Protein AF-A0A9D3P4G4-F1 (afdb_monomer_lite)

pLDDT: mean 77.27, std 20.26, range [21.48, 97.25]

Foldseek 3Di:
DDDDDDPPPPPPPDDDPPPPFDKDKDWFQWFFFQVVQQVVLVVPFPGFDDDQDPVVLLVVLVVCCVVPPPDQFWAFGQKAFFKAFLVRHGDDCQWDDPPPPDQCPDQFKWFWKQDPRTIYTDDLQWWKWFWAAAPPDPQRIDTGRGTDRNVVQQVVNVVPGPGFADCRHVVSSVSCVVVVDITTGRIIGMAGNSRDDRRDAFADDDDDDDRDRHQWGWIQRSVSVRHIDTDHSRGTHIGMHMHGDDDDDDDDDDDDDPPDPPVVPVVVVVLQVVLLLWQVQWDFFEKDDDPDLWFWFEWEDFPPQWIWTFTQVQKIFIAGNVHRDTPAIEHDDPFGWNYKYAQLQDSQWIWIAGQQQWIFICGNVDHHDDTPDIDHDDRQWGFQEKDAFLNRQKIWTKTFADDQWTKIWMFGPPFDDPPDPCTGTLDIDIPPDRGGFNYKDYQNPDRQWIWTFAQRQKIWIFRCVLPDPVRTTPDIDGQPGGWNEWEQAAQVSQKIWTAHPQQWIWIFRNVCPVDPDGRTLDTDSHQQVQEDDDPPDGFDHWQYWYYDNSNSWIWTWTADQQGKIWTWTDDSYGTYTSDIDDPRDRGTWNYWDDDPPQQWIWTTGSSRMITIITRNHDYPYPDDDDDDDDDDDDDDDDDDDDDDDDDDDDDDDDDDDDDDDDDDDDDDDDDDDDDDDDDPWPPPPPCPDDPDPDDDDDQLVVDDPVCSLVSLLVLLVLLLDDDDLVPVPPPPVSLVSSLVSLVSLLVCLQPDPDSDDLVVLQSLLSSLCSHPQDDAIDDDDPPDDPVPDDQDDDSSCSNNVSSLSSLLSQLVDPPDDVVSNCVRCDLVVLVSLVSCLQHSHVVSLLSSLSNVLSCCVSPVPCVVVNVVVLQVVQVCCLPPDVGGNRPQSVLQSLLVVLLVDDPPDDPVVLCCCLVGLLSSLLRPVCVVRLVSSLSNVLSNCLNPVVSLQSSVVSCLVSQDDDDVVSLLSSLVSVLSSLVSHDLVSCVVCVQSVLLVLLVQCLDLDVSSVVSSLCLCVDPSSLVSCLVVVVRNVLSNVLSLVCCLVPHDDVVSVVSSVVVLVSSCVSPVPVSVVSVVVSVVVVVVVVVVVVVVVVVVVVVVVVVVVVVVVVVPPDDD

Sequence (1116 aa):
MRPAWFCLLFLSGTFSLGSSVSWQYFYMSQNMAWSDAQTYCRANYIDLVTVRSIEEENNLIALAAATAPGYSGSVWLGLRRTWTWITGEPYSGQVPFYSGQPNEGNDRAACGVLGSSGLGDWFCSTSHYFVCYDDSSSSKFIVVQVAMNWTNAELYCRQRYAHLAVVKFSADQQLISYLGGGGFIGLISARWSDYSFSAFRYWGGMSGQETSLINKCVGMVIPNAGKWEKFDCTTPNPFICYGAPPFQPVSRLYHASRRFRESTQYLKSTLMDSLEDTFEALSISRRLQPDDPSYILDLTLSPVDLIGVSCSNHAVRLHAKETLRVQGEYQGHAGAVFGVRFSPSSPDLLFTGSSDGTLRSWDVRQPGSSAVRVFRSEPDHVYCSFDVSCNGTVVCAGTEQLGDDSFLVFWDSRMTGGGTKKDGLLGVYSESHSDDITVVRFHPKQVDRLASGSTDGLVNVFDLSLGKEDDALVTTCNCDSSASALCWSGKNQDQLLCLTHDEGLRLWDLSQLDSNNSFTLLSSSDARTLVSLPEGTSLDYFVGGTWLEEAARLVVVGGSHSGELHLLDCSCTELKLMKSLSGGHSSTVRCFQWDAMGGALLTGGEDGQLLQWKAGAEEISVGKKDHFKSISSVQLKAKSHRKQRIKRAMSSAATSPPSVDKVDGFSRKSVRKAKQKRSQSSSQFRSQGKPIELTPLPLLKDVPAQEQPDLFLKKLQQCCTVFDFMDTLSDLKMKEYKRSTLNELVDYVTVSRGYLTEQAYPEVVKMVSYNIFRTLPPCDSNEFDPEEDEPTLEASWPHLQLVYEFFIRFLESQEFQPSIAKKYIDQKFVLQLLELFDSEDPRERDYLKTVLHRIYGKFLGLRAFIRKQINNIFLRFVYETEHFNGVAELLEILGSIINGFALPLKAEHKQFLVKVLIPLHTVRSLSLFHAQLAYCIVQFLEKDPTLTEPVIRGLLKFWPKTCSQKEVMFLGELEEILDVIEPTQFVKIQEPLFKQISKCVSSPHFQVAERALYYWNNEYIMSLIEENSNVILPIMFASLYRISKEHWNPAIVALVYNVLKAFMEMNSSLFDELTATYKSDRQREKKKEKEREELWKKLEDLELKRGLRSNAIIPT

Structure (mmCIF, N/CA/C/O backbone):
data_AF-A0A9D3P4G4-F1
#
_entry.id   AF-A0A9D3P4G4-F1
#
loop_
_atom_site.group_PDB
_atom_site.id
_atom_site.type_symbol
_atom_site.label_atom_id
_atom_site.label_alt_id
_atom_site.label_comp_id
_atom_site.label_asym_id
_atom_site.label_entity_id
_atom_site.label_seq_id
_atom_site.pdbx_PDB_ins_code
_atom_site.Cartn_x
_atom_site.Cartn_y
_atom_site.Cartn_z
_atom_site.occupancy
_atom_site.B_iso_or_equiv
_atom_site.auth_seq_id
_atom_site.auth_comp_id
_atom_site.auth_asym_id
_atom_site.auth_atom_id
_atom_site.pdbx_PDB_model_num
ATOM 1 N N . MET A 1 1 ? 35.159 -40.993 -22.860 1.00 33.62 1 MET A N 1
ATOM 2 C CA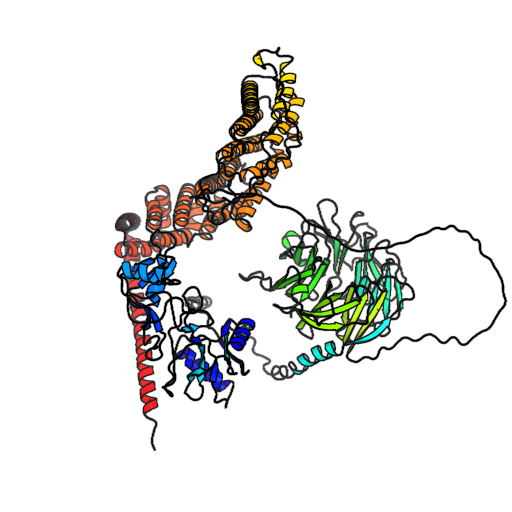 . MET A 1 1 ? 34.470 -40.265 -23.958 1.00 33.62 1 MET A CA 1
ATOM 3 C C . MET A 1 1 ? 33.627 -39.191 -23.272 1.00 33.62 1 MET A C 1
ATOM 5 O O . MET A 1 1 ? 33.042 -39.527 -22.257 1.00 33.62 1 MET A O 1
ATOM 9 N N . ARG A 1 2 ? 33.752 -37.879 -23.535 1.00 24.44 2 ARG A N 1
ATOM 10 C CA . ARG A 1 2 ? 33.552 -37.095 -24.785 1.00 24.44 2 ARG A CA 1
ATOM 11 C C . ARG A 1 2 ? 32.087 -37.119 -25.289 1.00 24.44 2 ARG A C 1
ATOM 13 O O . ARG A 1 2 ? 31.441 -38.144 -25.117 1.00 24.44 2 ARG A O 1
ATOM 20 N N . PRO A 1 3 ? 31.544 -35.976 -25.770 1.00 38.03 3 PRO A N 1
ATOM 21 C CA . PRO A 1 3 ? 30.499 -35.294 -24.988 1.00 38.03 3 PRO A CA 1
ATOM 22 C C . PRO A 1 3 ? 29.233 -34.909 -25.784 1.00 38.03 3 PRO A C 1
ATOM 24 O O . PRO A 1 3 ? 29.243 -34.940 -27.010 1.00 38.03 3 PRO A O 1
ATOM 27 N N . ALA A 1 4 ? 28.173 -34.469 -25.085 1.00 26.53 4 ALA A N 1
ATOM 28 C CA . ALA A 1 4 ? 26.928 -34.003 -25.723 1.00 26.53 4 ALA A CA 1
ATOM 29 C C . ALA A 1 4 ? 26.191 -32.818 -25.045 1.00 26.53 4 ALA A C 1
ATOM 31 O O . ALA A 1 4 ? 25.316 -32.230 -25.669 1.00 26.53 4 ALA A O 1
ATOM 32 N N . TRP A 1 5 ? 26.500 -32.443 -23.795 1.00 30.38 5 TRP A N 1
ATOM 33 C CA . TRP A 1 5 ? 25.668 -31.506 -23.001 1.00 30.38 5 TRP A CA 1
ATOM 34 C C . TRP A 1 5 ? 26.177 -30.048 -22.926 1.00 30.38 5 TRP A C 1
ATOM 36 O O . TRP A 1 5 ? 25.620 -29.240 -22.193 1.00 30.38 5 TRP A O 1
ATOM 46 N N . PHE A 1 6 ? 27.217 -29.677 -23.683 1.00 27.94 6 PHE A N 1
ATOM 47 C CA . PHE A 1 6 ? 27.934 -28.399 -23.495 1.00 27.94 6 PHE A CA 1
ATOM 48 C C . PHE A 1 6 ? 27.639 -27.302 -24.544 1.00 27.94 6 PHE A C 1
ATOM 50 O O . PHE A 1 6 ? 28.351 -26.304 -24.601 1.00 27.94 6 PHE A O 1
ATOM 57 N N . CYS A 1 7 ? 26.617 -27.469 -25.394 1.00 25.98 7 CYS A N 1
ATOM 58 C CA . CYS A 1 7 ? 26.415 -26.621 -26.586 1.00 25.98 7 CYS A CA 1
ATOM 59 C C . CYS A 1 7 ? 25.121 -25.780 -26.612 1.00 25.98 7 CYS A C 1
ATOM 61 O O . CYS A 1 7 ? 24.862 -25.133 -27.622 1.00 25.98 7 CYS A O 1
ATOM 63 N N . LEU A 1 8 ? 24.319 -25.753 -25.538 1.00 28.41 8 LEU A N 1
ATOM 64 C CA . LEU A 1 8 ? 23.048 -24.997 -25.488 1.00 28.41 8 LEU A CA 1
ATOM 65 C C . LEU A 1 8 ? 23.026 -23.800 -24.516 1.00 28.41 8 LEU A C 1
ATOM 67 O O . LEU A 1 8 ? 22.056 -23.052 -24.509 1.00 28.41 8 LEU A O 1
ATOM 71 N N . LEU A 1 9 ? 24.099 -23.564 -23.752 1.00 29.03 9 LEU A N 1
ATOM 72 C CA . LEU A 1 9 ? 24.197 -22.465 -22.770 1.00 29.03 9 LEU A CA 1
ATOM 73 C C . LEU A 1 9 ? 25.053 -21.264 -23.228 1.00 29.03 9 LEU A C 1
ATOM 75 O O . LEU A 1 9 ? 25.383 -20.403 -22.422 1.00 29.03 9 LEU A O 1
ATOM 79 N N . PHE A 1 10 ? 25.399 -21.177 -24.519 1.00 25.27 10 PHE A N 1
ATOM 80 C CA . PHE A 1 10 ? 26.312 -20.151 -25.058 1.00 25.27 10 PHE A CA 1
ATOM 81 C C . PHE A 1 10 ? 25.684 -19.165 -26.067 1.00 25.27 10 PHE A C 1
ATOM 83 O O . PHE A 1 10 ? 26.409 -18.430 -26.731 1.00 25.27 10 PHE A O 1
ATOM 90 N N . LEU A 1 11 ? 24.348 -19.120 -26.186 1.00 27.44 11 LEU A N 1
ATOM 91 C CA . LEU A 1 11 ? 23.634 -18.263 -27.158 1.00 27.44 11 LEU A CA 1
ATOM 92 C C . LEU A 1 11 ? 22.551 -17.336 -26.565 1.00 27.44 11 LEU A C 1
ATOM 94 O O . LEU A 1 11 ? 21.820 -16.696 -27.314 1.00 27.44 11 LEU A O 1
ATOM 98 N N . SER A 1 12 ? 22.467 -17.203 -25.239 1.00 30.69 12 SER A N 1
ATOM 99 C CA . SER A 1 12 ? 21.630 -16.187 -24.568 1.00 30.69 12 SER A CA 1
ATOM 100 C C . SER A 1 12 ? 22.381 -14.880 -24.258 1.00 30.69 12 SER A C 1
ATOM 102 O O . SER A 1 12 ? 21.766 -13.838 -24.049 1.00 30.69 12 SER A O 1
ATOM 104 N N . GLY A 1 13 ? 23.717 -14.904 -24.256 1.00 31.11 13 GLY A N 1
ATOM 105 C CA . GLY A 1 13 ? 24.571 -13.793 -23.828 1.00 31.11 13 GLY A CA 1
ATOM 106 C C . GLY A 1 13 ? 24.887 -12.738 -24.893 1.00 31.11 13 GLY A C 1
ATOM 107 O O . GLY A 1 13 ? 26.060 -12.401 -25.047 1.00 31.11 13 GLY A O 1
ATOM 108 N N . THR A 1 14 ? 23.912 -12.235 -25.667 1.00 34.41 14 THR A N 1
ATOM 109 C CA . THR A 1 14 ? 24.115 -11.033 -26.526 1.00 34.41 14 THR A CA 1
ATOM 110 C C . THR A 1 14 ? 22.829 -10.334 -27.013 1.00 34.41 14 THR A C 1
ATOM 112 O O . THR A 1 14 ? 22.727 -9.954 -28.175 1.00 34.41 14 THR A O 1
ATOM 115 N N . PHE A 1 15 ? 21.857 -10.074 -26.130 1.00 24.53 15 PHE A N 1
ATOM 116 C CA . PHE A 1 15 ? 20.816 -9.069 -26.409 1.00 24.53 15 PHE A CA 1
ATOM 117 C C . PHE A 1 15 ? 20.787 -7.977 -25.340 1.00 24.53 15 PHE A C 1
ATOM 119 O O . PHE A 1 15 ? 20.314 -8.171 -24.224 1.00 24.53 15 PHE A O 1
ATOM 126 N N . SER A 1 16 ? 21.285 -6.797 -25.709 1.00 26.89 16 SER A N 1
ATOM 127 C CA . SER A 1 16 ? 21.102 -5.566 -24.948 1.00 26.89 16 SER A CA 1
ATOM 128 C C . SER A 1 16 ? 19.651 -5.101 -25.087 1.00 26.89 16 SER A C 1
ATOM 130 O O . SER A 1 16 ? 19.306 -4.448 -26.074 1.00 26.89 16 SER A O 1
ATOM 132 N N . LEU A 1 17 ? 18.807 -5.430 -24.107 1.00 27.75 17 LEU A N 1
ATOM 133 C CA . LEU A 1 17 ? 17.427 -4.942 -24.006 1.00 27.75 17 LEU A CA 1
ATOM 134 C C . LEU A 1 17 ? 17.385 -3.458 -23.600 1.00 27.75 17 LEU A C 1
ATOM 136 O O . LEU A 1 17 ? 16.917 -3.086 -22.529 1.00 27.75 17 LEU A O 1
ATOM 140 N N . GLY A 1 18 ? 17.857 -2.595 -24.499 1.00 29.73 18 GLY A N 1
ATOM 141 C CA . GLY A 1 18 ? 17.419 -1.206 -24.546 1.00 29.73 18 GLY A CA 1
ATOM 142 C C . GLY A 1 18 ? 16.010 -1.174 -25.128 1.00 29.73 18 GLY A C 1
ATOM 143 O O . GLY A 1 18 ? 15.853 -1.115 -26.348 1.00 29.73 18 GLY A O 1
ATOM 144 N N . SER A 1 19 ? 14.994 -1.259 -24.268 1.00 29.50 19 SER A N 1
ATOM 145 C CA . SER A 1 19 ? 13.576 -1.275 -24.647 1.00 29.50 19 SER A CA 1
ATOM 146 C C . SER A 1 19 ? 13.096 0.104 -25.114 1.00 29.50 19 SER A C 1
ATOM 148 O O . SER A 1 19 ? 12.311 0.779 -24.450 1.00 29.50 19 SER A O 1
ATOM 150 N N . SER A 1 20 ? 13.573 0.519 -26.286 1.00 31.66 20 SER A N 1
ATOM 151 C CA . SER A 1 20 ? 12.922 1.559 -27.078 1.00 31.66 20 SER A CA 1
ATOM 152 C C . SER A 1 20 ? 11.561 1.030 -27.537 1.00 31.66 20 SER A C 1
ATOM 154 O O . SER A 1 20 ? 11.475 0.115 -28.357 1.00 31.66 20 SER A O 1
ATOM 156 N N . VAL A 1 21 ? 10.487 1.562 -26.951 1.00 39.47 21 VAL A N 1
ATOM 157 C CA . VAL A 1 21 ? 9.115 1.214 -27.338 1.00 39.47 21 VAL A CA 1
ATOM 158 C C . VAL A 1 21 ? 8.899 1.667 -28.781 1.00 39.47 21 VAL A C 1
ATOM 160 O O . VAL A 1 21 ? 9.017 2.852 -29.089 1.00 39.47 21 VAL A O 1
ATOM 163 N N . SER A 1 22 ? 8.601 0.718 -29.668 1.00 49.09 22 SER A N 1
ATOM 164 C CA . SER A 1 22 ? 8.229 1.009 -31.053 1.00 49.09 22 SER A CA 1
ATOM 165 C C . SER A 1 22 ? 6.733 1.299 -31.114 1.00 49.09 22 SER A C 1
ATOM 167 O O . SER A 1 22 ? 5.901 0.397 -31.025 1.00 49.09 22 SER A O 1
ATOM 169 N N . TRP A 1 23 ? 6.401 2.582 -31.237 1.00 64.06 23 TRP A N 1
ATOM 170 C CA . TRP A 1 23 ? 5.031 3.044 -31.441 1.00 64.06 23 TRP A CA 1
ATOM 171 C C . TRP A 1 23 ? 4.484 2.535 -32.780 1.00 64.06 23 TRP A C 1
ATOM 173 O O . TRP A 1 23 ? 5.216 2.435 -33.767 1.00 64.06 23 TRP A O 1
ATOM 183 N N . GLN A 1 24 ? 3.192 2.220 -32.812 1.00 74.88 24 GLN A N 1
ATOM 184 C CA . GLN A 1 24 ? 2.458 1.885 -34.029 1.00 74.88 24 GLN A CA 1
ATOM 185 C C . GLN A 1 24 ? 1.504 3.020 -34.400 1.00 74.88 24 GLN A C 1
ATOM 187 O O . GLN A 1 24 ? 0.971 3.713 -33.533 1.00 74.88 24 GLN A O 1
ATOM 192 N N . TYR A 1 25 ? 1.312 3.198 -35.705 1.00 83.94 25 TYR A N 1
ATOM 193 C CA . TYR A 1 25 ? 0.474 4.236 -36.296 1.00 83.94 25 TYR A CA 1
ATOM 194 C C . TYR A 1 25 ? -0.809 3.617 -36.851 1.00 83.94 25 TYR A C 1
ATOM 196 O O . TYR A 1 25 ? -0.764 2.558 -37.481 1.00 83.94 25 TYR A O 1
ATOM 204 N N . PHE A 1 26 ? -1.943 4.285 -36.644 1.00 82.69 26 PHE A N 1
ATOM 205 C CA . PHE A 1 26 ? -3.270 3.783 -36.996 1.00 82.69 26 PHE A CA 1
ATOM 206 C C . PHE A 1 26 ? -4.030 4.834 -37.813 1.00 82.69 26 PHE A C 1
ATOM 208 O O . PHE A 1 26 ? -4.349 5.911 -37.308 1.00 82.69 26 PHE A O 1
ATOM 215 N N . TYR A 1 27 ? -4.298 4.532 -39.087 1.00 84.44 27 TYR A N 1
ATOM 216 C CA . TYR A 1 27 ? -5.019 5.417 -40.006 1.00 84.44 27 TYR A CA 1
ATOM 217 C C . TYR A 1 27 ? -6.536 5.291 -39.821 1.00 84.44 27 TYR A C 1
ATOM 219 O O . TYR A 1 27 ? -7.084 4.193 -39.924 1.00 84.44 27 TYR A O 1
ATOM 227 N N . MET A 1 28 ? -7.206 6.420 -39.594 1.00 86.88 28 MET A N 1
ATOM 228 C CA . MET A 1 28 ? -8.655 6.531 -39.447 1.00 86.88 28 MET A CA 1
ATOM 229 C C . MET A 1 28 ? -9.254 7.175 -40.696 1.00 86.88 28 MET A C 1
ATOM 231 O O . MET A 1 28 ? -8.997 8.340 -40.996 1.00 86.88 28 MET A O 1
ATOM 235 N N . SER A 1 29 ? -10.102 6.432 -41.408 1.00 80.94 29 SER A N 1
ATOM 236 C CA . SER A 1 29 ? -10.780 6.883 -42.633 1.00 80.94 29 SER A CA 1
ATOM 237 C C . SER A 1 29 ? -12.033 7.739 -42.380 1.00 80.94 29 SER A C 1
ATOM 239 O O . SER A 1 29 ? -12.868 7.873 -43.272 1.00 80.94 29 SER A O 1
ATOM 241 N N . GLN A 1 30 ? -12.220 8.251 -41.159 1.00 82.56 30 GLN A N 1
ATOM 242 C CA . GLN A 1 30 ? -13.373 9.069 -40.779 1.00 82.56 30 GLN A CA 1
ATOM 243 C C . GLN A 1 30 ? -13.011 10.552 -40.881 1.00 82.56 30 GLN A C 1
ATOM 245 O O . GLN A 1 30 ? -12.045 10.998 -40.268 1.00 82.56 30 GLN A O 1
ATOM 250 N N . ASN A 1 31 ? -13.789 11.326 -41.636 1.00 84.50 31 ASN A N 1
ATOM 251 C CA . ASN A 1 31 ? -13.502 12.740 -41.861 1.00 84.50 31 ASN A CA 1
ATOM 252 C C . ASN A 1 31 ? -13.978 13.593 -40.674 1.00 84.50 31 ASN A C 1
ATOM 254 O O . ASN A 1 31 ? -15.179 13.791 -40.502 1.00 84.50 31 ASN A O 1
ATOM 258 N N . MET A 1 32 ? -13.042 14.129 -39.887 1.00 85.31 32 MET A N 1
ATOM 259 C CA . MET A 1 32 ? -13.318 14.918 -38.677 1.00 85.31 32 MET A CA 1
ATOM 260 C C . MET A 1 32 ? -12.577 16.261 -38.685 1.00 85.31 32 MET A C 1
ATOM 262 O O . MET A 1 32 ? -11.541 16.411 -39.341 1.00 85.31 32 MET A O 1
ATOM 266 N N . ALA A 1 33 ? -13.097 17.249 -37.951 1.00 87.12 33 ALA A N 1
ATOM 267 C CA . ALA A 1 33 ? -12.342 18.463 -37.647 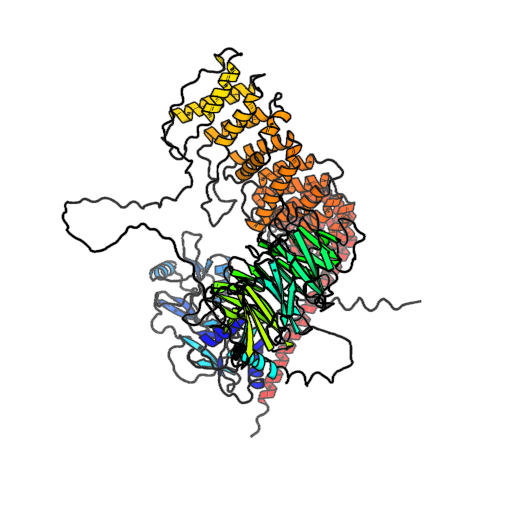1.00 87.12 33 ALA A CA 1
ATOM 268 C C . ALA A 1 33 ? -11.156 18.127 -36.724 1.00 87.12 33 ALA A C 1
ATOM 270 O O . ALA A 1 33 ? -11.169 17.121 -36.013 1.00 87.12 33 ALA A O 1
ATOM 271 N N . TRP A 1 34 ? -10.116 18.962 -36.723 1.00 87.25 34 TRP A N 1
ATOM 272 C CA . TRP A 1 34 ? -8.848 18.651 -36.050 1.00 87.25 34 TRP A CA 1
ATOM 273 C C . TRP A 1 34 ? -8.997 18.461 -34.530 1.00 87.25 34 TRP A C 1
ATOM 275 O O . TRP A 1 34 ? -8.357 17.585 -33.954 1.00 87.25 34 TRP A O 1
ATOM 285 N N . SER A 1 35 ? -9.869 19.242 -33.882 1.00 83.19 35 SER A N 1
ATOM 286 C CA . SER A 1 35 ? -10.215 19.083 -32.459 1.00 83.19 35 SER A CA 1
ATOM 287 C C . SER A 1 35 ? -10.838 17.725 -32.154 1.00 83.19 35 SER A C 1
ATOM 289 O O . SER A 1 35 ? -10.539 17.109 -31.136 1.00 83.19 35 SER A O 1
ATOM 291 N N . ASP A 1 36 ? -11.690 17.253 -33.052 1.00 86.56 36 ASP A N 1
ATOM 292 C CA . ASP A 1 36 ? -12.560 16.109 -32.815 1.00 86.56 36 ASP A CA 1
ATOM 293 C C . ASP A 1 36 ? -11.774 14.821 -33.097 1.00 86.56 36 ASP A C 1
ATOM 295 O O . ASP A 1 36 ? -11.823 13.871 -32.318 1.00 86.56 36 ASP A O 1
ATOM 299 N N . ALA A 1 37 ? -10.921 14.860 -34.128 1.00 85.38 37 ALA A N 1
ATOM 300 C CA . ALA A 1 37 ? -9.872 13.879 -34.381 1.00 85.38 37 ALA A CA 1
ATOM 301 C C . ALA A 1 37 ? -8.874 13.771 -33.208 1.00 85.38 37 ALA A C 1
ATOM 303 O O . ALA A 1 37 ? -8.472 12.665 -32.848 1.00 85.38 37 ALA A O 1
ATOM 304 N N . GLN A 1 38 ? -8.499 14.892 -32.569 1.00 85.69 38 GLN A N 1
ATOM 305 C CA . GLN A 1 38 ? -7.646 14.871 -31.373 1.00 85.69 38 GLN A CA 1
ATOM 306 C C . GLN A 1 38 ? -8.344 14.164 -30.202 1.00 85.69 38 GLN A C 1
ATOM 308 O O . GLN A 1 38 ? -7.752 13.282 -29.579 1.00 85.69 38 GLN A O 1
ATOM 313 N N . THR A 1 39 ? -9.605 14.507 -29.928 1.00 85.25 39 THR A N 1
ATOM 314 C CA . THR A 1 39 ? -10.420 13.851 -28.892 1.00 85.25 39 THR A CA 1
ATOM 315 C C . THR A 1 39 ? -10.568 12.355 -29.166 1.00 85.25 39 THR A C 1
ATOM 317 O O . THR A 1 39 ? -10.329 11.545 -28.272 1.00 85.25 39 THR A O 1
ATOM 320 N N . TYR A 1 40 ? -10.861 11.968 -30.411 1.00 83.88 40 TYR A N 1
ATOM 321 C CA . TYR A 1 40 ? -10.956 10.565 -30.818 1.00 83.88 40 TYR A CA 1
ATOM 322 C C . TYR A 1 40 ? -9.637 9.811 -30.602 1.00 83.88 40 TYR A C 1
ATOM 324 O O . TYR A 1 40 ? -9.640 8.722 -30.022 1.00 83.88 40 TYR A O 1
ATOM 332 N N . CYS A 1 41 ? -8.501 10.379 -31.028 1.00 85.06 41 CYS A N 1
ATOM 333 C CA . CYS A 1 41 ? -7.200 9.743 -30.826 1.00 85.06 41 CYS A CA 1
ATOM 334 C C . CYS A 1 41 ? -6.815 9.633 -29.347 1.00 85.06 41 CYS A C 1
ATOM 336 O O . CYS A 1 41 ? -6.161 8.663 -28.994 1.00 85.06 41 CYS A O 1
ATOM 338 N N . ARG A 1 42 ? -7.224 10.570 -28.483 1.00 82.56 42 ARG A N 1
ATOM 339 C CA . ARG A 1 42 ? -6.985 10.494 -27.028 1.00 82.56 42 ARG A CA 1
ATOM 340 C C . ARG A 1 42 ? -7.912 9.520 -26.296 1.00 82.56 42 ARG A C 1
ATOM 342 O O . ARG A 1 42 ? -7.554 9.049 -25.226 1.00 82.56 42 ARG A O 1
ATOM 349 N N . ALA A 1 43 ? -9.085 9.226 -26.855 1.00 75.56 43 ALA A N 1
ATOM 350 C CA . ALA A 1 43 ? -10.016 8.243 -26.300 1.00 75.56 43 ALA A CA 1
ATOM 351 C C . ALA A 1 43 ? -9.654 6.792 -26.679 1.00 75.56 43 ALA A C 1
ATOM 353 O O . ALA A 1 43 ? -9.900 5.877 -25.902 1.00 75.56 43 ALA A O 1
ATOM 354 N N . ASN A 1 44 ? -9.071 6.576 -27.866 1.00 75.69 44 ASN A N 1
ATOM 355 C CA . ASN A 1 44 ? -8.815 5.234 -28.420 1.00 75.69 44 ASN A CA 1
ATOM 356 C C . ASN A 1 44 ? -7.319 4.860 -28.506 1.00 75.69 44 ASN A C 1
ATOM 358 O O . ASN A 1 44 ? -6.980 3.690 -28.675 1.00 75.69 44 ASN A O 1
ATOM 362 N N . TYR A 1 45 ? -6.427 5.850 -28.435 1.00 83.50 45 TYR A N 1
ATOM 363 C CA . TYR A 1 45 ? -4.974 5.735 -28.600 1.00 83.50 45 TYR A CA 1
ATOM 364 C C . TYR A 1 45 ? -4.275 6.746 -27.661 1.00 83.50 45 TYR A C 1
ATOM 366 O O . TYR A 1 45 ? -4.835 7.104 -26.630 1.00 83.50 45 TYR A O 1
ATOM 374 N N . ILE A 1 46 ? -3.047 7.193 -27.966 1.00 82.44 46 ILE A N 1
ATOM 375 C CA . ILE A 1 46 ? -2.329 8.174 -27.129 1.00 82.44 46 ILE A CA 1
ATOM 376 C C . ILE A 1 46 ? -2.679 9.610 -27.545 1.00 82.44 46 ILE A C 1
ATOM 378 O O . ILE A 1 46 ? -3.178 10.391 -26.740 1.00 82.44 46 ILE A O 1
ATOM 382 N N . ASP A 1 47 ? -2.418 9.970 -28.803 1.00 87.00 47 ASP A N 1
ATOM 383 C CA . ASP A 1 47 ? -2.792 11.258 -29.401 1.00 87.00 47 ASP A CA 1
ATOM 384 C C . ASP A 1 47 ? -2.769 11.137 -30.945 1.00 87.00 47 ASP A C 1
ATOM 386 O O . ASP A 1 47 ? -2.442 10.079 -31.502 1.00 87.00 47 ASP A O 1
ATOM 390 N N . LEU A 1 48 ? -3.114 12.218 -31.651 1.00 87.06 48 LEU A N 1
ATOM 391 C CA . LEU A 1 48 ? -2.784 12.410 -33.065 1.00 87.06 48 LEU A CA 1
ATOM 392 C C . LEU A 1 48 ? -1.271 12.279 -33.281 1.00 87.06 48 LEU A C 1
ATOM 394 O O . LEU A 1 48 ? -0.465 12.674 -32.438 1.00 87.06 48 LEU A O 1
ATOM 398 N N . VAL A 1 49 ? -0.878 11.743 -34.437 1.00 87.44 49 VAL A N 1
ATOM 399 C CA . VAL A 1 49 ? 0.519 11.400 -34.719 1.00 87.44 49 VAL A CA 1
ATOM 400 C C . VAL A 1 49 ? 1.474 12.595 -34.630 1.00 87.44 49 VAL A C 1
ATOM 402 O O . VAL A 1 49 ? 1.263 13.641 -35.256 1.00 87.44 49 VAL A O 1
ATOM 405 N N . THR A 1 50 ? 2.574 12.398 -33.897 1.00 84.00 50 THR A N 1
ATOM 406 C CA . THR A 1 50 ? 3.757 13.257 -33.960 1.00 84.00 50 THR A CA 1
ATOM 407 C C . THR A 1 50 ? 4.839 12.647 -34.828 1.00 84.00 50 THR A C 1
ATOM 409 O O . THR A 1 50 ? 5.197 11.486 -34.664 1.00 84.00 50 THR A O 1
ATOM 412 N N . VAL A 1 51 ? 5.372 13.453 -35.751 1.00 78.94 51 VAL A N 1
ATOM 413 C CA . VAL A 1 51 ? 6.437 13.037 -36.670 1.00 78.94 51 VAL A CA 1
ATOM 414 C C . VAL A 1 51 ? 7.770 13.609 -36.207 1.00 78.94 51 VAL A C 1
ATOM 416 O O . VAL A 1 51 ? 7.896 14.810 -35.945 1.00 78.94 51 VAL A O 1
ATOM 419 N N . ARG A 1 52 ? 8.770 12.743 -36.089 1.00 75.31 52 ARG A N 1
ATOM 420 C CA . ARG A 1 52 ? 10.081 12.984 -35.470 1.00 75.31 52 ARG A CA 1
ATOM 421 C C . ARG A 1 52 ? 11.223 12.752 -36.462 1.00 75.31 52 ARG A C 1
ATOM 423 O O . ARG A 1 52 ? 12.288 13.343 -36.290 1.00 75.31 52 ARG A O 1
ATOM 430 N N . SER A 1 53 ? 10.999 11.975 -37.527 1.00 74.38 53 SER A N 1
ATOM 431 C CA . SER A 1 53 ? 11.956 11.771 -38.623 1.00 74.38 53 SER A CA 1
ATOM 432 C C . SER A 1 53 ? 11.286 11.628 -39.998 1.00 74.38 53 SER A C 1
ATOM 434 O O . SER A 1 53 ? 10.088 11.375 -40.114 1.00 74.38 53 SER A O 1
ATOM 436 N N . ILE A 1 54 ? 12.094 11.723 -41.059 1.00 72.19 54 ILE A N 1
ATOM 437 C CA . ILE A 1 54 ? 11.670 11.439 -42.440 1.00 72.19 54 ILE A CA 1
ATOM 438 C C . ILE A 1 54 ? 11.318 9.956 -42.655 1.00 72.19 54 ILE A C 1
ATOM 440 O O . ILE A 1 54 ? 10.576 9.620 -43.573 1.00 72.19 54 ILE A O 1
ATOM 444 N N . GLU A 1 55 ? 11.820 9.050 -41.815 1.00 77.25 55 GLU A N 1
ATOM 445 C CA . GLU A 1 55 ? 11.490 7.623 -41.883 1.00 77.25 55 GLU A CA 1
ATOM 446 C C . GLU A 1 55 ? 10.070 7.370 -41.363 1.00 77.25 55 GLU A C 1
ATOM 448 O O . GLU A 1 55 ? 9.310 6.627 -41.982 1.00 77.25 55 GLU A O 1
ATOM 453 N N . GLU A 1 56 ? 9.679 8.038 -40.273 1.00 78.69 56 GLU A N 1
ATOM 454 C CA . GLU A 1 56 ? 8.304 8.017 -39.763 1.00 78.69 56 GLU A CA 1
ATOM 455 C C . GLU A 1 56 ? 7.324 8.596 -40.792 1.00 78.69 56 GLU A C 1
ATOM 457 O O . GLU A 1 56 ? 6.322 7.954 -41.093 1.00 78.69 56 GLU A O 1
ATOM 462 N N . GLU A 1 57 ? 7.656 9.733 -41.414 1.00 78.50 57 GLU A N 1
ATOM 463 C CA . GLU A 1 57 ? 6.869 10.330 -42.504 1.00 78.50 57 GLU A CA 1
ATOM 464 C C . GLU A 1 57 ? 6.630 9.337 -43.658 1.00 78.50 57 GLU A C 1
ATOM 466 O O . GLU A 1 57 ? 5.492 9.088 -44.055 1.00 78.50 57 GLU A O 1
ATOM 471 N N . ASN A 1 58 ? 7.691 8.692 -44.158 1.00 79.38 58 ASN A N 1
ATOM 472 C CA . ASN A 1 58 ? 7.580 7.693 -45.227 1.00 79.38 58 ASN A CA 1
ATOM 473 C C . ASN A 1 58 ? 6.722 6.480 -44.821 1.00 79.38 58 ASN A C 1
ATOM 475 O O . ASN A 1 58 ? 5.983 5.945 -45.651 1.00 79.38 58 ASN A O 1
ATOM 479 N N . ASN A 1 59 ? 6.774 6.065 -43.552 1.00 81.50 59 ASN A N 1
ATOM 480 C CA . ASN A 1 59 ? 5.921 4.997 -43.028 1.00 81.50 59 ASN A CA 1
ATOM 481 C C . ASN A 1 59 ? 4.440 5.418 -42.954 1.00 81.50 59 ASN A C 1
ATOM 483 O O . ASN A 1 59 ? 3.566 4.606 -43.254 1.00 81.50 59 ASN A O 1
ATOM 487 N N . LEU A 1 60 ? 4.146 6.679 -42.615 1.00 81.31 60 LEU A N 1
ATOM 488 C CA . LEU A 1 60 ? 2.784 7.232 -42.586 1.00 81.31 60 LEU A CA 1
ATOM 489 C C . LEU A 1 60 ? 2.184 7.351 -43.994 1.00 81.31 60 LEU A C 1
ATOM 491 O O . LEU A 1 60 ? 1.032 6.965 -44.205 1.00 81.31 60 LEU A O 1
ATOM 495 N N . ILE A 1 61 ? 2.981 7.793 -44.972 1.00 79.38 61 ILE A N 1
ATOM 496 C CA . ILE A 1 61 ? 2.602 7.819 -46.394 1.00 79.38 61 ILE A CA 1
ATOM 497 C C . ILE A 1 61 ? 2.278 6.401 -46.882 1.00 79.38 61 ILE A C 1
ATOM 499 O O . ILE A 1 61 ? 1.234 6.181 -47.500 1.00 79.38 61 ILE A O 1
ATOM 503 N N . ALA A 1 62 ? 3.142 5.425 -46.578 1.00 78.06 62 ALA A N 1
ATOM 504 C CA . ALA A 1 62 ? 2.939 4.030 -46.962 1.00 78.06 62 ALA A CA 1
ATOM 505 C C . ALA A 1 62 ? 1.692 3.412 -46.302 1.00 78.06 62 ALA A C 1
ATOM 507 O O . ALA A 1 62 ? 0.933 2.712 -46.972 1.00 78.06 62 ALA A O 1
ATOM 508 N N . LEU A 1 63 ? 1.446 3.702 -45.018 1.00 80.75 63 LEU A N 1
ATOM 509 C CA . LEU A 1 63 ? 0.255 3.260 -44.288 1.00 80.75 63 LEU A CA 1
ATOM 510 C C . LEU A 1 63 ? -1.030 3.821 -44.910 1.00 80.75 63 LEU A C 1
ATOM 512 O O . LEU A 1 63 ? -1.962 3.061 -45.178 1.00 80.75 63 LEU A O 1
ATOM 516 N N . ALA A 1 64 ? -1.079 5.129 -45.175 1.00 73.62 64 ALA A N 1
ATOM 517 C CA . ALA A 1 64 ? -2.248 5.768 -45.775 1.00 73.62 64 ALA A CA 1
ATOM 518 C C . ALA A 1 64 ? -2.526 5.232 -47.193 1.00 73.62 64 ALA A C 1
ATOM 520 O O . ALA A 1 64 ? -3.661 4.870 -47.503 1.00 73.62 64 ALA A O 1
ATOM 521 N N . ALA A 1 65 ? -1.487 5.088 -48.024 1.00 71.56 65 ALA A N 1
ATOM 522 C CA . ALA A 1 65 ? -1.604 4.542 -49.377 1.00 71.56 65 ALA A CA 1
ATOM 523 C C . ALA A 1 65 ? -2.032 3.060 -49.408 1.00 71.56 65 ALA A C 1
ATOM 525 O O . ALA A 1 65 ? -2.765 2.656 -50.311 1.00 71.56 65 ALA A O 1
ATOM 526 N N . ALA A 1 66 ? -1.604 2.254 -48.429 1.00 67.75 66 ALA A N 1
ATOM 527 C CA . ALA A 1 66 ? -1.995 0.849 -48.314 1.00 67.75 66 ALA A CA 1
ATOM 528 C C . ALA A 1 66 ? -3.420 0.661 -47.761 1.00 67.75 66 ALA A C 1
ATOM 530 O O . ALA A 1 66 ? -4.091 -0.303 -48.127 1.00 67.75 66 ALA A O 1
ATOM 531 N N . THR A 1 67 ? -3.881 1.564 -46.888 1.00 64.44 67 THR A N 1
ATOM 532 C CA . THR A 1 67 ? -5.179 1.443 -46.195 1.00 64.44 67 THR A CA 1
ATOM 533 C C . THR A 1 67 ? -6.328 2.080 -46.983 1.00 64.44 67 THR A C 1
ATOM 535 O O . THR A 1 67 ? -7.450 1.582 -46.936 1.00 64.44 67 THR A O 1
ATOM 538 N N . ALA A 1 68 ? -6.060 3.147 -47.744 1.00 60.75 68 ALA A N 1
ATOM 539 C CA . ALA A 1 68 ? -7.049 3.873 -48.545 1.00 60.75 68 ALA A CA 1
ATOM 540 C C . ALA A 1 68 ? -6.615 4.002 -50.028 1.00 60.75 68 ALA A C 1
ATOM 542 O O . ALA A 1 68 ? -6.370 5.114 -50.511 1.00 60.75 68 ALA A O 1
ATOM 543 N N . PRO A 1 69 ? -6.502 2.884 -50.778 1.00 57.38 69 PRO A N 1
ATOM 544 C CA . PRO A 1 69 ? -6.032 2.891 -52.163 1.00 57.38 69 PRO A CA 1
ATOM 545 C C . PRO A 1 69 ? -6.971 3.700 -53.072 1.00 57.38 69 PRO A C 1
ATOM 547 O O . PRO A 1 69 ? -8.064 3.258 -53.419 1.00 57.38 69 PRO A O 1
ATOM 550 N N . GLY A 1 70 ? -6.521 4.894 -53.468 1.00 58.06 70 GLY A N 1
ATOM 551 C CA . GLY A 1 70 ? -7.268 5.837 -54.310 1.00 58.06 70 GLY A CA 1
ATOM 552 C C . GLY A 1 70 ? -7.705 7.131 -53.613 1.00 58.06 70 GLY A C 1
ATOM 553 O O . GLY A 1 70 ? -8.175 8.039 -54.296 1.00 58.06 70 GLY A O 1
ATOM 554 N N . TYR A 1 71 ? -7.525 7.272 -52.293 1.00 70.81 71 TYR A N 1
ATOM 555 C CA . TYR A 1 71 ? -7.791 8.539 -51.606 1.00 70.81 71 TYR A CA 1
ATOM 556 C C . TYR A 1 71 ? -6.700 9.577 -51.922 1.00 70.81 71 TYR A C 1
ATOM 558 O O . TYR A 1 71 ? -5.528 9.392 -51.596 1.00 70.81 71 TYR A O 1
ATOM 566 N N . SER A 1 72 ? -7.092 10.685 -52.557 1.00 63.84 72 SER A N 1
ATOM 567 C CA . SER A 1 72 ? -6.189 11.741 -53.038 1.00 63.84 72 SER A CA 1
ATOM 568 C C . SER A 1 72 ? -6.284 13.048 -52.237 1.00 63.84 72 SER A C 1
ATOM 570 O O . SER A 1 72 ? -6.076 14.124 -52.797 1.00 63.84 72 SER A O 1
ATOM 572 N N . GLY A 1 73 ? -6.667 12.981 -50.960 1.00 74.38 73 GLY A N 1
ATOM 573 C CA . GLY A 1 73 ? -6.813 14.152 -50.091 1.00 74.38 73 GLY A CA 1
ATOM 574 C C . GLY A 1 73 ? -5.680 14.320 -49.074 1.00 74.38 73 GLY A C 1
ATOM 575 O O . GLY A 1 73 ? -4.616 13.700 -49.174 1.00 74.38 73 GLY A O 1
ATOM 576 N N . SER A 1 74 ? -5.927 15.174 -48.082 1.00 81.06 74 SER A N 1
ATOM 577 C CA . SER A 1 74 ? -5.059 15.378 -46.920 1.00 81.06 74 SER A CA 1
ATOM 578 C C . SER A 1 74 ? -5.447 14.468 -45.747 1.00 81.06 74 SER A C 1
ATOM 580 O O . SER A 1 74 ? -6.534 13.882 -45.727 1.00 81.06 74 SER A O 1
ATOM 582 N N . VAL A 1 75 ? -4.538 14.333 -44.780 1.00 86.94 75 VAL A N 1
ATOM 583 C CA . VAL A 1 75 ? -4.702 13.542 -43.551 1.00 86.94 75 VAL A CA 1
ATOM 584 C C . VAL A 1 75 ? -4.172 14.349 -42.363 1.00 86.94 75 VAL A C 1
ATOM 586 O O . VAL A 1 75 ? -3.046 14.839 -42.430 1.00 86.94 75 VAL A O 1
ATOM 589 N N . TRP A 1 76 ? -4.939 14.516 -41.284 1.00 89.94 76 TRP A N 1
ATOM 590 C CA . TRP A 1 76 ? -4.509 15.313 -40.129 1.00 89.94 76 TRP A CA 1
ATOM 591 C C . TRP A 1 76 ? -3.311 14.706 -39.384 1.00 89.94 76 TRP A C 1
ATOM 593 O O . TRP A 1 76 ? -3.274 13.505 -39.104 1.00 89.94 76 TRP A O 1
ATOM 603 N N . LEU A 1 77 ? -2.380 15.584 -38.997 1.00 86.56 77 LEU A N 1
ATOM 604 C CA . LEU A 1 77 ? -1.267 15.322 -38.080 1.00 86.56 77 LEU A CA 1
ATOM 605 C C . LEU A 1 77 ? -1.484 16.087 -36.763 1.00 86.56 77 LEU A C 1
ATOM 607 O O . LEU A 1 77 ? -2.219 17.076 -36.726 1.00 86.56 77 LEU A O 1
ATOM 611 N N . GLY A 1 78 ? -0.783 15.713 -35.691 1.00 83.94 78 GLY A N 1
ATOM 612 C CA . GLY A 1 78 ? -0.895 16.361 -34.377 1.00 83.94 78 GLY A CA 1
ATOM 613 C C . GLY A 1 78 ? -0.334 17.790 -34.273 1.00 83.94 78 GLY A C 1
ATOM 614 O O . GLY A 1 78 ? -0.157 18.280 -33.164 1.00 83.94 78 GLY A O 1
ATOM 615 N N . LEU A 1 79 ? -0.004 18.475 -35.374 1.00 78.81 79 LEU A N 1
ATOM 616 C CA . LEU A 1 79 ? 0.647 19.794 -35.353 1.00 78.81 79 LEU A CA 1
ATOM 617 C C . LEU A 1 79 ? -0.350 20.945 -35.565 1.00 78.81 79 LEU A C 1
ATOM 619 O O . LEU A 1 79 ? -1.088 20.975 -36.553 1.00 78.81 79 LEU A O 1
ATOM 623 N N . ARG A 1 80 ? -0.301 21.950 -34.681 1.00 75.50 80 ARG A N 1
ATOM 624 C CA . ARG A 1 80 ? -1.111 23.178 -34.752 1.00 75.50 80 ARG A CA 1
ATOM 625 C C . ARG A 1 80 ? -0.227 24.429 -34.655 1.00 75.50 80 ARG A C 1
ATOM 627 O O . ARG A 1 80 ? 0.707 24.470 -33.849 1.00 75.50 80 ARG A O 1
ATOM 634 N N . ARG A 1 81 ? -0.507 25.455 -35.475 1.00 70.69 81 ARG A N 1
ATOM 635 C CA . ARG A 1 81 ? 0.186 26.760 -35.427 1.00 70.69 81 ARG A CA 1
ATOM 636 C C . ARG A 1 81 ? -0.620 27.780 -34.622 1.00 70.69 81 ARG A C 1
ATOM 638 O O . ARG A 1 81 ? -1.631 28.311 -35.083 1.00 70.69 81 ARG A O 1
ATOM 645 N N . THR A 1 82 ? -0.151 28.061 -33.414 1.00 69.38 82 THR A N 1
ATOM 646 C CA . THR A 1 82 ? -0.683 29.070 -32.489 1.00 69.38 82 THR A CA 1
ATOM 647 C C . THR A 1 82 ? 0.442 29.536 -31.579 1.00 69.38 82 THR A C 1
ATOM 649 O O . THR A 1 82 ? 1.158 28.701 -31.030 1.00 69.38 82 THR A O 1
ATOM 652 N N . TRP A 1 83 ? 0.560 30.845 -31.358 1.00 74.12 83 TRP A N 1
ATOM 653 C CA . TRP A 1 83 ? 1.493 31.384 -30.371 1.00 74.12 83 TRP A CA 1
ATOM 654 C C . TRP A 1 83 ? 1.069 30.983 -28.951 1.00 74.12 83 TRP A C 1
ATOM 656 O O . TRP A 1 83 ? 0.002 31.378 -28.479 1.00 74.12 83 TRP A O 1
ATOM 666 N N . THR A 1 84 ? 1.906 30.198 -28.274 1.00 72.06 84 THR A N 1
ATOM 667 C CA . THR A 1 84 ? 1.686 29.722 -26.898 1.00 72.06 84 THR A CA 1
ATOM 668 C C . THR A 1 84 ? 2.898 29.996 -26.025 1.00 72.06 84 THR A C 1
ATOM 670 O O . THR A 1 84 ? 4.039 29.847 -26.474 1.00 72.06 84 THR A O 1
ATOM 673 N N . TRP A 1 85 ? 2.650 30.331 -24.764 1.00 78.12 85 TRP A N 1
ATOM 674 C CA . TRP A 1 85 ? 3.673 30.363 -23.729 1.00 78.12 85 TRP A CA 1
ATOM 675 C C . TRP A 1 85 ? 4.105 28.941 -23.335 1.00 78.12 85 TRP A C 1
ATOM 677 O O . TRP A 1 85 ? 3.358 27.969 -23.475 1.00 78.12 85 TRP A O 1
ATOM 687 N N . ILE A 1 86 ? 5.316 28.823 -22.791 1.00 73.69 86 ILE A N 1
ATOM 688 C CA . ILE A 1 86 ? 5.902 27.587 -22.253 1.00 73.69 86 ILE A CA 1
ATOM 689 C C . ILE A 1 86 ? 5.008 26.936 -21.180 1.00 73.69 86 ILE A C 1
ATOM 691 O O . ILE A 1 86 ? 4.893 25.710 -21.142 1.00 73.69 86 ILE A O 1
ATOM 695 N N . THR A 1 87 ? 4.282 27.756 -20.410 1.00 67.44 87 THR A N 1
ATOM 696 C CA . THR A 1 87 ? 3.251 27.373 -19.424 1.00 67.44 87 THR A CA 1
ATOM 697 C C . THR A 1 87 ? 2.013 26.700 -20.029 1.00 67.44 87 THR A C 1
ATOM 699 O O . THR A 1 87 ? 1.194 26.165 -19.292 1.00 67.44 87 THR A O 1
ATOM 702 N N . GLY A 1 88 ? 1.853 26.713 -21.357 1.00 62.31 88 GLY A N 1
ATOM 703 C CA . GLY A 1 88 ? 0.694 26.160 -22.068 1.00 62.31 88 GLY A CA 1
ATOM 704 C C . GLY A 1 88 ? -0.420 27.171 -22.356 1.00 62.31 88 GLY A C 1
ATOM 705 O O . GLY A 1 88 ? -1.298 26.883 -23.166 1.00 62.31 88 GLY A O 1
ATOM 706 N N . GLU A 1 89 ? -0.374 28.367 -21.765 1.00 70.19 89 GLU A N 1
ATOM 707 C CA . GLU A 1 89 ? -1.341 29.436 -22.041 1.00 70.19 89 GLU A CA 1
ATOM 708 C C . GLU A 1 89 ? -1.187 29.978 -23.481 1.00 70.19 89 GLU A C 1
ATOM 710 O O . GLU A 1 89 ? -0.060 30.215 -23.932 1.00 70.19 89 GLU A O 1
ATOM 715 N N . PRO A 1 90 ? -2.284 30.238 -24.217 1.00 70.06 90 PRO A N 1
ATOM 716 C CA . PRO A 1 90 ? -2.214 30.927 -25.503 1.00 70.06 90 PRO A CA 1
ATOM 717 C C . PRO A 1 90 ? -1.794 32.392 -25.317 1.00 70.06 90 PRO A C 1
ATOM 719 O O . PRO A 1 90 ? -2.181 33.054 -24.353 1.00 70.06 90 PRO A O 1
ATOM 722 N N . TYR A 1 91 ? -1.023 32.928 -26.263 1.00 74.38 91 TYR A N 1
ATOM 723 C CA . TYR A 1 91 ? -0.646 34.341 -26.264 1.00 74.38 91 TYR A CA 1
ATOM 724 C C . TYR A 1 91 ? -1.871 35.231 -26.535 1.00 74.38 91 TYR A C 1
ATOM 726 O O . TYR A 1 91 ? -2.558 35.079 -27.545 1.00 74.38 91 TYR A O 1
ATOM 734 N N . SER A 1 92 ? -2.121 36.190 -25.641 1.00 70.25 92 SER A N 1
ATOM 735 C CA . SER A 1 92 ? -3.349 36.996 -25.609 1.00 70.25 92 SER A CA 1
ATOM 736 C C . SER A 1 92 ? -3.145 38.484 -25.943 1.00 70.25 92 SER A C 1
ATOM 738 O O . SER A 1 92 ? -3.930 39.324 -25.506 1.00 70.25 92 SER A O 1
ATOM 740 N N . GLY A 1 93 ? -2.077 38.843 -26.667 1.00 67.06 93 GLY A N 1
ATOM 741 C CA . GLY A 1 93 ? -1.844 40.220 -27.140 1.00 67.06 93 GLY A CA 1
ATOM 742 C C . GLY A 1 93 ? -1.303 41.222 -26.106 1.00 67.06 93 GLY A C 1
ATOM 743 O O . GLY A 1 93 ? -1.237 42.411 -26.401 1.00 67.06 93 GLY A O 1
ATOM 744 N N . GLN A 1 94 ? -0.920 40.772 -24.905 1.00 70.31 94 GLN A N 1
ATOM 745 C CA . GLN A 1 94 ? -0.553 41.631 -23.760 1.00 70.31 94 GLN A CA 1
ATOM 746 C C . GLN A 1 94 ? 0.668 42.538 -23.997 1.00 70.31 94 GLN A C 1
ATOM 748 O O . GLN A 1 94 ? 0.697 43.673 -23.523 1.00 70.31 94 GLN A O 1
ATOM 753 N N . VAL A 1 95 ? 1.667 42.043 -24.731 1.00 73.06 95 VAL A N 1
ATOM 754 C CA . VAL A 1 95 ? 2.837 42.806 -25.185 1.00 73.06 95 VAL A CA 1
ATOM 755 C C . VAL A 1 95 ? 2.861 42.712 -26.709 1.00 73.06 95 VAL A C 1
ATOM 757 O O . VAL A 1 95 ? 2.942 41.591 -27.218 1.00 73.06 95 VAL A O 1
ATOM 760 N N . PRO A 1 96 ? 2.738 43.823 -27.457 1.00 72.75 96 PRO A N 1
ATOM 761 C CA . PRO A 1 96 ? 2.564 43.767 -28.903 1.00 72.75 96 PRO A CA 1
ATOM 762 C C . PRO A 1 96 ? 3.832 43.299 -29.627 1.00 72.75 96 PRO A C 1
ATOM 764 O O . PRO A 1 96 ? 4.961 43.585 -29.215 1.00 72.75 96 PRO A O 1
ATOM 767 N N . PHE A 1 97 ? 3.631 42.628 -30.760 1.00 75.44 97 PHE A N 1
ATOM 768 C CA . PHE A 1 97 ? 4.676 42.463 -31.766 1.00 75.44 97 PHE A CA 1
ATOM 769 C C . PHE A 1 97 ? 5.016 43.821 -32.400 1.00 75.44 97 PHE A C 1
ATOM 771 O O . PHE A 1 97 ? 4.133 44.667 -32.567 1.00 75.44 97 PHE A O 1
ATOM 778 N N . TYR A 1 98 ? 6.288 44.055 -32.741 1.00 74.00 98 TYR A N 1
ATOM 779 C CA . TYR A 1 98 ? 6.678 45.300 -33.413 1.00 74.00 98 TYR A CA 1
ATOM 780 C C . TYR A 1 98 ? 6.236 45.313 -34.890 1.00 74.00 98 TYR A C 1
ATOM 782 O O . TYR A 1 98 ? 5.939 44.279 -35.484 1.00 74.00 98 TYR A O 1
ATOM 790 N N . SER A 1 99 ? 6.149 46.502 -35.495 1.00 66.38 99 SER A N 1
ATOM 791 C CA . SER A 1 99 ? 5.613 46.659 -36.858 1.00 66.38 99 SER A CA 1
ATOM 792 C C . SER A 1 99 ? 6.388 45.815 -37.883 1.00 66.38 99 SER A C 1
ATOM 794 O O . SER A 1 99 ? 7.605 45.957 -38.003 1.00 66.38 99 SER A O 1
ATOM 796 N N . GLY A 1 100 ? 5.683 44.945 -38.617 1.00 61.22 100 GLY A N 1
ATOM 797 C CA . GLY A 1 100 ? 6.279 43.954 -39.528 1.00 61.22 100 GLY A CA 1
ATOM 798 C C . GLY A 1 100 ? 6.494 42.555 -38.923 1.00 61.22 100 GLY A C 1
ATOM 799 O O . GLY A 1 100 ? 7.169 41.727 -39.540 1.00 61.22 100 GLY A O 1
ATOM 800 N N . GLN A 1 101 ? 5.939 42.285 -37.737 1.00 66.31 101 GLN A N 1
ATOM 801 C CA . GLN A 1 101 ? 5.996 40.996 -37.038 1.00 66.31 101 GLN A CA 1
ATOM 802 C C . GLN A 1 101 ? 4.597 40.548 -36.551 1.00 66.31 101 GLN A C 1
ATOM 804 O O . GLN A 1 101 ? 3.741 41.404 -36.311 1.00 66.31 101 GLN A O 1
ATOM 809 N N . PRO A 1 102 ? 4.369 39.237 -36.338 1.00 62.28 102 PRO A N 1
ATOM 810 C CA . PRO A 1 102 ? 5.247 38.133 -36.734 1.00 62.28 102 PRO A CA 1
ATOM 811 C C . PRO A 1 102 ? 5.247 37.941 -38.261 1.00 62.28 102 PRO A C 1
ATOM 813 O O . PRO A 1 102 ? 4.227 38.171 -38.909 1.00 62.28 102 PRO A O 1
ATOM 816 N N . ASN A 1 103 ? 6.383 37.543 -38.841 1.00 61.53 103 ASN A N 1
ATOM 817 C CA . ASN A 1 103 ? 6.512 37.257 -40.277 1.00 61.53 103 ASN A CA 1
ATOM 818 C C . ASN A 1 103 ? 6.915 35.807 -40.616 1.00 61.53 103 ASN A C 1
ATOM 820 O O . ASN A 1 103 ? 6.901 35.457 -41.794 1.00 61.53 103 ASN A O 1
ATOM 824 N N . GLU A 1 104 ? 7.181 34.960 -39.611 1.00 59.31 104 GLU A N 1
ATOM 825 C CA . GLU A 1 104 ? 7.312 33.492 -39.700 1.00 59.31 104 GLU A CA 1
ATOM 826 C C . GLU A 1 104 ? 8.231 33.012 -40.841 1.00 59.31 104 GLU A C 1
ATOM 828 O O . GLU A 1 104 ? 7.891 32.127 -41.632 1.00 59.31 104 GLU A O 1
ATOM 833 N N . GLY A 1 105 ? 9.422 33.615 -40.924 1.00 49.19 105 GLY A N 1
ATOM 834 C CA . GLY A 1 105 ? 10.364 33.440 -42.031 1.00 49.19 105 GLY A CA 1
ATOM 835 C C . GLY A 1 105 ? 10.662 31.981 -42.423 1.00 49.19 105 GLY A C 1
ATOM 836 O O . GLY A 1 105 ? 11.237 31.212 -41.653 1.00 49.19 105 GLY A O 1
ATOM 837 N N . ASN A 1 106 ? 10.355 31.638 -43.680 1.00 51.16 106 ASN A N 1
ATOM 838 C CA . ASN A 1 106 ? 10.691 30.375 -44.357 1.00 51.16 106 ASN A CA 1
ATOM 839 C C . ASN A 1 106 ? 10.303 29.087 -43.598 1.00 51.16 106 ASN A C 1
ATOM 841 O O . ASN A 1 106 ? 11.131 28.196 -43.383 1.00 51.16 106 ASN A O 1
ATOM 845 N N . ASP A 1 107 ? 9.018 28.972 -43.251 1.00 51.19 107 ASP A N 1
ATOM 846 C CA . ASP A 1 107 ? 8.296 27.714 -42.971 1.00 51.19 107 ASP A CA 1
ATOM 847 C C . ASP A 1 107 ? 8.802 26.843 -41.804 1.00 51.19 107 ASP A C 1
ATOM 849 O O . ASP A 1 107 ? 8.295 25.743 -41.561 1.00 51.19 107 ASP A O 1
ATOM 853 N N . ARG A 1 108 ? 9.754 27.328 -41.009 1.00 56.38 108 ARG A N 1
ATOM 854 C CA . ARG A 1 108 ? 10.237 26.650 -39.796 1.00 56.38 108 ARG A CA 1
ATOM 855 C C . ARG A 1 108 ? 9.617 27.276 -38.550 1.00 56.38 108 ARG A C 1
ATOM 857 O O . ARG A 1 108 ? 9.049 28.359 -38.605 1.00 56.38 108 ARG A O 1
ATOM 864 N N . ALA A 1 109 ? 9.671 26.558 -37.427 1.00 56.91 109 ALA A N 1
ATOM 865 C CA . ALA A 1 109 ? 9.116 27.062 -36.175 1.00 56.91 109 ALA A CA 1
ATOM 866 C C . ALA A 1 109 ? 9.830 28.361 -35.766 1.00 56.91 109 ALA A C 1
ATOM 868 O O . ALA A 1 109 ? 11.062 28.399 -35.688 1.00 56.91 109 ALA A O 1
ATOM 869 N N . ALA A 1 110 ? 9.041 29.403 -35.512 1.00 67.75 110 ALA A N 1
ATOM 870 C CA . ALA A 1 110 ? 9.515 30.684 -35.017 1.00 67.75 110 ALA A CA 1
ATOM 871 C C . ALA A 1 110 ? 9.361 30.753 -33.489 1.00 67.75 110 ALA A C 1
ATOM 873 O O . ALA A 1 110 ? 8.346 30.319 -32.929 1.00 67.75 110 ALA A O 1
ATOM 874 N N . CYS A 1 111 ? 10.375 31.296 -32.826 1.00 78.38 111 CYS A N 1
ATOM 875 C CA . CYS A 1 111 ? 10.445 31.469 -31.382 1.00 78.38 111 CYS A CA 1
ATOM 876 C C . CYS A 1 111 ? 10.431 32.958 -31.034 1.00 78.38 111 CYS A C 1
ATOM 878 O O . CYS A 1 111 ? 10.993 33.780 -31.760 1.00 78.38 111 CYS A O 1
ATOM 880 N N . GLY A 1 112 ? 9.785 33.301 -29.923 1.00 81.06 112 GLY A N 1
ATOM 881 C CA . GLY A 1 112 ? 9.648 34.674 -29.460 1.00 81.06 112 GLY A CA 1
ATOM 882 C C . GLY A 1 112 ? 10.972 35.234 -28.947 1.00 81.06 112 GLY A C 1
ATOM 883 O O . GLY A 1 112 ? 11.612 34.651 -28.066 1.00 81.06 112 GLY A O 1
ATOM 884 N N . VAL A 1 113 ? 11.353 36.393 -29.477 1.00 80.44 113 VAL A N 1
ATOM 885 C CA . VAL A 1 113 ? 12.473 37.211 -29.004 1.00 80.44 113 VAL A CA 1
ATOM 886 C C . VAL A 1 113 ? 11.913 38.524 -28.468 1.00 80.44 113 VAL A C 1
ATOM 888 O O . VAL A 1 113 ? 11.109 39.183 -29.129 1.00 80.44 113 VAL A O 1
ATOM 891 N N . LEU A 1 114 ? 12.344 38.920 -27.273 1.00 82.25 114 LEU A N 1
ATOM 892 C CA . LEU A 1 114 ? 12.016 40.223 -26.706 1.00 82.25 114 LEU A CA 1
ATOM 893 C C . LEU A 1 114 ? 13.039 41.261 -27.180 1.00 82.25 114 LEU A C 1
ATOM 895 O O . LEU A 1 114 ? 14.229 41.154 -26.875 1.00 82.25 114 LEU A O 1
ATOM 899 N N . GLY A 1 115 ? 12.566 42.259 -27.927 1.00 69.50 115 GLY A N 1
ATOM 900 C CA . GLY A 1 115 ? 13.348 43.413 -28.362 1.00 69.50 115 GLY A CA 1
ATOM 901 C C . GLY A 1 115 ? 13.021 44.679 -27.566 1.00 69.50 115 GLY A C 1
ATOM 902 O O . GLY A 1 115 ? 12.021 44.763 -26.849 1.00 69.50 115 GLY A O 1
ATOM 903 N N . SER A 1 116 ? 13.842 45.714 -27.751 1.00 66.00 116 SER A N 1
ATOM 904 C CA . SER A 1 116 ? 13.669 47.031 -27.116 1.00 66.00 116 SER A CA 1
ATOM 905 C C . SER A 1 116 ? 12.399 47.783 -27.547 1.00 66.00 116 SER A C 1
ATOM 907 O O . SER A 1 116 ? 12.021 48.754 -26.897 1.00 66.00 116 SER A O 1
ATOM 909 N N . SER A 1 117 ? 11.734 47.346 -28.621 1.00 63.56 117 SER A N 1
ATOM 910 C CA . SER A 1 117 ? 10.542 47.976 -29.209 1.00 63.56 117 SER A CA 1
ATOM 911 C C . SER A 1 117 ? 9.269 47.115 -29.176 1.00 63.56 117 SER A C 1
ATOM 913 O O . SER A 1 117 ? 8.204 47.613 -29.532 1.00 63.56 117 SER A O 1
ATOM 915 N N . GLY A 1 118 ? 9.347 45.842 -28.769 1.00 73.06 118 GLY A N 1
ATOM 916 C CA . GLY A 1 118 ? 8.223 44.897 -28.801 1.00 73.06 118 GLY A CA 1
ATOM 917 C C . GLY A 1 118 ? 8.677 43.440 -28.896 1.00 73.06 118 GLY A C 1
ATOM 918 O O . GLY A 1 118 ? 9.872 43.142 -28.819 1.00 73.06 118 GLY A O 1
ATOM 919 N N . LEU A 1 119 ? 7.721 42.532 -29.096 1.00 78.62 119 LEU A N 1
ATOM 920 C CA . LEU A 1 119 ? 8.011 41.143 -29.457 1.00 78.62 119 LEU A CA 1
ATOM 921 C C . LEU A 1 119 ? 8.398 41.022 -30.934 1.00 78.62 119 LEU A C 1
ATOM 923 O O . LEU A 1 119 ? 7.817 41.682 -31.799 1.00 78.62 119 LEU A O 1
ATOM 927 N N . GLY A 1 120 ? 9.352 40.143 -31.216 1.00 76.19 120 GLY A N 1
ATOM 928 C CA . GLY A 1 120 ? 9.664 39.659 -32.555 1.00 76.19 120 GLY A CA 1
ATOM 929 C C . GLY A 1 120 ? 9.606 38.139 -32.627 1.00 76.19 120 GLY A C 1
ATOM 930 O O . GLY A 1 120 ? 9.646 37.452 -31.602 1.00 76.19 120 GLY A O 1
ATOM 931 N N . ASP A 1 121 ? 9.537 37.618 -33.844 1.00 75.62 121 ASP A N 1
ATOM 932 C CA . ASP A 1 121 ? 9.677 36.197 -34.134 1.00 75.62 121 ASP A CA 1
ATOM 933 C C . ASP A 1 121 ? 11.034 35.932 -34.798 1.00 75.62 121 ASP A C 1
ATOM 935 O O . ASP A 1 121 ? 11.509 36.716 -35.620 1.00 75.62 121 ASP A O 1
ATOM 939 N N . TRP A 1 122 ? 11.710 34.859 -34.389 1.00 74.44 122 TRP A N 1
ATOM 940 C CA . TRP A 1 122 ? 13.044 34.534 -34.891 1.00 74.44 122 TRP A CA 1
ATOM 941 C C . TRP A 1 122 ? 13.273 33.025 -34.973 1.00 74.44 122 TRP A C 1
ATOM 943 O O . TRP A 1 122 ? 12.593 32.230 -34.322 1.00 74.44 122 TRP A O 1
ATOM 953 N N . PHE A 1 123 ? 14.263 32.611 -35.761 1.00 72.50 123 PHE A N 1
ATOM 954 C CA . PHE A 1 123 ? 14.600 31.201 -35.953 1.00 72.50 123 PHE A CA 1
ATOM 955 C C . PHE A 1 123 ? 15.001 30.528 -34.628 1.00 72.50 123 PHE A C 1
ATOM 957 O O . PHE A 1 123 ? 16.059 30.829 -34.075 1.00 72.50 123 PHE A O 1
ATOM 964 N N . CYS A 1 124 ? 14.222 29.549 -34.152 1.00 73.62 124 CYS A N 1
ATOM 965 C CA . CYS A 1 124 ? 14.518 28.810 -32.912 1.00 73.62 124 CYS A CA 1
ATOM 966 C C . CYS A 1 124 ? 15.915 28.147 -32.897 1.00 73.62 124 CYS A C 1
ATOM 968 O O . CYS A 1 124 ? 16.459 27.854 -31.833 1.00 73.62 124 CYS A O 1
ATOM 970 N N . SER A 1 125 ? 16.492 27.890 -34.079 1.00 68.00 125 SER A N 1
ATOM 971 C CA . SER A 1 125 ? 17.789 27.234 -34.273 1.00 68.00 125 SER A CA 1
ATOM 972 C C . SER A 1 125 ? 19.008 28.161 -34.201 1.00 68.00 125 SER A C 1
ATOM 974 O O . SER A 1 125 ? 20.124 27.652 -34.124 1.00 68.00 125 SER A O 1
ATOM 976 N N . THR A 1 126 ? 18.850 29.490 -34.263 1.00 71.88 126 THR A N 1
ATOM 977 C CA . THR A 1 126 ? 19.987 30.418 -34.106 1.00 71.88 126 THR A CA 1
ATOM 978 C C . THR A 1 126 ? 20.303 30.640 -32.634 1.00 71.88 126 THR A C 1
ATOM 980 O O . THR A 1 126 ? 19.383 30.772 -31.831 1.00 71.88 126 THR A O 1
ATOM 983 N N . SER A 1 127 ? 21.585 30.739 -32.285 1.00 81.19 127 SER A N 1
ATOM 984 C CA . SER A 1 127 ? 21.996 31.044 -30.915 1.00 81.19 127 SER A CA 1
ATOM 985 C C . SER A 1 127 ? 21.770 32.515 -30.563 1.00 81.19 127 SER A C 1
ATOM 987 O O . SER A 1 127 ? 22.388 33.385 -31.170 1.00 81.19 127 SER A O 1
ATOM 989 N N . HIS A 1 128 ? 20.950 32.775 -29.544 1.00 78.12 128 HIS A N 1
ATOM 990 C CA . HIS A 1 128 ? 20.721 34.100 -28.951 1.00 78.12 128 HIS A CA 1
ATOM 991 C C . HIS A 1 128 ? 20.912 34.049 -27.435 1.00 78.12 128 HIS A C 1
ATOM 993 O O . HIS A 1 128 ? 20.859 32.979 -26.826 1.00 78.12 128 HIS A O 1
ATOM 999 N N . TYR A 1 129 ? 21.112 35.212 -26.816 1.00 86.50 129 TYR A N 1
ATOM 1000 C CA . TYR A 1 129 ? 20.928 35.362 -25.371 1.00 86.50 129 TYR A CA 1
ATOM 1001 C C . TYR A 1 129 ? 19.464 35.110 -24.993 1.00 86.50 129 TYR A C 1
ATOM 1003 O O . TYR A 1 129 ? 18.573 35.161 -25.846 1.00 86.50 129 TYR A O 1
ATOM 1011 N N . PHE A 1 130 ? 19.202 34.821 -23.723 1.00 88.69 130 PHE A N 1
ATOM 1012 C CA . PHE A 1 130 ? 17.870 34.434 -23.262 1.00 88.69 130 PHE A CA 1
ATOM 1013 C C . PHE A 1 130 ? 17.616 34.877 -21.822 1.00 88.69 130 PHE A C 1
ATOM 1015 O O . PHE A 1 130 ? 18.544 35.232 -21.095 1.00 88.69 130 PHE A O 1
ATOM 1022 N N . VAL A 1 131 ? 16.346 34.888 -21.420 1.00 87.81 131 VAL A N 1
ATOM 1023 C CA . VAL A 1 131 ? 15.927 35.328 -20.083 1.00 87.81 131 VAL A CA 1
ATOM 1024 C C . VAL A 1 131 ? 15.217 34.181 -19.377 1.00 87.81 131 VAL A C 1
ATOM 1026 O O . VAL A 1 131 ? 14.251 33.633 -19.909 1.00 87.81 131 VAL A O 1
ATOM 1029 N N . CYS A 1 132 ? 15.683 33.824 -18.183 1.00 87.50 132 CYS A N 1
ATOM 1030 C CA . CYS A 1 132 ? 15.021 32.853 -17.315 1.00 87.50 132 CYS A CA 1
ATOM 1031 C C . CYS A 1 132 ? 14.141 33.564 -16.276 1.00 87.50 132 CYS A C 1
ATOM 1033 O O . CYS A 1 132 ? 14.405 34.708 -15.898 1.00 87.50 132 CYS A O 1
ATOM 1035 N N . TYR A 1 133 ? 13.103 32.869 -15.820 1.00 84.75 133 TYR A N 1
ATOM 1036 C CA . TYR A 1 133 ? 12.288 33.222 -14.662 1.00 84.75 133 TYR A CA 1
ATOM 1037 C C . TYR A 1 133 ? 12.721 32.392 -13.448 1.00 84.75 133 TYR A C 1
ATOM 1039 O O . TYR A 1 133 ? 13.027 31.202 -13.581 1.00 84.75 133 TYR A O 1
ATOM 1047 N N . ASP A 1 134 ? 12.728 33.027 -12.282 1.00 82.00 134 ASP A N 1
ATOM 1048 C CA . ASP A 1 134 ? 13.104 32.456 -10.992 1.00 82.00 134 ASP A CA 1
ATOM 1049 C C . ASP A 1 134 ? 12.145 32.988 -9.914 1.00 82.00 134 ASP A C 1
ATOM 1051 O O . ASP A 1 134 ? 11.934 34.199 -9.818 1.00 82.00 134 ASP A O 1
ATOM 1055 N N . ASP A 1 135 ? 11.550 32.084 -9.130 1.00 70.56 135 ASP A N 1
ATOM 1056 C CA . ASP A 1 135 ? 10.672 32.424 -7.999 1.00 70.56 135 ASP A CA 1
ATOM 1057 C C . ASP A 1 135 ? 11.436 32.530 -6.668 1.00 70.56 135 ASP A C 1
ATOM 1059 O O . ASP A 1 135 ? 10.902 33.091 -5.713 1.00 70.56 135 ASP A O 1
ATOM 1063 N N . SER A 1 136 ? 12.680 32.035 -6.593 1.00 65.00 136 SER A N 1
ATOM 1064 C CA . SER A 1 136 ? 13.441 31.949 -5.337 1.00 65.00 136 SER A CA 1
ATOM 1065 C C . SER A 1 136 ? 14.169 33.243 -4.949 1.00 65.00 136 SER A C 1
ATOM 1067 O O . SER A 1 136 ? 14.451 33.466 -3.771 1.00 65.00 136 SER A O 1
ATOM 1069 N N . SER A 1 137 ? 14.472 34.121 -5.913 1.00 56.62 137 SER A N 1
ATOM 1070 C CA . SER A 1 137 ? 15.246 35.345 -5.678 1.00 56.62 137 SER A CA 1
ATOM 1071 C C . SER A 1 137 ? 14.435 36.637 -5.820 1.00 56.62 137 SER A C 1
ATOM 1073 O O . SER A 1 137 ? 13.387 36.716 -6.461 1.00 56.62 137 SER A O 1
ATOM 1075 N N . SER A 1 138 ? 14.968 37.723 -5.254 1.00 54.72 138 SER A N 1
ATOM 1076 C CA . SER A 1 138 ? 14.365 39.063 -5.316 1.00 54.72 138 SER A CA 1
ATOM 1077 C C . SER A 1 138 ? 14.342 39.687 -6.722 1.00 54.72 138 SER A C 1
ATOM 1079 O O . SER A 1 138 ? 13.785 40.772 -6.900 1.00 54.72 138 SER A O 1
ATOM 1081 N N . SER A 1 139 ? 14.936 39.027 -7.724 1.00 57.00 139 SER A N 1
ATOM 1082 C CA . SER A 1 139 ? 15.086 39.513 -9.100 1.00 57.00 139 SER A CA 1
ATOM 1083 C C . SER A 1 139 ? 14.450 38.540 -10.098 1.00 57.00 139 SER A C 1
ATOM 1085 O O . SER A 1 139 ? 15.146 37.815 -10.800 1.00 57.00 139 SER A O 1
ATOM 1087 N N . LYS A 1 140 ? 13.112 38.580 -10.188 1.00 73.88 140 LYS A N 1
ATOM 1088 C CA . LYS A 1 140 ? 12.232 37.666 -10.958 1.00 73.88 140 LYS A CA 1
ATOM 1089 C C . LYS A 1 140 ? 12.634 37.326 -12.405 1.00 73.88 140 LYS A C 1
ATOM 1091 O O . LYS A 1 140 ? 12.128 36.354 -12.958 1.00 73.88 140 LYS A O 1
ATOM 1096 N N . PHE A 1 141 ? 13.485 38.125 -13.047 1.00 82.50 141 PHE A N 1
ATOM 1097 C CA . PHE A 1 141 ? 13.954 37.894 -14.413 1.00 82.50 141 PHE A CA 1
ATOM 1098 C C . PHE A 1 141 ? 15.481 37.964 -14.473 1.00 82.50 141 PHE A C 1
ATOM 1100 O O . PHE A 1 141 ? 16.077 38.994 -14.154 1.00 82.50 141 PHE A O 1
ATOM 1107 N N . ILE A 1 142 ? 16.107 36.879 -14.931 1.00 81.25 142 ILE A N 1
ATOM 1108 C CA . ILE A 1 142 ? 17.563 36.717 -14.978 1.00 81.25 142 ILE A CA 1
ATOM 1109 C C . ILE A 1 142 ? 18.010 36.648 -16.441 1.00 81.25 142 ILE A C 1
ATOM 1111 O O . ILE A 1 142 ? 17.659 35.722 -17.174 1.00 81.25 142 ILE A O 1
ATOM 1115 N N . VAL A 1 143 ? 18.790 37.642 -16.876 1.00 81.81 143 VAL A N 1
ATOM 1116 C CA . VAL A 1 143 ? 19.326 37.732 -18.245 1.00 81.81 143 VAL A CA 1
ATOM 1117 C C . VAL A 1 143 ? 20.590 36.879 -18.364 1.00 81.81 143 VAL A C 1
ATOM 1119 O O . VAL A 1 143 ? 21.625 37.197 -17.777 1.00 81.81 143 VAL A O 1
ATOM 1122 N N . VAL A 1 144 ? 20.534 35.816 -19.165 1.00 83.62 144 VAL A N 1
ATOM 1123 C CA . VAL A 1 144 ? 21.662 34.910 -19.408 1.00 83.62 144 VAL A CA 1
ATOM 1124 C C . VAL A 1 144 ? 22.389 35.329 -20.688 1.00 83.62 144 VAL A C 1
ATOM 1126 O O . VAL A 1 144 ? 21.951 35.052 -21.805 1.00 83.62 144 VAL A O 1
ATOM 1129 N N . GLN A 1 145 ? 23.547 35.976 -20.527 1.00 82.88 145 GLN A N 1
ATOM 1130 C CA . GLN A 1 145 ? 24.409 36.445 -21.627 1.00 82.88 145 GLN A CA 1
ATOM 1131 C C . GLN A 1 145 ? 25.249 35.318 -22.274 1.00 82.88 145 GLN A C 1
ATOM 1133 O O . GLN A 1 145 ? 26.396 35.520 -22.671 1.00 82.88 145 GLN A O 1
ATOM 1138 N N . VAL A 1 146 ? 24.683 34.113 -22.399 1.00 82.44 146 VAL A N 1
ATOM 1139 C CA . VAL A 1 146 ? 25.292 32.972 -23.103 1.00 82.44 146 VAL A CA 1
ATOM 1140 C C . VAL A 1 146 ? 24.420 32.635 -24.305 1.00 82.44 146 VAL A C 1
ATOM 1142 O O . VAL A 1 146 ? 23.242 32.336 -24.147 1.00 82.44 146 VAL A O 1
ATOM 1145 N N . ALA A 1 147 ? 24.974 32.713 -25.515 1.00 81.19 147 ALA A N 1
ATOM 1146 C CA . ALA A 1 147 ? 24.188 32.526 -26.730 1.00 81.19 147 ALA A CA 1
ATOM 1147 C C . ALA A 1 147 ? 23.893 31.036 -26.981 1.00 81.19 147 ALA A C 1
ATOM 1149 O O . ALA A 1 147 ? 24.805 30.258 -27.266 1.00 81.19 147 ALA A O 1
ATOM 1150 N N . MET A 1 148 ? 22.619 30.643 -26.919 1.00 80.50 148 MET A N 1
ATOM 1151 C CA . MET A 1 148 ? 22.152 29.269 -27.148 1.00 80.50 148 MET A CA 1
ATOM 1152 C C . MET A 1 148 ? 20.932 29.247 -28.073 1.00 80.50 148 MET A C 1
ATOM 1154 O O . MET A 1 148 ? 20.211 30.237 -28.185 1.00 80.50 148 MET A O 1
ATOM 1158 N N . ASN A 1 149 ? 20.696 28.122 -28.755 1.00 80.56 149 ASN A N 1
ATOM 1159 C CA . ASN A 1 149 ? 19.429 27.911 -29.461 1.00 80.56 149 ASN A CA 1
ATOM 1160 C C . ASN A 1 149 ? 18.269 27.807 -28.447 1.00 80.56 149 ASN A C 1
ATOM 1162 O O . ASN A 1 149 ? 18.497 27.536 -27.265 1.00 80.56 149 ASN A O 1
ATOM 1166 N N . TRP A 1 150 ? 17.028 28.009 -28.895 1.00 81.56 150 TRP A N 1
ATOM 1167 C CA . TRP A 1 150 ? 15.880 28.130 -27.984 1.00 81.56 150 TRP A CA 1
ATOM 1168 C C . TRP A 1 150 ? 15.650 26.874 -27.125 1.00 81.56 150 TRP A C 1
ATOM 1170 O O . TRP A 1 150 ? 15.315 26.979 -25.950 1.00 81.56 150 TRP A O 1
ATOM 1180 N N . THR A 1 151 ? 15.897 25.682 -27.678 1.00 76.31 151 THR A N 1
ATOM 1181 C CA . THR A 1 151 ? 15.700 24.400 -26.970 1.00 76.31 151 THR A CA 1
ATOM 1182 C C . THR A 1 151 ? 16.724 24.207 -25.850 1.00 76.31 151 THR A C 1
ATOM 1184 O O . THR A 1 151 ? 16.380 23.792 -24.746 1.00 76.31 151 THR A O 1
ATOM 1187 N N . ASN A 1 152 ? 17.984 24.561 -26.108 1.00 80.19 152 ASN A N 1
ATOM 1188 C CA . ASN A 1 152 ? 19.039 24.504 -25.101 1.00 80.19 152 ASN A CA 1
ATOM 1189 C C . ASN A 1 152 ? 18.874 25.613 -24.051 1.00 80.19 152 ASN A C 1
ATOM 1191 O O . ASN A 1 152 ? 19.182 25.384 -22.886 1.00 80.19 152 ASN A O 1
ATOM 1195 N N . ALA A 1 153 ? 18.355 26.783 -24.439 1.00 82.06 153 ALA A N 1
ATOM 1196 C CA . ALA A 1 153 ? 18.002 27.862 -23.518 1.00 82.06 153 ALA A CA 1
ATOM 1197 C C . ALA A 1 153 ? 16.860 27.456 -22.566 1.00 82.06 153 ALA A C 1
ATOM 1199 O O . ALA A 1 153 ? 16.963 27.684 -21.361 1.00 82.06 153 ALA A O 1
ATOM 1200 N N . GLU A 1 154 ? 15.813 26.789 -23.070 1.00 80.62 154 GLU A N 1
ATOM 1201 C CA . GLU A 1 154 ? 14.756 26.206 -22.233 1.00 80.62 154 GLU A CA 1
ATOM 1202 C C . GLU A 1 154 ? 15.332 25.214 -21.219 1.00 80.62 154 GLU A C 1
ATOM 1204 O O . GLU A 1 154 ? 15.082 25.333 -20.018 1.00 80.62 154 GLU A O 1
ATOM 1209 N N . LEU A 1 155 ? 16.119 24.250 -21.702 1.00 80.38 155 LEU A N 1
ATOM 1210 C CA . LEU A 1 155 ? 16.694 23.193 -20.877 1.00 80.38 155 LEU A CA 1
ATOM 1211 C C . LEU A 1 155 ? 17.677 23.752 -19.835 1.00 80.38 155 LEU A C 1
ATOM 1213 O O . LEU A 1 155 ? 17.664 23.302 -18.693 1.00 80.38 155 LEU A O 1
ATOM 1217 N N . TYR A 1 156 ? 18.457 24.781 -20.182 1.00 84.19 156 TYR A N 1
ATOM 1218 C CA . TYR A 1 156 ? 19.306 25.511 -19.238 1.00 84.19 156 TYR A CA 1
ATOM 1219 C C . TYR A 1 156 ? 18.478 26.237 -18.168 1.00 84.19 156 TYR A C 1
ATOM 1221 O O . TYR A 1 156 ? 18.799 26.123 -16.985 1.00 84.19 156 TYR A O 1
ATOM 1229 N N . CYS A 1 157 ? 17.410 26.954 -18.550 1.00 84.25 157 CYS A N 1
ATOM 1230 C CA . CYS A 1 157 ? 16.552 27.625 -17.572 1.00 84.25 157 CYS A CA 1
ATOM 1231 C C . CYS A 1 157 ? 15.899 26.616 -16.618 1.00 84.25 157 CYS A C 1
ATOM 1233 O O . CYS A 1 157 ? 15.975 26.827 -15.418 1.00 84.25 157 CYS A O 1
ATOM 1235 N N . ARG A 1 158 ? 15.343 25.501 -17.117 1.00 80.44 158 ARG A N 1
ATOM 1236 C CA . ARG A 1 158 ? 14.724 24.442 -16.287 1.00 80.44 158 ARG A CA 1
ATOM 1237 C C . ARG A 1 158 ? 15.702 23.705 -15.357 1.00 80.44 158 ARG A C 1
ATOM 1239 O O . ARG A 1 158 ? 15.263 23.042 -14.428 1.00 80.44 158 ARG A O 1
ATOM 1246 N N . GLN A 1 159 ? 17.008 23.745 -15.633 1.00 81.38 159 GLN A N 1
ATOM 1247 C CA . GLN A 1 159 ? 18.040 23.065 -14.831 1.00 81.38 159 GLN A CA 1
ATOM 1248 C C . GLN A 1 159 ? 18.670 23.946 -13.745 1.00 81.38 159 GLN A C 1
ATOM 1250 O O . GLN A 1 159 ? 19.452 23.441 -12.940 1.00 81.38 159 GLN A O 1
ATOM 1255 N N . ARG A 1 160 ? 18.424 25.262 -13.766 1.00 80.31 160 ARG A N 1
ATOM 1256 C CA . ARG A 1 160 ? 19.104 26.244 -12.896 1.00 80.31 160 ARG A CA 1
ATOM 1257 C C . ARG A 1 160 ? 18.177 27.299 -12.290 1.00 80.31 160 ARG A C 1
ATOM 1259 O O . ARG A 1 160 ? 18.591 27.989 -11.368 1.00 80.31 160 ARG A O 1
ATOM 1266 N N . TYR A 1 161 ? 16.968 27.418 -12.828 1.00 83.12 161 TYR A N 1
ATOM 1267 C CA . TYR A 1 161 ? 15.886 28.329 -12.461 1.00 83.12 161 TYR A CA 1
ATOM 1268 C C . TYR A 1 161 ? 14.552 27.593 -12.736 1.00 83.12 161 TYR A C 1
ATOM 1270 O O . TYR A 1 161 ? 14.552 26.376 -12.923 1.00 83.12 161 TYR A O 1
ATOM 1278 N N . ALA A 1 162 ? 13.414 28.293 -12.812 1.00 82.25 162 ALA A N 1
ATOM 1279 C CA . ALA A 1 162 ? 12.128 27.646 -13.094 1.00 82.25 162 ALA A CA 1
ATOM 1280 C C . ALA A 1 162 ? 11.937 27.324 -14.593 1.00 82.25 162 ALA A C 1
ATOM 1282 O O . ALA A 1 162 ? 11.762 26.169 -14.986 1.00 82.25 162 ALA A O 1
ATOM 1283 N N . HIS A 1 163 ? 11.947 28.345 -15.457 1.00 84.56 163 HIS A N 1
ATOM 1284 C CA . HIS A 1 163 ? 11.699 28.206 -16.901 1.00 84.56 163 HIS A CA 1
ATOM 1285 C C . HIS A 1 163 ? 12.150 29.451 -17.689 1.00 84.56 163 HIS A C 1
ATOM 1287 O O . HIS A 1 163 ? 12.601 30.436 -17.109 1.00 84.56 163 HIS A O 1
ATOM 1293 N N . LEU A 1 164 ? 12.035 29.437 -19.025 1.00 84.62 164 LEU A N 1
ATOM 1294 C CA . LEU A 1 164 ? 12.189 30.651 -19.846 1.00 84.62 164 LEU A CA 1
ATOM 1295 C C . LEU A 1 164 ? 11.147 31.713 -19.457 1.00 84.62 164 LEU A C 1
ATOM 1297 O O . LEU A 1 164 ? 10.002 31.381 -19.147 1.00 84.62 164 LEU A O 1
ATOM 1301 N N . ALA A 1 165 ? 11.524 32.990 -19.508 1.00 84.00 165 ALA A N 1
ATOM 1302 C CA . ALA A 1 165 ? 10.691 34.101 -19.057 1.00 84.00 165 ALA A CA 1
ATOM 1303 C C . ALA A 1 165 ? 9.341 34.189 -19.790 1.00 84.00 165 ALA A C 1
ATOM 1305 O O . ALA A 1 165 ? 9.273 34.100 -21.018 1.00 84.00 165 ALA A O 1
ATOM 1306 N N . VAL A 1 166 ? 8.273 34.422 -19.025 1.00 85.12 166 VAL A N 1
ATOM 1307 C CA . VAL A 1 166 ? 6.910 34.663 -19.519 1.00 85.12 166 VAL A CA 1
ATOM 1308 C C . VAL A 1 166 ? 6.580 36.131 -19.261 1.00 85.12 166 VAL A C 1
ATOM 1310 O O . VAL A 1 166 ? 6.631 36.583 -18.121 1.00 85.12 166 VAL A O 1
ATOM 1313 N N . VAL A 1 167 ? 6.283 36.886 -20.319 1.00 77.06 167 VAL A N 1
ATOM 1314 C CA . VAL A 1 167 ? 6.166 38.355 -20.275 1.00 77.06 167 VAL A CA 1
ATOM 1315 C C . VAL A 1 167 ? 4.682 38.725 -20.365 1.00 77.06 167 VAL A C 1
ATOM 1317 O O . VAL A 1 167 ? 4.149 38.893 -21.463 1.00 77.06 167 VAL A O 1
ATOM 1320 N N . LYS A 1 168 ? 3.992 38.783 -19.215 1.00 71.75 168 LYS A N 1
ATOM 1321 C CA . LYS A 1 168 ? 2.529 38.996 -19.154 1.00 71.75 168 LYS A CA 1
ATOM 1322 C C . LYS A 1 168 ? 2.132 40.473 -19.118 1.00 71.75 168 LYS A C 1
ATOM 1324 O O . LYS A 1 168 ? 0.987 40.797 -19.429 1.00 71.75 168 LYS A O 1
ATOM 1329 N N . PHE A 1 169 ? 3.056 41.372 -18.776 1.00 75.38 169 PHE A N 1
ATOM 1330 C CA . PHE A 1 169 ? 2.807 42.810 -18.678 1.00 75.38 169 PHE A CA 1
ATOM 1331 C C . PHE A 1 169 ? 3.898 43.634 -19.374 1.00 75.38 169 PHE A C 1
ATOM 1333 O O . PHE A 1 169 ? 5.070 43.266 -19.412 1.00 75.38 169 PHE A O 1
ATOM 1340 N N . SER A 1 170 ? 3.544 44.828 -19.856 1.00 69.69 170 SER A N 1
ATOM 1341 C CA . SER A 1 170 ? 4.512 45.774 -20.438 1.00 69.69 170 SER A CA 1
ATOM 1342 C C . SER A 1 170 ? 5.562 46.274 -19.431 1.00 69.69 170 SER A C 1
ATOM 1344 O O . SER A 1 170 ? 6.624 46.742 -19.834 1.00 69.69 170 SER A O 1
ATOM 1346 N N . ALA A 1 171 ? 5.288 46.165 -18.127 1.00 69.69 171 ALA A N 1
ATOM 1347 C CA . ALA A 1 171 ? 6.259 46.437 -17.067 1.00 69.69 171 ALA A CA 1
ATOM 1348 C C . ALA A 1 171 ? 7.399 45.400 -17.041 1.00 69.69 171 ALA A C 1
ATOM 1350 O O . ALA A 1 171 ? 8.552 45.772 -16.832 1.00 69.69 171 ALA A O 1
ATOM 1351 N N . ASP A 1 172 ? 7.100 44.129 -17.334 1.00 73.50 172 ASP A N 1
ATOM 1352 C CA . ASP A 1 172 ? 8.090 43.047 -17.401 1.00 73.50 172 ASP A CA 1
ATOM 1353 C C . ASP A 1 172 ? 9.077 43.308 -18.552 1.00 73.50 172 ASP A C 1
ATOM 1355 O O . ASP A 1 172 ? 10.293 43.228 -18.376 1.00 73.50 172 ASP A O 1
ATOM 1359 N N . GLN A 1 173 ? 8.558 43.726 -19.717 1.00 71.81 173 GLN A N 1
ATOM 1360 C CA . GLN A 1 173 ? 9.382 44.157 -20.852 1.00 71.81 173 GLN A CA 1
ATOM 1361 C C . GLN A 1 173 ? 10.300 45.328 -20.475 1.00 71.81 173 GLN A C 1
ATOM 1363 O O . GLN A 1 173 ? 11.484 45.311 -20.814 1.00 71.81 173 GLN A O 1
ATOM 1368 N N . GLN A 1 174 ? 9.774 46.340 -19.778 1.00 69.31 174 GLN A N 1
ATOM 1369 C CA . GLN A 1 174 ? 10.572 47.488 -19.346 1.00 69.31 174 GLN A CA 1
ATOM 1370 C C . GLN A 1 174 ? 11.696 47.051 -18.399 1.00 69.31 174 GLN A C 1
ATOM 1372 O O . GLN A 1 174 ? 12.848 47.418 -18.636 1.00 69.31 174 GLN A O 1
ATOM 1377 N N . LEU A 1 175 ? 11.404 46.210 -17.401 1.00 70.62 175 LEU A N 1
ATOM 1378 C CA . LEU A 1 175 ? 12.401 45.687 -16.461 1.00 70.62 175 LEU A CA 1
ATOM 1379 C C . LEU A 1 175 ? 13.530 44.936 -17.185 1.00 70.62 175 LEU A C 1
ATOM 1381 O O . LEU A 1 175 ? 14.705 45.228 -16.967 1.00 70.62 175 LEU A O 1
ATOM 1385 N N . ILE A 1 176 ? 13.181 44.019 -18.094 1.00 69.88 176 ILE A N 1
ATOM 1386 C CA . ILE A 1 176 ? 14.157 43.240 -18.870 1.00 69.88 176 ILE A CA 1
ATOM 1387 C C . ILE A 1 176 ? 15.002 44.158 -19.773 1.00 69.88 176 ILE A C 1
ATOM 1389 O O . ILE A 1 176 ? 16.221 43.990 -19.853 1.00 69.88 176 ILE A O 1
ATOM 1393 N N . SER A 1 177 ? 14.401 45.191 -20.378 1.00 67.19 177 SER A N 1
ATOM 1394 C CA . SER A 1 177 ? 15.143 46.166 -21.190 1.00 67.19 177 SER A CA 1
ATOM 1395 C C . SER A 1 177 ? 16.124 47.023 -20.371 1.00 67.19 177 SER A C 1
ATOM 1397 O O . SER A 1 177 ? 17.219 47.318 -20.850 1.00 67.19 177 SER A O 1
ATOM 1399 N N . TYR A 1 178 ? 15.789 47.359 -19.116 1.00 63.56 178 TYR A N 1
ATOM 1400 C CA . TYR A 1 178 ? 16.685 48.073 -18.195 1.00 63.56 178 TYR A CA 1
ATOM 1401 C C . TYR A 1 178 ? 17.900 47.236 -17.767 1.00 63.56 178 TYR A C 1
ATOM 1403 O O . TYR A 1 178 ? 18.954 47.803 -17.485 1.00 63.56 178 TYR A O 1
ATOM 1411 N N . LEU A 1 179 ? 17.788 45.903 -17.775 1.00 60.50 179 LEU A N 1
ATOM 1412 C CA . LEU A 1 179 ? 18.907 44.977 -17.550 1.00 60.50 179 LEU A CA 1
ATOM 1413 C C . LEU A 1 179 ? 19.833 44.841 -18.780 1.00 60.50 179 LEU A C 1
ATOM 1415 O O . LEU A 1 179 ? 20.775 44.049 -18.758 1.00 60.50 179 LEU A O 1
ATOM 1419 N N . GLY A 1 180 ? 19.570 45.578 -19.867 1.00 58.69 180 GLY A N 1
ATOM 1420 C CA . GLY A 1 180 ? 20.335 45.514 -21.117 1.00 58.69 180 GLY A CA 1
ATOM 1421 C C . GLY A 1 180 ? 20.128 44.221 -21.916 1.00 58.69 180 GLY A C 1
ATOM 1422 O O . GLY A 1 180 ? 20.868 43.964 -22.865 1.00 58.69 180 GLY A O 1
ATOM 1423 N N . GLY A 1 181 ? 19.146 43.396 -21.537 1.00 57.47 181 GLY A N 1
ATOM 1424 C CA . GLY A 1 181 ? 18.865 42.105 -22.156 1.00 57.47 181 GLY A CA 1
ATOM 1425 C C . GLY A 1 181 ? 17.812 42.192 -23.260 1.00 57.47 181 GLY A C 1
ATOM 1426 O O . GLY A 1 181 ? 16.656 42.505 -22.996 1.00 57.47 181 GLY A O 1
ATOM 1427 N N . GLY A 1 182 ? 18.195 41.835 -24.485 1.00 66.81 182 GLY A N 1
ATOM 1428 C CA . GLY A 1 182 ? 17.275 41.377 -25.530 1.00 66.81 182 GLY A CA 1
ATOM 1429 C C . GLY A 1 182 ? 17.603 39.924 -25.870 1.00 66.81 182 GLY A C 1
ATOM 1430 O O . GLY A 1 182 ? 18.781 39.564 -25.910 1.00 66.81 182 GLY A O 1
ATOM 1431 N N . GLY A 1 183 ? 16.596 39.072 -26.066 1.00 77.19 183 GLY A N 1
ATOM 1432 C CA . GLY A 1 183 ? 16.837 37.632 -26.192 1.00 77.19 183 GLY A CA 1
ATOM 1433 C C . GLY A 1 183 ? 15.586 36.762 -26.263 1.00 77.19 183 GLY A C 1
ATOM 1434 O O . GLY A 1 183 ? 14.461 37.264 -26.242 1.00 77.19 183 GLY A O 1
ATOM 1435 N N . PHE A 1 184 ? 15.789 35.446 -26.353 1.00 86.75 184 PHE A N 1
ATOM 1436 C CA . PHE A 1 184 ? 14.708 34.461 -26.338 1.00 86.75 184 PHE A CA 1
ATOM 1437 C C . PHE A 1 184 ? 13.927 34.486 -25.018 1.00 86.75 184 PHE A C 1
ATOM 1439 O O . PHE A 1 184 ? 14.500 34.565 -23.926 1.00 86.75 184 PHE A O 1
ATOM 1446 N N . ILE A 1 185 ? 12.609 34.345 -25.151 1.00 84.81 185 ILE A N 1
ATOM 1447 C CA . ILE A 1 185 ? 11.641 34.188 -24.060 1.00 84.81 185 ILE A CA 1
ATOM 1448 C C . ILE A 1 185 ? 10.809 32.914 -24.277 1.00 84.81 185 ILE A C 1
ATOM 1450 O O . ILE A 1 185 ? 10.894 32.273 -25.326 1.00 84.81 185 ILE A O 1
ATOM 1454 N N . GLY A 1 186 ? 9.987 32.536 -23.298 1.00 83.88 186 GLY A N 1
ATOM 1455 C CA . GLY A 1 186 ? 9.211 31.291 -23.286 1.00 83.88 186 GLY A CA 1
ATOM 1456 C C . GLY A 1 186 ? 7.983 31.289 -24.201 1.00 83.88 186 GLY A C 1
ATOM 1457 O O . GLY A 1 186 ? 6.924 30.858 -23.762 1.00 83.88 186 GLY A O 1
ATOM 1458 N N . LEU A 1 187 ? 8.091 31.791 -25.433 1.00 81.19 187 LEU A N 1
ATOM 1459 C CA . LEU A 1 187 ? 6.996 31.964 -26.396 1.00 81.19 187 LEU A CA 1
ATOM 1460 C C . LEU A 1 187 ? 7.335 31.255 -27.719 1.00 81.19 187 LEU A C 1
ATOM 1462 O O . LEU A 1 187 ? 8.406 31.485 -28.278 1.00 81.19 187 LEU A O 1
ATOM 1466 N N . ILE A 1 188 ? 6.433 30.416 -28.239 1.00 77.94 188 ILE A N 1
ATOM 1467 C CA . ILE A 1 188 ? 6.664 29.610 -29.454 1.00 77.94 188 ILE A CA 1
ATOM 1468 C C . ILE A 1 188 ? 5.411 29.529 -30.344 1.00 77.94 188 ILE A C 1
ATOM 1470 O O . ILE A 1 188 ? 4.289 29.543 -29.841 1.00 77.94 188 ILE A O 1
ATOM 1474 N N . SER A 1 189 ? 5.606 29.465 -31.666 1.00 70.38 189 SER A N 1
ATOM 1475 C CA . SER A 1 189 ? 4.548 29.549 -32.700 1.00 70.38 189 SER A CA 1
ATOM 1476 C C . SER A 1 189 ? 3.863 28.227 -33.081 1.00 70.38 189 SER A C 1
ATOM 1478 O O . SER A 1 189 ? 2.797 28.242 -33.698 1.00 70.38 189 SER A O 1
ATOM 1480 N N . ALA A 1 190 ? 4.468 27.079 -32.770 1.00 68.69 190 ALA A N 1
ATOM 1481 C CA . ALA A 1 190 ? 3.990 25.773 -33.218 1.00 68.69 190 ALA A CA 1
ATOM 1482 C C . ALA A 1 190 ? 4.231 24.697 -32.155 1.00 68.69 190 ALA A C 1
ATOM 1484 O O . ALA A 1 190 ? 5.364 24.526 -31.699 1.00 68.69 190 ALA A O 1
ATOM 1485 N N . ARG A 1 191 ? 3.182 23.945 -31.806 1.00 70.12 191 ARG A N 1
ATOM 1486 C CA . ARG A 1 191 ? 3.226 22.883 -30.791 1.00 70.12 191 ARG A CA 1
ATOM 1487 C C . ARG A 1 191 ? 2.482 21.644 -31.286 1.00 70.12 191 ARG A C 1
ATOM 1489 O O . ARG A 1 191 ? 1.492 21.761 -32.010 1.00 70.12 191 ARG A O 1
ATOM 1496 N N . TRP A 1 192 ? 2.986 20.472 -30.915 1.00 76.31 192 TRP A N 1
ATOM 1497 C CA . TRP A 1 192 ? 2.314 19.201 -31.172 1.00 76.31 192 TRP A CA 1
ATOM 1498 C C . TRP A 1 192 ? 1.281 18.887 -30.082 1.00 76.31 192 TRP A C 1
ATOM 1500 O O . TRP A 1 192 ? 1.386 19.379 -28.956 1.00 76.31 192 TRP A O 1
ATOM 1510 N N . SER A 1 193 ? 0.289 18.069 -30.424 1.00 77.69 193 SER A N 1
ATOM 1511 C CA . SER A 1 193 ? -0.822 17.685 -29.555 1.00 77.69 193 SER A CA 1
ATOM 1512 C C . SER A 1 193 ? -0.373 16.859 -28.344 1.00 77.69 193 SER A C 1
ATOM 1514 O O . SER A 1 193 ? -0.813 17.151 -27.235 1.00 77.69 193 SER A O 1
ATOM 1516 N N . ASP A 1 194 ? 0.597 15.953 -28.516 1.00 71.44 194 ASP A N 1
ATOM 1517 C CA . ASP A 1 194 ? 1.273 15.205 -27.436 1.00 71.44 194 ASP A CA 1
ATOM 1518 C C . ASP A 1 194 ? 2.194 16.073 -26.541 1.00 71.44 194 ASP A C 1
ATOM 1520 O O . ASP A 1 194 ? 2.929 15.557 -25.699 1.00 71.44 194 ASP A O 1
ATOM 1524 N N . TYR A 1 195 ? 2.186 17.397 -26.741 1.00 66.81 195 TYR A N 1
ATOM 1525 C CA . TYR A 1 195 ? 3.053 18.402 -26.119 1.00 66.81 195 TYR A CA 1
ATOM 1526 C C . TYR A 1 195 ? 4.565 18.237 -26.371 1.00 66.81 195 TYR A C 1
ATOM 1528 O O . TYR A 1 195 ? 5.347 18.998 -25.792 1.00 66.81 195 TYR A O 1
ATOM 1536 N N . SER A 1 196 ? 4.994 17.315 -27.241 1.00 65.31 196 SER A N 1
ATOM 1537 C CA . SER A 1 196 ? 6.408 17.049 -27.523 1.00 65.31 196 SER A CA 1
ATOM 1538 C C . SER A 1 196 ? 7.073 18.124 -28.390 1.00 65.31 196 SER A C 1
ATOM 1540 O O . SER A 1 196 ? 6.443 18.847 -29.166 1.00 65.31 196 SER A O 1
ATOM 1542 N N . PHE A 1 197 ? 8.400 18.202 -28.282 1.00 57.97 197 PHE A N 1
ATOM 1543 C CA . PHE A 1 197 ? 9.237 19.181 -28.979 1.00 57.97 197 PHE A CA 1
ATOM 1544 C C . PHE A 1 197 ? 9.937 18.591 -30.215 1.00 57.97 197 PHE A C 1
ATOM 1546 O O . PHE A 1 197 ? 11.121 18.833 -30.448 1.00 57.97 197 PHE A O 1
ATOM 1553 N N . SER A 1 198 ? 9.223 17.821 -31.048 1.00 62.00 198 SER A N 1
ATOM 1554 C CA . SER A 1 198 ? 9.775 17.440 -32.356 1.00 62.00 198 SER A CA 1
ATOM 1555 C C . SER A 1 198 ? 10.024 18.685 -33.216 1.00 62.00 198 SER A C 1
ATOM 1557 O O . SER A 1 198 ? 9.105 19.475 -33.474 1.00 62.00 198 SER A O 1
ATOM 1559 N N . ALA A 1 199 ? 11.258 18.825 -33.707 1.00 56.00 199 ALA A N 1
ATOM 1560 C CA . ALA A 1 199 ? 11.698 19.880 -34.622 1.00 56.00 199 ALA A CA 1
ATOM 1561 C C . ALA A 1 199 ? 11.570 19.505 -36.116 1.00 56.00 199 ALA A C 1
ATOM 1563 O O . ALA A 1 199 ? 11.798 20.354 -36.979 1.00 56.00 199 ALA A O 1
ATOM 1564 N N . PHE A 1 200 ? 11.199 18.260 -36.441 1.00 62.97 200 PHE A N 1
ATOM 1565 C CA . PHE A 1 200 ? 11.083 17.777 -37.822 1.00 62.97 200 PHE A CA 1
ATOM 1566 C C . PHE A 1 200 ? 9.878 18.406 -38.547 1.00 62.97 200 PHE A C 1
ATOM 1568 O O . PHE A 1 200 ? 8.797 18.509 -37.969 1.00 62.97 200 PHE A O 1
ATOM 1575 N N . ARG A 1 201 ? 10.050 18.869 -39.794 1.00 66.19 201 ARG A N 1
ATOM 1576 C CA . ARG A 1 201 ? 9.011 19.545 -40.600 1.00 66.19 201 ARG A CA 1
ATOM 1577 C C . ARG A 1 201 ? 9.155 19.167 -42.080 1.00 66.19 201 ARG A C 1
ATOM 1579 O O . ARG A 1 201 ? 10.270 19.238 -42.596 1.00 66.19 201 ARG A O 1
ATOM 1586 N N . TYR A 1 202 ? 8.053 18.842 -42.762 1.00 70.56 202 TYR A N 1
ATOM 1587 C CA . TYR A 1 202 ? 8.067 18.325 -44.142 1.00 70.56 202 TYR A CA 1
ATOM 1588 C C . TYR A 1 202 ? 7.079 19.050 -45.087 1.00 70.56 202 TYR A C 1
ATOM 1590 O O . TYR A 1 202 ? 6.210 18.444 -45.702 1.00 70.56 202 TYR A O 1
ATOM 1598 N N . TRP A 1 203 ? 7.174 20.380 -45.177 1.00 69.06 203 TRP A N 1
ATOM 1599 C CA . TRP A 1 203 ? 6.195 21.226 -45.884 1.00 69.06 203 TRP A CA 1
ATOM 1600 C C . TRP A 1 203 ? 6.182 21.110 -47.419 1.00 69.06 203 TRP A C 1
ATOM 1602 O O . TRP A 1 203 ? 7.199 20.845 -48.066 1.00 69.06 203 TRP A O 1
ATOM 1612 N N . GLY A 1 204 ? 5.012 21.392 -48.002 1.00 59.16 204 GLY A N 1
ATOM 1613 C CA . GLY A 1 204 ? 4.814 21.606 -49.435 1.00 59.16 204 GLY A CA 1
ATOM 1614 C C . GLY A 1 204 ? 5.476 22.893 -49.941 1.00 59.16 204 GLY A C 1
ATOM 1615 O O . GLY A 1 204 ? 5.593 23.879 -49.219 1.00 59.16 204 GLY A O 1
ATOM 1616 N N . GLY A 1 205 ? 5.912 22.889 -51.205 1.00 52.41 205 GLY A N 1
ATOM 1617 C CA . GLY A 1 205 ? 6.445 24.090 -51.858 1.00 52.41 205 GLY A CA 1
ATOM 1618 C C . GLY A 1 205 ? 5.341 25.120 -52.111 1.00 52.41 205 GLY A C 1
ATOM 1619 O O . GLY A 1 205 ? 4.261 24.752 -52.566 1.00 52.41 205 GLY A O 1
ATOM 1620 N N . MET A 1 206 ? 5.620 26.393 -51.814 1.00 46.38 206 MET A N 1
ATOM 1621 C CA . MET A 1 206 ? 4.636 27.484 -51.764 1.00 46.38 206 MET A CA 1
ATOM 1622 C C . MET A 1 206 ? 3.646 27.547 -52.939 1.00 46.38 206 MET A C 1
ATOM 1624 O O . MET A 1 206 ? 4.038 27.653 -54.102 1.00 46.38 206 MET A O 1
ATOM 1628 N N . SER A 1 207 ? 2.362 27.689 -52.600 1.00 36.91 207 SER A N 1
ATOM 1629 C CA . SER A 1 207 ? 1.379 28.377 -53.439 1.00 36.91 207 SER A CA 1
ATOM 1630 C C . SER A 1 207 ? 0.575 29.373 -52.589 1.00 36.91 207 SER A C 1
ATOM 1632 O O . SER A 1 207 ? 0.106 29.037 -51.505 1.00 36.91 207 SER A O 1
ATOM 1634 N N . GLY A 1 208 ? 0.446 30.613 -53.074 1.00 39.44 208 GLY A N 1
ATOM 1635 C CA . GLY A 1 208 ? -0.364 31.667 -52.449 1.00 39.44 208 GLY A CA 1
ATOM 1636 C C . GLY A 1 208 ? 0.367 32.565 -51.437 1.00 39.44 208 GLY A C 1
ATOM 1637 O O . GLY A 1 208 ? 0.923 32.106 -50.443 1.00 39.44 208 GLY A O 1
ATOM 1638 N N . GLN A 1 209 ? 0.305 33.880 -51.672 1.00 45.84 209 GLN A N 1
ATOM 1639 C CA . GLN A 1 209 ? 0.661 34.898 -50.681 1.00 45.84 209 GLN A CA 1
ATOM 1640 C C . GLN A 1 209 ? -0.489 35.043 -49.671 1.00 45.84 209 GLN A C 1
ATOM 1642 O O . GLN A 1 209 ? -1.495 35.679 -49.973 1.00 45.84 209 GLN A O 1
ATOM 1647 N N . GLU A 1 210 ? -0.334 34.496 -48.466 1.00 42.47 210 GLU A N 1
ATOM 1648 C CA . GLU A 1 210 ? -1.220 34.776 -47.328 1.00 42.47 210 GLU A CA 1
ATOM 1649 C C . GLU A 1 210 ? -0.388 35.215 -46.122 1.00 42.47 210 GLU A C 1
ATOM 1651 O O . GLU A 1 210 ? 0.607 34.582 -45.779 1.00 42.47 210 GLU A O 1
ATOM 1656 N N . THR A 1 211 ? -0.795 36.308 -45.479 1.00 46.81 211 THR A N 1
ATOM 1657 C CA . THR A 1 211 ? 0.029 37.074 -44.530 1.00 46.81 211 THR A CA 1
ATOM 1658 C C . THR A 1 211 ? -0.174 36.708 -43.056 1.00 46.81 211 THR A C 1
ATOM 1660 O O . THR A 1 211 ? 0.211 37.472 -42.174 1.00 46.81 211 THR A O 1
ATOM 1663 N N . SER A 1 212 ? -0.764 35.546 -42.754 1.00 51.75 212 SER A N 1
ATOM 1664 C CA . SER A 1 212 ? -0.789 34.993 -41.394 1.00 51.75 212 SER A CA 1
ATOM 1665 C C . SER A 1 212 ? -0.912 33.468 -41.397 1.00 51.75 212 SER A C 1
ATOM 1667 O O . SER A 1 212 ? -1.615 32.890 -42.225 1.00 51.75 212 SER A O 1
ATOM 1669 N N . LEU A 1 213 ? -0.231 32.825 -40.448 1.00 52.06 213 LEU A N 1
ATOM 1670 C CA . LEU A 1 213 ? -0.180 31.369 -40.254 1.00 52.06 213 LEU A CA 1
ATOM 1671 C C . LEU A 1 213 ? -0.846 30.921 -38.935 1.00 52.06 213 LEU A C 1
ATOM 1673 O O . LEU A 1 213 ? -0.875 29.731 -38.617 1.00 52.06 213 LEU A O 1
ATOM 1677 N N . ILE A 1 214 ? -1.409 31.871 -38.185 1.00 55.72 214 ILE A N 1
ATOM 1678 C CA . ILE A 1 214 ? -2.010 31.677 -36.861 1.00 55.72 214 ILE A CA 1
ATOM 1679 C C . ILE A 1 214 ? -3.387 30.999 -36.990 1.00 55.72 214 ILE A C 1
ATOM 1681 O O . ILE A 1 214 ? -4.177 31.341 -37.867 1.00 55.72 214 ILE A O 1
ATOM 1685 N N . ASN A 1 215 ? -3.695 30.068 -36.078 1.00 62.47 215 ASN A N 1
ATOM 1686 C CA . ASN A 1 215 ? -4.943 29.288 -36.011 1.00 62.47 215 ASN A CA 1
ATOM 1687 C C . ASN A 1 215 ? -5.186 28.310 -37.181 1.00 62.47 215 ASN A C 1
ATOM 1689 O O . ASN A 1 215 ? -6.309 27.836 -37.352 1.00 62.47 215 ASN A O 1
ATOM 1693 N N . LYS A 1 216 ? -4.149 27.942 -37.945 1.00 70.56 216 LYS A N 1
ATOM 1694 C CA . LYS A 1 216 ? -4.217 26.839 -38.922 1.00 70.56 216 LYS A CA 1
ATOM 1695 C C . LYS A 1 216 ? -3.730 25.514 -38.314 1.00 70.56 216 LYS A C 1
ATOM 1697 O O . LYS A 1 216 ? -2.855 25.488 -37.441 1.00 70.56 216 LYS A O 1
ATOM 1702 N N . CYS A 1 217 ? -4.285 24.414 -38.813 1.00 80.50 217 CYS A N 1
ATOM 1703 C CA . CYS A 1 217 ? -3.904 23.042 -38.478 1.00 80.50 217 CYS A CA 1
ATOM 1704 C C . CYS A 1 217 ? -3.203 22.382 -39.680 1.00 80.50 217 CYS A C 1
ATOM 1706 O O . CYS A 1 217 ? -3.313 22.866 -40.810 1.00 80.50 217 CYS A O 1
ATOM 1708 N N . VAL A 1 218 ? -2.438 21.313 -39.445 1.00 82.00 218 VAL A N 1
ATOM 1709 C CA . VAL A 1 218 ? -1.505 20.757 -40.445 1.00 82.00 218 VAL A CA 1
ATOM 1710 C C . VAL A 1 218 ? -1.931 19.368 -40.912 1.00 82.00 218 VAL A C 1
ATOM 1712 O O . VAL A 1 218 ? -2.155 18.476 -40.093 1.00 82.00 218 VAL A O 1
ATOM 1715 N N . GLY A 1 219 ? -2.006 19.180 -42.233 1.00 83.56 219 GLY A N 1
ATOM 1716 C CA . GLY A 1 219 ? -2.336 17.898 -42.857 1.00 83.56 219 GLY A CA 1
ATOM 1717 C C . GLY A 1 219 ? -1.265 17.415 -43.837 1.00 83.56 219 GLY A C 1
ATOM 1718 O O . GLY A 1 219 ? -0.741 18.199 -44.626 1.00 83.56 219 GLY A O 1
ATOM 1719 N N . MET A 1 220 ? -0.973 16.116 -43.803 1.00 86.25 220 MET A N 1
ATOM 1720 C CA . MET A 1 220 ? -0.134 15.381 -44.757 1.00 86.25 220 MET A CA 1
ATOM 1721 C C . MET A 1 220 ? -0.902 15.200 -46.075 1.00 86.25 220 MET A C 1
ATOM 1723 O O . MET A 1 220 ? -1.979 14.603 -46.071 1.00 86.25 220 MET A O 1
ATOM 1727 N N . VAL A 1 221 ? -0.391 15.701 -47.205 1.00 81.69 221 VAL A N 1
ATOM 1728 C CA . VAL A 1 221 ? -1.074 15.622 -48.513 1.00 81.69 221 VAL A CA 1
ATOM 1729 C C . VAL A 1 221 ? -0.531 14.450 -49.325 1.00 81.69 221 VAL A C 1
ATOM 1731 O O . VAL A 1 221 ? 0.565 14.520 -49.886 1.00 81.69 221 VAL A O 1
ATOM 1734 N N . ILE A 1 222 ? -1.306 13.363 -49.416 1.00 75.81 222 ILE A N 1
ATOM 1735 C CA . ILE A 1 222 ? -0.846 12.093 -50.010 1.00 75.81 222 ILE A CA 1
ATOM 1736 C C . ILE A 1 222 ? -0.360 12.274 -51.466 1.00 75.81 222 ILE A C 1
ATOM 1738 O O . ILE A 1 222 ? 0.753 11.827 -51.758 1.00 75.81 222 ILE A O 1
ATOM 1742 N N . PRO A 1 223 ? -1.078 12.979 -52.374 1.00 71.88 223 PRO A N 1
ATOM 1743 C CA . PRO A 1 223 ? -0.596 13.190 -53.745 1.00 71.88 223 PRO A CA 1
ATOM 1744 C C . PRO A 1 223 ? 0.703 14.002 -53.858 1.00 71.88 223 PRO A C 1
ATOM 1746 O O . PRO A 1 223 ? 1.443 13.827 -54.822 1.00 71.88 223 PRO A O 1
ATOM 1749 N N . ASN A 1 224 ? 1.019 14.867 -52.886 1.00 74.00 224 ASN A N 1
ATOM 1750 C CA . ASN A 1 224 ? 2.231 15.701 -52.882 1.00 74.00 224 ASN A CA 1
ATOM 1751 C C . ASN A 1 224 ? 3.430 14.964 -52.247 1.00 74.00 224 ASN A C 1
ATOM 1753 O O . ASN A 1 224 ? 4.282 15.576 -51.601 1.00 74.00 224 ASN A O 1
ATOM 1757 N N . ALA A 1 225 ? 3.474 13.633 -52.396 1.00 69.00 225 ALA A N 1
ATOM 1758 C CA . ALA A 1 225 ? 4.404 12.730 -51.713 1.00 69.00 225 ALA A CA 1
ATOM 1759 C C . ALA A 1 225 ? 4.420 12.933 -50.183 1.00 69.00 225 ALA A C 1
ATOM 1761 O O . ALA A 1 225 ? 5.480 12.986 -49.569 1.00 69.00 225 ALA A O 1
ATOM 1762 N N . GLY A 1 226 ? 3.236 13.108 -49.586 1.00 70.06 226 GLY A N 1
ATOM 1763 C CA . GLY A 1 226 ? 3.055 13.313 -48.147 1.00 70.06 226 GLY A CA 1
ATOM 1764 C C . GLY A 1 226 ? 3.434 14.692 -47.616 1.00 70.06 226 GLY A C 1
ATOM 1765 O O . GLY A 1 226 ? 3.315 14.924 -46.421 1.00 70.06 226 GLY A O 1
ATOM 1766 N N . LYS A 1 227 ? 3.857 15.645 -48.452 1.00 78.81 227 LYS A N 1
ATOM 1767 C CA . LYS A 1 227 ? 4.219 16.976 -47.946 1.00 78.81 227 LYS A CA 1
ATOM 1768 C C . LYS A 1 227 ? 3.072 17.643 -47.190 1.00 78.81 227 LYS A C 1
ATOM 1770 O O . LYS A 1 227 ? 1.900 17.502 -47.537 1.00 78.81 227 LYS A O 1
ATOM 1775 N N . TRP A 1 228 ? 3.433 18.371 -46.142 1.00 81.56 228 TRP A N 1
ATOM 1776 C CA . TRP A 1 228 ? 2.487 18.995 -45.231 1.00 81.56 228 TRP A CA 1
ATOM 1777 C C . TRP A 1 228 ? 1.964 20.303 -45.806 1.00 81.56 228 TRP A C 1
ATOM 1779 O O . TRP A 1 228 ? 2.739 21.138 -46.280 1.00 81.56 228 TRP A O 1
ATOM 1789 N N . GLU A 1 229 ? 0.659 20.512 -45.698 1.00 75.25 229 GLU A N 1
ATOM 1790 C CA . GLU A 1 229 ? -0.015 21.741 -46.105 1.00 75.25 229 GLU A CA 1
ATOM 1791 C C . GLU A 1 229 ? -0.915 22.257 -44.968 1.00 75.25 229 GLU A C 1
ATOM 1793 O O . GLU A 1 229 ? -1.224 21.550 -44.000 1.00 75.25 229 GLU A O 1
ATOM 1798 N N . LYS A 1 230 ? -1.264 23.545 -45.043 1.00 72.62 230 LYS A N 1
ATOM 1799 C CA . LYS A 1 230 ? -2.058 24.255 -44.030 1.00 72.62 230 LYS A CA 1
ATOM 1800 C C . LYS A 1 230 ? -3.546 24.180 -44.368 1.00 72.62 230 LYS A C 1
ATOM 1802 O O . LYS A 1 230 ? -3.949 24.535 -45.470 1.00 72.62 230 LYS A O 1
ATOM 1807 N N . PHE A 1 231 ? -4.360 23.805 -43.389 1.00 74.81 231 PHE A N 1
ATOM 1808 C CA . PHE A 1 231 ? -5.815 23.741 -43.519 1.00 74.81 231 PHE A CA 1
ATOM 1809 C C . PHE A 1 231 ? -6.483 24.457 -42.339 1.00 74.81 231 PHE A C 1
ATOM 1811 O O . PHE A 1 231 ? -5.904 24.597 -41.256 1.00 74.81 231 PHE A O 1
ATOM 1818 N N . ASP A 1 232 ? -7.714 24.925 -42.529 1.00 78.44 232 ASP A N 1
ATOM 1819 C CA . ASP A 1 232 ? -8.531 25.407 -41.416 1.00 78.44 232 ASP A CA 1
ATOM 1820 C C . ASP A 1 232 ? -8.907 24.237 -40.507 1.00 78.44 232 ASP A C 1
ATOM 1822 O O . ASP A 1 232 ? -9.344 23.188 -40.981 1.00 78.44 232 ASP A O 1
ATOM 1826 N N . CYS A 1 233 ? -8.738 24.409 -39.193 1.00 79.06 233 CYS A N 1
ATOM 1827 C CA . CYS A 1 233 ? -8.917 23.339 -38.205 1.00 79.06 233 CYS A CA 1
ATOM 1828 C C . CYS A 1 233 ? -10.339 22.740 -38.181 1.00 79.06 233 CYS A C 1
ATOM 1830 O O . CYS A 1 233 ? -10.529 21.654 -37.644 1.00 79.06 233 CYS A O 1
ATOM 1832 N N . THR A 1 234 ? -11.323 23.429 -38.766 1.00 79.69 234 THR A N 1
ATOM 1833 C CA . THR A 1 234 ? -12.713 22.980 -38.944 1.00 79.69 234 THR A CA 1
ATOM 1834 C C . THR A 1 234 ? -12.940 22.115 -40.191 1.00 79.69 234 THR A C 1
ATOM 1836 O O . THR A 1 234 ? -14.051 21.630 -40.390 1.00 79.69 234 THR A O 1
ATOM 1839 N N . THR A 1 235 ? -11.935 21.922 -41.055 1.00 80.88 235 THR A N 1
ATOM 1840 C CA . THR A 1 235 ? -12.088 21.090 -42.261 1.00 80.88 235 THR A CA 1
ATOM 1841 C C . THR A 1 235 ? -12.148 19.595 -41.906 1.00 80.88 235 THR A C 1
ATOM 1843 O O . THR A 1 235 ? -11.306 19.117 -41.144 1.00 80.88 235 THR A O 1
ATOM 1846 N N . PRO A 1 236 ? -13.132 18.835 -42.425 1.00 83.69 236 PRO A N 1
ATOM 1847 C CA . PRO A 1 236 ? -13.298 17.429 -42.075 1.00 83.69 236 PRO A CA 1
ATOM 1848 C C . PRO A 1 236 ? -12.384 16.536 -42.930 1.00 83.69 236 PRO A C 1
ATOM 1850 O O . PRO A 1 236 ? -12.707 16.227 -44.078 1.00 83.69 236 PRO A O 1
ATOM 1853 N N . ASN A 1 237 ? -11.261 16.095 -42.358 1.00 84.31 237 ASN A N 1
ATOM 1854 C CA . ASN A 1 237 ? -10.266 15.236 -43.015 1.00 84.31 237 ASN A CA 1
ATOM 1855 C C . ASN A 1 237 ? -10.070 13.926 -42.221 1.00 84.31 237 ASN A C 1
ATOM 1857 O O . ASN A 1 237 ? -10.280 13.926 -41.004 1.00 84.31 237 ASN A O 1
ATOM 1861 N N . PRO A 1 238 ? -9.665 12.814 -42.865 1.00 86.69 238 PRO A N 1
ATOM 1862 C CA . PRO A 1 238 ? -9.190 11.621 -42.163 1.00 86.69 238 PRO A CA 1
ATOM 1863 C C . PRO A 1 238 ? -7.907 11.933 -41.383 1.00 86.69 238 PRO A C 1
ATOM 1865 O O . PRO A 1 238 ? -7.266 12.962 -41.604 1.00 86.69 238 PRO A O 1
ATOM 1868 N N . PHE A 1 239 ? -7.510 11.058 -40.464 1.00 90.31 239 PHE A N 1
ATOM 1869 C CA . PHE A 1 239 ? -6.455 11.363 -39.492 1.00 90.31 239 PHE A CA 1
ATOM 1870 C C . PHE A 1 239 ? -5.670 10.117 -39.065 1.00 90.31 239 PHE A C 1
ATOM 1872 O O . PHE A 1 239 ? -6.095 8.992 -39.318 1.00 90.31 239 PHE A O 1
ATOM 1879 N N . ILE A 1 240 ? -4.499 10.303 -38.446 1.00 89.38 240 ILE A N 1
ATOM 1880 C CA . ILE A 1 240 ? -3.671 9.193 -37.944 1.00 89.38 240 ILE A CA 1
ATOM 1881 C C . ILE A 1 240 ? -3.400 9.383 -36.451 1.00 89.38 240 ILE A C 1
ATOM 1883 O O . ILE A 1 240 ? -2.885 10.421 -36.033 1.00 89.38 240 ILE A O 1
ATOM 1887 N N . CYS A 1 241 ? -3.705 8.353 -35.664 1.00 89.69 241 CYS A N 1
ATOM 1888 C CA . CYS A 1 241 ? -3.343 8.263 -34.250 1.00 89.69 241 CYS A CA 1
ATOM 1889 C C . CYS A 1 241 ? -2.076 7.410 -34.070 1.00 89.69 241 CYS A C 1
ATOM 1891 O O . CYS A 1 241 ? -1.722 6.620 -34.953 1.00 89.69 241 CYS A O 1
ATOM 1893 N N . TYR A 1 242 ? -1.415 7.507 -32.914 1.00 86.56 242 TYR A N 1
ATOM 1894 C CA . TYR A 1 242 ? -0.329 6.590 -32.539 1.00 86.56 242 TYR A CA 1
ATOM 1895 C C . TYR A 1 242 ? -0.549 5.959 -31.158 1.00 86.56 242 TYR A C 1
ATOM 1897 O O . TYR A 1 242 ? -1.185 6.545 -30.282 1.00 86.56 242 TYR A O 1
ATOM 1905 N N . GLY A 1 243 ? -0.026 4.748 -30.966 1.00 78.81 243 GLY A N 1
ATOM 1906 C CA . GLY A 1 243 ? -0.196 3.979 -29.732 1.00 78.81 243 GLY A CA 1
ATOM 1907 C C . GLY A 1 243 ? 0.794 2.824 -29.589 1.00 78.81 243 GLY A C 1
ATOM 1908 O O . GLY A 1 243 ? 1.679 2.630 -30.424 1.00 78.81 243 GLY A O 1
ATOM 1909 N N . ALA A 1 244 ? 0.654 2.053 -28.512 1.00 64.00 244 ALA A N 1
ATOM 1910 C CA . ALA A 1 244 ? 1.399 0.808 -28.328 1.00 64.00 244 ALA A CA 1
ATOM 1911 C C . ALA A 1 244 ? 0.792 -0.338 -29.173 1.00 64.00 244 ALA A C 1
ATOM 1913 O O . ALA A 1 244 ? -0.406 -0.310 -29.464 1.00 64.00 244 ALA A O 1
ATOM 1914 N N . PRO A 1 245 ? 1.574 -1.369 -29.552 1.00 46.41 245 PRO A N 1
ATOM 1915 C CA . PRO A 1 245 ? 1.030 -2.553 -30.213 1.00 46.41 245 PRO A CA 1
ATOM 1916 C C . PRO A 1 245 ? 0.052 -3.320 -29.304 1.00 46.41 245 PRO A C 1
ATOM 1918 O O . PRO A 1 245 ? 0.397 -3.581 -28.148 1.00 46.41 245 PRO A O 1
ATOM 1921 N N . PRO A 1 246 ? -1.108 -3.788 -29.802 1.00 42.09 246 PRO A N 1
ATOM 1922 C CA . PRO A 1 246 ? -1.904 -4.774 -29.079 1.00 42.09 246 PRO A CA 1
ATOM 1923 C C . PRO A 1 246 ? -1.126 -6.097 -28.982 1.00 42.09 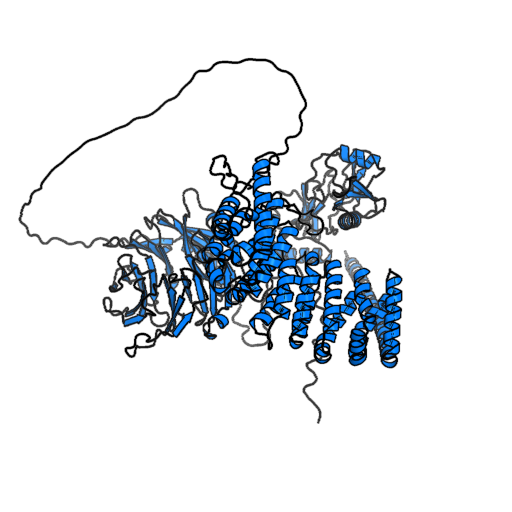246 PRO A C 1
ATOM 1925 O O . PRO A 1 246 ? -0.654 -6.635 -29.988 1.00 42.09 246 PRO A O 1
ATOM 1928 N N . PHE A 1 247 ? -0.982 -6.629 -27.766 1.00 30.52 247 PHE A N 1
ATOM 1929 C CA . PHE A 1 247 ? -0.175 -7.824 -27.501 1.00 30.52 247 PHE A CA 1
ATOM 1930 C C . PHE A 1 247 ? -0.712 -9.058 -28.248 1.00 30.52 247 PHE A C 1
ATOM 1932 O O . PHE A 1 247 ? -1.826 -9.519 -28.001 1.00 30.52 247 PHE A O 1
ATOM 1939 N N . GLN A 1 248 ? 0.106 -9.647 -29.128 1.00 29.56 248 GLN A N 1
ATOM 1940 C CA . GLN A 1 248 ? -0.155 -10.981 -29.675 1.00 29.56 248 GLN A CA 1
ATOM 1941 C C . GLN A 1 248 ? 0.565 -12.048 -28.832 1.00 29.56 248 GLN A C 1
ATOM 1943 O O . GLN A 1 248 ? 1.780 -11.944 -28.643 1.00 29.56 248 GLN A O 1
ATOM 1948 N N . PRO A 1 249 ? -0.126 -13.104 -28.360 1.00 28.59 249 PRO A N 1
ATOM 1949 C CA . PRO A 1 249 ? 0.507 -14.166 -27.584 1.00 28.59 249 PRO A CA 1
ATOM 1950 C C . PRO A 1 249 ? 1.437 -15.012 -28.466 1.00 28.59 249 PRO A C 1
ATOM 1952 O O . PRO A 1 249 ? 0.996 -15.732 -29.370 1.00 28.59 249 PRO A O 1
ATOM 1955 N N . VAL A 1 250 ? 2.742 -14.945 -28.187 1.00 26.19 250 VAL A N 1
ATOM 1956 C CA . VAL A 1 250 ? 3.784 -15.677 -28.924 1.00 26.19 250 VAL A CA 1
ATOM 1957 C C . VAL A 1 250 ? 3.767 -17.158 -28.540 1.00 26.19 250 VAL A C 1
ATOM 1959 O O . VAL A 1 250 ? 4.517 -17.620 -27.685 1.00 26.19 250 VAL A O 1
ATOM 1962 N N . SER A 1 251 ? 2.921 -17.928 -29.219 1.00 30.11 251 SER A N 1
ATOM 1963 C CA . SER A 1 251 ? 2.964 -19.392 -29.191 1.00 30.11 251 SER A CA 1
ATOM 1964 C C . SER A 1 251 ? 3.947 -19.910 -30.246 1.00 30.11 251 SER A C 1
ATOM 1966 O O . SER A 1 251 ? 3.867 -19.562 -31.426 1.00 30.11 251 SER A O 1
ATOM 1968 N N . ARG A 1 252 ? 4.897 -20.761 -29.836 1.00 27.56 252 ARG A N 1
ATOM 1969 C CA . ARG A 1 252 ? 5.847 -21.419 -30.746 1.00 27.56 252 ARG A CA 1
ATOM 1970 C C . ARG A 1 252 ? 5.786 -22.934 -30.576 1.00 27.56 252 ARG A C 1
ATOM 1972 O O . ARG A 1 252 ? 5.773 -23.428 -29.460 1.00 27.56 252 ARG A O 1
ATOM 1979 N N . LEU A 1 253 ? 5.831 -23.635 -31.712 1.00 25.02 253 LEU A N 1
ATOM 1980 C CA . LEU A 1 253 ? 5.984 -25.091 -31.839 1.00 25.02 253 LEU A CA 1
ATOM 1981 C C . LEU A 1 253 ? 4.824 -25.962 -31.312 1.00 25.02 253 LEU A C 1
ATOM 1983 O O . LEU A 1 253 ? 4.990 -26.711 -30.362 1.00 25.02 253 LEU A O 1
ATOM 1987 N N . TYR A 1 254 ? 3.731 -26.022 -32.081 1.00 25.19 254 TYR A N 1
ATOM 1988 C CA . TYR A 1 254 ? 3.281 -27.311 -32.637 1.00 25.19 254 TYR A CA 1
ATOM 1989 C C . TYR A 1 254 ? 2.690 -27.118 -34.044 1.00 25.19 254 TYR A C 1
ATOM 1991 O O . TYR A 1 254 ? 1.834 -26.267 -34.273 1.00 25.19 254 TYR A O 1
ATOM 1999 N N . HIS A 1 255 ? 3.185 -27.886 -35.018 1.00 28.36 255 HIS A N 1
ATOM 2000 C CA . HIS A 1 255 ? 2.942 -27.671 -36.451 1.00 28.36 255 HIS A CA 1
ATOM 2001 C C . HIS A 1 255 ? 1.923 -28.679 -37.032 1.00 28.36 255 HIS A C 1
ATOM 2003 O O . HIS A 1 255 ? 2.299 -29.535 -37.827 1.00 28.36 255 HIS A O 1
ATOM 2009 N N . ALA A 1 256 ? 0.630 -28.591 -36.677 1.00 25.03 256 ALA A N 1
ATOM 2010 C CA . ALA A 1 256 ? -0.433 -29.365 -37.356 1.00 25.03 256 ALA A CA 1
ATOM 2011 C C . ALA A 1 256 ? -1.871 -28.854 -37.087 1.00 25.03 256 ALA A C 1
ATOM 2013 O O . ALA A 1 256 ? -2.484 -29.280 -36.115 1.00 25.03 256 ALA A O 1
ATOM 2014 N N . SER A 1 257 ? -2.417 -27.973 -37.950 1.00 26.53 257 SER A N 1
ATOM 2015 C CA . SER A 1 257 ? -3.882 -27.751 -38.189 1.00 26.53 257 SER A CA 1
ATOM 2016 C C . SER A 1 257 ? -4.205 -26.459 -38.984 1.00 26.53 257 SER A C 1
ATOM 2018 O O . SER A 1 257 ? -5.221 -25.799 -38.768 1.00 26.53 257 SER A O 1
ATOM 2020 N N . ARG A 1 258 ? -3.361 -26.058 -39.948 1.00 27.98 258 ARG A N 1
ATOM 2021 C CA . ARG A 1 258 ? -3.459 -24.762 -40.663 1.00 27.98 258 ARG A CA 1
ATOM 2022 C C . ARG A 1 258 ? -4.581 -24.705 -41.729 1.00 27.98 258 ARG A C 1
ATOM 2024 O O . ARG A 1 258 ? -4.314 -24.348 -42.870 1.00 27.98 258 ARG A O 1
ATOM 2031 N N . ARG A 1 259 ? -5.810 -25.119 -41.389 1.00 27.30 259 ARG A N 1
ATOM 2032 C CA . ARG A 1 259 ? -6.946 -25.250 -42.331 1.00 27.30 259 ARG A CA 1
ATOM 2033 C C . ARG A 1 259 ? -8.346 -24.948 -41.767 1.00 27.30 259 ARG A C 1
ATOM 2035 O O . ARG A 1 259 ? -9.325 -25.232 -42.442 1.00 27.30 259 ARG A O 1
ATOM 2042 N N . PHE A 1 260 ? -8.450 -24.379 -40.563 1.00 25.45 260 PHE A N 1
ATOM 2043 C CA . PHE A 1 260 ? -9.739 -24.136 -39.884 1.00 25.45 260 PHE A CA 1
ATOM 2044 C C . PHE A 1 260 ? -9.895 -22.711 -39.307 1.00 25.45 260 PHE A C 1
ATOM 2046 O O . PHE A 1 260 ? -10.616 -22.511 -38.335 1.00 25.45 260 PHE A O 1
ATOM 2053 N N . ARG A 1 261 ? -9.189 -21.713 -39.870 1.00 27.89 261 ARG A N 1
ATOM 2054 C CA . ARG A 1 261 ? -9.122 -20.342 -39.309 1.00 27.89 261 ARG A CA 1
ATOM 2055 C C . ARG A 1 261 ? -9.601 -19.211 -40.230 1.00 27.89 261 ARG A C 1
ATOM 2057 O O . ARG A 1 261 ? -9.618 -18.065 -39.802 1.00 27.89 261 ARG A O 1
ATOM 2064 N N . GLU A 1 262 ? -10.004 -19.517 -41.462 1.00 27.77 262 GLU A N 1
ATOM 2065 C CA . GLU A 1 262 ? -10.505 -18.518 -42.429 1.00 27.77 262 GLU A CA 1
ATOM 2066 C C . GLU A 1 262 ? -12.041 -18.379 -42.381 1.00 27.77 262 GLU A C 1
ATOM 2068 O O . GLU A 1 262 ? -12.582 -17.322 -42.686 1.00 27.77 262 GLU A O 1
ATOM 2073 N N . SER A 1 263 ? -12.754 -19.402 -41.898 1.00 26.08 263 SER A N 1
ATOM 2074 C CA . SER A 1 263 ? -14.216 -19.401 -41.724 1.00 26.08 263 SER A CA 1
ATOM 2075 C C . SER A 1 263 ? -14.703 -18.731 -40.428 1.00 26.08 263 SER A C 1
ATOM 2077 O O . SER A 1 263 ? -15.865 -18.351 -40.332 1.00 26.08 263 SER A O 1
ATOM 2079 N N . THR A 1 264 ? -13.833 -18.536 -39.432 1.00 32.41 264 THR A N 1
ATOM 2080 C CA . THR A 1 264 ? -14.200 -17.989 -38.108 1.00 32.41 264 THR A CA 1
ATOM 2081 C C . THR A 1 264 ? -14.172 -16.460 -38.009 1.00 32.41 264 THR A C 1
ATOM 2083 O O . THR A 1 264 ? -14.483 -15.923 -36.949 1.00 32.41 264 THR A O 1
ATOM 2086 N N . GLN A 1 265 ? -13.773 -15.747 -39.068 1.00 31.80 265 GLN A N 1
ATOM 2087 C CA . GLN A 1 265 ? -13.709 -14.278 -39.058 1.00 31.80 265 GLN A CA 1
ATOM 2088 C C . GLN A 1 265 ? -14.993 -13.633 -39.608 1.00 31.80 265 GLN A C 1
ATOM 2090 O O . GLN A 1 265 ? -15.434 -12.625 -39.067 1.00 31.80 265 GLN A O 1
ATOM 2095 N N . TYR A 1 266 ? -15.648 -14.262 -40.592 1.00 27.98 266 TYR A N 1
ATOM 2096 C CA . TYR A 1 266 ? -16.940 -13.808 -41.129 1.00 27.98 266 TYR A CA 1
ATOM 2097 C C . TYR A 1 266 ? -18.120 -14.008 -40.166 1.00 27.98 266 TYR A C 1
ATOM 2099 O O . TYR A 1 266 ? -19.064 -13.232 -40.206 1.00 27.98 266 TYR A O 1
ATOM 2107 N N . LEU A 1 267 ? -18.060 -15.007 -39.278 1.00 31.84 267 LEU A N 1
ATOM 2108 C CA . LEU A 1 267 ? -19.113 -15.275 -38.287 1.00 31.84 267 LEU A CA 1
ATOM 2109 C C . LEU A 1 267 ? -19.110 -14.312 -37.087 1.00 31.84 267 LEU A C 1
ATOM 2111 O O . LEU A 1 267 ? -20.038 -14.352 -36.286 1.00 31.84 267 LEU A O 1
ATOM 2115 N N . LYS A 1 268 ? -18.076 -13.474 -36.921 1.00 32.81 268 LYS A N 1
ATOM 2116 C CA . LYS A 1 268 ? -17.967 -12.575 -35.759 1.00 32.81 268 LYS A CA 1
ATOM 2117 C C . LYS A 1 268 ? -18.648 -11.224 -35.938 1.00 32.81 268 LYS A C 1
ATOM 2119 O O . LYS A 1 268 ? -19.150 -10.700 -34.954 1.00 32.81 268 LYS A O 1
ATOM 2124 N N . SER A 1 269 ? -18.692 -10.678 -37.153 1.00 31.30 269 SER A N 1
ATOM 2125 C CA . SER A 1 269 ? -19.437 -9.440 -37.413 1.00 31.30 269 SER A CA 1
ATOM 2126 C C . SER A 1 269 ? -20.945 -9.673 -37.319 1.00 31.30 269 SER A C 1
ATOM 2128 O O . SER A 1 269 ? -21.629 -8.919 -36.645 1.00 31.30 269 SER A O 1
ATOM 2130 N N . THR A 1 270 ? -21.454 -10.776 -37.880 1.00 33.72 270 THR A N 1
ATOM 2131 C CA . THR A 1 270 ? -22.898 -11.090 -37.889 1.00 33.72 270 THR A CA 1
ATOM 2132 C C . THR A 1 270 ? -23.494 -11.366 -36.503 1.00 33.72 270 THR A C 1
ATOM 2134 O O . THR A 1 270 ? -24.710 -11.348 -36.355 1.00 33.72 270 THR A O 1
ATOM 2137 N N . LEU A 1 271 ? -22.655 -11.648 -35.500 1.00 40.19 271 LEU A N 1
ATOM 2138 C CA . LEU A 1 271 ? -23.070 -11.880 -34.114 1.00 40.19 271 LEU A CA 1
ATOM 2139 C C . LEU A 1 271 ? -23.078 -10.596 -33.269 1.00 40.19 271 LEU A C 1
ATOM 2141 O O . LEU A 1 271 ? -23.854 -10.516 -32.320 1.00 40.19 271 LEU A O 1
ATOM 2145 N N . MET A 1 272 ? -22.254 -9.596 -33.610 1.00 39.34 272 MET A N 1
ATOM 2146 C CA . MET A 1 272 ? -22.181 -8.332 -32.864 1.00 39.34 272 MET A CA 1
ATOM 2147 C C . MET A 1 272 ? -23.476 -7.525 -32.981 1.00 39.34 272 MET A C 1
ATOM 2149 O O . MET A 1 272 ? -24.056 -7.185 -31.952 1.00 39.34 272 MET A O 1
ATOM 2153 N N . ASP A 1 273 ? -23.963 -7.311 -34.206 1.00 45.78 273 ASP A N 1
ATOM 2154 C CA . ASP A 1 273 ? -25.202 -6.559 -34.462 1.00 45.78 273 ASP A CA 1
ATOM 2155 C C . ASP A 1 273 ? -26.410 -7.233 -33.769 1.00 45.78 273 ASP A C 1
ATOM 2157 O O . ASP A 1 273 ? -27.200 -6.589 -33.080 1.00 45.78 273 ASP A O 1
ATOM 2161 N N . SER A 1 274 ? -26.482 -8.570 -33.852 1.00 57.56 274 SER A N 1
ATOM 2162 C CA . SER A 1 274 ? -27.630 -9.367 -33.389 1.00 57.56 274 SER A CA 1
ATOM 2163 C C . SER A 1 274 ? -27.951 -9.255 -31.894 1.00 57.56 274 SER A C 1
ATOM 2165 O O . SER A 1 274 ? -29.095 -9.469 -31.495 1.00 57.56 274 SER A O 1
ATOM 2167 N N . LEU A 1 275 ? -26.963 -8.934 -31.054 1.00 63.03 275 LEU A N 1
ATOM 2168 C CA . LEU A 1 275 ? -27.154 -8.851 -29.606 1.00 63.03 275 LEU A CA 1
ATOM 2169 C C . LEU A 1 275 ? -27.696 -7.487 -29.177 1.00 63.03 275 LEU A C 1
ATOM 2171 O O . LEU A 1 275 ? -28.616 -7.448 -28.360 1.00 63.03 275 LEU A O 1
ATOM 2175 N N . GLU A 1 276 ? -27.201 -6.391 -29.759 1.00 65.75 276 GLU A N 1
ATOM 2176 C CA . GLU A 1 276 ? -27.783 -5.063 -29.518 1.00 65.75 276 GLU A CA 1
ATOM 2177 C C . GLU A 1 276 ? -29.225 -5.017 -30.066 1.00 65.75 276 GLU A C 1
ATOM 2179 O O . GLU A 1 276 ? -30.124 -4.632 -29.317 1.00 65.75 276 GLU A O 1
ATOM 2184 N N . ASP A 1 277 ? -29.487 -5.598 -31.248 1.00 65.69 277 ASP A N 1
ATOM 2185 C CA . ASP A 1 277 ? -30.847 -5.835 -31.773 1.00 65.69 277 ASP A CA 1
ATOM 2186 C C . ASP A 1 277 ? -31.753 -6.581 -30.767 1.00 65.69 277 ASP A C 1
ATOM 2188 O O . ASP A 1 277 ? -32.897 -6.182 -30.528 1.00 65.69 277 ASP A O 1
ATOM 2192 N N . THR A 1 278 ? -31.272 -7.670 -30.144 1.00 72.31 278 THR A N 1
ATOM 2193 C CA . THR A 1 278 ? -32.094 -8.434 -29.181 1.00 72.31 278 THR A CA 1
ATOM 2194 C C . THR A 1 278 ? -32.405 -7.658 -27.903 1.00 72.31 278 THR A C 1
ATOM 2196 O O . THR A 1 278 ? -33.517 -7.790 -27.386 1.00 72.31 278 THR A O 1
ATOM 2199 N N . PHE A 1 279 ? -31.471 -6.834 -27.410 1.00 78.56 279 PHE A N 1
ATOM 2200 C CA . PHE A 1 279 ? -31.693 -5.981 -26.240 1.00 78.56 279 PHE A CA 1
ATOM 2201 C C . PHE A 1 279 ? -32.607 -4.792 -26.562 1.00 78.56 279 PHE A C 1
ATOM 2203 O O . PHE A 1 279 ? -33.486 -4.466 -25.760 1.00 78.56 279 PHE A O 1
ATOM 2210 N N . GLU A 1 280 ? -32.487 -4.192 -27.749 1.00 73.75 280 GLU A N 1
ATOM 2211 C CA . GLU A 1 280 ? -33.421 -3.164 -28.213 1.00 73.75 280 GLU A CA 1
ATOM 2212 C C . GLU A 1 280 ? -34.846 -3.708 -28.387 1.00 73.75 280 GLU A C 1
ATOM 2214 O O . GLU A 1 280 ? -35.807 -3.030 -28.011 1.00 73.75 280 GLU A O 1
ATOM 2219 N N . ALA A 1 281 ? -34.997 -4.944 -28.866 1.00 77.44 281 ALA A N 1
ATOM 2220 C CA . ALA A 1 281 ? -36.290 -5.597 -29.066 1.00 77.44 281 ALA A CA 1
ATOM 2221 C C . ALA A 1 281 ? -36.943 -6.167 -27.785 1.00 77.44 281 ALA A C 1
ATOM 2223 O O . ALA A 1 281 ? -38.072 -6.675 -27.862 1.00 77.44 281 ALA A O 1
ATOM 2224 N N . LEU A 1 282 ? -36.280 -6.123 -26.617 1.00 83.19 282 LEU A N 1
ATOM 2225 C CA . LEU A 1 282 ? -36.836 -6.661 -25.367 1.00 83.19 282 LEU A CA 1
ATOM 2226 C C . LEU A 1 282 ? -38.169 -5.994 -24.994 1.00 83.19 282 LEU A C 1
ATOM 2228 O O . LEU A 1 282 ? -38.280 -4.776 -24.859 1.00 83.19 282 LEU A O 1
ATOM 2232 N N . SER A 1 283 ? -39.174 -6.841 -24.789 1.00 81.81 283 SER A N 1
ATOM 2233 C CA . SER A 1 283 ? -40.560 -6.500 -24.459 1.00 81.81 283 SER A CA 1
ATOM 2234 C C . SER A 1 283 ? -41.130 -7.519 -23.461 1.00 81.81 283 SER A C 1
ATOM 2236 O O . SER A 1 283 ? -40.588 -8.617 -23.304 1.00 81.81 283 SER A O 1
ATOM 2238 N N . ILE A 1 284 ? -42.193 -7.156 -22.731 1.00 83.31 284 ILE A N 1
ATOM 2239 C CA . ILE A 1 284 ? -42.807 -8.029 -21.715 1.00 83.31 284 ILE A CA 1
ATOM 2240 C C . ILE A 1 284 ? -43.531 -9.183 -22.419 1.00 83.31 284 ILE A C 1
ATOM 2242 O O . ILE A 1 284 ? -44.634 -9.023 -22.931 1.00 83.31 284 ILE A O 1
ATOM 2246 N N . SER A 1 285 ? -42.916 -10.365 -22.405 1.00 81.31 285 SER A N 1
ATOM 2247 C CA . SER A 1 285 ? -43.485 -11.596 -22.962 1.00 81.31 285 SER A CA 1
ATOM 2248 C C . SER A 1 285 ? -44.559 -12.162 -22.034 1.00 81.31 285 SER A C 1
ATOM 2250 O O . SER A 1 285 ? -45.658 -12.521 -22.471 1.00 81.31 285 SER A O 1
ATOM 2252 N N . ARG A 1 286 ? -44.238 -12.267 -20.734 1.00 78.25 286 ARG A N 1
ATOM 2253 C CA . ARG A 1 286 ? -45.104 -12.874 -19.709 1.00 78.25 286 ARG A CA 1
ATOM 2254 C C . ARG A 1 286 ? -44.950 -12.158 -18.371 1.00 78.25 286 ARG A C 1
ATOM 2256 O O . ARG A 1 286 ? -43.840 -11.840 -17.949 1.00 78.25 286 ARG A O 1
ATOM 2263 N N . ARG A 1 287 ? -46.082 -11.976 -17.691 1.00 82.31 287 ARG A N 1
ATOM 2264 C CA . ARG A 1 287 ? -46.214 -11.393 -16.353 1.00 82.31 287 ARG A CA 1
ATOM 2265 C C . ARG A 1 287 ? -46.947 -12.384 -15.456 1.00 82.31 287 ARG A C 1
ATOM 2267 O O . ARG A 1 287 ? -48.085 -12.747 -15.756 1.00 82.31 287 ARG A O 1
ATOM 2274 N N . LEU A 1 288 ? -46.326 -12.799 -14.355 1.00 77.25 288 LEU A N 1
ATOM 2275 C CA . LEU A 1 288 ? -47.021 -13.493 -13.274 1.00 77.25 288 LEU A CA 1
ATOM 2276 C C . LEU A 1 288 ? -47.392 -12.479 -12.186 1.00 77.25 288 LEU A C 1
ATOM 2278 O O . LEU A 1 288 ? -46.516 -11.963 -11.499 1.00 77.25 288 LEU A O 1
ATOM 2282 N N . GLN A 1 289 ? -48.691 -12.236 -12.009 1.00 66.31 289 GLN A N 1
ATOM 2283 C CA . GLN A 1 289 ? -49.214 -11.662 -10.769 1.00 66.31 289 GLN A CA 1
ATOM 2284 C C . GLN A 1 289 ? -49.453 -12.811 -9.775 1.00 66.31 289 GLN A C 1
ATOM 2286 O O . GLN A 1 289 ? -50.107 -13.786 -10.159 1.00 66.31 289 GLN A O 1
ATOM 2291 N N . PRO A 1 290 ? -48.923 -12.749 -8.541 1.00 62.81 290 PRO A N 1
ATOM 2292 C CA . PRO A 1 290 ? -49.170 -13.774 -7.534 1.00 62.81 290 PRO A CA 1
ATOM 2293 C C . PRO A 1 290 ? -50.559 -13.606 -6.895 1.00 62.81 290 PRO A C 1
ATOM 2295 O O . PRO A 1 290 ? -51.086 -12.498 -6.806 1.00 62.81 290 PRO A O 1
ATOM 2298 N N . ASP A 1 291 ? -51.128 -14.701 -6.382 1.00 59.09 291 ASP A N 1
ATOM 2299 C CA . ASP A 1 291 ? -52.357 -14.672 -5.567 1.00 59.09 291 ASP A CA 1
ATOM 2300 C C . ASP A 1 291 ? -52.118 -14.121 -4.134 1.00 59.09 291 ASP A C 1
ATOM 2302 O O . ASP A 1 291 ? -53.070 -13.881 -3.392 1.00 59.09 291 ASP A O 1
ATOM 2306 N N . ASP A 1 292 ? -50.852 -13.928 -3.744 1.00 63.41 292 ASP A N 1
ATOM 2307 C CA . ASP A 1 292 ? -50.373 -13.544 -2.408 1.00 63.41 292 ASP A CA 1
ATOM 2308 C C . ASP A 1 292 ? -49.193 -12.550 -2.551 1.00 63.41 292 ASP A C 1
ATOM 2310 O O . ASP A 1 292 ? -48.226 -12.886 -3.240 1.00 63.41 292 ASP A O 1
ATOM 2314 N N . PRO A 1 293 ? -49.230 -11.333 -1.965 1.00 70.12 293 PRO A N 1
ATOM 2315 C CA . PRO A 1 293 ? -48.255 -10.259 -2.221 1.00 70.12 293 PRO A CA 1
ATOM 2316 C C . PRO A 1 293 ? -46.919 -10.435 -1.467 1.00 70.12 293 PRO A C 1
ATOM 2318 O O . PRO A 1 293 ? -46.399 -9.503 -0.854 1.00 70.12 293 PRO A O 1
ATOM 2321 N N . SER A 1 294 ? -46.352 -11.640 -1.495 1.00 83.94 294 SER A N 1
ATOM 2322 C CA . SER A 1 294 ? -45.008 -11.931 -0.988 1.00 83.94 294 SER A CA 1
ATOM 2323 C C . SER A 1 294 ? -43.940 -11.355 -1.923 1.00 83.94 294 SER A C 1
ATOM 2325 O O . SER A 1 294 ? -43.965 -11.645 -3.120 1.00 83.94 294 SER A O 1
ATOM 2327 N N . TYR A 1 295 ? -42.975 -10.607 -1.387 1.00 89.50 295 TYR A N 1
ATOM 2328 C CA . TYR A 1 295 ? -41.876 -10.038 -2.174 1.00 89.50 295 TYR A CA 1
ATOM 2329 C C . TYR A 1 295 ? -40.962 -11.153 -2.693 1.00 89.50 295 TYR A C 1
ATOM 2331 O O . TYR A 1 295 ? -40.735 -12.140 -1.986 1.00 89.50 295 TYR A O 1
ATOM 2339 N N . ILE A 1 296 ? -40.407 -10.976 -3.892 1.00 90.62 296 ILE A N 1
ATOM 2340 C CA . ILE A 1 296 ? -39.363 -11.851 -4.438 1.00 90.62 296 ILE A CA 1
ATOM 2341 C C . ILE A 1 296 ? -37.996 -11.276 -4.053 1.00 90.62 296 ILE A C 1
ATOM 2343 O O . ILE A 1 296 ? -37.773 -10.077 -4.211 1.00 90.62 296 ILE A O 1
ATOM 2347 N N . LEU A 1 297 ? -37.102 -12.122 -3.531 1.00 90.62 297 LEU A N 1
ATOM 2348 C CA . LEU A 1 297 ? -35.791 -11.703 -3.019 1.00 90.62 297 LEU A CA 1
ATOM 2349 C C . LEU A 1 297 ? -34.654 -12.100 -3.973 1.00 90.62 297 LEU A C 1
ATOM 2351 O O . LEU A 1 297 ? -33.982 -11.224 -4.508 1.00 90.62 297 LEU A O 1
ATOM 2355 N N . ASP A 1 298 ? -34.488 -13.394 -4.250 1.00 90.88 298 ASP A N 1
ATOM 2356 C CA . ASP A 1 298 ? -33.496 -13.945 -5.186 1.00 90.88 298 ASP A CA 1
ATOM 2357 C C . ASP A 1 298 ? -34.166 -14.946 -6.146 1.00 90.88 298 ASP A C 1
ATOM 2359 O O . ASP A 1 298 ? -35.192 -15.561 -5.822 1.00 90.88 298 ASP A O 1
ATOM 2363 N N . LEU A 1 299 ? -33.595 -15.104 -7.343 1.00 92.81 299 LEU A N 1
ATOM 2364 C CA . LEU A 1 299 ? -34.091 -16.019 -8.371 1.00 92.81 299 LEU A CA 1
ATOM 2365 C C . LEU A 1 299 ? -32.938 -16.737 -9.077 1.00 92.81 299 LEU A C 1
ATOM 2367 O O . LEU A 1 299 ? -31.844 -16.203 -9.231 1.00 92.81 299 LEU A O 1
ATOM 2371 N N . THR A 1 300 ? -33.182 -17.966 -9.525 1.00 91.69 300 THR A N 1
ATOM 2372 C CA . THR A 1 300 ? -32.157 -18.812 -10.153 1.00 91.69 300 THR A CA 1
ATOM 2373 C C . THR A 1 300 ? -32.754 -19.720 -11.229 1.00 91.69 300 THR A C 1
ATOM 2375 O O . THR A 1 300 ? -33.916 -20.126 -11.144 1.00 91.69 300 THR A O 1
ATOM 2378 N N . LEU A 1 301 ? -31.960 -20.046 -12.251 1.00 89.81 301 LEU A N 1
ATOM 2379 C CA . LEU A 1 301 ? -32.356 -20.899 -13.374 1.00 89.81 301 LEU A CA 1
ATOM 2380 C C . LEU A 1 301 ? -31.819 -22.324 -13.227 1.00 89.81 301 LEU A C 1
ATOM 2382 O O . LEU A 1 301 ? -30.636 -22.532 -12.969 1.00 89.81 301 LEU A O 1
ATOM 2386 N N . SER A 1 302 ? -32.686 -23.306 -13.471 1.00 84.31 302 SER A N 1
ATOM 2387 C CA . SER A 1 302 ? -32.293 -24.700 -13.673 1.00 84.31 302 SER A CA 1
ATOM 2388 C C . SER A 1 302 ? -31.911 -24.941 -15.138 1.00 84.31 302 SER A C 1
ATOM 2390 O O . SER A 1 302 ? -32.573 -24.403 -16.032 1.00 84.31 302 SER A O 1
ATOM 2392 N N . PRO A 1 303 ? -30.941 -25.832 -15.419 1.00 72.50 303 PRO A N 1
ATOM 2393 C CA . PRO A 1 303 ? -30.700 -26.361 -16.763 1.00 72.50 303 PRO A CA 1
ATOM 2394 C C . PRO A 1 303 ? -31.897 -27.098 -17.392 1.00 72.50 303 PRO A C 1
ATOM 2396 O O . PRO A 1 303 ? -31.867 -27.371 -18.588 1.00 72.50 303 PRO A O 1
ATOM 2399 N N . VAL A 1 304 ? -32.925 -27.457 -16.608 1.00 68.81 304 VAL A N 1
ATOM 2400 C CA . VAL A 1 304 ? -34.070 -28.292 -17.033 1.00 68.81 304 VAL A CA 1
ATOM 2401 C C . VAL A 1 304 ? -35.392 -27.517 -16.897 1.00 68.81 304 VAL A C 1
ATOM 2403 O O . VAL A 1 304 ? -36.343 -27.963 -16.266 1.00 68.81 304 VAL A O 1
ATOM 2406 N N . ASP A 1 305 ? -35.423 -26.307 -17.460 1.00 81.00 305 ASP A N 1
ATOM 2407 C CA . ASP A 1 305 ? -36.612 -25.453 -17.635 1.00 81.00 305 ASP A CA 1
ATOM 2408 C C . ASP A 1 305 ? -37.453 -25.157 -16.373 1.00 81.00 305 ASP A C 1
ATOM 2410 O O . ASP A 1 305 ? -38.674 -24.966 -16.425 1.00 81.00 305 ASP A O 1
ATOM 2414 N N . LEU A 1 306 ? -36.772 -25.006 -15.233 1.00 88.44 306 LEU A N 1
ATOM 2415 C CA . LEU A 1 306 ? -37.345 -24.542 -13.965 1.00 88.44 306 LEU A CA 1
ATOM 2416 C C . LEU A 1 306 ? -36.677 -23.252 -13.475 1.00 88.44 306 LEU A C 1
ATOM 2418 O O . LEU A 1 306 ? -35.501 -23.004 -13.737 1.00 88.44 306 LEU A O 1
ATOM 2422 N N . ILE A 1 307 ? -37.433 -22.453 -12.726 1.00 90.44 307 ILE A N 1
ATOM 2423 C CA . ILE A 1 307 ? -36.972 -21.255 -12.017 1.00 90.44 307 ILE A CA 1
ATOM 2424 C C . ILE A 1 307 ? -37.179 -21.500 -10.519 1.00 90.44 307 ILE A C 1
ATOM 2426 O O . ILE A 1 307 ? -38.286 -21.850 -10.103 1.00 90.44 307 ILE A O 1
ATOM 2430 N N . GLY A 1 308 ? -36.134 -21.320 -9.714 1.00 91.00 308 GLY A N 1
ATOM 2431 C CA . GLY A 1 308 ? -36.221 -21.275 -8.254 1.00 91.00 308 GLY A CA 1
ATOM 2432 C C . GLY A 1 308 ? -36.336 -19.825 -7.795 1.00 91.00 308 GLY A C 1
ATOM 2433 O O . GLY A 1 308 ? -35.601 -18.978 -8.294 1.00 91.00 308 GLY A O 1
ATOM 2434 N N . VAL A 1 309 ? -37.260 -19.539 -6.879 1.00 91.44 309 VAL A N 1
ATOM 2435 C CA . VAL A 1 309 ? -37.570 -18.181 -6.403 1.00 91.44 309 VAL A CA 1
ATOM 2436 C C . VAL A 1 309 ? -37.676 -18.192 -4.879 1.00 91.44 309 VAL A C 1
ATOM 2438 O O . VAL A 1 309 ? -38.439 -18.993 -4.333 1.00 91.44 309 VAL A O 1
ATOM 2441 N N . SER A 1 310 ? -36.944 -17.319 -4.182 1.00 92.25 310 SER A N 1
ATOM 2442 C CA . SER A 1 310 ? -37.120 -17.106 -2.738 1.00 92.25 310 SER A CA 1
ATOM 2443 C C . SER A 1 310 ? -38.123 -15.982 -2.463 1.00 92.25 310 SER A C 1
ATOM 2445 O O . SER A 1 310 ? -38.121 -14.940 -3.125 1.00 92.25 310 SER A O 1
ATOM 2447 N N . CYS A 1 311 ? -39.001 -16.199 -1.482 1.00 90.50 311 CYS A N 1
ATOM 2448 C CA . CYS A 1 311 ? -40.060 -15.261 -1.118 1.00 90.50 311 CYS A CA 1
ATOM 2449 C C . CYS A 1 311 ? -39.906 -14.756 0.326 1.00 90.50 311 CYS A C 1
ATOM 2451 O O . CYS A 1 311 ? -39.462 -15.483 1.218 1.00 90.50 311 CYS A O 1
ATOM 2453 N N . SER A 1 312 ? -40.338 -13.518 0.589 1.00 89.75 312 SER A N 1
ATOM 2454 C CA . SER A 1 312 ? -40.241 -12.892 1.922 1.00 89.75 312 SER A CA 1
ATOM 2455 C C . SER A 1 312 ? -41.076 -13.569 3.021 1.00 89.75 312 SER A C 1
ATOM 2457 O O . SER A 1 312 ? -40.872 -13.293 4.198 1.00 89.75 312 SER A O 1
ATOM 2459 N N . ASN A 1 313 ? -41.970 -14.494 2.659 1.00 88.06 313 ASN A N 1
ATOM 2460 C CA . ASN A 1 313 ? -42.751 -15.336 3.571 1.00 88.06 313 ASN A CA 1
ATOM 2461 C C . ASN A 1 313 ? -42.028 -16.645 3.977 1.00 88.06 313 ASN A C 1
ATOM 2463 O O . ASN A 1 313 ? -42.678 -17.586 4.431 1.00 88.06 313 ASN A O 1
ATOM 2467 N N . HIS A 1 314 ? -40.701 -16.715 3.806 1.00 89.31 314 HIS A N 1
ATOM 2468 C CA . HIS A 1 314 ? -39.831 -17.872 4.098 1.00 89.31 314 HIS A CA 1
ATOM 2469 C C . HIS A 1 314 ? -40.042 -19.104 3.197 1.00 89.31 314 HIS A C 1
ATOM 2471 O O . HIS A 1 314 ? -39.375 -20.126 3.384 1.00 89.31 314 HIS A O 1
ATOM 2477 N N . ALA A 1 315 ? -40.945 -19.023 2.216 1.00 88.88 315 ALA A N 1
ATOM 2478 C CA . ALA A 1 315 ? -41.168 -20.076 1.238 1.00 88.88 315 ALA A CA 1
ATOM 2479 C C . ALA A 1 315 ? -40.200 -19.965 0.050 1.00 88.88 315 ALA A C 1
ATOM 2481 O O . ALA A 1 315 ? -39.727 -18.882 -0.306 1.00 88.88 315 ALA A O 1
ATOM 2482 N N . VAL A 1 316 ? -39.943 -21.101 -0.600 1.00 91.19 316 VAL A N 1
ATOM 2483 C CA . VAL A 1 316 ? -39.168 -21.170 -1.847 1.00 91.19 316 VAL A CA 1
ATOM 2484 C C . VAL A 1 316 ? -40.015 -21.851 -2.912 1.00 91.19 316 VAL A C 1
ATOM 2486 O O . VAL A 1 316 ? -40.414 -23.005 -2.756 1.00 91.19 316 VAL A O 1
ATOM 2489 N N . ARG A 1 317 ? -40.322 -21.125 -3.987 1.00 90.62 317 ARG A N 1
ATOM 2490 C CA . ARG A 1 317 ? -41.245 -21.551 -5.045 1.00 90.62 317 ARG A CA 1
ATOM 2491 C C . ARG A 1 317 ? -40.482 -22.028 -6.276 1.00 90.62 317 ARG A C 1
ATOM 2493 O O . ARG A 1 317 ? -39.501 -21.416 -6.693 1.00 90.62 317 ARG A O 1
ATOM 2500 N N . LEU A 1 318 ? -40.963 -23.115 -6.874 1.00 90.81 318 LEU A N 1
ATOM 2501 C CA . LEU A 1 318 ? -40.526 -23.602 -8.180 1.00 90.81 318 LEU A CA 1
ATOM 2502 C C . LEU A 1 318 ? -41.536 -23.175 -9.239 1.00 90.81 318 LEU A C 1
ATOM 2504 O O . LEU A 1 318 ? -42.714 -23.519 -9.139 1.00 90.81 318 LEU A O 1
ATOM 2508 N N . HIS A 1 319 ? -41.075 -22.479 -10.274 1.00 89.38 319 HIS A N 1
ATOM 2509 C CA . HIS A 1 319 ? -41.888 -22.056 -11.413 1.00 89.38 319 HIS A CA 1
ATOM 2510 C C . HIS A 1 319 ? -41.419 -22.740 -12.702 1.00 89.38 319 HIS A C 1
ATOM 2512 O O . HIS A 1 319 ? -40.224 -22.917 -12.927 1.00 89.38 319 HIS A O 1
ATOM 2518 N N . ALA A 1 320 ? -42.355 -23.089 -13.584 1.00 86.88 320 ALA A N 1
ATOM 2519 C CA . ALA A 1 320 ? -42.039 -23.557 -14.933 1.00 86.88 320 ALA A CA 1
ATOM 2520 C C . ALA A 1 320 ? -41.465 -22.401 -15.770 1.00 86.88 320 ALA A C 1
ATOM 2522 O O . ALA A 1 320 ? -42.141 -21.382 -15.928 1.00 86.88 320 ALA A O 1
ATOM 2523 N N . LYS A 1 321 ? -40.271 -22.559 -16.350 1.00 82.69 321 LYS A N 1
ATOM 2524 C CA . LYS A 1 321 ? -39.576 -21.499 -17.106 1.00 82.69 321 LYS A CA 1
ATOM 2525 C C . LYS A 1 321 ? -40.373 -20.989 -18.308 1.00 82.69 321 LYS A C 1
ATOM 2527 O O . LYS A 1 321 ? -40.394 -19.789 -18.569 1.00 82.69 321 LYS A O 1
ATOM 2532 N N . GLU A 1 322 ? -41.080 -21.878 -19.007 1.00 79.00 322 GLU A N 1
ATOM 2533 C CA . GLU A 1 322 ? -41.951 -21.477 -20.113 1.00 79.00 322 GLU A CA 1
ATOM 2534 C C . GLU A 1 322 ? -43.173 -20.680 -19.638 1.00 79.00 322 GLU A C 1
ATOM 2536 O O . GLU A 1 322 ? -43.495 -19.640 -20.205 1.00 79.00 322 GLU A O 1
ATOM 2541 N N . THR A 1 323 ? -43.916 -21.166 -18.637 1.00 79.44 323 THR A N 1
ATOM 2542 C CA . THR A 1 323 ? -45.260 -20.636 -18.322 1.00 79.44 323 THR A CA 1
ATOM 2543 C C . THR A 1 323 ? -45.314 -19.727 -17.094 1.00 79.44 323 THR A C 1
ATOM 2545 O O . THR A 1 323 ? -46.407 -19.285 -16.745 1.00 79.44 323 THR A O 1
ATOM 2548 N N . LEU A 1 324 ? -44.189 -19.520 -16.401 1.00 83.50 324 LEU A N 1
ATOM 2549 C CA . LEU A 1 324 ? -44.044 -18.856 -15.092 1.00 83.50 324 LEU A CA 1
ATOM 2550 C C . LEU A 1 324 ? -44.961 -19.396 -13.974 1.00 83.50 324 LEU A C 1
ATOM 2552 O O . LEU A 1 324 ? -45.054 -18.810 -12.898 1.00 83.50 324 LEU A O 1
ATOM 2556 N N . ARG A 1 325 ? -45.643 -20.527 -14.188 1.00 83.25 325 ARG A N 1
ATOM 2557 C CA . ARG A 1 325 ? -46.598 -21.091 -13.220 1.00 83.25 325 ARG A CA 1
ATOM 2558 C C . ARG A 1 325 ? -45.859 -21.856 -12.136 1.00 83.25 325 ARG A C 1
ATOM 2560 O O . ARG A 1 325 ? -44.974 -22.645 -12.459 1.00 83.25 325 ARG A O 1
ATOM 2567 N N . VAL A 1 326 ? -46.287 -21.673 -10.889 1.00 85.88 326 VAL A N 1
ATOM 2568 C CA . VAL A 1 326 ? -45.827 -22.471 -9.748 1.00 85.88 326 VAL A CA 1
ATOM 2569 C C . VAL A 1 326 ? -46.100 -23.955 -10.026 1.00 85.88 326 VAL A C 1
ATOM 2571 O O . VAL A 1 326 ? -47.240 -24.344 -10.279 1.00 85.88 326 VAL A O 1
ATOM 2574 N N . GLN A 1 327 ? -45.047 -24.770 -9.991 1.00 84.94 327 GLN A N 1
ATOM 2575 C CA . GLN A 1 327 ? -45.119 -26.232 -9.972 1.00 84.94 327 GLN A CA 1
ATOM 2576 C C . GLN A 1 327 ? -45.098 -26.781 -8.540 1.00 84.94 327 GLN A C 1
ATOM 2578 O O . GLN A 1 327 ? -45.624 -27.863 -8.290 1.00 84.94 327 GLN A O 1
ATOM 2583 N N . GLY A 1 328 ? -44.504 -26.042 -7.599 1.00 84.56 328 GLY A N 1
ATOM 2584 C CA . GLY A 1 328 ? -44.375 -26.464 -6.210 1.00 84.56 328 GLY A CA 1
ATOM 2585 C C . GLY A 1 328 ? -43.805 -25.389 -5.293 1.00 84.56 328 GLY A C 1
ATOM 2586 O O . GLY A 1 328 ? -43.277 -24.378 -5.753 1.00 84.56 328 GLY A O 1
ATOM 2587 N N . GLU A 1 329 ? -43.903 -25.625 -3.988 1.00 88.75 329 GLU A N 1
ATOM 2588 C CA . GLU A 1 329 ? -43.398 -24.739 -2.939 1.00 88.75 329 GLU A CA 1
ATOM 2589 C C . GLU A 1 329 ? -42.749 -25.579 -1.830 1.00 88.75 329 GLU A C 1
ATOM 2591 O O . GLU A 1 329 ? -43.278 -26.625 -1.448 1.00 88.75 329 GLU A O 1
ATOM 2596 N N . TYR A 1 330 ? -41.607 -25.124 -1.318 1.00 89.19 330 TYR A N 1
ATOM 2597 C CA . TYR A 1 330 ? -40.957 -25.665 -0.128 1.00 89.19 330 TYR A CA 1
ATOM 2598 C C . TYR A 1 330 ? -41.175 -24.717 1.046 1.00 89.19 330 TYR A C 1
ATOM 2600 O O . TYR A 1 330 ? -40.921 -23.516 0.944 1.00 89.19 330 TYR A O 1
ATOM 2608 N N . GLN A 1 331 ? -41.597 -25.279 2.176 1.00 83.56 331 GLN A N 1
ATOM 2609 C CA . GLN A 1 331 ? -41.681 -24.587 3.457 1.00 83.56 331 GLN A CA 1
ATOM 2610 C C . GLN A 1 331 ? -40.861 -25.351 4.498 1.00 83.56 331 GLN A C 1
ATOM 2612 O O . GLN A 1 331 ? -40.792 -26.581 4.477 1.00 83.56 331 GLN A O 1
ATOM 2617 N N . GLY A 1 332 ? -40.232 -24.626 5.423 1.00 78.19 332 GLY A N 1
ATOM 2618 C CA . GLY A 1 332 ? -39.511 -25.236 6.542 1.00 78.19 332 GLY A CA 1
ATOM 2619 C C . GLY A 1 332 ? -38.361 -24.412 7.112 1.00 78.19 332 GLY A C 1
ATOM 2620 O O . GLY A 1 332 ? -37.890 -24.753 8.201 1.00 78.19 332 GLY A O 1
ATOM 2621 N N . HIS A 1 333 ? -37.892 -23.373 6.415 1.00 88.56 333 HIS A N 1
ATOM 2622 C CA . HIS A 1 333 ? -37.035 -22.350 7.020 1.00 88.56 333 HIS A CA 1
ATOM 2623 C C . HIS A 1 333 ? -37.819 -21.538 8.058 1.00 88.56 333 HIS A C 1
ATOM 2625 O O . HIS A 1 333 ? -39.022 -21.330 7.902 1.00 88.56 333 HIS A O 1
ATOM 2631 N N . ALA A 1 334 ? -37.135 -21.110 9.119 1.00 86.19 334 ALA A N 1
ATOM 2632 C CA . ALA A 1 334 ? -37.709 -20.295 10.196 1.00 86.19 334 ALA A CA 1
ATOM 2633 C C . ALA A 1 334 ? -37.263 -18.816 10.158 1.00 86.19 334 ALA A C 1
ATOM 2635 O O . ALA A 1 334 ? -37.674 -18.034 11.011 1.00 86.19 334 ALA A O 1
ATOM 2636 N N . GLY A 1 335 ? -36.422 -18.447 9.186 1.00 86.81 335 GLY A N 1
ATOM 2637 C CA . GLY A 1 335 ? -35.807 -17.128 9.023 1.00 86.81 335 GLY A CA 1
ATOM 2638 C C . GLY A 1 335 ? -35.865 -16.667 7.567 1.00 86.81 335 GLY A C 1
ATOM 2639 O O . GLY A 1 335 ? -36.349 -17.389 6.691 1.00 86.81 335 GLY A O 1
ATOM 2640 N N . ALA A 1 336 ? -35.419 -15.447 7.277 1.00 88.50 336 ALA A N 1
ATOM 2641 C CA . ALA A 1 336 ? -35.462 -14.897 5.920 1.00 88.50 336 ALA A CA 1
ATOM 2642 C C . ALA A 1 336 ? -34.576 -15.725 4.974 1.00 88.50 336 ALA A C 1
ATOM 2644 O O . ALA A 1 336 ? -33.480 -16.119 5.363 1.00 88.50 336 ALA A O 1
ATOM 2645 N N . VAL A 1 337 ? -35.055 -16.026 3.761 1.00 92.00 337 VAL A N 1
ATOM 2646 C CA . VAL A 1 337 ? -34.294 -16.779 2.747 1.00 92.00 337 VAL A CA 1
ATOM 2647 C C . VAL A 1 337 ? -33.582 -15.782 1.836 1.00 92.00 337 VAL A C 1
ATOM 2649 O O . VAL A 1 337 ? -34.204 -15.190 0.956 1.00 92.00 337 VAL A O 1
ATOM 2652 N N . PHE A 1 338 ? -32.285 -15.589 2.066 1.00 87.38 338 PHE A N 1
ATOM 2653 C CA . PHE A 1 338 ? -31.470 -14.568 1.396 1.00 87.38 338 PHE A CA 1
ATOM 2654 C C . PHE A 1 338 ? -30.876 -15.030 0.055 1.00 87.38 338 PHE A C 1
ATOM 2656 O O . PHE A 1 338 ? -30.361 -14.210 -0.697 1.00 87.38 338 PHE A O 1
ATOM 2663 N N . GLY A 1 339 ? -30.967 -16.322 -0.281 1.00 88.44 339 GLY A N 1
ATOM 2664 C CA . GLY A 1 339 ? -30.520 -16.819 -1.582 1.00 88.44 339 GLY A CA 1
ATOM 2665 C C . GLY A 1 339 ? -31.076 -18.188 -1.971 1.00 88.44 339 GLY A C 1
ATOM 2666 O O . GLY A 1 339 ? -31.517 -18.974 -1.123 1.00 88.44 339 GLY A O 1
ATOM 2667 N N . VAL A 1 340 ? -31.017 -18.488 -3.267 1.00 93.56 340 VAL A N 1
ATOM 2668 C CA . VAL A 1 340 ? -31.483 -19.734 -3.881 1.00 93.56 340 VAL A CA 1
ATOM 2669 C C . VAL A 1 340 ? -30.611 -20.093 -5.097 1.00 93.56 340 VAL A C 1
ATOM 2671 O O . VAL A 1 340 ? -30.403 -19.274 -5.987 1.00 93.56 340 VAL A O 1
ATOM 2674 N N . ARG A 1 341 ? -30.059 -21.313 -5.159 1.00 93.38 341 ARG A N 1
ATOM 2675 C CA . ARG A 1 341 ? -29.147 -21.759 -6.240 1.00 93.38 341 ARG A CA 1
ATOM 2676 C C . ARG A 1 341 ? -29.374 -23.231 -6.589 1.00 93.38 341 ARG A C 1
ATOM 2678 O O . ARG A 1 341 ? -29.363 -24.077 -5.700 1.00 93.38 341 ARG A O 1
ATOM 2685 N N . PHE A 1 342 ? -29.561 -23.570 -7.867 1.00 92.00 342 PHE A N 1
ATOM 2686 C CA . PHE A 1 342 ? -29.544 -24.977 -8.302 1.00 92.00 342 PHE A CA 1
ATOM 2687 C C . PHE A 1 342 ? -28.125 -25.559 -8.225 1.00 92.00 342 PHE A C 1
ATOM 2689 O O . PHE A 1 342 ? -27.142 -24.843 -8.400 1.00 92.00 342 PHE A O 1
ATOM 2696 N N . SER A 1 343 ? -28.007 -26.867 -7.987 1.00 87.62 343 SER A N 1
ATOM 2697 C CA . SER A 1 343 ? -26.723 -27.576 -8.038 1.00 87.62 343 SER A CA 1
ATOM 2698 C C . SER A 1 343 ? -26.196 -27.644 -9.482 1.00 87.62 343 SER A C 1
ATOM 2700 O O . SER A 1 343 ? -26.857 -28.255 -10.327 1.00 87.62 343 SER A O 1
ATOM 2702 N N . PRO A 1 344 ? -24.989 -27.119 -9.784 1.00 84.44 344 PRO A N 1
ATOM 2703 C CA . PRO A 1 344 ? -24.437 -27.156 -11.143 1.00 84.44 344 PRO A CA 1
ATOM 2704 C C . PRO A 1 344 ? -24.228 -28.573 -11.702 1.00 84.44 344 PRO A C 1
ATOM 2706 O O . PRO A 1 344 ? -24.269 -28.775 -12.913 1.00 84.44 344 PRO A O 1
ATOM 2709 N N . SER A 1 345 ? -24.028 -29.568 -10.830 1.00 82.25 345 SER A N 1
ATOM 2710 C CA . SER A 1 345 ? -23.802 -30.971 -11.204 1.00 82.25 345 SER A CA 1
ATOM 2711 C C . SER A 1 345 ? -25.037 -31.869 -11.089 1.00 82.25 345 SER A C 1
ATOM 2713 O O . SER A 1 345 ? -24.978 -33.029 -11.498 1.00 82.25 345 SER A O 1
ATOM 2715 N N . SER A 1 346 ? -26.164 -31.368 -10.566 1.00 82.88 346 SER A N 1
ATOM 2716 C CA . SER A 1 346 ? -27.406 -32.143 -10.464 1.00 82.88 346 SER A CA 1
ATOM 2717 C C . SER A 1 346 ? -28.654 -31.244 -10.513 1.00 82.88 346 SER A C 1
ATOM 2719 O O . SER A 1 346 ? -29.028 -30.669 -9.495 1.00 82.88 346 SER A O 1
ATOM 2721 N N . PRO A 1 347 ? -29.362 -31.135 -11.657 1.00 81.81 347 PRO A N 1
ATOM 2722 C CA . PRO A 1 347 ? -30.510 -30.224 -11.785 1.00 81.81 347 PRO A CA 1
ATOM 2723 C C . PRO A 1 347 ? -31.692 -30.589 -10.868 1.00 81.81 347 PRO A C 1
ATOM 2725 O O . PRO A 1 347 ? -32.566 -29.758 -10.629 1.00 81.81 347 PRO A O 1
ATOM 2728 N N . ASP A 1 348 ? -31.689 -31.813 -10.333 1.00 86.44 348 ASP A N 1
ATOM 2729 C CA . ASP A 1 348 ? -32.641 -32.328 -9.349 1.00 86.44 348 ASP A CA 1
ATOM 2730 C C . ASP A 1 348 ? -32.452 -31.749 -7.932 1.00 86.44 348 ASP A C 1
ATOM 2732 O O . ASP A 1 348 ? -33.298 -31.996 -7.073 1.00 86.44 348 ASP A O 1
ATOM 2736 N N . LEU A 1 349 ? -31.363 -31.017 -7.650 1.00 89.50 349 LEU A N 1
ATOM 2737 C CA . LEU A 1 349 ? -31.085 -30.444 -6.327 1.00 89.50 349 LEU A CA 1
ATOM 2738 C C . LEU A 1 349 ? -31.085 -28.912 -6.340 1.00 89.50 349 LEU A C 1
ATOM 2740 O O . LEU A 1 349 ? -30.360 -28.272 -7.104 1.00 89.50 349 LEU A O 1
ATOM 2744 N N . LEU A 1 350 ? -31.847 -28.332 -5.412 1.00 91.25 350 LEU A N 1
ATOM 2745 C CA . LEU A 1 350 ? -31.892 -26.896 -5.133 1.00 91.25 350 LEU A CA 1
ATOM 2746 C C . LEU A 1 350 ? -31.297 -26.610 -3.751 1.00 91.25 350 LEU A C 1
ATOM 2748 O O . LEU A 1 350 ? -31.690 -27.254 -2.781 1.00 91.25 350 LEU A O 1
ATOM 2752 N N . PHE A 1 351 ? -30.393 -25.638 -3.644 1.00 92.88 351 PHE A N 1
ATOM 2753 C CA . PHE A 1 351 ? -29.853 -25.132 -2.382 1.00 92.88 351 PHE A CA 1
ATOM 2754 C C . PHE A 1 351 ? -30.489 -23.793 -1.996 1.00 92.88 351 PHE A C 1
ATOM 2756 O O . PHE A 1 351 ? -30.734 -22.941 -2.852 1.00 92.88 351 PHE A O 1
ATOM 2763 N N . THR A 1 352 ? -30.741 -23.601 -0.702 1.00 93.94 352 THR A N 1
ATOM 2764 C CA . THR A 1 352 ? -31.314 -22.373 -0.126 1.00 93.94 352 THR A CA 1
ATOM 2765 C C . THR A 1 352 ? -30.598 -22.018 1.174 1.00 93.94 352 THR A C 1
ATOM 2767 O O . THR A 1 352 ? -30.282 -22.909 1.965 1.00 93.94 352 THR A O 1
ATOM 2770 N N . GLY A 1 353 ? -30.360 -20.728 1.406 1.00 92.31 353 GLY A N 1
ATOM 2771 C CA . GLY A 1 353 ? -29.725 -20.206 2.620 1.00 92.31 353 GLY A CA 1
ATOM 2772 C C . GLY A 1 353 ? -30.667 -19.275 3.371 1.00 92.31 353 GLY A C 1
ATOM 2773 O O . GLY A 1 353 ? -31.417 -18.522 2.746 1.00 92.31 353 GLY A O 1
ATOM 2774 N N . SER A 1 354 ? -30.667 -19.358 4.702 1.00 92.56 354 SER A N 1
ATOM 2775 C CA . SER A 1 354 ? -31.574 -18.582 5.547 1.00 92.56 354 SER A CA 1
ATOM 2776 C C . SER A 1 354 ? -30.952 -18.169 6.876 1.00 92.56 354 SER A C 1
ATOM 2778 O O . SER A 1 354 ? -30.148 -18.905 7.451 1.00 92.56 354 SER A O 1
ATOM 2780 N N . SER A 1 355 ? -31.395 -17.019 7.394 1.00 90.44 355 SER A N 1
ATOM 2781 C CA . SER A 1 355 ? -31.010 -16.506 8.714 1.00 90.44 355 SER A CA 1
ATOM 2782 C C . SER A 1 355 ? -31.531 -17.347 9.895 1.00 90.44 355 SER A C 1
ATOM 2784 O O . SER A 1 355 ? -31.305 -16.998 11.047 1.00 90.44 355 SER A O 1
ATOM 2786 N N . ASP A 1 356 ? -32.157 -18.510 9.649 1.00 89.06 356 ASP A N 1
ATOM 2787 C CA . ASP A 1 356 ? -32.381 -19.541 10.676 1.00 89.06 356 ASP A CA 1
ATOM 2788 C C . ASP A 1 356 ? -31.129 -20.369 11.033 1.00 89.06 356 ASP A C 1
ATOM 2790 O O . ASP A 1 356 ? -31.250 -21.429 11.653 1.00 89.06 356 ASP A O 1
ATOM 2794 N N . GLY A 1 357 ? -29.939 -19.909 10.626 1.00 87.75 357 GLY A N 1
ATOM 2795 C CA . GLY A 1 357 ? -28.668 -20.608 10.824 1.00 87.75 357 GLY A CA 1
ATOM 2796 C C . GLY A 1 357 ? -28.594 -21.914 10.033 1.00 87.75 357 GLY A C 1
ATOM 2797 O O . GLY A 1 357 ? -27.979 -22.884 10.483 1.00 87.75 357 GLY A O 1
ATOM 2798 N N . THR A 1 358 ? -29.284 -22.003 8.883 1.00 90.00 358 THR A N 1
ATOM 2799 C CA . THR A 1 358 ? -29.288 -23.219 8.057 1.00 90.00 358 THR A CA 1
ATOM 2800 C C . THR A 1 358 ? -29.145 -22.953 6.565 1.00 90.00 358 THR A C 1
ATOM 2802 O O . THR A 1 358 ? -29.837 -22.113 5.986 1.00 90.00 358 THR A O 1
ATOM 2805 N N . LEU A 1 359 ? -28.314 -23.771 5.917 1.00 91.69 359 LEU A N 1
ATOM 2806 C CA . LEU A 1 359 ? -28.431 -24.033 4.484 1.00 91.69 359 LEU A CA 1
ATOM 2807 C C . LEU A 1 359 ? -29.203 -25.339 4.292 1.00 91.69 359 LEU A C 1
ATOM 2809 O O . LEU A 1 359 ? -29.054 -26.281 5.077 1.00 91.69 359 LEU A O 1
ATOM 2813 N N . ARG A 1 360 ? -30.021 -25.436 3.247 1.00 90.81 360 ARG A N 1
ATOM 2814 C CA . ARG A 1 360 ? -30.833 -26.629 2.967 1.00 90.81 360 ARG A CA 1
ATOM 2815 C C . ARG A 1 360 ? -30.732 -27.037 1.511 1.00 90.81 360 ARG A C 1
ATOM 2817 O O . ARG A 1 360 ? -30.527 -26.200 0.641 1.00 90.81 360 ARG A O 1
ATOM 2824 N N . SER A 1 361 ? -30.868 -28.337 1.265 1.00 90.88 361 SER A N 1
ATOM 2825 C CA . SER A 1 361 ? -30.925 -28.928 -0.072 1.00 90.88 361 SER A CA 1
ATOM 2826 C C . SER A 1 361 ? -32.265 -29.635 -0.264 1.00 90.88 361 SER A C 1
ATOM 2828 O O . SER A 1 361 ? -32.680 -30.393 0.615 1.00 90.88 361 SER A O 1
ATOM 2830 N N . TRP A 1 362 ? -32.934 -29.403 -1.390 1.00 90.38 362 TRP A N 1
ATOM 2831 C CA . TRP A 1 362 ? -34.285 -29.888 -1.695 1.00 90.38 362 TRP A CA 1
ATOM 2832 C C . TRP A 1 362 ? -34.285 -30.717 -2.983 1.00 90.38 362 TRP A C 1
ATOM 2834 O O . TRP A 1 362 ? -33.573 -30.376 -3.927 1.00 90.38 362 TRP A O 1
ATOM 2844 N N . ASP A 1 363 ? -35.092 -31.782 -3.027 1.00 89.25 363 ASP A N 1
ATOM 2845 C CA . ASP A 1 363 ? -35.291 -32.590 -4.235 1.00 89.25 363 ASP A CA 1
ATOM 2846 C C . ASP A 1 363 ? -36.369 -31.940 -5.104 1.00 89.25 363 ASP A C 1
ATOM 2848 O O . ASP A 1 363 ? -37.557 -31.987 -4.788 1.00 89.25 363 ASP A O 1
ATOM 2852 N N . VAL A 1 364 ? -35.940 -31.359 -6.221 1.00 88.31 364 VAL A N 1
ATOM 2853 C CA . VAL A 1 364 ? -36.768 -30.624 -7.186 1.00 88.31 364 VAL A CA 1
ATOM 2854 C C . VAL A 1 364 ? -37.908 -31.489 -7.747 1.00 88.31 364 VAL A C 1
ATOM 2856 O O . VAL A 1 364 ? -38.948 -30.962 -8.144 1.00 88.31 364 VAL A O 1
ATOM 2859 N N . ARG A 1 365 ? -37.751 -32.819 -7.729 1.00 85.12 365 ARG A N 1
ATOM 2860 C CA . ARG A 1 365 ? -38.732 -33.802 -8.215 1.00 85.12 365 ARG A CA 1
ATOM 2861 C C . ARG A 1 365 ? -39.815 -34.125 -7.177 1.00 85.12 365 ARG A C 1
ATOM 2863 O O . ARG A 1 365 ? -40.788 -34.797 -7.517 1.00 85.12 365 ARG A O 1
ATOM 2870 N N . GLN A 1 366 ? -39.659 -33.683 -5.925 1.00 83.56 366 GLN A N 1
ATOM 2871 C CA . GLN A 1 366 ? -40.610 -33.897 -4.825 1.00 83.56 366 GLN A CA 1
ATOM 2872 C C . GLN A 1 366 ? -40.977 -32.568 -4.130 1.00 83.56 366 GLN A C 1
ATOM 2874 O O . GLN A 1 366 ? -40.687 -32.382 -2.945 1.00 83.56 366 GLN A O 1
ATOM 2879 N N . PRO A 1 367 ? -41.641 -31.631 -4.838 1.00 77.94 367 PRO A N 1
ATOM 2880 C CA . PRO A 1 367 ? -42.067 -30.363 -4.253 1.00 77.94 367 PRO A CA 1
ATOM 2881 C C . PRO A 1 367 ? -42.919 -30.562 -2.994 1.00 77.94 367 PRO A C 1
ATOM 2883 O O . PRO A 1 367 ? -43.853 -31.365 -2.978 1.00 77.94 367 PRO A O 1
ATOM 2886 N N . GLY A 1 368 ? -42.593 -29.814 -1.938 1.00 72.44 368 GLY A N 1
ATOM 2887 C CA . GLY A 1 368 ? -43.234 -29.932 -0.626 1.00 72.44 368 GLY A CA 1
ATOM 2888 C C . GLY A 1 368 ? -42.686 -31.050 0.274 1.00 72.44 368 GLY A C 1
ATOM 2889 O O . GLY A 1 368 ? -43.203 -31.230 1.378 1.00 72.44 368 GLY A O 1
ATOM 2890 N N . SER A 1 369 ? -41.647 -31.792 -0.136 1.00 76.69 369 SER A N 1
ATOM 2891 C CA . SER A 1 369 ? -40.924 -32.682 0.781 1.00 76.69 369 SER A CA 1
ATOM 2892 C C . SER A 1 369 ? -40.154 -31.892 1.846 1.00 76.69 369 SER A C 1
ATOM 2894 O O . SER A 1 369 ? -39.808 -30.723 1.665 1.00 76.69 369 SER A O 1
ATOM 2896 N N . SER A 1 370 ? -39.790 -32.556 2.946 1.00 82.69 370 SER A N 1
ATOM 2897 C CA . SER A 1 370 ? -38.723 -32.059 3.821 1.00 82.69 370 SER A CA 1
ATOM 2898 C C . SER A 1 370 ? -37.399 -31.950 3.055 1.00 82.69 370 SER A C 1
ATOM 2900 O O . SER A 1 370 ? -37.166 -32.713 2.113 1.00 82.69 370 SER A O 1
ATOM 2902 N N . ALA A 1 371 ? -36.513 -31.051 3.491 1.00 84.00 371 ALA A N 1
ATOM 2903 C CA . ALA A 1 371 ? -35.169 -30.919 2.933 1.00 84.00 371 ALA A CA 1
ATOM 2904 C C . ALA A 1 371 ? -34.392 -32.251 2.995 1.00 84.00 371 ALA A C 1
ATOM 2906 O O . ALA A 1 371 ? -34.400 -32.943 4.014 1.00 84.00 371 ALA A O 1
ATOM 2907 N N . VAL A 1 372 ? -33.703 -32.579 1.902 1.00 84.88 372 VAL A N 1
ATOM 2908 C CA . VAL A 1 372 ? -32.863 -33.775 1.716 1.00 84.88 372 VAL A CA 1
ATOM 2909 C C . VAL A 1 372 ? -31.604 -33.701 2.579 1.00 84.88 372 VAL A C 1
ATOM 2911 O O . VAL A 1 372 ? -31.149 -34.708 3.119 1.00 84.88 372 VAL A O 1
ATOM 2914 N N . ARG A 1 373 ? -31.035 -32.497 2.711 1.00 84.62 373 ARG A N 1
ATOM 2915 C CA . ARG A 1 373 ? -29.905 -32.183 3.596 1.00 84.62 373 ARG A CA 1
ATOM 2916 C C . ARG A 1 373 ? -30.146 -30.840 4.282 1.00 84.62 373 ARG A C 1
ATOM 2918 O O . ARG A 1 373 ? -30.750 -29.943 3.694 1.00 84.62 373 ARG A O 1
ATOM 2925 N N . VAL A 1 374 ? -29.646 -30.706 5.508 1.00 88.50 374 VAL A N 1
ATOM 2926 C CA . VAL A 1 374 ? -29.631 -29.459 6.286 1.00 88.50 374 VAL A CA 1
ATOM 2927 C C . VAL A 1 374 ? -28.213 -29.285 6.821 1.00 88.50 374 VAL A C 1
ATOM 2929 O O . VAL A 1 374 ? -27.771 -30.089 7.638 1.00 88.50 374 VAL A O 1
ATOM 2932 N N . PHE A 1 375 ? -27.505 -28.266 6.343 1.00 87.62 375 PHE A N 1
ATOM 2933 C CA . PHE A 1 375 ? -26.146 -27.932 6.763 1.00 87.62 375 PHE A CA 1
ATOM 2934 C C . PHE A 1 375 ? -26.202 -26.852 7.847 1.00 87.62 375 PHE A C 1
ATOM 2936 O O . PHE A 1 375 ? -27.011 -25.922 7.766 1.00 87.62 375 PHE A O 1
ATOM 2943 N N . ARG A 1 376 ? -25.369 -27.017 8.877 1.00 85.81 376 ARG A N 1
ATOM 2944 C CA . ARG A 1 376 ? -25.218 -26.124 10.037 1.00 85.81 376 ARG A CA 1
ATOM 2945 C C . ARG A 1 376 ? -23.770 -26.189 10.534 1.00 85.81 376 ARG A C 1
ATOM 2947 O O . ARG A 1 376 ? -23.091 -27.192 10.295 1.00 85.81 376 ARG A O 1
ATOM 2954 N N . SER A 1 377 ? -23.322 -25.147 11.226 1.00 83.75 377 SER A N 1
ATOM 2955 C CA . SER A 1 377 ? -22.078 -25.108 12.008 1.00 83.75 377 SER A CA 1
ATOM 2956 C C . SER A 1 377 ? -22.414 -25.047 13.507 1.00 83.75 377 SER A C 1
ATOM 2958 O O . SER A 1 377 ? -23.258 -25.823 13.965 1.00 83.75 377 SER A O 1
ATOM 2960 N N . GLU A 1 378 ? -21.760 -24.182 14.288 1.00 81.31 378 GLU A N 1
ATOM 2961 C CA . GLU A 1 378 ? -22.134 -23.956 15.688 1.00 81.31 378 GLU A CA 1
ATOM 2962 C C . GLU A 1 378 ? -23.459 -23.168 15.796 1.00 81.31 378 GLU A C 1
ATOM 2964 O O . GLU A 1 378 ? -23.830 -22.471 14.849 1.00 81.31 378 GLU A O 1
ATOM 2969 N N . PRO A 1 379 ? -24.204 -23.280 16.916 1.00 74.12 379 PRO A N 1
ATOM 2970 C CA . PRO A 1 379 ? -25.604 -22.844 16.988 1.00 74.12 379 PRO A CA 1
ATOM 2971 C C . PRO A 1 379 ? -25.842 -21.341 16.832 1.00 74.12 379 PRO A C 1
ATOM 2973 O O . PRO A 1 379 ? -26.957 -20.954 16.497 1.00 74.12 379 PRO A O 1
ATOM 2976 N N . ASP A 1 380 ? -24.824 -20.527 17.107 1.00 81.94 380 ASP A N 1
ATOM 2977 C CA . ASP A 1 380 ? -24.924 -19.067 17.140 1.00 81.94 380 ASP A CA 1
ATOM 2978 C C . ASP A 1 380 ? -24.651 -18.423 15.762 1.00 81.94 380 ASP A C 1
ATOM 2980 O O . ASP A 1 380 ? -24.878 -17.229 15.588 1.00 81.94 380 ASP A O 1
ATOM 2984 N N . HIS A 1 381 ? -24.188 -19.197 14.767 1.00 86.88 381 HIS A N 1
ATOM 2985 C CA . HIS A 1 381 ? -23.871 -18.691 13.426 1.00 86.88 381 HIS A CA 1
ATOM 2986 C C . HIS A 1 381 ? -25.145 -18.345 12.638 1.00 86.88 381 HIS A C 1
ATOM 2988 O O . HIS A 1 381 ? -25.839 -19.234 12.135 1.00 86.88 381 HIS A O 1
ATOM 2994 N N . VAL A 1 382 ? -25.406 -17.050 12.455 1.00 89.50 382 VAL A N 1
ATOM 2995 C CA . VAL A 1 382 ? -26.369 -16.549 11.465 1.00 89.50 382 VAL A CA 1
ATOM 2996 C C . VAL A 1 382 ? -25.652 -16.396 10.125 1.00 89.50 382 VAL A C 1
ATOM 2998 O O . VAL A 1 382 ? -24.586 -15.790 10.060 1.00 89.50 382 VAL A O 1
ATOM 3001 N N . TYR A 1 383 ? -26.213 -16.965 9.057 1.00 91.88 383 TYR A N 1
ATOM 3002 C CA . TYR A 1 383 ? -25.694 -16.792 7.697 1.00 91.88 383 TYR A CA 1
ATOM 3003 C C . TYR A 1 383 ? -26.395 -15.621 7.005 1.00 91.88 383 TYR A C 1
ATOM 3005 O O . TYR A 1 383 ? -27.614 -15.482 7.131 1.00 91.88 383 TYR A O 1
ATOM 3013 N N . CYS A 1 384 ? -25.639 -14.848 6.227 1.00 91.06 384 CYS A N 1
ATOM 3014 C CA . CYS A 1 384 ? -26.135 -13.718 5.433 1.00 91.06 384 CYS A CA 1
ATOM 3015 C C . CYS A 1 384 ? -25.885 -13.890 3.921 1.00 91.06 384 CYS A C 1
ATOM 3017 O O . CYS A 1 384 ? -26.629 -13.338 3.110 1.00 91.06 384 CYS A O 1
ATOM 3019 N N . SER A 1 385 ? -24.906 -14.713 3.520 1.00 94.06 385 SER A N 1
ATOM 3020 C CA . SER A 1 385 ? -24.629 -15.034 2.114 1.00 94.06 385 SER A CA 1
ATOM 3021 C C . SER A 1 385 ? -24.191 -16.491 1.918 1.00 94.06 385 SER A C 1
ATOM 3023 O O . SER A 1 385 ? -23.695 -17.131 2.842 1.00 94.06 385 SER A O 1
ATOM 3025 N N . PHE A 1 386 ? -24.411 -17.060 0.725 1.00 96.19 386 PHE A N 1
ATOM 3026 C CA . PHE A 1 386 ? -23.891 -18.383 0.350 1.00 96.19 386 PHE A CA 1
ATOM 3027 C C . PHE A 1 386 ? -23.740 -18.536 -1.167 1.00 96.19 386 PHE A C 1
ATOM 3029 O O . PHE A 1 386 ? -24.385 -17.817 -1.938 1.00 96.19 386 PHE A O 1
ATOM 3036 N N . ASP A 1 387 ? -22.923 -19.508 -1.581 1.00 95.25 387 ASP A N 1
ATOM 3037 C CA . ASP A 1 387 ? -22.868 -20.007 -2.958 1.00 95.25 387 ASP A CA 1
ATOM 3038 C C . ASP A 1 387 ? -22.352 -21.463 -3.030 1.00 95.25 387 ASP A C 1
ATOM 3040 O O . ASP A 1 387 ? -21.950 -22.056 -2.021 1.00 95.25 387 ASP A O 1
ATOM 3044 N N . VAL A 1 388 ? -22.391 -22.060 -4.225 1.00 93.19 388 VAL A N 1
ATOM 3045 C CA . VAL A 1 388 ? -22.054 -23.471 -4.486 1.00 93.19 388 VAL A CA 1
ATOM 3046 C C . VAL A 1 388 ? -20.985 -23.579 -5.578 1.00 93.19 388 VAL A C 1
ATOM 3048 O O . VAL A 1 388 ? -21.085 -22.925 -6.614 1.00 93.19 388 VAL A O 1
ATOM 3051 N N . SER A 1 389 ? -19.979 -24.437 -5.384 1.00 92.75 389 SER A N 1
ATOM 3052 C CA . SER A 1 389 ? -18.890 -24.629 -6.353 1.00 92.75 389 SER A CA 1
ATOM 3053 C C . SER A 1 389 ? -19.388 -25.126 -7.717 1.00 92.75 389 SER A C 1
ATOM 3055 O O . SER A 1 389 ? -20.400 -25.823 -7.815 1.00 92.75 389 SER A O 1
ATOM 3057 N N . CYS A 1 390 ? -18.656 -24.833 -8.798 1.00 87.94 390 CYS A N 1
ATOM 3058 C CA . CYS A 1 390 ? -19.092 -25.137 -10.172 1.00 87.94 390 CYS A CA 1
ATOM 3059 C C . CYS A 1 390 ? -19.225 -26.642 -10.502 1.00 87.94 390 CYS A C 1
ATOM 3061 O O . CYS A 1 390 ? -19.878 -27.013 -11.474 1.00 87.94 390 CYS A O 1
ATOM 3063 N N . ASN A 1 391 ? -18.653 -27.525 -9.678 1.00 86.88 391 ASN A N 1
ATOM 3064 C CA . ASN A 1 391 ? -18.850 -28.980 -9.724 1.00 86.88 391 ASN A CA 1
ATOM 3065 C C . ASN A 1 391 ? -19.917 -29.488 -8.722 1.00 86.88 391 ASN A C 1
ATOM 3067 O O . ASN A 1 391 ? -20.153 -30.694 -8.613 1.00 86.88 391 ASN A O 1
ATOM 3071 N N . GLY A 1 392 ? -20.534 -28.588 -7.955 1.00 85.00 392 GLY A N 1
ATOM 3072 C CA . GLY A 1 392 ? -21.537 -28.854 -6.929 1.00 85.00 392 GLY A CA 1
ATOM 3073 C C . GLY A 1 392 ? -21.044 -29.581 -5.675 1.00 85.00 392 GLY A C 1
ATOM 3074 O O . GLY A 1 392 ? -21.893 -30.036 -4.912 1.00 85.00 392 GLY A O 1
ATOM 3075 N N . THR A 1 393 ? -19.732 -29.750 -5.450 1.00 87.56 393 THR A N 1
ATOM 3076 C CA . THR A 1 393 ? -19.213 -30.543 -4.314 1.00 87.56 393 THR A CA 1
ATOM 3077 C C . THR A 1 393 ? -18.976 -29.749 -3.036 1.00 87.56 393 THR A C 1
ATOM 3079 O O . THR A 1 393 ? -19.030 -30.345 -1.966 1.00 87.56 393 THR A O 1
ATOM 3082 N N . VAL A 1 394 ? -18.710 -28.445 -3.121 1.00 91.12 394 VAL A N 1
ATOM 3083 C CA . VAL A 1 394 ? -18.489 -27.573 -1.958 1.00 91.12 394 VAL A CA 1
ATOM 3084 C C . VAL A 1 394 ? -19.606 -26.539 -1.891 1.00 91.12 394 VAL A C 1
ATOM 3086 O O . VAL A 1 394 ? -20.011 -25.979 -2.910 1.00 91.12 394 VAL A O 1
ATOM 3089 N N . VAL A 1 395 ? -20.102 -26.287 -0.684 1.00 92.75 395 VAL A N 1
ATOM 3090 C CA . VAL A 1 395 ? -20.990 -25.162 -0.373 1.00 92.75 395 VAL A CA 1
ATOM 3091 C C . VAL A 1 395 ? -20.259 -24.263 0.618 1.00 92.75 395 VAL A C 1
ATOM 3093 O O . VAL A 1 395 ? -19.677 -24.775 1.575 1.00 92.75 395 VAL A O 1
ATOM 3096 N N . CYS A 1 396 ? -20.288 -22.951 0.392 1.00 94.50 396 CYS A N 1
ATOM 3097 C CA . CYS A 1 396 ? -19.717 -21.955 1.298 1.00 94.50 396 CYS A CA 1
ATOM 3098 C C . CYS A 1 396 ? -20.794 -20.949 1.711 1.00 94.50 396 CYS A C 1
ATOM 3100 O O . CYS A 1 396 ? -21.579 -20.530 0.860 1.00 94.50 396 CYS A O 1
ATOM 3102 N N . ALA A 1 397 ? -20.808 -20.534 2.979 1.00 94.94 397 ALA A N 1
ATOM 3103 C CA . ALA A 1 397 ? -21.629 -19.424 3.466 1.00 94.94 397 ALA A CA 1
ATOM 3104 C C . ALA A 1 397 ? -20.824 -18.450 4.327 1.00 94.94 397 ALA A C 1
ATOM 3106 O O . ALA A 1 397 ? -19.973 -18.879 5.103 1.00 94.94 397 ALA A O 1
ATOM 3107 N N . GLY A 1 398 ? -21.120 -17.160 4.189 1.00 94.94 398 GLY A N 1
ATOM 3108 C CA . GLY A 1 398 ? -20.637 -16.102 5.071 1.00 94.94 398 GLY A CA 1
ATOM 3109 C C . GLY A 1 398 ? -21.604 -15.865 6.233 1.00 94.94 398 GLY A C 1
ATOM 3110 O O . GLY A 1 398 ? -22.824 -15.998 6.064 1.00 94.94 398 GLY A O 1
ATOM 3111 N N . THR A 1 399 ? -21.068 -15.539 7.411 1.00 94.25 399 THR A N 1
ATOM 3112 C CA . THR A 1 399 ? -21.864 -15.140 8.581 1.00 94.25 399 THR A CA 1
ATOM 3113 C C . THR A 1 399 ? -22.005 -13.630 8.729 1.00 94.25 399 THR A C 1
ATOM 3115 O O . THR A 1 399 ? -21.215 -12.851 8.192 1.00 94.25 399 THR A O 1
ATOM 3118 N N . GLU A 1 400 ? -22.995 -13.243 9.530 1.00 93.19 400 GLU A N 1
ATOM 3119 C CA . GLU A 1 400 ? -22.992 -11.967 10.253 1.00 93.19 400 GLU A CA 1
ATOM 3120 C C . GLU A 1 400 ? -21.818 -11.930 11.267 1.00 93.19 400 GLU A C 1
ATOM 3122 O O . GLU A 1 400 ? -21.285 -12.987 11.642 1.00 93.19 400 GLU A O 1
ATOM 3127 N N . GLN A 1 401 ? -21.405 -10.735 11.702 1.00 90.75 401 GLN A N 1
ATOM 3128 C CA . GLN A 1 401 ? -20.351 -10.533 12.707 1.00 90.75 401 GLN A CA 1
ATOM 3129 C C . GLN A 1 401 ? -20.765 -11.134 14.062 1.00 90.75 401 GLN A C 1
ATOM 3131 O O . GLN A 1 401 ? -21.846 -10.854 14.588 1.00 90.75 401 GLN A O 1
ATOM 3136 N N . LEU A 1 402 ? -19.901 -11.960 14.659 1.00 85.06 402 LEU A N 1
ATOM 3137 C CA . LEU A 1 402 ? -20.245 -12.787 15.821 1.00 85.06 402 LEU A CA 1
ATOM 3138 C C . LEU A 1 402 ? -19.215 -12.608 16.947 1.00 85.06 402 LEU A C 1
ATOM 3140 O O . LEU A 1 402 ? -18.426 -13.495 17.270 1.00 85.06 402 LEU A O 1
ATOM 3144 N N . GLY A 1 403 ? -19.249 -11.429 17.568 1.00 83.69 403 GLY A N 1
ATOM 3145 C CA . GLY A 1 403 ? -18.229 -10.973 18.512 1.00 83.69 403 GLY A CA 1
ATOM 3146 C C . GLY A 1 403 ? -17.328 -9.953 17.829 1.00 83.69 403 GLY A C 1
ATOM 3147 O O . GLY A 1 403 ? -17.837 -8.943 17.355 1.00 83.69 403 GLY A O 1
ATOM 3148 N N . ASP A 1 404 ? -16.025 -10.229 17.776 1.00 78.44 404 ASP A N 1
ATOM 3149 C CA . ASP A 1 404 ? -15.045 -9.419 17.035 1.00 78.44 404 ASP A CA 1
ATOM 3150 C C . ASP A 1 404 ? -14.686 -10.035 15.653 1.00 78.44 404 ASP A C 1
ATOM 3152 O O . ASP A 1 404 ? -13.960 -9.410 14.882 1.00 78.44 404 ASP A O 1
ATOM 3156 N N . ASP A 1 405 ? -15.195 -11.240 15.341 1.00 86.00 405 ASP A N 1
ATOM 3157 C CA . ASP A 1 405 ? -14.820 -12.069 14.178 1.00 86.00 405 ASP A CA 1
ATOM 3158 C C . ASP A 1 405 ? -16.021 -12.370 13.244 1.00 86.00 405 ASP A C 1
ATOM 3160 O O . ASP A 1 405 ? -17.170 -12.460 13.699 1.00 86.00 405 ASP A O 1
ATOM 3164 N N . SER A 1 406 ? -15.743 -12.629 11.957 1.00 92.38 406 SER A N 1
ATOM 3165 C CA . SER A 1 406 ? -16.714 -13.092 10.943 1.00 92.38 406 SER A CA 1
ATOM 3166 C C . SER A 1 406 ? -16.224 -14.346 10.209 1.00 92.38 406 SER A C 1
ATOM 3168 O O . SER A 1 406 ? -15.028 -14.519 9.978 1.00 92.38 406 SER A O 1
ATOM 3170 N N . PHE A 1 407 ? -17.141 -15.235 9.802 1.00 93.88 407 PHE A N 1
ATOM 3171 C CA . PHE A 1 407 ? -16.791 -16.602 9.395 1.00 93.88 407 PHE A CA 1
ATOM 3172 C C . PHE A 1 407 ? -17.248 -16.982 7.978 1.00 93.88 407 PHE A C 1
ATOM 3174 O O . PHE A 1 407 ? -18.440 -16.947 7.668 1.00 93.88 407 PHE A O 1
ATOM 3181 N N . LEU A 1 408 ? -16.321 -17.478 7.148 1.00 94.75 408 LEU A N 1
ATOM 3182 C CA . LEU A 1 408 ? -16.646 -18.266 5.949 1.00 94.75 408 LEU A CA 1
ATOM 3183 C C . LEU A 1 408 ? -16.684 -19.749 6.328 1.00 94.75 408 LEU A C 1
ATOM 3185 O O . LEU A 1 408 ? -15.676 -20.317 6.745 1.00 94.75 408 LEU A O 1
ATOM 3189 N N . VAL A 1 409 ? -17.840 -20.391 6.183 1.00 93.75 409 VAL A N 1
ATOM 3190 C CA . VAL A 1 409 ? -18.088 -21.772 6.621 1.00 93.75 409 VAL A CA 1
ATOM 3191 C C . VAL A 1 409 ? -18.260 -22.687 5.408 1.00 93.75 409 VAL A C 1
ATOM 3193 O O . VAL A 1 409 ? -19.038 -22.376 4.507 1.00 93.75 409 VAL A O 1
ATOM 3196 N N . PHE A 1 410 ? -17.565 -23.831 5.395 1.00 93.25 410 PHE A N 1
ATOM 3197 C CA . PHE A 1 410 ? -17.475 -24.729 4.236 1.00 93.25 410 PHE A CA 1
ATOM 3198 C C . PHE A 1 410 ? -18.021 -26.134 4.530 1.00 93.25 410 PHE A C 1
ATOM 3200 O O . PHE A 1 410 ? -17.652 -26.748 5.534 1.00 93.25 410 PHE A O 1
ATOM 3207 N N . TRP A 1 411 ? -18.806 -26.708 3.610 1.00 92.00 411 TRP A N 1
ATOM 3208 C CA . TRP A 1 411 ? -19.308 -28.091 3.693 1.00 92.00 411 TRP A CA 1
ATOM 3209 C C . TRP A 1 411 ? -19.112 -28.876 2.389 1.00 92.00 411 TRP A C 1
ATOM 3211 O O . TRP A 1 411 ? -19.227 -28.319 1.297 1.00 92.00 411 TRP A O 1
ATOM 3221 N N . ASP A 1 412 ? -18.904 -30.192 2.499 1.00 88.81 412 ASP A N 1
ATOM 3222 C CA . ASP A 1 412 ? -18.985 -31.121 1.366 1.00 88.81 412 ASP A CA 1
ATOM 3223 C C . ASP A 1 412 ? -20.452 -31.507 1.135 1.00 88.81 412 ASP A C 1
ATOM 3225 O O . ASP A 1 412 ? -21.077 -32.183 1.958 1.00 88.81 412 ASP A O 1
ATOM 3229 N N . SER A 1 413 ? -21.007 -31.107 -0.009 1.00 84.88 413 SER A N 1
ATOM 3230 C CA . SER A 1 413 ? -22.416 -31.332 -0.351 1.00 84.88 413 SER A CA 1
ATOM 3231 C C . SER A 1 413 ? -22.794 -32.817 -0.437 1.00 84.88 413 SER A C 1
ATOM 3233 O O . SER A 1 413 ? -23.974 -33.165 -0.334 1.00 84.88 413 SER A O 1
ATOM 3235 N N . ARG A 1 414 ? -21.808 -33.699 -0.654 1.00 79.75 414 ARG A N 1
ATOM 3236 C CA . ARG A 1 414 ? -21.994 -35.126 -0.946 1.00 79.75 414 ARG A CA 1
ATOM 3237 C C . ARG A 1 414 ? -22.132 -35.952 0.324 1.00 79.75 414 ARG A C 1
ATOM 3239 O O . ARG A 1 414 ? -22.825 -36.973 0.297 1.00 79.75 414 ARG A O 1
ATOM 3246 N N . MET A 1 415 ? -21.490 -35.539 1.418 1.00 69.38 415 MET A N 1
ATOM 3247 C CA . MET A 1 415 ? -21.431 -36.334 2.644 1.00 69.38 415 MET A CA 1
ATOM 3248 C C . MET A 1 415 ? -22.828 -36.517 3.251 1.00 69.38 415 MET A C 1
ATOM 3250 O O . MET A 1 415 ? -23.544 -35.568 3.559 1.00 69.38 415 MET A O 1
ATOM 3254 N N . THR A 1 416 ? -23.248 -37.774 3.387 1.00 53.47 416 THR A N 1
ATOM 3255 C CA . THR A 1 416 ? -24.502 -38.160 4.046 1.00 53.47 416 THR A CA 1
ATOM 3256 C C . THR A 1 416 ? -24.224 -38.448 5.515 1.00 53.47 416 THR A C 1
ATOM 3258 O O . THR A 1 416 ? -23.436 -39.344 5.815 1.00 53.47 416 THR A O 1
ATOM 3261 N N . GLY A 1 417 ? -24.851 -37.687 6.413 1.00 50.22 417 GLY A N 1
ATOM 3262 C CA . GLY A 1 417 ? -24.508 -37.688 7.834 1.00 50.22 417 GLY A CA 1
ATOM 3263 C C . GLY A 1 417 ? -24.678 -39.029 8.552 1.00 50.22 417 GLY A C 1
ATOM 3264 O O . GLY A 1 417 ? -25.663 -39.741 8.358 1.00 50.22 417 GLY A O 1
ATOM 3265 N N . GLY A 1 418 ? -23.703 -39.338 9.411 1.00 40.00 418 GLY A N 1
ATOM 3266 C CA . GLY A 1 418 ? -23.680 -40.480 10.326 1.00 40.00 418 GLY A CA 1
ATOM 3267 C C . GLY A 1 418 ? -24.346 -40.210 11.681 1.00 40.00 418 GLY A C 1
ATOM 3268 O O . GLY A 1 418 ? -24.133 -40.975 12.619 1.00 40.00 418 GLY A O 1
ATOM 3269 N N . GLY A 1 419 ? -25.133 -39.138 11.805 1.00 41.22 419 GLY A N 1
ATOM 3270 C CA . GLY A 1 419 ? -25.908 -38.817 13.003 1.00 41.22 419 GLY A CA 1
ATOM 3271 C C . GLY A 1 419 ? -25.155 -37.986 14.042 1.00 41.22 419 GLY A C 1
ATOM 3272 O O . GLY A 1 419 ? -25.522 -38.028 15.218 1.00 41.22 419 GLY A O 1
ATOM 3273 N N . THR A 1 420 ? -24.123 -37.232 13.647 1.00 44.19 420 THR A N 1
ATOM 3274 C CA . THR A 1 420 ? -23.384 -36.347 14.562 1.00 44.19 420 THR A CA 1
ATOM 3275 C C . THR A 1 420 ? -23.545 -34.870 14.200 1.00 44.19 420 THR A C 1
ATOM 3277 O O . THR A 1 420 ? -23.818 -34.502 13.061 1.00 44.19 420 THR A O 1
ATOM 3280 N N . LYS A 1 421 ? -23.374 -33.980 15.187 1.00 48.62 421 LYS A N 1
ATOM 3281 C CA . LYS A 1 421 ? -23.597 -32.530 15.024 1.00 48.62 421 LYS A CA 1
ATOM 3282 C C . LYS A 1 421 ? -22.628 -31.815 14.062 1.00 48.62 421 LYS A C 1
ATOM 3284 O O . LYS A 1 421 ? -22.811 -30.624 13.851 1.00 48.62 421 LYS A O 1
ATOM 3289 N N . LYS A 1 422 ? -21.614 -32.494 13.510 1.00 55.28 422 LYS A N 1
ATOM 3290 C CA . LYS A 1 422 ? -20.617 -31.905 12.589 1.00 55.28 422 LYS A CA 1
ATOM 3291 C C . LYS A 1 422 ? -20.495 -32.654 11.257 1.00 55.28 422 LYS A C 1
ATOM 3293 O O . LYS A 1 422 ? -19.480 -32.552 10.573 1.00 55.28 422 LYS A O 1
ATOM 3298 N N . ASP A 1 423 ? -21.518 -33.421 10.890 1.00 60.50 423 ASP A N 1
ATOM 3299 C CA . ASP A 1 423 ? -21.525 -34.206 9.657 1.00 60.50 423 ASP A CA 1
ATOM 3300 C C . ASP A 1 423 ? -21.402 -33.306 8.404 1.00 60.50 423 ASP A C 1
ATOM 3302 O O . ASP A 1 423 ? -22.256 -32.458 8.147 1.00 60.50 423 ASP A O 1
ATOM 3306 N N . GLY A 1 424 ? -20.348 -33.510 7.605 1.00 70.06 424 GLY A N 1
ATOM 3307 C CA . GLY A 1 424 ? -20.129 -32.833 6.317 1.00 70.06 424 GLY A CA 1
ATOM 3308 C C . GLY A 1 424 ? -19.451 -31.457 6.369 1.00 70.06 424 GLY A C 1
ATOM 3309 O O . GLY A 1 424 ? -19.182 -30.895 5.310 1.00 70.06 424 GLY A O 1
ATOM 3310 N N . LEU A 1 425 ? -19.144 -30.917 7.554 1.00 85.56 425 LEU A N 1
ATOM 3311 C CA . LEU A 1 425 ? -18.369 -29.677 7.704 1.00 85.56 425 LEU A CA 1
ATOM 3312 C C . LEU A 1 425 ? -16.899 -29.917 7.305 1.00 85.56 425 LEU A C 1
ATOM 3314 O O . LEU A 1 425 ? -16.252 -30.810 7.850 1.00 85.56 425 LEU A O 1
ATOM 3318 N N . LEU A 1 426 ? -16.376 -29.118 6.371 1.00 85.62 426 LEU A N 1
ATOM 3319 C CA . LEU A 1 426 ? -14.983 -29.179 5.904 1.00 85.62 426 LEU A CA 1
ATOM 3320 C C . LEU A 1 426 ? -14.054 -28.289 6.735 1.00 85.62 426 LEU A C 1
ATOM 3322 O O . LEU A 1 426 ? -12.935 -28.691 7.047 1.00 85.62 426 LEU A O 1
ATOM 3326 N N . GLY A 1 427 ? -14.514 -27.089 7.091 1.00 86.50 427 GLY A N 1
ATOM 3327 C CA . GLY A 1 427 ? -13.706 -26.097 7.791 1.00 86.50 427 GLY A CA 1
ATOM 3328 C C . GLY A 1 427 ? -14.402 -24.745 7.909 1.00 86.50 427 GLY A C 1
ATOM 3329 O O . GLY A 1 427 ? -15.548 -24.578 7.486 1.00 86.50 427 GLY A O 1
ATOM 3330 N N . VAL A 1 428 ? -13.684 -23.798 8.506 1.00 90.75 428 VAL A N 1
ATOM 3331 C CA . VAL A 1 428 ? -14.072 -22.393 8.663 1.00 90.75 428 VAL A CA 1
ATOM 3332 C C . VAL A 1 428 ? -12.823 -21.537 8.441 1.00 90.75 428 VAL A C 1
ATOM 3334 O O . VAL A 1 428 ? -11.751 -21.931 8.901 1.00 90.75 428 VAL A O 1
ATOM 3337 N N . TYR A 1 429 ? -12.968 -20.406 7.754 1.00 93.94 429 TYR A N 1
ATOM 3338 C CA . TYR A 1 429 ? -12.001 -19.301 7.733 1.00 93.94 429 TYR A CA 1
ATOM 3339 C C . TYR A 1 429 ? -12.552 -18.166 8.611 1.00 93.94 429 TYR A C 1
ATOM 3341 O O . TYR A 1 429 ? -13.766 -17.932 8.597 1.00 93.94 429 TYR A O 1
ATOM 3349 N N . SER A 1 430 ? -11.696 -17.532 9.412 1.00 90.19 430 SER A N 1
ATOM 3350 C CA . SER A 1 430 ? -12.084 -16.655 10.534 1.00 90.19 430 SER A CA 1
ATOM 3351 C C . SER A 1 430 ? -11.274 -15.365 10.679 1.00 90.19 430 SER A C 1
ATOM 3353 O O . SER A 1 430 ? -11.648 -14.517 11.477 1.00 90.19 430 SER A O 1
ATOM 3355 N N . GLU A 1 431 ? -10.165 -15.213 9.954 1.00 86.75 431 GLU A N 1
ATOM 3356 C CA . GLU A 1 431 ? -9.309 -14.013 9.990 1.00 86.75 431 GLU A CA 1
ATOM 3357 C C . GLU A 1 431 ? -9.442 -13.166 8.699 1.00 86.75 431 GLU A C 1
ATOM 3359 O O . GLU A 1 431 ? -8.845 -12.098 8.578 1.00 86.75 431 GLU A O 1
ATOM 3364 N N . SER A 1 432 ? -10.255 -13.627 7.740 1.00 86.94 432 SER A N 1
ATOM 3365 C CA . SER A 1 432 ? -10.464 -13.031 6.411 1.00 86.94 432 SER A CA 1
ATOM 3366 C C . SER A 1 432 ? -11.224 -11.698 6.410 1.00 86.94 432 SER A C 1
ATOM 3368 O O . SER A 1 432 ? -10.928 -10.833 5.588 1.00 86.94 432 SER A O 1
ATOM 3370 N N . HIS A 1 433 ? -12.234 -11.551 7.270 1.00 93.81 433 HIS A N 1
ATOM 3371 C CA . HIS A 1 433 ? -13.160 -10.414 7.301 1.00 93.81 433 HIS A CA 1
ATOM 3372 C C . HIS A 1 433 ? -13.508 -10.057 8.747 1.00 93.81 433 HIS A C 1
ATOM 3374 O O . HIS A 1 433 ? -13.613 -10.944 9.592 1.00 93.81 433 HIS A O 1
ATOM 3380 N N . SER A 1 434 ? -13.704 -8.767 9.023 1.00 91.88 434 SER A N 1
ATOM 3381 C CA . SER A 1 434 ? -13.972 -8.253 10.379 1.00 91.88 434 SER A CA 1
ATOM 3382 C C . SER A 1 434 ? -15.422 -7.815 10.606 1.00 91.88 434 SER A C 1
ATOM 3384 O O . SER A 1 434 ? -15.744 -7.321 11.682 1.00 91.88 434 SER A O 1
ATOM 3386 N N . ASP A 1 435 ? -16.275 -7.923 9.589 1.00 94.25 435 ASP A N 1
ATOM 3387 C CA . ASP A 1 435 ? -17.664 -7.440 9.575 1.00 94.25 435 ASP A CA 1
ATOM 3388 C C . ASP A 1 435 ? -18.547 -8.411 8.753 1.00 94.25 435 ASP A C 1
ATOM 3390 O O . ASP A 1 435 ? -18.057 -9.448 8.291 1.00 94.25 435 ASP A O 1
ATOM 3394 N N . ASP A 1 436 ? -19.844 -8.139 8.605 1.00 95.06 436 ASP A N 1
ATOM 3395 C CA . ASP A 1 436 ? -20.816 -9.003 7.918 1.00 95.06 436 ASP A CA 1
ATOM 3396 C C . ASP A 1 436 ? -20.362 -9.400 6.500 1.00 95.06 436 ASP A C 1
ATOM 3398 O O . ASP A 1 436 ? -20.142 -8.541 5.642 1.00 95.06 436 ASP A O 1
ATOM 3402 N N . ILE A 1 437 ? -20.308 -10.706 6.204 1.00 96.12 437 ILE A N 1
ATOM 3403 C CA . ILE A 1 437 ? -19.876 -11.224 4.892 1.00 96.12 437 ILE A CA 1
ATOM 3404 C C . ILE A 1 437 ? -21.058 -11.244 3.908 1.00 96.12 437 ILE A C 1
ATOM 3406 O O . ILE A 1 437 ? -21.619 -12.291 3.565 1.00 96.12 437 ILE A O 1
ATOM 3410 N N . THR A 1 438 ? -21.438 -10.050 3.460 1.00 95.00 438 THR A N 1
ATOM 3411 C CA . THR A 1 438 ? -22.600 -9.742 2.609 1.00 95.00 438 THR A CA 1
ATOM 3412 C C . THR A 1 438 ? -22.716 -10.570 1.326 1.00 95.00 438 THR A C 1
ATOM 3414 O O . THR A 1 438 ? -23.830 -10.812 0.854 1.00 95.00 438 THR A O 1
ATOM 3417 N N . VAL A 1 439 ? -21.607 -11.029 0.734 1.00 95.44 439 VAL A N 1
ATOM 3418 C CA . VAL A 1 439 ? -21.636 -11.765 -0.540 1.00 95.44 439 VAL A CA 1
ATOM 3419 C C . VAL A 1 439 ? -20.515 -12.798 -0.666 1.00 95.44 439 VAL A C 1
ATOM 3421 O O . VAL A 1 439 ? -19.356 -12.533 -0.379 1.00 95.44 439 VAL A O 1
ATOM 3424 N N . VAL A 1 440 ? -20.855 -13.981 -1.183 1.00 96.44 440 VAL A N 1
ATOM 3425 C CA . VAL A 1 440 ? -19.920 -15.064 -1.533 1.00 96.44 440 VAL A CA 1
ATOM 3426 C C . VAL A 1 440 ? -20.235 -15.546 -2.953 1.00 96.44 440 VAL A C 1
ATOM 3428 O O . VAL A 1 440 ? -21.410 -15.707 -3.296 1.00 96.44 440 VAL A O 1
ATOM 3431 N N . ARG A 1 441 ? -19.216 -15.749 -3.802 1.00 95.88 441 ARG A N 1
ATOM 3432 C CA . ARG A 1 441 ? -19.362 -16.207 -5.199 1.00 95.88 441 ARG A CA 1
ATOM 3433 C C . ARG A 1 441 ? -18.232 -17.133 -5.645 1.00 95.88 441 ARG A C 1
ATOM 3435 O O . ARG A 1 441 ? -17.082 -16.703 -5.765 1.00 95.88 441 ARG A O 1
ATOM 3442 N N . PHE A 1 442 ? -18.561 -18.379 -5.973 1.00 95.88 442 PHE A N 1
ATOM 3443 C CA . PHE A 1 442 ? -17.621 -19.297 -6.619 1.00 95.88 442 PHE A CA 1
ATOM 3444 C C . PHE A 1 442 ? -17.349 -18.875 -8.068 1.00 95.88 442 PHE A C 1
ATOM 3446 O O . PHE A 1 442 ? -18.199 -18.299 -8.750 1.00 95.88 442 PHE A O 1
ATOM 3453 N N . HIS A 1 443 ? -16.153 -19.183 -8.562 1.00 94.06 443 HIS A N 1
ATOM 3454 C CA . HIS A 1 443 ? -15.809 -18.963 -9.964 1.00 94.06 443 HIS A CA 1
ATOM 3455 C C . HIS A 1 443 ? -16.551 -19.983 -10.856 1.00 94.06 443 HIS A C 1
ATOM 3457 O O . HIS A 1 443 ? -16.483 -21.187 -10.599 1.00 94.06 443 HIS A O 1
ATOM 3463 N N . PRO A 1 444 ? -17.205 -19.570 -11.962 1.00 88.94 444 PRO A N 1
ATOM 3464 C CA . PRO A 1 444 ? -18.047 -20.493 -12.734 1.00 88.94 444 PRO A CA 1
ATOM 3465 C C . PRO A 1 444 ? -17.313 -21.650 -13.445 1.00 88.94 444 PRO A C 1
ATOM 3467 O O . PRO A 1 444 ? -17.956 -22.623 -13.830 1.00 88.94 444 PRO A O 1
ATOM 3470 N N . LYS A 1 445 ? -15.987 -21.564 -13.639 1.00 88.81 445 LYS A N 1
ATOM 3471 C CA . LYS A 1 445 ? -15.160 -22.566 -14.345 1.00 88.81 445 LYS A CA 1
ATOM 3472 C C . LYS A 1 445 ? -14.074 -23.210 -13.475 1.00 88.81 445 LYS A C 1
ATOM 3474 O O . LYS A 1 445 ? -13.758 -24.375 -13.699 1.00 88.81 445 LYS A O 1
ATOM 3479 N N . GLN A 1 446 ? -13.510 -22.498 -12.495 1.00 89.31 446 GLN A N 1
ATOM 3480 C CA . GLN A 1 446 ? -12.479 -23.031 -11.592 1.00 89.31 446 GLN A CA 1
ATOM 3481 C C . GLN A 1 446 ? -13.120 -23.511 -10.280 1.00 89.31 446 GLN A C 1
ATOM 3483 O O . GLN A 1 446 ? -13.715 -22.712 -9.567 1.00 89.31 446 GLN A O 1
ATOM 3488 N N . VAL A 1 447 ? -12.995 -24.805 -9.957 1.00 89.50 447 VAL A N 1
ATOM 3489 C CA . VAL A 1 447 ? -13.656 -25.435 -8.789 1.00 89.50 447 VAL A CA 1
ATOM 3490 C C . VAL A 1 447 ? -13.243 -24.794 -7.466 1.00 89.50 447 VAL A C 1
ATOM 3492 O O . VAL A 1 447 ? -14.096 -24.518 -6.626 1.00 89.50 447 VAL A O 1
ATOM 3495 N N . ASP A 1 448 ? -11.944 -24.559 -7.305 1.00 91.31 448 ASP A N 1
ATOM 3496 C CA . ASP A 1 448 ? -11.333 -24.167 -6.036 1.00 91.31 448 ASP A CA 1
ATOM 3497 C C . ASP A 1 448 ? -11.176 -22.640 -5.890 1.00 91.31 448 ASP A C 1
ATOM 3499 O O . ASP A 1 448 ? -10.551 -22.169 -4.945 1.00 91.31 448 ASP A O 1
ATOM 3503 N N . ARG A 1 449 ? -11.742 -21.845 -6.811 1.00 93.56 449 ARG A N 1
ATOM 3504 C CA . ARG A 1 449 ? -11.719 -20.373 -6.752 1.00 93.56 449 ARG A CA 1
ATOM 3505 C C . ARG A 1 449 ? -12.997 -19.831 -6.125 1.00 93.56 449 ARG A C 1
ATOM 3507 O O . ARG A 1 449 ? -14.102 -20.110 -6.598 1.00 93.56 449 ARG A O 1
ATOM 3514 N N . LEU A 1 450 ? -12.827 -18.980 -5.121 1.00 95.69 450 LEU A N 1
ATOM 3515 C CA . LEU A 1 450 ? -13.906 -18.317 -4.394 1.00 95.69 450 LEU A CA 1
ATOM 3516 C C . LEU A 1 450 ? -13.607 -16.823 -4.261 1.00 95.69 450 LEU A C 1
ATOM 3518 O O . LEU A 1 450 ? -12.450 -16.454 -4.085 1.00 95.69 450 LEU A O 1
ATOM 3522 N N . ALA A 1 451 ? -14.636 -15.981 -4.310 1.00 96.75 451 ALA A N 1
ATOM 3523 C CA . ALA A 1 451 ? -14.561 -14.598 -3.851 1.00 96.75 451 ALA A CA 1
ATOM 3524 C C . ALA A 1 451 ? -15.597 -14.350 -2.744 1.00 96.75 451 ALA A C 1
ATOM 3526 O O . ALA A 1 451 ? -16.719 -14.860 -2.827 1.00 96.75 451 ALA A O 1
ATOM 3527 N N . SER A 1 452 ? -15.236 -13.554 -1.740 1.00 97.25 452 SER A N 1
ATOM 3528 C CA . SER A 1 452 ? -16.149 -13.023 -0.722 1.00 97.25 452 SER A CA 1
ATOM 3529 C C . SER A 1 452 ? -16.023 -11.508 -0.628 1.00 97.25 452 SER A C 1
ATOM 3531 O O . SER A 1 452 ? -14.945 -10.967 -0.848 1.00 97.25 452 SER A O 1
ATOM 3533 N N . GLY A 1 453 ? -17.123 -10.834 -0.312 1.00 96.69 453 GLY A N 1
ATOM 3534 C CA . GLY A 1 453 ? -17.188 -9.408 -0.007 1.00 96.69 453 GLY A CA 1
ATOM 3535 C C . GLY A 1 453 ? -17.909 -9.188 1.320 1.00 96.69 453 GLY A C 1
ATOM 3536 O O . GLY A 1 453 ? -18.713 -10.029 1.734 1.00 96.69 453 GLY A O 1
ATOM 3537 N N . SER A 1 454 ? -17.585 -8.080 1.979 1.00 96.56 454 SER A N 1
ATOM 3538 C CA . SER A 1 454 ? -17.990 -7.785 3.354 1.00 96.56 454 SER A CA 1
ATOM 3539 C C . SER A 1 454 ? -18.352 -6.310 3.541 1.00 96.56 454 SER A C 1
ATOM 3541 O O . SER A 1 454 ? -18.055 -5.456 2.696 1.00 96.56 454 SER A O 1
ATOM 3543 N N . THR A 1 455 ? -18.984 -6.003 4.674 1.00 95.75 455 THR A N 1
ATOM 3544 C CA . THR A 1 455 ? -19.226 -4.633 5.147 1.00 95.75 455 THR A CA 1
ATOM 3545 C C . THR A 1 455 ? -17.942 -3.889 5.533 1.00 95.75 455 THR A C 1
ATOM 3547 O O . THR A 1 455 ? -17.924 -2.661 5.474 1.00 95.75 455 THR A O 1
ATOM 3550 N N . ASP A 1 456 ? -16.836 -4.601 5.784 1.00 93.56 456 ASP A N 1
ATOM 3551 C CA . ASP A 1 456 ? -15.508 -4.019 6.059 1.00 93.56 456 ASP A CA 1
ATOM 3552 C C . ASP A 1 456 ? -14.861 -3.273 4.867 1.00 93.56 456 ASP A C 1
ATOM 3554 O O . ASP A 1 456 ? -13.812 -2.646 5.024 1.00 93.56 456 ASP A O 1
ATOM 3558 N N . GLY A 1 457 ? -15.485 -3.304 3.684 1.00 92.56 457 GLY A N 1
ATOM 3559 C CA . GLY A 1 457 ? -15.009 -2.633 2.471 1.00 92.56 457 GLY A CA 1
ATOM 3560 C C . GLY A 1 457 ? -14.047 -3.462 1.618 1.00 92.56 457 GLY A C 1
ATOM 3561 O O . GLY A 1 457 ? -13.569 -2.974 0.586 1.00 92.56 457 GLY A O 1
ATOM 3562 N N . LEU A 1 458 ? -13.771 -4.710 2.006 1.00 95.56 458 LEU A N 1
ATOM 3563 C CA . LEU A 1 458 ? -12.836 -5.601 1.328 1.00 95.56 458 LEU A CA 1
ATOM 3564 C C . LEU A 1 458 ? -13.550 -6.708 0.544 1.00 95.56 458 LEU A C 1
ATOM 3566 O O . LEU A 1 458 ? -14.617 -7.206 0.909 1.00 95.56 458 LEU A O 1
ATOM 3570 N N . VAL A 1 459 ? -12.891 -7.140 -0.530 1.00 96.69 459 VAL A N 1
ATOM 3571 C CA . VAL A 1 459 ? -13.243 -8.313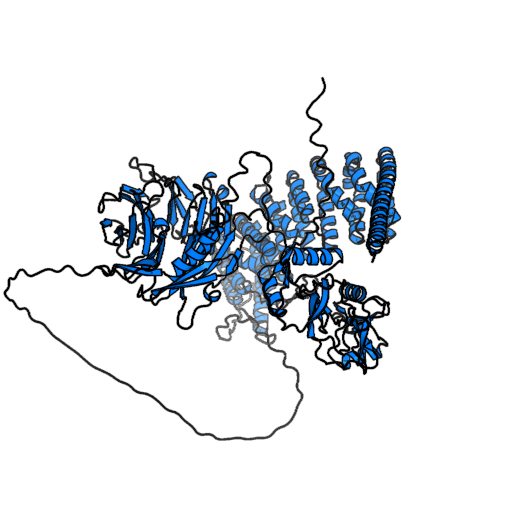 -1.331 1.00 96.69 459 VAL A CA 1
ATOM 3572 C C . VAL A 1 459 ? -12.037 -9.245 -1.387 1.00 96.69 459 VAL A C 1
ATOM 3574 O O . VAL A 1 459 ? -11.018 -8.917 -1.993 1.00 96.69 459 VAL A O 1
ATOM 3577 N N . ASN A 1 460 ? -12.141 -10.415 -0.765 1.00 96.25 460 ASN A N 1
ATOM 3578 C CA . ASN A 1 460 ? -11.079 -11.418 -0.741 1.00 96.25 460 ASN A CA 1
ATOM 3579 C C . ASN A 1 460 ? -11.285 -12.469 -1.835 1.00 96.25 460 ASN A C 1
ATOM 3581 O O . ASN A 1 460 ? -12.412 -12.882 -2.110 1.00 96.25 460 ASN A O 1
ATOM 3585 N N . VAL A 1 461 ? -10.188 -12.933 -2.438 1.00 95.69 461 VAL A N 1
ATOM 3586 C CA . VAL A 1 461 ? -10.183 -14.008 -3.442 1.00 95.69 461 VAL A CA 1
ATOM 3587 C C . VAL A 1 461 ? -9.308 -15.161 -2.959 1.00 95.69 461 VAL A C 1
ATOM 3589 O O . VAL A 1 461 ? -8.154 -14.945 -2.594 1.00 95.69 461 VAL A O 1
ATOM 3592 N N . PHE A 1 462 ? -9.834 -16.387 -3.007 1.00 95.38 462 PHE A N 1
ATOM 3593 C CA . PHE A 1 462 ? -9.199 -17.583 -2.446 1.00 95.38 462 PHE A CA 1
ATOM 3594 C C . PHE A 1 462 ? -8.881 -18.674 -3.482 1.00 95.38 462 PHE A C 1
ATOM 3596 O O . PHE A 1 462 ? -9.532 -18.792 -4.525 1.00 95.38 462 PHE A O 1
ATOM 3603 N N . ASP A 1 463 ? -7.900 -19.509 -3.138 1.00 93.19 463 ASP A N 1
ATOM 3604 C CA . ASP A 1 463 ? -7.546 -20.788 -3.750 1.00 93.19 463 ASP A CA 1
ATOM 3605 C C . ASP A 1 463 ? -7.733 -21.921 -2.727 1.00 93.19 463 ASP A C 1
ATOM 3607 O O . ASP A 1 463 ? -6.831 -22.280 -1.967 1.00 93.19 463 ASP A O 1
ATOM 3611 N N . LEU A 1 464 ? -8.930 -22.502 -2.696 1.00 91.00 464 LEU A N 1
ATOM 3612 C CA . LEU A 1 464 ? -9.302 -23.542 -1.735 1.00 91.00 464 LEU A CA 1
ATOM 3613 C C . LEU A 1 464 ? -8.471 -24.831 -1.892 1.00 91.00 464 LEU A C 1
ATOM 3615 O O . LEU A 1 464 ? -8.470 -25.668 -0.989 1.00 91.00 464 LEU A O 1
ATOM 3619 N N . SER A 1 465 ? -7.715 -24.983 -2.989 1.00 89.50 465 SER A N 1
ATOM 3620 C CA . SER A 1 465 ? -6.797 -26.112 -3.188 1.00 89.50 465 SER A CA 1
ATOM 3621 C C . SER A 1 465 ? -5.593 -26.089 -2.233 1.00 89.50 465 SER A C 1
ATOM 3623 O O . SER A 1 465 ? -4.989 -27.134 -1.979 1.00 89.50 465 SER A O 1
ATOM 3625 N N . LEU A 1 466 ? -5.277 -24.919 -1.663 1.00 86.12 466 LEU A N 1
ATOM 3626 C CA . LEU A 1 466 ? -4.195 -24.709 -0.692 1.00 86.12 466 LEU A CA 1
ATOM 3627 C C . LEU A 1 466 ? -4.660 -24.926 0.766 1.00 86.12 466 LEU A C 1
ATOM 3629 O O . LEU A 1 466 ? -3.847 -25.139 1.667 1.00 86.12 466 LEU A O 1
ATOM 3633 N N . GLY A 1 467 ? -5.977 -24.988 0.988 1.00 79.88 467 GLY A N 1
ATOM 3634 C CA . GLY A 1 467 ? -6.623 -25.525 2.189 1.00 79.88 467 GLY A CA 1
ATOM 3635 C C . GLY A 1 467 ? -6.653 -24.600 3.408 1.00 79.88 467 GLY A C 1
ATOM 3636 O O . GLY A 1 467 ? -7.731 -24.358 3.952 1.00 79.88 467 GLY A O 1
ATOM 3637 N N . LYS A 1 468 ? -5.503 -24.091 3.861 1.00 81.75 468 LYS A N 1
ATOM 3638 C CA . LYS A 1 468 ? -5.423 -23.122 4.970 1.00 81.75 468 LYS A CA 1
ATOM 3639 C C . LYS A 1 468 ? -5.774 -21.714 4.505 1.00 81.75 468 LYS A C 1
ATOM 3641 O O . LYS A 1 468 ? -5.402 -21.349 3.405 1.00 81.75 468 LYS A O 1
ATOM 3646 N N . GLU A 1 469 ? -6.352 -20.913 5.392 1.00 87.19 469 GLU A N 1
ATOM 3647 C CA . GLU A 1 469 ? -6.720 -19.513 5.147 1.00 87.19 469 GLU A CA 1
ATOM 3648 C C . GLU A 1 469 ? -5.543 -18.647 4.645 1.00 87.19 469 GLU A C 1
ATOM 3650 O O . GLU A 1 469 ? -5.604 -18.155 3.520 1.00 87.19 469 GLU A O 1
ATOM 3655 N N . ASP A 1 470 ? -4.440 -18.565 5.407 1.00 84.75 470 ASP A N 1
ATOM 3656 C CA . ASP A 1 470 ? -3.209 -17.828 5.038 1.00 84.75 470 ASP A CA 1
ATOM 3657 C C . ASP A 1 470 ? -2.648 -18.205 3.656 1.00 84.75 470 ASP A C 1
ATOM 3659 O O . ASP A 1 470 ? -2.165 -17.351 2.916 1.00 84.75 470 ASP A O 1
ATOM 3663 N N . ASP A 1 471 ? -2.645 -19.507 3.348 1.00 87.19 471 ASP A N 1
ATOM 3664 C CA . ASP A 1 471 ? -2.065 -20.050 2.118 1.00 87.19 471 ASP A CA 1
ATOM 3665 C C . ASP A 1 471 ? -3.062 -19.950 0.944 1.00 87.19 471 ASP A C 1
ATOM 3667 O O . ASP A 1 471 ? -2.644 -19.886 -0.209 1.00 87.19 471 ASP A O 1
ATOM 3671 N N . ALA A 1 472 ? -4.371 -19.938 1.223 1.00 90.12 472 ALA A N 1
ATOM 3672 C CA . ALA A 1 472 ? -5.442 -19.855 0.236 1.00 90.12 472 ALA A CA 1
ATOM 3673 C C . ALA A 1 472 ? -5.769 -18.418 -0.182 1.00 90.12 472 ALA A C 1
ATOM 3675 O O . ALA A 1 472 ? -6.287 -18.244 -1.281 1.00 90.12 472 ALA A O 1
ATOM 3676 N N . LEU A 1 473 ? -5.512 -17.395 0.638 1.00 92.88 473 LEU A N 1
ATOM 3677 C CA . LEU A 1 473 ? -5.778 -16.002 0.268 1.00 92.88 473 LEU A CA 1
ATOM 3678 C C . LEU A 1 473 ? -4.838 -15.545 -0.865 1.00 92.88 473 LEU A C 1
ATOM 3680 O O . LEU A 1 473 ? -3.632 -15.397 -0.685 1.00 92.88 473 LEU A O 1
ATOM 3684 N N . VAL A 1 474 ? -5.406 -15.300 -2.048 1.00 91.31 474 VAL A N 1
ATOM 3685 C CA . VAL A 1 474 ? -4.672 -14.936 -3.274 1.00 91.31 474 VAL A CA 1
ATOM 3686 C C . VAL A 1 474 ? -4.496 -13.428 -3.388 1.00 91.31 474 VAL A C 1
ATOM 3688 O O . VAL A 1 474 ? -3.431 -12.951 -3.775 1.00 91.31 474 VAL A O 1
ATOM 3691 N N . THR A 1 475 ? -5.555 -12.672 -3.098 1.00 92.12 475 THR A N 1
ATOM 3692 C CA . THR A 1 475 ? -5.530 -11.208 -3.086 1.00 92.12 475 THR A CA 1
ATOM 3693 C C . THR A 1 475 ? -6.712 -10.643 -2.300 1.00 92.12 475 THR A C 1
ATOM 3695 O O . THR A 1 475 ? -7.778 -11.260 -2.229 1.00 92.12 475 THR A O 1
ATOM 3698 N N . THR A 1 476 ? -6.518 -9.442 -1.762 1.00 93.19 476 THR A N 1
ATOM 3699 C CA . THR A 1 476 ? -7.536 -8.624 -1.101 1.00 93.19 476 THR A CA 1
ATOM 3700 C C . THR A 1 476 ? -7.716 -7.349 -1.918 1.00 93.19 476 THR A C 1
ATOM 3702 O O . THR A 1 476 ? -6.783 -6.566 -2.096 1.00 93.19 476 THR A O 1
ATOM 3705 N N . CYS A 1 477 ? -8.920 -7.147 -2.440 1.00 92.38 477 CYS A N 1
ATOM 3706 C CA . CYS A 1 477 ? -9.294 -6.022 -3.284 1.00 92.38 477 CYS A CA 1
ATOM 3707 C C . CYS A 1 477 ? -10.139 -5.031 -2.473 1.00 92.38 477 CYS A C 1
ATOM 3709 O O . CYS A 1 477 ? -11.154 -5.410 -1.899 1.00 92.38 477 CYS A O 1
ATOM 3711 N N . ASN A 1 478 ? -9.737 -3.761 -2.422 1.00 92.12 478 ASN A N 1
ATOM 3712 C CA . ASN A 1 478 ? -10.462 -2.732 -1.674 1.00 92.12 478 ASN A CA 1
ATOM 3713 C C . ASN A 1 478 ? -11.543 -2.060 -2.547 1.00 92.12 478 ASN A C 1
ATOM 3715 O O . ASN A 1 478 ? -11.237 -1.500 -3.610 1.00 92.12 478 ASN A O 1
ATOM 3719 N N . CYS A 1 479 ? -12.799 -2.095 -2.093 1.00 87.69 479 CYS A N 1
ATOM 3720 C CA . CYS A 1 479 ? -13.921 -1.374 -2.703 1.00 87.69 479 CYS A CA 1
ATOM 3721 C C . CYS A 1 479 ? -14.363 -0.110 -1.943 1.00 87.69 479 CYS A C 1
ATOM 3723 O O . CYS A 1 479 ? -15.278 0.564 -2.405 1.00 87.69 479 CYS A O 1
ATOM 3725 N N . ASP A 1 480 ? -13.663 0.258 -0.864 1.00 85.19 480 ASP A N 1
ATOM 3726 C CA . ASP A 1 480 ? -13.851 1.444 -0.005 1.00 85.19 480 ASP A CA 1
ATOM 3727 C C . ASP A 1 480 ? -15.195 1.526 0.750 1.00 85.19 480 ASP A C 1
ATOM 3729 O O . ASP A 1 480 ? -15.389 2.443 1.547 1.00 85.19 480 ASP A O 1
ATOM 3733 N N . SER A 1 481 ? -16.117 0.584 0.527 1.00 92.62 481 SER A N 1
ATOM 3734 C CA . SER A 1 481 ? -17.461 0.563 1.114 1.00 92.62 481 SER A CA 1
ATOM 3735 C C . SER A 1 481 ? -18.070 -0.843 1.071 1.00 92.62 481 SER A C 1
ATOM 3737 O O . SER A 1 481 ? -17.585 -1.700 0.333 1.00 92.62 481 SER A O 1
ATOM 3739 N N . SER A 1 482 ? -19.128 -1.087 1.851 1.00 94.75 482 SER A N 1
ATOM 3740 C CA . SER A 1 482 ? -19.759 -2.409 2.010 1.00 94.75 482 SER A CA 1
ATOM 3741 C C . SER A 1 482 ? -20.145 -3.027 0.659 1.00 94.75 482 SER A C 1
ATOM 3743 O O . SER A 1 482 ? -20.892 -2.426 -0.121 1.00 94.75 482 SER A O 1
ATOM 3745 N N . ALA A 1 483 ? -19.632 -4.224 0.363 1.00 95.38 483 ALA A N 1
ATOM 3746 C CA . ALA A 1 483 ? -19.872 -4.911 -0.906 1.00 95.38 483 ALA A CA 1
ATOM 3747 C C . ALA A 1 483 ? -21.328 -5.403 -1.007 1.00 95.38 483 ALA A C 1
ATOM 3749 O O . ALA A 1 483 ? -21.822 -6.054 -0.094 1.00 95.38 483 ALA A O 1
ATOM 3750 N N . SER A 1 484 ? -22.010 -5.148 -2.127 1.00 93.62 484 SER A N 1
ATOM 3751 C CA . SER A 1 484 ? -23.408 -5.558 -2.352 1.00 93.62 484 SER A CA 1
ATOM 3752 C C . SER A 1 484 ? -23.549 -6.711 -3.350 1.00 93.62 484 SER A C 1
ATOM 3754 O O . SER A 1 484 ? -24.400 -7.586 -3.180 1.00 93.62 484 SER A O 1
ATOM 3756 N N . ALA A 1 485 ? -22.702 -6.763 -4.385 1.00 93.12 485 ALA A N 1
ATOM 3757 C CA . ALA A 1 485 ? -22.715 -7.844 -5.368 1.00 93.12 485 ALA A CA 1
ATOM 3758 C C . ALA A 1 485 ? -21.345 -8.073 -6.019 1.00 93.12 485 ALA A C 1
ATOM 3760 O O . ALA A 1 485 ? -20.650 -7.128 -6.386 1.00 93.12 485 ALA A O 1
ATOM 3761 N N . LEU A 1 486 ? -21.008 -9.347 -6.248 1.00 96.12 486 LEU A N 1
ATOM 3762 C CA . LEU A 1 486 ? -19.815 -9.785 -6.978 1.00 96.12 486 LEU A CA 1
ATOM 3763 C C . LEU A 1 486 ? -20.200 -10.524 -8.267 1.00 96.12 486 LEU A C 1
ATOM 3765 O O . LEU A 1 486 ? -21.137 -11.327 -8.267 1.00 96.12 486 LEU A O 1
ATOM 3769 N N . CYS A 1 487 ? -19.449 -10.300 -9.350 1.00 94.31 487 CYS A N 1
ATOM 3770 C CA . CYS A 1 487 ? -19.589 -11.039 -10.610 1.00 94.31 487 CYS A CA 1
ATOM 3771 C C . CYS A 1 487 ? -18.225 -11.324 -11.259 1.00 94.31 487 CYS A C 1
ATOM 3773 O O . CYS A 1 487 ? -17.467 -10.412 -11.585 1.00 94.31 487 CYS A O 1
ATOM 3775 N N . TRP A 1 488 ? -17.948 -12.602 -11.523 1.00 94.25 488 TRP A N 1
ATOM 3776 C CA . TRP A 1 488 ? -16.820 -13.043 -12.348 1.00 94.25 488 TRP A CA 1
ATOM 3777 C C . TRP A 1 488 ? -17.073 -12.717 -13.831 1.00 94.25 488 TRP A C 1
ATOM 3779 O O . TRP A 1 488 ? -18.196 -12.864 -14.317 1.00 94.25 488 TRP A O 1
ATOM 3789 N N . SER A 1 489 ? -16.053 -12.250 -14.553 1.00 91.69 489 SER A N 1
ATOM 3790 C CA . SER A 1 489 ? -16.184 -11.652 -15.890 1.00 91.69 489 SER A CA 1
ATOM 3791 C C . SER A 1 489 ? -14.904 -11.764 -16.732 1.00 91.69 489 SER A C 1
ATOM 3793 O O . SER A 1 489 ? -13.852 -12.182 -16.252 1.00 91.69 489 SER A O 1
ATOM 3795 N N . GLY A 1 490 ? -14.984 -11.445 -18.026 1.00 84.69 490 GLY A N 1
ATOM 3796 C CA . GLY A 1 490 ? -13.889 -11.654 -18.976 1.00 84.69 490 GLY A CA 1
ATOM 3797 C C . GLY A 1 490 ? -13.889 -13.058 -19.599 1.00 84.69 490 GLY A C 1
ATOM 3798 O O . GLY A 1 490 ? -14.535 -13.991 -19.129 1.00 84.69 490 GLY A O 1
ATOM 3799 N N . LYS A 1 491 ? -13.154 -13.235 -20.705 1.00 76.75 491 LYS A N 1
ATOM 3800 C CA . LYS A 1 491 ? -13.235 -14.439 -21.572 1.00 76.75 491 LYS A CA 1
ATOM 3801 C C . LYS A 1 491 ? -12.835 -15.747 -20.875 1.00 76.75 491 LYS A C 1
ATOM 3803 O O . LYS A 1 491 ? -13.409 -16.794 -21.167 1.00 76.75 491 LYS A O 1
ATOM 3808 N N . ASN A 1 492 ? -11.882 -15.667 -19.953 1.00 79.44 492 ASN A N 1
ATOM 3809 C CA . ASN A 1 492 ? -11.461 -16.772 -19.090 1.00 79.44 492 ASN A CA 1
ATOM 3810 C C . ASN A 1 492 ? -12.210 -16.790 -17.740 1.00 79.44 492 ASN A C 1
ATOM 3812 O O . ASN A 1 492 ? -12.155 -17.797 -17.041 1.00 79.44 492 ASN A O 1
ATOM 3816 N N . GLN A 1 493 ? -12.937 -15.707 -17.430 1.00 83.50 493 GLN A N 1
ATOM 3817 C CA . GLN A 1 493 ? -13.454 -15.301 -16.115 1.00 83.50 493 GLN A CA 1
ATOM 3818 C C . GLN A 1 493 ? -12.385 -14.750 -15.134 1.00 83.50 493 GLN A C 1
ATOM 3820 O O . GLN A 1 493 ? -12.618 -14.714 -13.933 1.00 83.50 493 GLN A O 1
ATOM 3825 N N . ASP A 1 494 ? -11.244 -14.264 -15.648 1.00 87.75 494 ASP A N 1
ATOM 3826 C CA . ASP A 1 494 ? -10.125 -13.706 -14.856 1.00 87.75 494 ASP A CA 1
ATOM 3827 C C . ASP A 1 494 ? -10.392 -12.297 -14.260 1.00 87.75 494 ASP A C 1
ATOM 3829 O O . ASP A 1 494 ? -9.545 -11.764 -13.544 1.00 87.75 494 ASP A O 1
ATOM 3833 N N . GLN A 1 495 ? -11.530 -11.659 -14.559 1.00 91.88 495 GLN A N 1
ATOM 3834 C CA . GLN A 1 495 ? -11.893 -10.332 -14.041 1.00 91.88 495 GLN A CA 1
ATOM 3835 C C . GLN A 1 495 ? -13.000 -10.432 -12.985 1.00 91.88 495 GLN A C 1
ATOM 3837 O O . GLN A 1 495 ? -13.917 -11.246 -13.110 1.00 91.88 495 GLN A O 1
ATOM 3842 N N . LEU A 1 496 ? -12.968 -9.561 -11.977 1.00 94.44 496 LEU A N 1
ATOM 3843 C CA . LEU A 1 496 ? -13.954 -9.514 -10.897 1.00 94.44 496 LEU A CA 1
ATOM 3844 C C . LEU A 1 496 ? -14.587 -8.121 -10.811 1.00 94.44 496 LEU A C 1
ATOM 3846 O O . LEU A 1 496 ? -13.899 -7.133 -10.556 1.00 94.44 496 LEU A O 1
ATOM 3850 N N . LEU A 1 497 ? -15.900 -8.056 -11.028 1.00 95.25 497 LEU A N 1
ATOM 3851 C CA . LEU A 1 497 ? -16.732 -6.887 -10.755 1.00 95.25 497 LEU A CA 1
ATOM 3852 C C . LEU A 1 497 ? -17.196 -6.930 -9.294 1.00 95.25 497 LEU A C 1
ATOM 3854 O O . LEU A 1 497 ? -17.719 -7.957 -8.855 1.00 95.25 497 LEU A O 1
ATOM 3858 N N . CYS A 1 498 ? -17.098 -5.798 -8.602 1.00 95.81 498 CYS A N 1
ATOM 3859 C CA . CYS A 1 498 ? -17.786 -5.524 -7.347 1.00 95.81 498 CYS A CA 1
ATOM 3860 C C . CYS A 1 498 ? -18.675 -4.284 -7.483 1.00 95.81 498 CYS A C 1
ATOM 3862 O O . CYS A 1 498 ? -18.263 -3.261 -8.034 1.00 95.81 498 CYS A O 1
ATOM 3864 N N . LEU A 1 499 ? -19.883 -4.387 -6.940 1.00 95.00 499 LEU A N 1
ATOM 3865 C CA . LEU A 1 499 ? -20.784 -3.273 -6.657 1.00 95.00 499 LEU A CA 1
ATOM 3866 C C . LEU A 1 499 ? -20.864 -3.108 -5.137 1.00 95.00 499 LEU A C 1
ATOM 3868 O O . LEU A 1 499 ? -20.767 -4.105 -4.417 1.00 95.00 499 LEU A O 1
ATOM 3872 N N . THR A 1 500 ? -21.037 -1.883 -4.650 1.00 95.44 500 THR A N 1
ATOM 3873 C CA . THR A 1 500 ? -21.155 -1.577 -3.212 1.00 95.44 500 THR A CA 1
ATOM 3874 C C . THR A 1 500 ? -22.573 -1.130 -2.837 1.00 95.44 500 THR A C 1
ATOM 3876 O O . THR A 1 500 ? -23.447 -0.980 -3.696 1.00 95.44 500 THR A O 1
ATOM 3879 N N . HIS A 1 501 ? -22.842 -0.990 -1.538 1.00 91.75 501 HIS A N 1
ATOM 3880 C CA . HIS A 1 501 ? -24.134 -0.566 -0.982 1.00 91.75 501 HIS A CA 1
ATOM 3881 C C . HIS A 1 501 ? -24.394 0.953 -1.051 1.00 91.75 501 HIS A C 1
ATOM 3883 O O . HIS A 1 501 ? -25.490 1.391 -0.717 1.00 91.75 501 HIS A O 1
ATOM 3889 N N . ASP A 1 502 ? -23.414 1.736 -1.503 1.00 91.00 502 ASP A N 1
ATOM 3890 C CA . ASP A 1 502 ? -23.486 3.175 -1.802 1.00 91.00 502 ASP A CA 1
ATOM 3891 C C . ASP A 1 502 ? -23.398 3.475 -3.313 1.00 91.00 502 ASP A C 1
ATOM 3893 O O . ASP A 1 502 ? -23.047 4.577 -3.735 1.00 91.00 502 ASP A O 1
ATOM 3897 N N . GLU A 1 503 ? -23.729 2.477 -4.140 1.00 91.81 503 GLU A N 1
ATOM 3898 C CA . GLU A 1 503 ? -23.748 2.552 -5.605 1.00 91.81 503 GLU A CA 1
ATOM 3899 C C . GLU A 1 503 ? -22.384 2.820 -6.278 1.00 91.81 503 GLU A C 1
ATOM 3901 O O . GLU A 1 503 ? -22.320 3.165 -7.464 1.00 91.81 503 GLU A O 1
ATOM 3906 N N . GLY A 1 504 ? -21.280 2.591 -5.565 1.00 91.19 504 GLY A N 1
ATOM 3907 C CA . GLY A 1 504 ? -19.943 2.474 -6.143 1.00 91.19 504 GLY A CA 1
ATOM 3908 C C . GLY A 1 504 ? -19.763 1.230 -7.029 1.00 91.19 504 GLY A C 1
ATOM 3909 O O . GLY A 1 504 ? -20.508 0.246 -6.953 1.00 91.19 504 GLY A O 1
ATOM 3910 N N . LEU A 1 505 ? -18.747 1.277 -7.898 1.00 93.44 505 LEU A N 1
ATOM 3911 C CA . LEU A 1 505 ? -18.382 0.183 -8.806 1.00 93.44 505 LEU A CA 1
ATOM 3912 C C . LEU A 1 505 ? -16.863 0.034 -8.908 1.00 93.44 505 LEU A C 1
ATOM 3914 O O . LEU A 1 505 ? -16.134 1.012 -9.106 1.00 93.44 505 LEU A O 1
ATOM 3918 N N . ARG A 1 506 ? -16.394 -1.214 -8.832 1.00 93.44 506 ARG A N 1
ATOM 3919 C CA . ARG A 1 506 ? -14.996 -1.614 -9.034 1.00 93.44 506 ARG A CA 1
ATOM 3920 C C . ARG A 1 506 ? -14.916 -2.776 -10.012 1.00 93.44 506 ARG A C 1
ATOM 3922 O O . ARG A 1 506 ? -15.679 -3.729 -9.899 1.00 93.44 506 ARG A O 1
ATOM 3929 N N . LEU A 1 507 ? -13.967 -2.720 -10.940 1.00 93.00 507 LEU A N 1
ATOM 3930 C CA . LEU A 1 507 ? -13.640 -3.828 -11.837 1.00 93.00 507 LEU A CA 1
ATOM 3931 C C . LEU A 1 507 ? -12.139 -4.105 -11.771 1.00 93.00 507 LEU A C 1
ATOM 3933 O O . LEU A 1 507 ? -11.332 -3.219 -12.060 1.00 93.00 507 LEU A O 1
ATOM 3937 N N . TRP A 1 508 ? -11.774 -5.336 -11.423 1.00 93.25 508 TRP A N 1
ATOM 3938 C CA . TRP A 1 508 ? -10.392 -5.789 -11.262 1.00 93.25 508 TRP A CA 1
ATOM 3939 C C . TRP A 1 508 ? -10.028 -6.865 -12.290 1.00 93.25 508 TRP A C 1
ATOM 3941 O O . TRP A 1 508 ? -10.858 -7.702 -12.636 1.00 93.25 508 TRP A O 1
ATOM 3951 N N . ASP A 1 509 ? -8.778 -6.871 -12.748 1.00 90.06 509 ASP A N 1
ATOM 3952 C CA . ASP A 1 509 ? -8.183 -7.892 -13.612 1.00 90.06 509 ASP A CA 1
ATOM 3953 C C . ASP A 1 509 ? -7.174 -8.731 -12.821 1.00 90.06 509 ASP A C 1
ATOM 3955 O O . ASP A 1 509 ? -6.013 -8.356 -12.639 1.00 90.06 509 ASP A O 1
ATOM 3959 N N . LEU A 1 510 ? -7.621 -9.893 -12.349 1.00 87.44 510 LEU A N 1
ATOM 3960 C CA . LEU A 1 510 ? -6.830 -10.771 -11.488 1.00 87.44 510 LEU A CA 1
ATOM 3961 C C . LEU A 1 510 ? -5.699 -11.473 -12.261 1.00 87.44 510 LEU A C 1
ATOM 3963 O O . LEU A 1 510 ? -4.814 -12.062 -11.644 1.00 87.44 510 LEU A O 1
ATOM 3967 N N . SER A 1 511 ? -5.661 -11.363 -13.597 1.00 82.69 511 SER A N 1
ATOM 3968 C CA . SER A 1 511 ? -4.526 -11.833 -14.404 1.00 82.69 511 SER A CA 1
ATOM 3969 C C . SER A 1 511 ? -3.285 -10.932 -14.302 1.00 82.69 511 SER A C 1
ATOM 3971 O O . SER A 1 511 ? -2.192 -11.352 -14.684 1.00 82.69 511 SER A O 1
ATOM 3973 N N . GLN A 1 512 ? -3.427 -9.707 -13.773 1.00 76.62 512 GLN A N 1
ATOM 3974 C CA . GLN A 1 512 ? -2.359 -8.699 -13.715 1.00 76.62 512 GLN A CA 1
ATOM 3975 C C . GLN A 1 512 ? -1.680 -8.561 -12.337 1.00 76.62 512 GLN A C 1
ATOM 3977 O O . GLN A 1 512 ? -0.836 -7.678 -12.180 1.00 76.62 512 GLN A O 1
ATOM 3982 N N . LEU A 1 513 ? -1.984 -9.436 -11.367 1.00 74.94 513 LEU A N 1
ATOM 3983 C CA . LEU A 1 513 ? -1.462 -9.375 -9.986 1.00 74.94 513 LEU A CA 1
ATOM 3984 C C . LEU A 1 513 ? 0.081 -9.391 -9.889 1.00 74.94 513 LEU A C 1
ATOM 3986 O O . LEU A 1 513 ? 0.643 -8.695 -9.050 1.00 74.94 513 LEU A O 1
ATOM 3990 N N . ASP A 1 514 ? 0.771 -10.119 -10.775 1.00 59.16 514 ASP A N 1
ATOM 3991 C CA . ASP A 1 514 ? 2.247 -10.170 -10.841 1.00 59.16 514 ASP A CA 1
ATOM 3992 C C . ASP A 1 514 ? 2.886 -8.978 -11.596 1.00 59.16 514 ASP A C 1
ATOM 3994 O O . ASP A 1 514 ? 4.101 -8.949 -11.822 1.00 59.16 514 ASP A O 1
ATOM 3998 N N . SER A 1 515 ? 2.092 -8.007 -12.061 1.00 57.44 515 SER A N 1
ATOM 3999 C CA . SER A 1 515 ? 2.554 -6.912 -12.924 1.00 57.44 515 SER A CA 1
ATOM 4000 C C . SER A 1 515 ? 2.688 -5.577 -12.183 1.00 57.44 515 SER A C 1
ATOM 4002 O O . SER A 1 515 ? 1.974 -5.295 -11.229 1.00 57.44 515 SER A O 1
ATOM 4004 N N . ASN A 1 516 ? 3.563 -4.695 -12.676 1.00 42.81 516 ASN A N 1
ATOM 4005 C CA . ASN A 1 516 ? 3.743 -3.342 -12.124 1.00 42.81 516 ASN A CA 1
ATOM 4006 C C . ASN A 1 516 ? 2.601 -2.358 -12.487 1.00 42.81 516 ASN A C 1
ATOM 4008 O O . ASN A 1 516 ? 2.761 -1.152 -12.294 1.00 42.81 516 ASN A O 1
ATOM 4012 N N . ASN A 1 517 ? 1.494 -2.832 -13.067 1.00 57.28 517 ASN A N 1
ATOM 4013 C CA . ASN A 1 517 ? 0.353 -2.003 -13.462 1.00 57.28 517 ASN A CA 1
ATOM 4014 C C . ASN A 1 517 ? -0.734 -2.002 -12.374 1.00 57.28 517 ASN A C 1
ATOM 4016 O O . ASN A 1 517 ? -0.811 -2.911 -11.552 1.00 57.28 517 ASN A O 1
ATOM 4020 N N . SER A 1 518 ? -1.641 -1.021 -12.420 1.00 67.44 518 SER A N 1
ATOM 4021 C CA . SER A 1 518 ? -2.911 -1.125 -11.692 1.00 67.44 518 SER A CA 1
ATOM 4022 C C . SER A 1 518 ? -3.719 -2.301 -12.240 1.00 67.44 518 SER A C 1
ATOM 4024 O O . SER A 1 518 ? -4.121 -2.280 -13.402 1.00 67.44 518 SER A O 1
ATOM 4026 N N . PHE A 1 519 ? -3.990 -3.297 -11.395 1.00 86.88 519 PHE A N 1
ATOM 4027 C CA . PHE A 1 519 ? -4.925 -4.379 -11.710 1.00 86.88 519 PHE A CA 1
ATOM 4028 C C . PHE A 1 519 ? -6.396 -3.917 -11.626 1.00 86.88 519 PHE A C 1
ATOM 4030 O O . PHE A 1 519 ? -7.280 -4.569 -12.174 1.00 86.88 519 PHE A O 1
ATOM 4037 N N . THR A 1 520 ? -6.678 -2.777 -10.984 1.00 86.62 520 THR A N 1
ATOM 4038 C CA . THR A 1 520 ? -7.980 -2.098 -11.072 1.00 86.62 520 THR A CA 1
ATOM 4039 C C . THR A 1 520 ? -8.125 -1.460 -12.452 1.00 86.62 520 THR A C 1
ATOM 4041 O O . THR A 1 520 ? -7.317 -0.603 -12.819 1.00 86.62 520 THR A O 1
ATOM 4044 N N . LEU A 1 521 ? -9.156 -1.873 -13.193 1.00 84.19 521 LEU A N 1
ATOM 4045 C CA . LEU A 1 521 ? -9.511 -1.367 -14.520 1.00 84.19 521 LEU A CA 1
ATOM 4046 C C . LEU A 1 521 ? -10.430 -0.146 -14.424 1.00 84.19 521 LEU A C 1
ATOM 4048 O O . LEU A 1 521 ? -10.124 0.904 -14.980 1.00 84.19 521 LEU A O 1
ATOM 4052 N N . LEU A 1 522 ? -11.536 -0.287 -13.686 1.00 85.88 522 LEU A N 1
ATOM 4053 C CA . LEU A 1 522 ? -12.554 0.748 -13.504 1.00 85.88 522 LEU A CA 1
ATOM 4054 C C . LEU A 1 522 ? -12.824 0.945 -12.010 1.00 85.88 522 LEU A C 1
ATOM 4056 O O . LEU A 1 522 ? -12.895 -0.022 -11.249 1.00 85.88 522 LEU A O 1
ATOM 4060 N N . SER A 1 523 ? -12.962 2.203 -11.597 1.00 87.75 523 SER A N 1
ATOM 4061 C CA . SER A 1 523 ? -13.228 2.595 -10.215 1.00 87.75 523 SER A CA 1
ATOM 4062 C C . SER A 1 523 ? -14.091 3.853 -10.182 1.00 87.75 523 SER A C 1
ATOM 4064 O O . SER A 1 523 ? -13.709 4.876 -10.750 1.00 87.75 523 SER A O 1
ATOM 4066 N N . SER A 1 524 ? -15.246 3.780 -9.520 1.00 86.62 524 SER A N 1
ATOM 4067 C CA . SER A 1 524 ? -16.065 4.939 -9.155 1.00 86.62 524 SER A CA 1
ATOM 4068 C C . SER A 1 524 ? -16.644 4.758 -7.754 1.00 86.62 524 SER A C 1
ATOM 4070 O O . SER A 1 524 ? -16.975 3.639 -7.358 1.00 86.62 524 SER A O 1
ATOM 4072 N N . SER A 1 525 ? -16.777 5.860 -7.014 1.00 84.75 525 SER A N 1
ATOM 4073 C CA . SER A 1 525 ? -17.482 5.918 -5.727 1.00 84.75 525 SER A CA 1
ATOM 4074 C C . SER A 1 525 ? -18.997 6.092 -5.884 1.00 84.75 525 SER A C 1
ATOM 4076 O O . SER A 1 525 ? -19.731 5.776 -4.966 1.00 84.75 525 SER A O 1
ATOM 4078 N N . ASP A 1 526 ? -19.468 6.592 -7.031 1.00 86.81 526 ASP A N 1
ATOM 4079 C CA . ASP A 1 526 ? -20.887 6.577 -7.409 1.00 86.81 526 ASP A CA 1
ATOM 4080 C C . ASP A 1 526 ? -20.972 6.334 -8.918 1.00 86.81 526 ASP A C 1
ATOM 4082 O O . ASP A 1 526 ? -20.687 7.211 -9.743 1.00 86.81 526 ASP A O 1
ATOM 4086 N N . ALA A 1 527 ? -21.318 5.110 -9.301 1.00 85.00 527 ALA A N 1
ATOM 4087 C CA . ALA A 1 527 ? -21.361 4.698 -10.695 1.00 85.00 527 ALA A CA 1
ATOM 4088 C C . ALA A 1 527 ? -22.605 5.210 -11.443 1.00 85.00 527 ALA A C 1
ATOM 4090 O O . ALA A 1 527 ? -22.617 5.176 -12.674 1.00 85.00 527 ALA A O 1
ATOM 4091 N N . ARG A 1 528 ? -23.616 5.757 -10.748 1.00 85.50 528 ARG A N 1
ATOM 4092 C CA . ARG A 1 528 ? -24.779 6.402 -11.389 1.00 85.50 528 ARG A CA 1
ATOM 4093 C C . ARG A 1 528 ? -24.345 7.641 -12.165 1.00 85.50 528 ARG A C 1
ATOM 4095 O O . ARG A 1 528 ? -24.854 7.896 -13.251 1.00 85.50 528 ARG A O 1
ATOM 4102 N N . THR A 1 529 ? -23.349 8.366 -11.646 1.00 82.19 529 THR A N 1
ATOM 4103 C CA . THR A 1 529 ? -22.785 9.575 -12.280 1.00 82.19 529 THR A CA 1
ATOM 4104 C C . THR A 1 529 ? -22.131 9.321 -13.642 1.00 82.19 529 THR A C 1
ATOM 4106 O O . THR A 1 529 ? -21.983 10.255 -14.428 1.00 82.19 529 THR A O 1
ATOM 4109 N N . LEU A 1 530 ? -21.768 8.068 -13.943 1.00 80.25 530 LEU A N 1
ATOM 4110 C CA . LEU A 1 530 ? -21.170 7.666 -15.217 1.00 80.25 530 LEU A CA 1
ATOM 4111 C C . LEU A 1 530 ? -22.217 7.401 -16.315 1.00 80.25 530 LEU A C 1
ATOM 4113 O O . LEU A 1 530 ? -21.861 7.339 -17.490 1.00 80.25 530 LEU A O 1
ATOM 4117 N N . VAL A 1 531 ? -23.498 7.245 -15.959 1.00 83.12 531 VAL A N 1
ATOM 4118 C CA . VAL A 1 531 ? -24.558 6.840 -16.891 1.00 83.12 531 VAL A CA 1
ATOM 4119 C C . VAL A 1 531 ? -25.334 8.057 -17.396 1.00 83.12 531 VAL A C 1
ATOM 4121 O O . VAL A 1 531 ? -26.056 8.716 -16.653 1.00 83.12 531 VAL A O 1
ATOM 4124 N N . SER A 1 532 ? -25.254 8.323 -18.701 1.00 76.19 532 SER A N 1
ATOM 4125 C CA . SER A 1 532 ? -26.112 9.320 -19.357 1.00 76.19 532 SER A CA 1
ATOM 4126 C C . SER A 1 532 ? -27.498 8.738 -19.656 1.00 76.19 532 SER A C 1
ATOM 4128 O O . SER A 1 532 ? -27.660 7.967 -20.603 1.00 76.19 532 SER A O 1
ATOM 4130 N N . LEU A 1 533 ? -28.498 9.103 -18.849 1.00 79.56 533 LEU A N 1
ATOM 4131 C CA . LEU A 1 533 ? -29.897 8.704 -19.039 1.00 79.56 533 LEU A CA 1
ATOM 4132 C C . LEU A 1 533 ? -30.698 9.690 -19.920 1.00 79.56 533 LEU A C 1
ATOM 4134 O O . LEU A 1 533 ? -30.405 10.888 -19.921 1.00 79.56 533 LEU A O 1
ATOM 4138 N N . PRO A 1 534 ? -31.753 9.224 -20.620 1.00 73.88 534 PRO A N 1
ATOM 4139 C CA . PRO A 1 534 ? -32.758 10.088 -21.241 1.00 73.88 534 PRO A CA 1
ATOM 4140 C C . PRO A 1 534 ? -33.532 10.953 -20.231 1.00 73.88 534 PRO A C 1
ATOM 4142 O O . PRO A 1 534 ? -33.727 10.569 -19.075 1.00 73.88 534 PRO A O 1
ATOM 4145 N N . GLU A 1 535 ? -34.045 12.100 -20.689 1.00 64.50 535 GLU A N 1
ATOM 4146 C CA . GLU A 1 535 ? -34.875 12.992 -19.867 1.00 64.50 535 GLU A CA 1
ATOM 4147 C C . GLU A 1 535 ? -36.124 12.270 -19.327 1.00 64.50 535 GLU A C 1
ATOM 4149 O O . GLU A 1 535 ? -36.997 11.852 -20.088 1.00 64.50 535 GLU A O 1
ATOM 4154 N N . GLY A 1 536 ? -36.226 12.163 -17.998 1.00 65.56 536 GLY A N 1
ATOM 4155 C CA . GLY A 1 536 ? -37.398 11.629 -17.293 1.00 65.56 536 GLY A CA 1
ATOM 4156 C C . GLY A 1 536 ? -37.217 10.258 -16.633 1.00 65.56 536 GLY A C 1
ATOM 4157 O O . GLY A 1 536 ? -38.038 9.918 -15.786 1.00 65.56 536 GLY A O 1
ATOM 4158 N N . THR A 1 537 ? -36.155 9.508 -16.950 1.00 76.06 537 THR A N 1
ATOM 4159 C CA . THR A 1 537 ? -35.800 8.252 -16.249 1.00 76.06 537 THR A CA 1
ATOM 4160 C C . THR A 1 537 ? -34.780 8.500 -15.132 1.00 76.06 537 THR A C 1
ATOM 4162 O O . THR A 1 537 ? -33.931 9.380 -15.286 1.00 76.06 537 THR A O 1
ATOM 4165 N N . SER A 1 538 ? -34.812 7.721 -14.041 1.00 82.69 538 SER A N 1
ATOM 4166 C CA . SER A 1 538 ? -33.809 7.784 -12.962 1.00 82.69 538 SER A CA 1
ATOM 4167 C C . SER A 1 538 ? -33.170 6.424 -12.672 1.00 82.69 538 SER A C 1
ATOM 4169 O O . SER A 1 538 ? -33.839 5.397 -12.649 1.00 82.69 538 SER A O 1
ATOM 4171 N N . LEU A 1 539 ? -31.858 6.433 -12.434 1.00 89.69 539 LEU A N 1
ATOM 4172 C CA . LEU A 1 539 ? -31.096 5.287 -11.949 1.00 89.69 539 LEU A CA 1
ATOM 4173 C C . LEU A 1 539 ? -30.800 5.538 -10.474 1.00 89.69 539 LEU A C 1
ATOM 4175 O O . LEU A 1 539 ? -30.012 6.424 -10.146 1.00 89.69 539 LEU A O 1
ATOM 4179 N N . ASP A 1 540 ? -31.442 4.766 -9.604 1.00 89.25 540 ASP A N 1
ATOM 4180 C CA . ASP A 1 540 ? -31.412 5.011 -8.166 1.00 89.25 540 ASP A CA 1
ATOM 4181 C C . ASP A 1 540 ? -30.438 4.055 -7.457 1.00 89.25 540 ASP A C 1
ATOM 4183 O O . ASP A 1 540 ? -29.713 4.489 -6.566 1.00 89.25 540 ASP A O 1
ATOM 4187 N N . TYR A 1 541 ? -30.393 2.783 -7.876 1.00 92.31 541 TYR A N 1
ATOM 4188 C CA . TYR A 1 541 ? -29.546 1.714 -7.321 1.00 92.31 541 TYR A CA 1
ATOM 4189 C C . TYR A 1 541 ? -29.109 0.713 -8.407 1.00 92.31 541 TYR A C 1
ATOM 4191 O O . TYR A 1 541 ? -29.644 0.703 -9.519 1.00 92.31 541 TYR A O 1
ATOM 4199 N N . PHE A 1 542 ? -28.168 -0.177 -8.079 1.00 93.38 542 PHE A N 1
ATOM 4200 C CA . PHE A 1 542 ? -27.798 -1.322 -8.921 1.00 93.38 542 PHE A CA 1
ATOM 4201 C C . PHE A 1 542 ? -28.335 -2.642 -8.352 1.00 93.38 542 PHE A C 1
ATOM 4203 O O . PHE A 1 542 ? -28.379 -2.834 -7.141 1.00 93.38 542 PHE A O 1
ATOM 4210 N N . VAL A 1 543 ? -28.742 -3.558 -9.236 1.00 91.81 543 VAL A N 1
ATOM 4211 C CA . VAL A 1 543 ? -29.280 -4.889 -8.889 1.00 91.81 543 VAL A CA 1
ATOM 4212 C C . VAL A 1 543 ? -28.186 -5.966 -8.926 1.00 91.81 543 VAL A C 1
ATOM 4214 O O . VAL A 1 543 ? -28.285 -6.986 -8.251 1.00 91.81 543 VAL A O 1
ATOM 4217 N N . GLY A 1 544 ? -27.144 -5.772 -9.740 1.00 91.75 544 GLY A N 1
ATOM 4218 C CA . GLY A 1 544 ? -26.064 -6.742 -9.935 1.00 91.75 544 GLY A CA 1
ATOM 4219 C C . GLY A 1 544 ? -25.414 -6.643 -11.317 1.00 91.75 544 GLY A C 1
ATOM 4220 O O . GLY A 1 544 ? -25.779 -5.799 -12.136 1.00 91.75 544 GLY A O 1
ATOM 4221 N N . GLY A 1 545 ? -24.469 -7.543 -11.593 1.00 92.62 545 GLY A N 1
ATOM 4222 C CA . GLY A 1 545 ? -23.844 -7.710 -12.908 1.00 92.62 545 GLY A CA 1
ATOM 4223 C C . GLY A 1 545 ? -23.877 -9.161 -13.389 1.00 92.62 545 GLY A C 1
ATOM 4224 O O . GLY A 1 545 ? -24.010 -10.085 -12.587 1.00 92.62 545 GLY A O 1
ATOM 4225 N N . THR A 1 546 ? -23.770 -9.365 -14.702 1.00 91.50 546 THR A N 1
ATOM 4226 C CA . THR A 1 546 ? -23.705 -10.687 -15.335 1.00 91.50 546 THR A CA 1
ATOM 4227 C C . THR A 1 546 ? -22.756 -10.688 -16.535 1.00 91.50 546 THR A C 1
ATOM 4229 O O . THR A 1 546 ? -22.734 -9.752 -17.336 1.00 91.50 546 THR A O 1
ATOM 4232 N N . TRP A 1 547 ? -21.957 -11.747 -16.674 1.00 92.12 547 TRP A N 1
ATOM 4233 C CA . TRP A 1 547 ? -21.072 -11.941 -17.821 1.00 92.12 547 TRP A CA 1
ATOM 4234 C C . TRP A 1 547 ? -21.765 -12.755 -18.918 1.00 92.12 547 TRP A C 1
ATOM 4236 O O . TRP A 1 547 ? -22.162 -13.902 -18.707 1.00 92.12 547 TRP A O 1
ATOM 4246 N N . LEU A 1 548 ? -21.874 -12.175 -20.113 1.00 87.25 548 LEU A N 1
ATOM 4247 C CA . LEU A 1 548 ? -22.481 -12.812 -21.278 1.00 87.25 548 LEU A CA 1
ATOM 4248 C C . LEU A 1 548 ? -21.395 -13.478 -22.130 1.00 87.25 548 LEU A C 1
ATOM 4250 O O . LEU A 1 548 ? -20.743 -12.820 -22.940 1.00 87.25 548 LEU A O 1
ATOM 4254 N N . GLU A 1 549 ? -21.206 -14.791 -21.966 1.00 82.94 549 GLU A N 1
ATOM 4255 C CA . GLU A 1 549 ? -20.151 -15.560 -22.657 1.00 82.94 549 GLU A CA 1
ATOM 4256 C C . GLU A 1 549 ? -20.244 -15.459 -24.193 1.00 82.94 549 GLU A C 1
ATOM 4258 O O . GLU A 1 549 ? -19.221 -15.373 -24.870 1.00 82.94 549 GLU A O 1
ATOM 4263 N N . GLU A 1 550 ? -21.467 -15.427 -24.733 1.00 77.94 550 GLU A N 1
ATOM 4264 C CA . GLU A 1 550 ? -21.762 -15.344 -26.173 1.00 77.94 550 GLU A CA 1
ATOM 4265 C C . GLU A 1 550 ? -21.373 -13.982 -26.770 1.00 77.94 550 GLU A C 1
ATOM 4267 O O . GLU A 1 550 ? -20.799 -13.913 -27.857 1.00 77.94 550 GLU A O 1
ATOM 4272 N N . ALA A 1 551 ? -21.636 -12.903 -26.025 1.00 75.50 551 ALA A N 1
ATOM 4273 C CA . ALA A 1 551 ? -21.278 -11.532 -26.387 1.00 75.50 551 ALA A CA 1
ATOM 4274 C C . ALA A 1 551 ? -19.804 -11.201 -26.090 1.00 75.50 551 ALA A C 1
ATOM 4276 O O . ALA A 1 551 ? -19.227 -10.297 -26.694 1.00 75.50 551 ALA A O 1
ATOM 4277 N N . ALA A 1 552 ? -19.214 -11.904 -25.117 1.00 83.12 552 ALA A N 1
ATOM 4278 C CA . ALA A 1 552 ? -18.014 -11.509 -24.386 1.00 83.12 552 ALA A CA 1
ATOM 4279 C C . ALA A 1 552 ? -18.095 -10.073 -23.817 1.00 83.12 552 ALA A C 1
ATOM 4281 O O . ALA A 1 552 ? -17.138 -9.303 -23.946 1.00 83.12 552 ALA A O 1
ATOM 4282 N N . ARG A 1 553 ? -19.237 -9.734 -23.196 1.00 85.62 553 ARG A N 1
ATOM 4283 C CA . ARG A 1 553 ? -19.537 -8.436 -22.554 1.00 85.62 553 ARG A CA 1
ATOM 4284 C C . ARG A 1 553 ? -20.013 -8.625 -21.112 1.00 85.62 553 ARG A C 1
ATOM 4286 O O . ARG A 1 553 ? -20.609 -9.651 -20.780 1.00 85.62 553 ARG A O 1
ATOM 4293 N N . LEU A 1 554 ? -19.759 -7.623 -20.273 1.00 91.31 554 LEU A N 1
ATOM 4294 C CA . LEU A 1 554 ? -20.222 -7.547 -18.888 1.00 91.31 554 LEU A CA 1
ATOM 4295 C C . LEU A 1 554 ? -21.420 -6.596 -18.830 1.00 91.31 554 LEU A C 1
ATOM 4297 O O . LEU A 1 554 ? -21.261 -5.404 -19.069 1.00 91.31 554 LEU A O 1
ATOM 4301 N N . VAL A 1 555 ? -22.607 -7.111 -18.512 1.00 91.88 555 VAL A N 1
ATOM 4302 C CA . VAL A 1 555 ? -23.819 -6.291 -18.380 1.00 91.88 555 VAL A CA 1
ATOM 4303 C C . VAL A 1 555 ? -24.099 -6.037 -16.905 1.00 91.88 555 VAL A C 1
ATOM 4305 O O . VAL A 1 555 ? -24.224 -6.976 -16.120 1.00 91.88 555 VAL A O 1
ATOM 4308 N N . VAL A 1 556 ? -24.212 -4.766 -16.533 1.00 93.31 556 VAL A N 1
ATOM 4309 C CA . VAL A 1 556 ? -24.633 -4.305 -15.205 1.00 93.31 556 VAL A CA 1
ATOM 4310 C C . VAL A 1 556 ? -26.091 -3.865 -15.291 1.00 93.31 556 VAL A C 1
ATOM 4312 O O . VAL A 1 556 ? -26.492 -3.205 -16.251 1.00 93.31 556 VAL A O 1
ATOM 4315 N N . VAL A 1 557 ? -26.902 -4.246 -14.306 1.00 93.50 557 VAL A N 1
ATOM 4316 C CA . VAL A 1 557 ? -28.331 -3.919 -14.268 1.00 93.50 557 VAL A CA 1
ATOM 4317 C C . VAL A 1 557 ? -28.585 -2.885 -13.181 1.00 93.50 557 VAL A C 1
ATOM 4319 O O . VAL A 1 557 ? -28.396 -3.150 -11.995 1.00 93.50 557 VAL A O 1
ATOM 4322 N N . GLY A 1 558 ? -29.011 -1.701 -13.604 1.00 92.12 558 GLY A N 1
ATOM 4323 C CA . GLY A 1 558 ? -29.506 -0.630 -12.749 1.00 92.12 558 GLY A CA 1
ATOM 4324 C C . GLY A 1 558 ? -31.024 -0.685 -12.566 1.00 92.12 558 GLY A C 1
ATOM 4325 O O . GLY A 1 558 ? -31.730 -1.276 -13.387 1.00 92.12 558 GLY A O 1
ATOM 4326 N N . GLY A 1 559 ? -31.536 -0.045 -11.518 1.00 91.50 559 GLY A N 1
ATOM 4327 C CA . GLY A 1 559 ? -32.965 0.033 -11.224 1.00 91.50 559 GLY A CA 1
ATOM 4328 C C . GLY A 1 559 ? -33.387 1.354 -10.579 1.00 91.50 559 GLY A C 1
ATOM 4329 O O . GLY A 1 559 ? -32.567 2.119 -10.068 1.00 91.50 559 GLY A O 1
ATOM 4330 N N . SER A 1 560 ? -34.694 1.603 -10.603 1.00 91.00 560 SER A N 1
ATOM 4331 C CA . SER A 1 560 ? -35.356 2.744 -9.956 1.00 91.00 560 SER A CA 1
ATOM 4332 C C . SER A 1 560 ? -36.341 2.287 -8.877 1.00 91.00 560 SER A C 1
ATOM 4334 O O . SER A 1 560 ? -36.768 1.126 -8.842 1.00 91.00 560 SER A O 1
ATOM 4336 N N . HIS A 1 561 ? -36.760 3.197 -7.999 1.00 89.38 561 HIS A N 1
ATOM 4337 C CA . HIS A 1 561 ? -37.830 2.934 -7.029 1.00 89.38 561 HIS A CA 1
ATOM 4338 C C . HIS A 1 561 ? -39.225 2.848 -7.677 1.00 89.38 561 HIS A C 1
ATOM 4340 O O . HIS A 1 561 ? -40.157 2.344 -7.049 1.00 89.38 561 HIS A O 1
ATOM 4346 N N . SER A 1 562 ? -39.388 3.311 -8.923 1.00 85.69 562 SER A N 1
ATOM 4347 C CA . SER A 1 562 ? -40.638 3.209 -9.692 1.00 85.69 562 SER A CA 1
ATOM 4348 C C . SER A 1 562 ? -40.814 1.865 -10.415 1.00 85.69 562 SER A C 1
ATOM 4350 O O . SER A 1 562 ? -41.916 1.585 -10.885 1.00 85.69 562 SER A O 1
ATOM 4352 N N . GLY A 1 563 ? -39.775 1.022 -10.474 1.00 85.38 563 GLY A N 1
ATOM 4353 C CA . GLY A 1 563 ? -39.802 -0.284 -11.148 1.00 85.38 563 GLY A CA 1
ATOM 4354 C C . GLY A 1 563 ? -39.299 -0.277 -12.596 1.00 85.38 563 GLY A C 1
ATOM 4355 O O . GLY A 1 563 ? -39.502 -1.253 -13.322 1.00 85.38 563 GLY A O 1
ATOM 4356 N N . GLU A 1 564 ? -38.638 0.803 -13.023 1.00 89.19 564 GLU A N 1
ATOM 4357 C CA . GLU A 1 564 ? -37.839 0.830 -14.255 1.00 89.19 564 GLU A CA 1
ATOM 4358 C C . GLU A 1 564 ? -36.475 0.149 -14.053 1.00 89.19 564 GLU A C 1
ATOM 4360 O O . GLU A 1 564 ? -35.900 0.189 -12.962 1.00 89.19 564 GLU A O 1
ATOM 4365 N N . LEU A 1 565 ? -35.971 -0.463 -15.124 1.00 90.75 565 LEU A N 1
ATOM 4366 C CA . LEU A 1 565 ? -34.734 -1.243 -15.193 1.00 90.75 565 LEU A CA 1
ATOM 4367 C C . LEU A 1 565 ? -33.831 -0.703 -16.306 1.00 90.75 565 LEU A C 1
ATOM 4369 O O . LEU A 1 565 ? -34.304 -0.429 -17.409 1.00 90.75 565 LEU A O 1
ATOM 4373 N N . HIS A 1 566 ? -32.527 -0.619 -16.052 1.00 91.31 566 HIS A N 1
ATOM 4374 C CA . HIS A 1 566 ? -31.535 -0.127 -17.010 1.00 91.31 566 HIS A CA 1
ATOM 4375 C C . HIS A 1 566 ? -30.464 -1.189 -17.263 1.00 91.31 566 HIS A C 1
ATOM 4377 O O . HIS A 1 566 ? -29.732 -1.568 -16.353 1.00 91.31 566 HIS A O 1
ATOM 4383 N N . LEU A 1 567 ? -30.360 -1.662 -18.505 1.00 91.00 567 LEU A N 1
ATOM 4384 C CA . LEU A 1 567 ? -29.282 -2.544 -18.951 1.00 91.00 567 LEU A CA 1
ATOM 4385 C C . LEU A 1 567 ? -28.100 -1.687 -19.408 1.00 91.00 567 LEU A C 1
ATOM 4387 O O . LEU A 1 567 ? -28.245 -0.874 -20.328 1.00 91.00 567 LEU A O 1
ATOM 4391 N N . LEU A 1 568 ? -26.950 -1.864 -18.759 1.00 91.12 568 LEU A N 1
ATOM 4392 C CA . LEU A 1 568 ? -25.725 -1.100 -18.978 1.00 91.12 568 LEU A CA 1
ATOM 4393 C C . LEU A 1 568 ? -24.602 -2.037 -19.436 1.00 91.12 568 LEU A C 1
ATOM 4395 O O . LEU A 1 568 ? -24.343 -3.049 -18.790 1.00 91.12 568 LEU A O 1
ATOM 4399 N N . ASP A 1 569 ? -23.901 -1.688 -20.508 1.00 90.06 569 ASP A N 1
ATOM 4400 C CA . ASP A 1 569 ? -22.657 -2.348 -20.907 1.00 90.06 569 ASP A CA 1
ATOM 4401 C C . ASP A 1 569 ? -21.499 -1.766 -20.087 1.00 90.06 569 ASP A C 1
ATOM 4403 O O . ASP A 1 569 ? -21.255 -0.558 -20.119 1.00 90.06 569 ASP A O 1
ATOM 4407 N N . CYS A 1 570 ? -20.798 -2.613 -19.337 1.00 88.69 570 CYS A N 1
ATOM 4408 C CA . CYS A 1 570 ? -19.626 -2.234 -18.557 1.00 88.69 570 CYS A CA 1
ATOM 4409 C C . CYS A 1 570 ? -18.362 -2.592 -19.338 1.00 88.69 570 CYS A C 1
ATOM 4411 O O . CYS A 1 570 ? -17.952 -3.754 -19.410 1.00 88.69 570 CYS A O 1
ATOM 4413 N N . SER A 1 571 ? -17.725 -1.573 -19.905 1.00 82.25 571 SER A N 1
ATOM 4414 C CA . SER A 1 571 ? -16.385 -1.694 -20.477 1.00 82.25 571 SER A CA 1
ATOM 4415 C C . SER A 1 571 ? -15.312 -1.521 -19.389 1.00 82.25 571 SER A C 1
ATOM 4417 O O . SER A 1 571 ? -15.619 -1.309 -18.216 1.00 82.25 571 SER A O 1
ATOM 4419 N N . CYS A 1 572 ? -14.034 -1.567 -19.771 1.00 71.50 572 CYS A N 1
ATOM 4420 C CA . CYS A 1 572 ? -12.930 -1.284 -18.848 1.00 71.50 572 CYS A CA 1
ATOM 4421 C C . CYS A 1 572 ? -12.834 0.200 -18.431 1.00 71.50 572 CYS A C 1
ATOM 4423 O O . CYS A 1 572 ? -12.014 0.514 -17.577 1.00 71.50 572 CYS A O 1
ATOM 4425 N N . THR A 1 573 ? -13.598 1.108 -19.054 1.00 65.88 573 THR A N 1
ATOM 4426 C CA . THR A 1 573 ? -13.434 2.571 -18.912 1.00 65.88 573 THR A CA 1
ATOM 4427 C C . THR A 1 573 ? -14.740 3.354 -18.755 1.00 65.88 573 THR A C 1
ATOM 4429 O O . THR A 1 573 ? -14.717 4.454 -18.215 1.00 65.88 573 THR A O 1
ATOM 4432 N N . GLU A 1 574 ? -15.872 2.822 -19.222 1.00 79.44 574 GLU A N 1
ATOM 4433 C CA . GLU A 1 574 ? -17.183 3.489 -19.215 1.00 79.44 574 GLU A CA 1
ATOM 4434 C C . GLU A 1 574 ? -18.356 2.508 -19.026 1.00 79.44 574 GLU A C 1
ATOM 4436 O O . GLU A 1 574 ? -18.265 1.330 -19.390 1.00 79.44 574 GLU A O 1
ATOM 4441 N N . LEU A 1 575 ? -19.469 3.031 -18.494 1.00 86.31 575 LEU A N 1
ATOM 4442 C CA . LEU A 1 575 ? -20.766 2.359 -18.360 1.00 86.31 575 LEU A CA 1
ATOM 4443 C C . LEU A 1 575 ? -21.755 2.964 -19.361 1.00 86.31 575 LEU A C 1
ATOM 4445 O O . LEU A 1 575 ? -22.235 4.083 -19.174 1.00 86.31 575 LEU A O 1
ATOM 4449 N N . LYS A 1 576 ? -22.079 2.225 -20.421 1.00 86.50 576 LYS A N 1
ATOM 4450 C CA . LYS A 1 576 ? -22.941 2.705 -21.507 1.00 86.50 576 LYS A CA 1
ATOM 4451 C C . LYS A 1 576 ? -24.354 2.141 -21.367 1.00 86.50 576 LYS A C 1
ATOM 4453 O O . LYS A 1 576 ? -24.536 0.926 -21.354 1.00 86.50 576 LYS A O 1
ATOM 4458 N N . LEU A 1 577 ? -25.373 3.002 -21.334 1.00 86.75 577 LEU A N 1
ATOM 4459 C CA . LEU A 1 577 ? -26.771 2.563 -21.403 1.00 86.75 577 LEU A CA 1
ATOM 4460 C C . LEU A 1 577 ? -27.041 1.840 -22.733 1.00 86.75 577 LEU A C 1
ATOM 4462 O O . LEU A 1 577 ? -26.842 2.414 -23.803 1.00 86.75 577 LEU A O 1
ATOM 4466 N N . MET A 1 578 ? -27.531 0.601 -22.654 1.00 85.06 578 MET A N 1
ATOM 4467 C CA . MET A 1 578 ? -28.045 -0.155 -23.801 1.00 85.06 578 MET A CA 1
ATOM 4468 C C . MET A 1 578 ? -29.562 0.004 -23.926 1.00 85.06 578 MET A C 1
ATOM 4470 O O . MET A 1 578 ? -30.074 0.319 -24.995 1.00 85.06 578 MET A O 1
ATOM 4474 N N . LYS A 1 579 ? -30.300 -0.224 -22.830 1.00 86.44 579 LYS A N 1
ATOM 4475 C CA . LYS A 1 579 ? -31.768 -0.269 -22.853 1.00 86.44 579 LYS A CA 1
ATOM 4476 C C . LYS A 1 579 ? -32.374 0.113 -21.507 1.00 86.44 579 LYS A C 1
ATOM 4478 O O . LYS A 1 579 ? -31.995 -0.444 -20.481 1.00 86.44 579 LYS A O 1
ATOM 4483 N N . SER A 1 580 ? -33.384 0.979 -21.535 1.00 87.38 580 SER A N 1
ATOM 4484 C CA . SER A 1 580 ? -34.331 1.152 -20.427 1.00 87.38 580 SER A CA 1
ATOM 4485 C C . SER A 1 580 ? -35.571 0.280 -20.660 1.00 87.38 580 SER A C 1
ATOM 4487 O O . SER A 1 580 ? -36.123 0.259 -21.764 1.00 87.38 580 SER A O 1
ATOM 4489 N N . LEU A 1 581 ? -36.003 -0.435 -19.624 1.00 87.06 581 LEU A N 1
ATOM 4490 C CA . LEU A 1 581 ? -37.182 -1.298 -19.589 1.00 87.06 581 LEU A CA 1
ATOM 4491 C C . LEU A 1 581 ? -38.152 -0.754 -18.530 1.00 87.06 581 LEU A C 1
ATOM 4493 O O . LEU A 1 581 ? -37.828 -0.722 -17.344 1.00 87.06 581 LEU A O 1
ATOM 4497 N N . SER A 1 582 ? -39.340 -0.322 -18.950 1.00 84.12 582 SER A N 1
ATOM 4498 C CA . SER A 1 582 ? -40.353 0.295 -18.082 1.00 84.12 582 SER A CA 1
ATOM 4499 C C . SER A 1 582 ? -41.749 -0.298 -18.313 1.00 84.12 582 SER A C 1
ATOM 4501 O O . SER A 1 582 ? -41.958 -1.103 -19.222 1.00 84.12 582 SER A O 1
ATOM 4503 N N . GLY A 1 583 ? -42.702 0.006 -17.423 1.00 75.94 583 GLY A N 1
ATOM 4504 C CA . GLY A 1 583 ? -44.044 -0.610 -17.417 1.00 75.94 583 GLY A CA 1
ATOM 4505 C C . GLY A 1 583 ? -44.084 -2.075 -16.941 1.00 75.94 583 GLY A C 1
ATOM 4506 O O . GLY A 1 583 ? -45.148 -2.701 -16.924 1.00 75.94 583 GLY A O 1
ATOM 4507 N N . GLY A 1 584 ? -42.932 -2.624 -16.547 1.00 80.69 584 GLY A N 1
ATOM 4508 C CA . GLY A 1 584 ? -42.787 -3.948 -15.952 1.00 80.69 584 GLY A CA 1
ATOM 4509 C C . GLY A 1 584 ? -43.229 -3.963 -14.494 1.00 80.69 584 GLY A C 1
ATOM 4510 O O . GLY A 1 584 ? -44.405 -4.204 -14.209 1.00 80.69 584 GLY A O 1
ATOM 4511 N N . HIS A 1 585 ? -42.279 -3.748 -13.586 1.00 88.06 585 HIS A N 1
ATOM 4512 C CA . HIS A 1 585 ? -42.536 -3.737 -12.149 1.00 88.06 585 HIS A CA 1
ATOM 4513 C C . HIS A 1 585 ? -43.202 -2.429 -11.697 1.00 88.06 585 HIS A C 1
ATOM 4515 O O . HIS A 1 585 ? -43.212 -1.435 -12.421 1.00 88.06 585 HIS A O 1
ATOM 4521 N N . SER A 1 586 ? -43.759 -2.438 -10.486 1.00 86.12 586 SER A N 1
ATOM 4522 C CA . SER A 1 586 ? -44.327 -1.255 -9.815 1.00 86.12 586 SER A CA 1
ATOM 4523 C C . SER A 1 586 ? -43.678 -0.949 -8.457 1.00 86.12 586 SER A C 1
ATOM 4525 O O . SER A 1 586 ? -44.288 -0.293 -7.612 1.00 86.12 586 SER A O 1
ATOM 4527 N N . SER A 1 587 ? -42.489 -1.498 -8.206 1.00 88.31 587 SER A N 1
ATOM 4528 C CA . SER A 1 587 ? -41.681 -1.308 -6.996 1.00 88.31 587 SER A CA 1
ATOM 4529 C C . SER A 1 587 ? -40.227 -1.717 -7.280 1.00 88.31 587 SER A C 1
ATOM 4531 O O . SER A 1 587 ? -39.899 -2.003 -8.434 1.00 88.31 587 SER A O 1
ATOM 4533 N N . THR A 1 588 ? -39.357 -1.758 -6.264 1.00 90.62 588 THR A N 1
ATOM 4534 C CA . THR A 1 588 ? -37.937 -2.090 -6.469 1.00 90.62 588 THR A CA 1
ATOM 4535 C C . THR A 1 588 ? -37.752 -3.505 -7.027 1.00 90.62 588 THR A C 1
ATOM 4537 O O . THR A 1 588 ? -38.494 -4.436 -6.690 1.00 90.62 588 THR A O 1
ATOM 4540 N N . VAL A 1 589 ? -36.755 -3.666 -7.899 1.00 92.69 589 VAL A N 1
ATOM 4541 C CA . VAL A 1 589 ? -36.390 -4.955 -8.498 1.00 92.69 589 VAL A CA 1
ATOM 4542 C C . VAL A 1 589 ? -35.200 -5.508 -7.725 1.00 92.69 589 VAL A C 1
ATOM 4544 O O . VAL A 1 589 ? -34.164 -4.855 -7.625 1.00 92.69 589 VAL A O 1
ATOM 4547 N N . ARG A 1 590 ? -35.362 -6.696 -7.138 1.00 90.62 590 ARG A N 1
ATOM 4548 C CA . ARG A 1 590 ? -34.398 -7.284 -6.196 1.00 90.62 590 ARG A CA 1
ATOM 4549 C C . ARG A 1 590 ? -33.441 -8.271 -6.848 1.00 90.62 590 ARG A C 1
ATOM 4551 O O . ARG A 1 590 ? -32.310 -8.397 -6.398 1.00 90.62 590 ARG A O 1
ATOM 4558 N N . CYS A 1 591 ? -33.866 -8.936 -7.918 1.00 91.56 591 CYS A N 1
ATOM 4559 C CA . CYS A 1 591 ? -33.040 -9.910 -8.624 1.00 91.56 591 CYS A CA 1
ATOM 4560 C C . CYS A 1 591 ? -33.380 -9.998 -10.116 1.00 91.56 591 CYS A C 1
ATOM 4562 O O . CYS A 1 591 ? -34.505 -9.728 -10.553 1.00 91.56 591 CYS A O 1
ATOM 4564 N N . PHE A 1 592 ? -32.386 -10.412 -10.901 1.00 94.19 592 PHE A N 1
ATOM 4565 C CA . PHE A 1 592 ? -32.514 -10.701 -12.324 1.00 94.19 592 PHE A CA 1
ATOM 4566 C C . PHE A 1 592 ? -31.646 -11.904 -12.710 1.00 94.19 592 PHE A C 1
ATOM 4568 O O . PHE A 1 592 ? -30.676 -12.221 -12.026 1.00 94.19 592 PHE A O 1
ATOM 4575 N N . GLN A 1 593 ? -31.964 -12.546 -13.833 1.00 90.38 593 GLN A N 1
ATOM 4576 C CA . GLN A 1 593 ? -31.111 -13.566 -14.447 1.00 90.38 593 GLN A CA 1
ATOM 4577 C C . GLN A 1 593 ? -31.306 -13.562 -15.966 1.00 90.38 593 GLN A C 1
ATOM 4579 O O . GLN A 1 593 ? -32.439 -13.523 -16.453 1.00 90.38 593 GLN A O 1
ATOM 4584 N N . TRP A 1 594 ? -30.207 -13.638 -16.717 1.00 89.44 594 TRP A N 1
ATOM 4585 C CA . TRP A 1 594 ? -30.246 -13.863 -18.164 1.00 89.44 594 TRP A CA 1
ATOM 4586 C C . TRP A 1 594 ? -30.328 -15.360 -18.484 1.00 89.44 594 TRP A C 1
ATOM 4588 O O . TRP A 1 594 ? -29.573 -16.164 -17.929 1.00 89.44 594 TRP A O 1
ATOM 4598 N N . ASP A 1 595 ? -31.232 -15.719 -19.394 1.00 86.12 595 ASP A N 1
ATOM 4599 C CA . ASP A 1 595 ? -31.382 -17.042 -19.995 1.00 86.12 595 ASP A CA 1
ATOM 4600 C C . ASP A 1 595 ? -30.863 -17.015 -21.438 1.00 86.12 595 ASP A C 1
ATOM 4602 O O . ASP A 1 595 ? -31.606 -16.702 -22.371 1.00 86.12 595 ASP A O 1
ATOM 4606 N N . ALA A 1 596 ? -29.589 -17.369 -21.625 1.00 78.75 596 ALA A N 1
ATOM 4607 C CA . ALA A 1 596 ? -28.969 -17.437 -22.949 1.00 78.75 596 ALA A CA 1
ATOM 4608 C C . ALA A 1 596 ? -29.701 -18.422 -23.884 1.00 78.75 596 ALA A C 1
ATOM 4610 O O . ALA A 1 596 ? -30.021 -18.086 -25.020 1.00 78.75 596 ALA A O 1
ATOM 4611 N N . MET A 1 597 ? -30.077 -19.602 -23.374 1.00 75.94 597 MET A N 1
ATOM 4612 C CA . MET A 1 597 ? -30.727 -20.657 -24.167 1.00 75.94 597 MET A CA 1
ATOM 4613 C C . MET A 1 597 ? -32.112 -20.258 -24.700 1.00 75.94 597 MET A C 1
ATOM 4615 O O . MET A 1 597 ? -32.521 -20.731 -25.760 1.00 75.94 597 MET A O 1
ATOM 4619 N N . GLY A 1 598 ? -32.853 -19.423 -23.967 1.00 72.19 598 GLY A N 1
ATOM 4620 C CA . GLY A 1 598 ? -34.173 -18.935 -24.371 1.00 72.19 598 GLY A CA 1
ATOM 4621 C C . GLY A 1 598 ? -34.192 -17.509 -24.925 1.00 72.19 598 GLY A C 1
ATOM 4622 O O . GLY A 1 598 ? -35.252 -17.087 -25.397 1.00 72.19 598 GLY A O 1
ATOM 4623 N N . GLY A 1 599 ? -33.075 -16.774 -24.886 1.00 80.62 599 GLY A N 1
ATOM 4624 C CA . GLY A 1 599 ? -32.987 -15.370 -25.302 1.00 80.62 599 GLY A CA 1
ATOM 4625 C C . GLY A 1 599 ? -33.916 -14.459 -24.495 1.00 80.62 599 GLY A C 1
ATOM 4626 O O . GLY A 1 599 ? -34.716 -13.723 -25.080 1.00 80.62 599 GLY A O 1
ATOM 4627 N N . ALA A 1 600 ? -33.896 -14.588 -23.165 1.00 86.06 600 ALA A N 1
ATOM 4628 C CA . ALA A 1 600 ? -34.830 -13.904 -22.275 1.00 86.06 600 ALA A CA 1
ATOM 4629 C C . ALA A 1 600 ? -34.170 -13.399 -20.983 1.00 86.06 600 ALA A C 1
ATOM 4631 O O . ALA A 1 600 ? -33.309 -14.059 -20.403 1.00 86.06 600 ALA A O 1
ATOM 4632 N N . LEU A 1 601 ? -34.641 -12.255 -20.489 1.00 89.44 601 LEU A N 1
ATOM 4633 C CA . LEU A 1 601 ? -34.314 -11.739 -19.159 1.00 89.44 601 LEU A CA 1
ATOM 4634 C C . LEU A 1 601 ? -35.468 -12.070 -18.203 1.00 89.44 601 LEU A C 1
ATOM 4636 O O . LEU A 1 601 ? -36.633 -11.833 -18.528 1.00 89.44 601 LEU A O 1
ATOM 4640 N N . LEU A 1 602 ? -35.152 -12.592 -17.021 1.00 91.25 602 LEU A N 1
ATOM 4641 C CA . LEU A 1 602 ? -36.100 -12.767 -15.917 1.00 91.25 602 LEU A CA 1
ATOM 4642 C C . LEU A 1 602 ? -35.822 -11.728 -14.833 1.00 91.25 602 LEU A C 1
ATOM 4644 O O . LEU A 1 602 ? -34.657 -11.494 -14.515 1.00 91.25 602 LEU A O 1
ATOM 4648 N N . THR A 1 603 ? -36.871 -11.138 -14.255 1.00 92.56 603 THR A N 1
ATOM 4649 C CA . THR A 1 603 ? -36.762 -10.160 -13.155 1.00 92.56 603 THR A CA 1
ATOM 4650 C C . THR A 1 603 ? -37.818 -10.397 -12.075 1.00 92.56 603 THR A C 1
ATOM 4652 O O . THR A 1 603 ? -38.951 -10.787 -12.377 1.00 92.56 603 THR A O 1
ATOM 4655 N N . GLY A 1 604 ? -37.441 -10.169 -10.813 1.00 91.81 604 GLY A N 1
ATOM 4656 C CA . GLY A 1 604 ? -38.300 -10.303 -9.633 1.00 91.81 604 GLY A CA 1
ATOM 4657 C C . GLY A 1 604 ? -38.154 -9.109 -8.687 1.00 91.81 604 GLY A C 1
ATOM 4658 O O . GLY A 1 604 ? -37.051 -8.589 -8.509 1.00 91.81 604 GLY A O 1
ATOM 4659 N N . GLY A 1 605 ? -39.261 -8.660 -8.089 1.00 89.75 605 GLY A N 1
ATOM 4660 C CA . GLY A 1 605 ? -39.293 -7.439 -7.276 1.00 89.75 605 GLY A CA 1
ATOM 4661 C C . GLY A 1 605 ? -40.195 -7.488 -6.042 1.00 89.75 605 GLY A C 1
ATOM 4662 O O . GLY A 1 605 ? -40.858 -8.486 -5.740 1.00 89.75 605 GLY A O 1
ATOM 4663 N N . GLU A 1 606 ? -40.231 -6.363 -5.327 1.00 89.56 606 GLU A N 1
ATOM 4664 C CA . GLU A 1 606 ? -41.054 -6.155 -4.123 1.00 89.56 606 GLU A CA 1
ATOM 4665 C C . GLU A 1 606 ? -42.551 -6.014 -4.423 1.00 89.56 606 GLU A C 1
ATOM 4667 O O . GLU A 1 606 ? -43.384 -6.128 -3.530 1.00 89.56 606 GLU A O 1
ATOM 4672 N N . ASP A 1 607 ? -42.926 -5.858 -5.692 1.00 87.12 607 ASP A N 1
ATOM 4673 C CA . ASP A 1 607 ? -44.313 -6.007 -6.134 1.00 87.12 607 ASP A CA 1
ATOM 4674 C C . ASP A 1 607 ? -44.774 -7.478 -6.216 1.00 87.12 607 ASP A C 1
ATOM 4676 O O . ASP A 1 607 ? -45.923 -7.750 -6.567 1.00 87.12 607 ASP A O 1
ATOM 4680 N N . GLY A 1 608 ? -43.883 -8.430 -5.906 1.00 85.44 608 GLY A N 1
ATOM 4681 C CA . GLY A 1 608 ? -44.134 -9.871 -5.960 1.00 85.44 608 GLY A CA 1
ATOM 4682 C C . GLY A 1 608 ? -44.285 -10.423 -7.380 1.00 85.44 608 GLY A C 1
ATOM 4683 O O . GLY A 1 608 ? -44.601 -11.602 -7.546 1.00 85.44 608 GLY A O 1
ATOM 4684 N N . GLN A 1 609 ? -44.083 -9.599 -8.415 1.00 87.62 609 GLN A N 1
ATOM 4685 C CA . GLN A 1 609 ? -44.236 -10.024 -9.802 1.00 87.62 609 GLN A CA 1
ATOM 4686 C C . GLN A 1 609 ? -42.977 -10.748 -10.282 1.00 87.62 609 GLN A C 1
ATOM 4688 O O . GLN A 1 609 ? -41.858 -10.293 -10.054 1.00 87.62 609 GLN A O 1
ATOM 4693 N N . LEU A 1 610 ? -43.172 -11.850 -11.007 1.00 89.25 610 LEU A N 1
ATOM 4694 C CA . LEU A 1 610 ? -42.123 -12.492 -11.800 1.00 89.25 610 LEU A CA 1
ATOM 4695 C C . LEU A 1 610 ? -42.383 -12.157 -13.271 1.00 89.25 610 LEU A C 1
ATOM 4697 O O . LEU A 1 610 ? -43.438 -12.511 -13.813 1.00 89.25 610 LEU A O 1
ATOM 4701 N N . LEU A 1 611 ? -41.442 -11.458 -13.905 1.00 90.12 611 LEU A N 1
ATOM 4702 C CA . LEU A 1 611 ? -41.542 -11.032 -15.302 1.00 90.12 611 LEU A CA 1
ATOM 4703 C C . LEU A 1 611 ? -40.552 -11.791 -16.182 1.00 90.12 611 LEU A C 1
ATOM 4705 O O . LEU A 1 611 ? -39.429 -12.082 -15.771 1.00 90.12 611 LEU A O 1
ATOM 4709 N N . GLN A 1 612 ? -40.966 -12.056 -17.420 1.00 89.94 612 GLN A N 1
ATOM 4710 C CA . GLN A 1 612 ? -40.100 -12.536 -18.491 1.00 89.94 612 GLN A CA 1
ATOM 4711 C C . GLN A 1 612 ? -40.119 -11.537 -19.646 1.00 89.94 612 GLN A C 1
ATOM 4713 O O . GLN A 1 612 ? -41.155 -11.319 -20.282 1.00 89.94 612 GLN A O 1
ATOM 4718 N N . TRP A 1 613 ? -38.953 -10.974 -19.939 1.00 88.50 613 TRP A N 1
ATOM 4719 C CA . TRP A 1 613 ? -38.712 -10.082 -21.066 1.00 88.50 613 TRP A CA 1
ATOM 4720 C C . TRP A 1 613 ? -38.085 -10.884 -22.207 1.00 88.50 613 TRP A C 1
ATOM 4722 O O . TRP A 1 613 ? -37.155 -11.659 -21.977 1.00 88.50 613 TRP A O 1
ATOM 4732 N N . LYS A 1 614 ? -38.577 -10.715 -23.436 1.00 85.62 614 LYS A N 1
ATOM 4733 C CA . LYS A 1 614 ? -38.049 -11.401 -24.626 1.00 85.62 614 LYS A CA 1
ATOM 4734 C C . LYS A 1 614 ? -38.090 -10.481 -25.844 1.00 85.62 614 LYS A C 1
ATOM 4736 O O . LYS A 1 614 ? -38.916 -9.575 -25.905 1.00 85.62 614 LYS A O 1
ATOM 4741 N N . ALA A 1 615 ? -37.188 -10.703 -26.796 1.00 79.44 615 ALA A N 1
ATOM 4742 C CA . ALA A 1 615 ? -37.144 -9.943 -28.038 1.00 79.44 615 ALA A CA 1
ATOM 4743 C C . ALA A 1 615 ? -38.428 -10.159 -28.868 1.00 79.44 615 ALA A C 1
ATOM 4745 O O . ALA A 1 615 ? -38.771 -11.298 -29.190 1.00 79.44 615 ALA A O 1
ATOM 4746 N N . GLY A 1 616 ? -39.121 -9.069 -29.214 1.00 64.75 616 GLY A N 1
ATOM 4747 C CA . GLY A 1 616 ? -40.253 -9.065 -30.151 1.00 64.75 616 GLY A CA 1
ATOM 4748 C C . GLY A 1 616 ? -41.500 -9.848 -29.710 1.00 64.75 616 GLY A C 1
ATOM 4749 O O . GLY A 1 616 ? -42.163 -10.441 -30.560 1.00 64.75 616 GLY A O 1
ATOM 4750 N N . ALA A 1 617 ? -41.814 -9.889 -28.411 1.00 63.53 617 ALA A N 1
ATOM 4751 C CA . ALA A 1 617 ? -42.953 -10.637 -27.875 1.00 63.53 617 ALA A CA 1
ATOM 4752 C C . ALA A 1 617 ? -44.141 -9.724 -27.509 1.00 63.53 617 ALA A C 1
ATOM 4754 O O . ALA A 1 617 ? -43.978 -8.742 -26.789 1.00 63.53 617 ALA A O 1
ATOM 4755 N N . GLU A 1 618 ? -45.352 -10.080 -27.949 1.00 58.50 618 GLU A N 1
ATOM 4756 C CA . GLU A 1 618 ? -46.596 -9.475 -27.444 1.00 58.50 618 GLU A CA 1
ATOM 4757 C C . GLU A 1 618 ? -46.965 -10.068 -26.066 1.00 58.50 618 GLU A C 1
ATOM 4759 O O . GLU A 1 618 ? -46.759 -11.261 -25.833 1.00 58.50 618 GLU A O 1
ATOM 4764 N N . GLU A 1 619 ? -47.523 -9.260 -25.150 1.00 60.81 619 GLU A N 1
ATOM 4765 C CA . GLU A 1 619 ? -47.809 -9.681 -23.764 1.00 60.81 619 GLU A CA 1
ATOM 4766 C C . GLU A 1 619 ? -48.910 -10.759 -23.713 1.00 60.81 619 GLU A C 1
ATOM 4768 O O . GLU A 1 619 ? -50.111 -10.478 -23.805 1.00 60.81 619 GLU A O 1
ATOM 4773 N N . ILE A 1 620 ? -48.514 -12.022 -23.508 1.00 57.97 620 ILE A N 1
ATOM 4774 C CA . ILE A 1 620 ? -49.454 -13.145 -23.387 1.00 57.97 620 ILE A CA 1
ATOM 4775 C C . ILE A 1 620 ? -50.050 -13.153 -21.975 1.00 57.97 620 ILE A C 1
ATOM 4777 O O . ILE A 1 620 ? -49.636 -13.916 -21.097 1.00 57.97 620 ILE A O 1
ATOM 4781 N N . SER A 1 621 ? -51.050 -12.297 -21.750 1.00 42.56 621 SER A N 1
ATOM 4782 C CA . SER A 1 621 ? -51.802 -12.281 -20.492 1.00 42.56 621 SER A CA 1
ATOM 4783 C C . SER A 1 621 ? -52.462 -13.647 -20.226 1.00 42.56 621 SER A C 1
ATOM 4785 O O . SER A 1 621 ? -53.224 -14.176 -21.040 1.00 42.56 621 SER A O 1
ATOM 4787 N N . VAL A 1 622 ? -52.166 -14.250 -19.069 1.00 41.91 622 VAL A N 1
ATOM 4788 C CA . VAL A 1 622 ? -52.689 -15.575 -18.689 1.00 41.91 622 VAL A CA 1
ATOM 4789 C C . VAL A 1 622 ? -54.123 -15.423 -18.173 1.00 41.91 622 VAL A C 1
ATOM 4791 O O . VAL A 1 622 ? -54.387 -15.372 -16.973 1.00 41.91 622 VAL A O 1
ATOM 4794 N N . GLY A 1 623 ? -55.054 -15.297 -19.118 1.00 29.75 623 GLY A N 1
ATOM 4795 C CA . GLY A 1 623 ? -56.455 -14.972 -18.874 1.00 29.75 623 GLY A CA 1
ATOM 4796 C C . GLY A 1 623 ? -57.206 -15.927 -17.935 1.00 29.75 623 GLY A C 1
ATOM 4797 O O . GLY A 1 623 ? -57.002 -17.141 -17.922 1.00 29.75 623 GLY A O 1
ATOM 4798 N N . LYS A 1 624 ? -58.125 -15.321 -17.174 1.00 27.84 624 LYS A N 1
ATOM 4799 C CA . LYS A 1 624 ? -59.119 -15.913 -16.258 1.00 27.84 624 LYS A CA 1
ATOM 4800 C C . LYS A 1 624 ? -59.671 -17.271 -16.722 1.00 27.84 624 LYS A C 1
ATOM 4802 O O . LYS A 1 624 ? -60.102 -17.413 -17.861 1.00 27.84 624 LYS A O 1
ATOM 4807 N N . LYS A 1 625 ? -59.805 -18.224 -15.789 1.00 27.94 625 LYS A N 1
ATOM 4808 C CA . LYS A 1 625 ? -60.644 -19.419 -15.991 1.00 27.94 625 LYS A CA 1
ATOM 4809 C C . LYS A 1 625 ? -62.119 -19.019 -16.100 1.00 27.94 625 LYS A C 1
ATOM 4811 O O . LYS A 1 625 ? -62.695 -18.544 -15.121 1.00 27.94 625 LYS A O 1
ATOM 4816 N N . ASP A 1 626 ? -62.745 -19.301 -17.238 1.00 22.75 626 ASP A N 1
ATOM 4817 C CA . ASP A 1 626 ? -64.203 -19.285 -17.358 1.00 22.75 626 ASP A CA 1
ATOM 4818 C C . ASP A 1 626 ? -64.826 -20.420 -16.534 1.00 22.75 626 ASP A C 1
ATOM 4820 O O . ASP A 1 626 ? -64.675 -21.600 -16.853 1.00 22.75 626 ASP A O 1
ATOM 4824 N N . HIS A 1 627 ? -65.587 -20.067 -15.495 1.00 25.58 627 HIS A N 1
ATOM 4825 C CA . HIS A 1 627 ? -66.481 -21.000 -14.808 1.00 25.58 627 HIS A CA 1
ATOM 4826 C C . HIS A 1 627 ? -67.942 -20.681 -15.134 1.00 25.58 627 HIS A C 1
ATOM 4828 O O . HIS A 1 627 ? -68.606 -19.876 -14.475 1.00 25.58 627 HIS A O 1
ATOM 4834 N N . PHE A 1 628 ? -68.475 -21.373 -16.142 1.00 25.20 628 PHE A N 1
ATOM 4835 C CA . PHE A 1 628 ? -69.908 -21.377 -16.418 1.00 25.20 628 PHE A CA 1
ATOM 4836 C C . PHE A 1 628 ? -70.672 -22.100 -15.293 1.00 25.20 628 PHE A C 1
ATOM 4838 O O . PHE A 1 628 ? -70.703 -23.324 -15.225 1.00 25.20 628 PHE A O 1
ATOM 4845 N N . LYS A 1 629 ? -71.270 -21.295 -14.405 1.00 25.25 629 LYS A N 1
ATOM 4846 C CA . LYS A 1 629 ? -72.423 -21.559 -13.517 1.00 25.25 629 LYS A CA 1
ATOM 4847 C C . LYS A 1 629 ? -72.774 -23.027 -13.196 1.00 25.25 629 LYS A C 1
ATOM 4849 O O . LYS A 1 629 ? -73.399 -23.715 -13.998 1.00 25.25 629 LYS A O 1
ATOM 4854 N N . SER A 1 630 ? -72.669 -23.372 -11.913 1.00 23.34 630 SER A N 1
ATOM 4855 C CA . SER A 1 630 ? -73.756 -24.085 -11.219 1.00 23.34 630 SER A CA 1
ATOM 4856 C C . SER A 1 630 ? -74.448 -23.114 -10.247 1.00 23.34 630 SER A C 1
ATOM 4858 O O . SER A 1 630 ? -73.838 -22.134 -9.819 1.00 23.34 630 SER A O 1
ATOM 4860 N N . ILE A 1 631 ? -75.746 -23.304 -9.972 1.00 25.73 631 ILE A N 1
ATOM 4861 C CA . ILE A 1 631 ? -76.571 -22.341 -9.218 1.00 25.73 631 ILE A CA 1
ATOM 4862 C C . ILE A 1 631 ? -77.262 -23.020 -8.036 1.00 25.73 631 ILE A C 1
ATOM 4864 O O . ILE A 1 631 ? -78.175 -23.816 -8.228 1.00 25.73 631 ILE A O 1
ATOM 4868 N N . SER A 1 632 ? -76.906 -22.588 -6.827 1.00 23.08 632 SER A N 1
ATOM 4869 C CA . SER A 1 632 ? -77.725 -22.687 -5.612 1.00 23.08 632 SER A CA 1
ATOM 4870 C C . SER A 1 632 ? -77.075 -21.843 -4.505 1.00 23.08 632 SER A C 1
ATOM 4872 O O . SER A 1 632 ? -75.882 -22.009 -4.285 1.00 23.08 632 SER A O 1
ATOM 4874 N N . SER A 1 633 ? -77.700 -20.995 -3.687 1.00 23.11 633 SER A N 1
ATOM 4875 C CA . SER A 1 633 ? -79.008 -20.316 -3.592 1.00 23.11 633 SER A CA 1
ATOM 4876 C C . SER A 1 633 ? -79.248 -20.071 -2.089 1.00 23.11 633 SER A C 1
ATOM 4878 O O . SER A 1 633 ? -78.819 -20.887 -1.285 1.00 23.11 633 SER A O 1
ATOM 4880 N N . VAL A 1 634 ? -80.035 -19.050 -1.723 1.00 23.25 634 VAL A N 1
ATOM 4881 C CA . VAL A 1 634 ? -80.581 -18.811 -0.359 1.00 23.25 634 VAL A CA 1
ATOM 4882 C C . VAL A 1 634 ? -79.630 -18.199 0.698 1.00 23.25 634 VAL A C 1
ATOM 4884 O O . VAL A 1 634 ? -78.797 -18.856 1.299 1.00 23.25 634 VAL A O 1
ATOM 4887 N N . GLN A 1 635 ? -79.868 -16.905 0.955 1.00 22.42 635 GLN A N 1
ATOM 4888 C CA . GLN A 1 635 ? -80.005 -16.225 2.263 1.00 22.42 635 GLN A CA 1
ATOM 4889 C C . GLN A 1 635 ? -79.226 -16.737 3.502 1.00 22.42 635 GLN A C 1
ATOM 4891 O O . GLN A 1 635 ? -79.513 -17.817 4.005 1.00 22.42 635 GLN A O 1
ATOM 4896 N N . LEU A 1 636 ? -78.528 -15.821 4.200 1.00 22.28 636 LEU A N 1
ATOM 4897 C CA . LEU A 1 636 ? -79.057 -15.217 5.446 1.00 22.28 636 LEU A CA 1
ATOM 4898 C C . LEU A 1 636 ? -78.260 -13.973 5.912 1.00 22.28 636 LEU A C 1
ATOM 4900 O O . LEU A 1 636 ? -77.351 -13.515 5.227 1.00 22.28 636 LEU A O 1
ATOM 4904 N N . LYS A 1 637 ? -78.690 -13.347 7.021 1.00 21.48 637 LYS A N 1
ATOM 4905 C CA . LYS A 1 637 ? -78.248 -12.020 7.504 1.00 21.48 637 LYS A CA 1
ATOM 4906 C C . LYS A 1 637 ? -77.358 -12.109 8.751 1.00 21.48 637 LYS A C 1
ATOM 4908 O O . LYS A 1 637 ? -77.673 -12.873 9.656 1.00 21.48 637 LYS A O 1
ATOM 4913 N N . ALA A 1 638 ? -76.433 -11.159 8.901 1.00 22.83 638 ALA A N 1
ATOM 4914 C CA . ALA A 1 638 ? -75.977 -10.646 10.202 1.00 22.83 638 ALA A CA 1
ATOM 4915 C C . ALA A 1 638 ? -75.729 -9.121 10.117 1.00 22.83 638 ALA A C 1
ATOM 4917 O O . ALA A 1 638 ? -75.569 -8.586 9.019 1.00 22.83 638 ALA A O 1
ATOM 4918 N N . LYS A 1 639 ? -75.758 -8.396 11.248 1.00 21.86 639 LYS A N 1
ATOM 4919 C CA . LYS A 1 639 ? -75.693 -6.917 11.295 1.00 21.86 639 LYS A CA 1
ATOM 4920 C C . LYS A 1 639 ? -74.673 -6.370 12.307 1.00 21.86 639 LYS A C 1
ATOM 4922 O O . LYS A 1 639 ? -74.766 -6.648 13.492 1.00 21.86 639 LYS A O 1
ATOM 4927 N N . SER A 1 640 ? -73.810 -5.486 11.805 1.00 23.53 640 SER A N 1
ATOM 4928 C CA . SER A 1 640 ? -73.332 -4.207 12.376 1.00 23.53 640 SER A CA 1
ATOM 4929 C C . SER A 1 640 ? -73.526 -3.851 13.870 1.00 23.53 640 SER A C 1
ATOM 4931 O O . SER A 1 640 ? -74.661 -3.726 14.325 1.00 23.53 640 SER A O 1
ATOM 4933 N N . HIS A 1 641 ? -72.453 -3.349 14.498 1.00 23.59 641 HIS A N 1
ATOM 4934 C CA . HIS A 1 641 ? -72.430 -2.217 15.457 1.00 23.59 641 HIS A CA 1
ATOM 4935 C C . HIS A 1 641 ? -71.128 -1.407 15.170 1.00 23.59 641 HIS A C 1
ATOM 4937 O O . HIS A 1 641 ? -70.104 -2.037 14.956 1.00 23.59 641 HIS A O 1
ATOM 4943 N N . ARG A 1 642 ? -71.057 -0.079 14.911 1.00 22.48 642 ARG A N 1
ATOM 4944 C CA . ARG A 1 642 ? -71.459 1.163 15.644 1.00 22.48 642 ARG A CA 1
ATOM 4945 C C . ARG A 1 642 ? -70.719 1.300 16.998 1.00 22.48 642 ARG A C 1
ATOM 4947 O O . ARG A 1 642 ? -70.869 0.397 17.805 1.00 22.48 642 ARG A O 1
ATOM 4954 N N . LYS A 1 643 ? -69.971 2.373 17.347 1.00 22.64 643 LYS A N 1
ATOM 4955 C CA . LYS A 1 643 ? -70.047 3.848 17.077 1.00 22.64 643 LYS A CA 1
ATOM 4956 C C . LYS A 1 643 ? -68.644 4.541 17.122 1.00 22.64 643 LYS A C 1
ATOM 4958 O O . LYS A 1 643 ? -67.767 4.005 17.773 1.00 22.64 643 LYS A O 1
ATOM 4963 N N . GLN A 1 644 ? -68.367 5.621 16.356 1.00 24.80 644 GLN A N 1
ATOM 4964 C CA . GLN A 1 644 ? -68.298 7.090 16.706 1.00 24.80 644 GLN A CA 1
ATOM 4965 C C . GLN A 1 644 ? -67.403 7.482 17.920 1.00 24.80 644 GLN A C 1
ATOM 4967 O O . GLN A 1 644 ? -67.484 6.802 18.931 1.00 24.80 644 GLN A O 1
ATOM 4972 N N . ARG A 1 645 ? -66.600 8.577 17.961 1.00 23.02 645 ARG A N 1
ATOM 4973 C CA . ARG A 1 645 ? -66.695 10.009 17.498 1.00 23.02 645 ARG A CA 1
ATOM 4974 C C . ARG A 1 645 ? -65.292 10.538 17.038 1.00 23.02 645 ARG A C 1
ATOM 4976 O O . ARG A 1 645 ? -64.316 10.013 17.541 1.00 23.02 645 ARG A O 1
ATOM 4983 N N . ILE A 1 646 ? -65.075 11.429 16.039 1.00 24.97 646 ILE A N 1
ATOM 4984 C CA . ILE A 1 646 ? -65.467 12.867 15.824 1.00 24.97 646 ILE A CA 1
ATOM 4985 C C . ILE A 1 646 ? -64.689 13.820 16.784 1.00 24.97 646 ILE A C 1
ATOM 4987 O O . ILE A 1 646 ? -64.825 13.608 17.983 1.00 24.97 646 ILE A O 1
ATOM 4991 N N . LYS A 1 647 ? -63.893 14.861 16.407 1.00 23.34 647 LYS A N 1
ATOM 4992 C CA . LYS A 1 647 ? -63.943 15.991 15.401 1.00 23.34 647 LYS A CA 1
ATOM 4993 C C . LYS A 1 647 ? -62.483 16.448 15.018 1.00 23.34 647 LYS A C 1
ATOM 4995 O O . LYS A 1 647 ? -61.616 16.258 15.853 1.00 23.34 647 LYS A O 1
ATOM 5000 N N . ARG A 1 648 ? -62.122 16.869 13.779 1.00 22.30 648 ARG A N 1
ATOM 5001 C CA . ARG A 1 648 ? -62.111 18.233 13.120 1.00 22.30 648 ARG A CA 1
ATOM 5002 C C . ARG A 1 648 ? -61.200 19.334 13.743 1.00 22.30 648 ARG A C 1
ATOM 5004 O O . ARG A 1 648 ? -61.196 19.414 14.961 1.00 22.30 648 ARG A O 1
ATOM 5011 N N . ALA A 1 649 ? -60.585 20.293 13.006 1.00 23.39 649 ALA A N 1
ATOM 5012 C CA . ALA A 1 649 ? -60.330 20.492 11.545 1.00 23.39 649 ALA A CA 1
ATOM 5013 C C . ALA A 1 649 ? -59.482 21.777 11.226 1.00 23.39 649 ALA A C 1
ATOM 5015 O O . ALA A 1 649 ? -59.480 22.675 12.055 1.00 23.39 649 ALA A O 1
ATOM 5016 N N . MET A 1 650 ? -58.944 21.883 9.984 1.00 24.50 650 MET A N 1
ATOM 5017 C CA . MET A 1 650 ? -58.751 23.102 9.121 1.00 24.50 650 MET A CA 1
ATOM 5018 C C . MET A 1 650 ? -57.796 24.255 9.570 1.00 24.50 650 MET A C 1
ATOM 5020 O O . MET A 1 650 ? -57.933 24.760 10.671 1.00 24.50 650 MET A O 1
ATOM 5024 N N . SER A 1 651 ? -56.725 24.594 8.812 1.00 23.41 651 SER A N 1
ATOM 5025 C CA . SER A 1 651 ? -56.579 25.580 7.679 1.00 23.41 651 SER A CA 1
ATOM 5026 C C . SER A 1 651 ? -56.551 27.074 8.106 1.00 23.41 651 SER A C 1
ATOM 5028 O O . SER A 1 651 ? -57.171 27.392 9.109 1.00 23.41 651 SER A O 1
ATOM 5030 N N . SER A 1 652 ? -55.929 28.070 7.442 1.00 24.05 652 SER A N 1
ATOM 5031 C CA . SER A 1 652 ? -55.365 28.254 6.074 1.00 24.05 652 SER A CA 1
ATOM 5032 C C . SER A 1 652 ? -54.162 29.260 6.062 1.00 24.05 652 SER A C 1
ATOM 5034 O O . SER A 1 652 ? -53.490 29.370 7.080 1.00 24.05 652 SER A O 1
ATOM 5036 N N . ALA A 1 653 ? -53.833 29.961 4.951 1.00 22.94 653 ALA A N 1
ATOM 5037 C CA . ALA A 1 653 ? -52.506 30.593 4.716 1.00 22.94 653 ALA A CA 1
ATOM 5038 C C . ALA A 1 653 ? -52.465 32.096 4.277 1.00 22.94 653 ALA A C 1
ATOM 5040 O O . ALA A 1 653 ? -53.481 32.634 3.849 1.00 22.94 653 ALA A O 1
ATOM 5041 N N . ALA A 1 654 ? -51.233 32.662 4.264 1.00 23.31 654 ALA A N 1
ATOM 5042 C CA . ALA A 1 654 ? -50.648 33.662 3.322 1.00 23.31 654 ALA A CA 1
ATOM 5043 C C . ALA A 1 654 ? -50.522 35.198 3.633 1.00 23.31 654 ALA A C 1
ATOM 5045 O O . ALA A 1 654 ? -51.370 35.822 4.260 1.00 23.31 654 ALA A O 1
ATOM 5046 N N . THR A 1 655 ? -49.458 35.788 3.031 1.00 23.45 655 THR A N 1
ATOM 5047 C CA . THR A 1 655 ? -49.230 37.187 2.520 1.00 23.45 655 THR A CA 1
ATOM 5048 C C . THR A 1 655 ? -48.813 38.418 3.389 1.00 23.45 655 THR A C 1
ATOM 5050 O O . THR A 1 655 ? -49.651 39.210 3.799 1.00 23.45 655 THR A O 1
ATOM 5053 N N . SER A 1 656 ? -47.483 38.684 3.417 1.00 22.12 656 SER A N 1
ATOM 5054 C CA . SER A 1 656 ? -46.742 39.906 2.931 1.00 22.12 656 SER A CA 1
ATOM 5055 C C . SER A 1 656 ? -46.724 41.308 3.661 1.00 22.12 656 SER A C 1
ATOM 5057 O O . SER A 1 656 ? -47.592 41.570 4.485 1.00 22.12 656 SER A O 1
ATOM 5059 N N . PRO A 1 657 ? -45.707 42.198 3.400 1.00 36.62 657 PRO A N 1
ATOM 5060 C CA . PRO A 1 657 ? -45.296 43.401 4.204 1.00 36.62 657 PRO A CA 1
ATOM 5061 C C . PRO A 1 657 ? -45.608 44.771 3.486 1.00 36.62 657 PRO A C 1
ATOM 5063 O O . PRO A 1 657 ? -46.540 44.726 2.681 1.00 36.62 657 PRO A O 1
ATOM 5066 N N . PRO A 1 658 ? -44.914 45.961 3.622 1.00 40.25 658 PRO A N 1
ATOM 5067 C CA . PRO A 1 658 ? -43.792 46.464 4.485 1.00 40.25 658 PRO A CA 1
ATOM 5068 C C . PRO A 1 658 ? -43.886 47.949 5.017 1.00 40.25 658 PRO A C 1
ATOM 5070 O O . PRO A 1 658 ? -44.853 48.650 4.736 1.00 40.25 658 PRO A O 1
ATOM 5073 N N . SER A 1 659 ? -42.840 48.479 5.702 1.00 22.25 659 SER A N 1
ATOM 5074 C CA . SER A 1 659 ? -42.532 49.940 5.865 1.00 22.25 659 SER A CA 1
ATOM 5075 C C . SER A 1 659 ? -41.078 50.233 6.360 1.00 22.25 659 SER A C 1
ATOM 5077 O O . SER A 1 659 ? -40.387 49.300 6.764 1.00 22.25 659 SER A O 1
ATOM 5079 N N . VAL A 1 660 ? -40.574 51.491 6.270 1.00 26.88 660 VAL A N 1
ATOM 5080 C CA . VAL A 1 660 ? -39.137 51.896 6.442 1.00 26.88 660 VAL A CA 1
ATOM 5081 C C . VAL A 1 660 ? -38.947 53.316 7.046 1.00 26.88 660 VAL A C 1
ATOM 5083 O O . VAL A 1 660 ? -39.748 54.192 6.735 1.00 26.88 660 VAL A O 1
ATOM 5086 N N . ASP A 1 661 ? -37.874 53.540 7.839 1.00 25.31 661 ASP A N 1
ATOM 5087 C CA . ASP A 1 661 ? -37.154 54.816 8.173 1.00 25.31 661 ASP A CA 1
ATOM 5088 C C . ASP A 1 661 ? -36.005 54.510 9.190 1.00 25.31 661 ASP A C 1
ATOM 5090 O O . ASP A 1 661 ? -36.031 53.417 9.751 1.00 25.31 661 ASP A O 1
ATOM 5094 N N . LYS A 1 662 ? -34.991 55.320 9.589 1.00 26.20 662 LYS A N 1
ATOM 5095 C CA . LYS A 1 662 ? -34.134 56.468 9.125 1.00 26.20 662 LYS A CA 1
ATOM 5096 C C . LYS A 1 662 ? -32.860 56.413 10.040 1.00 26.20 662 LYS A C 1
ATOM 5098 O O . LYS A 1 662 ? -32.999 55.945 11.164 1.00 26.20 662 LYS A O 1
ATOM 5103 N N . VAL A 1 663 ? -31.581 56.681 9.710 1.00 27.62 663 VAL A N 1
ATOM 5104 C CA . VAL A 1 663 ? -30.792 57.696 8.946 1.00 27.62 663 VAL A CA 1
ATOM 5105 C C . VAL A 1 663 ? -30.264 58.892 9.776 1.00 27.62 663 VAL A C 1
ATOM 5107 O O . VAL A 1 663 ? -30.976 59.874 9.948 1.00 27.62 663 VAL A O 1
ATOM 5110 N N . ASP A 1 664 ? -28.990 58.794 10.204 1.00 24.31 664 ASP A N 1
ATOM 5111 C CA . ASP A 1 664 ? -27.882 59.798 10.179 1.00 24.31 664 ASP A CA 1
ATOM 5112 C C . ASP A 1 664 ? -26.554 59.043 10.556 1.00 24.31 664 ASP A C 1
ATOM 5114 O O . ASP A 1 664 ? -26.610 57.821 10.708 1.00 24.31 664 ASP A O 1
ATOM 5118 N N . GLY A 1 665 ? -25.326 59.581 10.710 1.00 27.00 665 GLY A N 1
ATOM 5119 C CA . GLY A 1 665 ? -24.808 60.941 10.493 1.00 27.00 665 GLY A CA 1
ATOM 5120 C C . GLY A 1 665 ? -23.279 61.118 10.706 1.00 27.00 665 GLY A C 1
ATOM 5121 O O . GLY A 1 665 ? -22.761 60.959 11.806 1.00 27.00 665 GLY A O 1
ATOM 5122 N N . PHE A 1 666 ? -22.584 61.546 9.642 1.00 25.56 666 PHE A N 1
ATOM 5123 C CA . PHE A 1 666 ? -21.205 62.094 9.534 1.00 25.56 666 PHE A CA 1
ATOM 5124 C C . PHE A 1 666 ? -19.945 61.242 9.848 1.00 25.56 666 PHE A C 1
ATOM 5126 O O . PHE A 1 666 ? -19.987 60.141 10.379 1.00 25.56 666 PHE A O 1
ATOM 5133 N N . SER A 1 667 ? -18.783 61.737 9.374 1.00 26.55 667 SER A N 1
ATOM 5134 C CA . SER A 1 667 ? -17.543 60.961 9.145 1.00 26.55 667 SER A CA 1
ATOM 5135 C C . SER A 1 667 ? -16.271 61.584 9.740 1.00 26.55 667 SER A C 1
ATOM 5137 O O . SER A 1 667 ? -16.209 62.806 9.898 1.00 26.55 667 SER A O 1
ATOM 5139 N N . ARG A 1 668 ? -15.201 60.775 9.893 1.00 26.58 668 ARG A N 1
ATOM 5140 C CA . ARG A 1 668 ? -13.816 61.150 9.509 1.00 26.58 668 ARG A CA 1
ATOM 5141 C C . ARG A 1 668 ? -12.858 59.946 9.395 1.00 26.58 668 ARG A C 1
ATOM 5143 O O . ARG A 1 668 ? -13.166 58.842 9.820 1.00 26.58 668 ARG A O 1
ATOM 5150 N N . LYS A 1 669 ? -11.725 60.180 8.720 1.00 25.66 669 LYS A N 1
ATOM 5151 C CA . LYS A 1 669 ? -10.761 59.196 8.177 1.00 25.66 669 LYS A CA 1
ATOM 5152 C C . LYS A 1 669 ? -9.795 58.618 9.228 1.00 25.66 669 LYS A C 1
ATOM 5154 O O . LYS A 1 669 ? -9.259 59.404 10.004 1.00 25.66 669 LYS A O 1
ATOM 5159 N N . SER A 1 670 ? -9.370 57.357 9.066 1.00 25.23 670 SER A N 1
ATOM 5160 C CA . SER A 1 670 ? -7.943 56.967 9.165 1.00 25.23 670 SER A CA 1
ATOM 5161 C C . SER A 1 670 ? -7.624 55.577 8.560 1.00 25.23 670 SER A C 1
ATOM 5163 O O . SER A 1 670 ? -8.476 54.703 8.460 1.00 25.23 670 SER A O 1
ATOM 5165 N N . VAL A 1 671 ? -6.377 55.458 8.083 1.00 28.53 671 VAL A N 1
ATOM 5166 C CA . VAL A 1 671 ? -5.553 54.291 7.674 1.00 28.53 671 VAL A CA 1
ATOM 5167 C C . VAL A 1 671 ? -6.188 52.882 7.622 1.00 28.53 671 VAL A C 1
ATOM 5169 O O . VAL A 1 671 ? -6.552 52.299 8.639 1.00 28.53 671 VAL A O 1
ATOM 5172 N N . ARG A 1 672 ? -6.115 52.237 6.443 1.00 26.75 672 ARG A N 1
ATOM 5173 C CA . ARG A 1 672 ? -6.214 50.769 6.307 1.00 26.75 672 ARG A CA 1
ATOM 5174 C C . ARG A 1 672 ? -4.929 50.099 6.824 1.00 26.75 672 ARG A C 1
ATOM 5176 O O . ARG A 1 672 ? -3.904 50.185 6.154 1.00 26.75 672 ARG A O 1
ATOM 5183 N N . LYS A 1 673 ? -4.989 49.367 7.941 1.00 28.72 673 LYS A N 1
ATOM 5184 C CA . LYS A 1 673 ? -4.104 48.201 8.150 1.00 28.72 673 LYS A CA 1
ATOM 5185 C C . LYS A 1 673 ? -4.725 46.984 7.456 1.00 28.72 673 LYS A C 1
ATOM 5187 O O . LYS A 1 673 ? -5.950 46.885 7.373 1.00 28.72 673 LYS A O 1
ATOM 5192 N N . ALA A 1 674 ? -3.896 46.075 6.945 1.00 28.98 674 ALA A N 1
ATOM 5193 C CA . ALA A 1 674 ? -4.379 44.829 6.359 1.00 28.98 674 ALA A CA 1
ATOM 5194 C C . ALA A 1 674 ? -5.052 43.955 7.433 1.00 28.98 674 ALA A C 1
ATOM 5196 O O . ALA A 1 674 ? -4.541 43.831 8.546 1.00 28.98 674 ALA A O 1
ATOM 5197 N N . LYS A 1 675 ? -6.188 43.331 7.097 1.00 27.00 675 LYS A N 1
ATOM 5198 C CA . LYS A 1 675 ? -6.724 42.226 7.897 1.00 27.00 675 LYS A CA 1
ATOM 5199 C C . LYS A 1 675 ? -5.852 40.999 7.646 1.00 27.00 675 LYS A C 1
ATOM 5201 O O . LYS A 1 675 ? -5.945 40.420 6.566 1.00 27.00 675 LYS A O 1
ATOM 5206 N N . GLN A 1 676 ? -5.104 40.549 8.651 1.00 28.56 676 GLN A N 1
ATOM 5207 C CA . GLN A 1 676 ? -4.855 39.112 8.767 1.00 28.56 676 GLN A CA 1
ATOM 5208 C C . GLN A 1 676 ? -6.227 38.425 8.850 1.00 28.56 676 GLN A C 1
ATOM 5210 O O . GLN A 1 676 ? -7.097 38.848 9.623 1.00 28.56 676 GLN A O 1
ATOM 5215 N N . LYS A 1 677 ? -6.460 37.406 8.017 1.00 28.75 677 LYS A N 1
ATOM 5216 C CA . LYS A 1 677 ? -7.575 36.484 8.249 1.00 28.75 677 LYS A CA 1
ATOM 5217 C C . LYS A 1 677 ? -7.261 35.738 9.546 1.00 28.75 677 LYS A C 1
ATOM 5219 O O . LYS A 1 677 ? -6.144 35.264 9.708 1.00 28.75 677 LYS A O 1
ATOM 5224 N N . ARG A 1 678 ? -8.233 35.626 10.453 1.00 30.14 678 ARG A N 1
ATOM 5225 C CA . ARG A 1 678 ? -8.147 34.634 11.531 1.00 30.14 678 ARG A CA 1
ATOM 5226 C C . ARG A 1 678 ? -8.194 33.251 10.884 1.00 30.14 678 ARG A C 1
ATOM 5228 O O . ARG A 1 678 ? -9.184 32.960 10.213 1.00 30.14 678 ARG A O 1
ATOM 5235 N N . SER A 1 679 ? -7.169 32.432 11.096 1.00 30.89 679 SER A N 1
ATOM 5236 C CA . SER A 1 679 ? -7.307 30.979 11.003 1.00 30.89 679 SER A CA 1
ATOM 5237 C C . SER A 1 679 ? -8.322 30.510 12.055 1.00 30.89 679 SER A C 1
ATOM 5239 O O . SER A 1 679 ? -8.501 31.143 13.102 1.00 30.89 679 SER A O 1
ATOM 5241 N N . GLN A 1 680 ? -9.049 29.434 11.760 1.00 35.34 680 GLN A N 1
ATOM 5242 C CA . GLN A 1 680 ? -9.988 28.828 12.705 1.00 35.34 680 GLN A CA 1
ATOM 5243 C C . GLN A 1 680 ? -9.244 27.778 13.532 1.00 35.34 680 GLN A C 1
ATOM 5245 O O . GLN A 1 680 ? -9.351 26.588 13.263 1.00 35.34 680 GLN A O 1
ATOM 5250 N N . SER A 1 681 ? -8.468 28.233 14.521 1.00 33.25 681 SER A N 1
ATOM 5251 C CA . SER A 1 681 ? -7.757 27.331 15.434 1.00 33.25 681 SER A CA 1
ATOM 5252 C C . SER A 1 681 ? -8.735 26.459 16.230 1.00 33.25 681 SER A C 1
ATOM 5254 O O . SER A 1 681 ? -9.775 26.929 16.701 1.00 33.25 681 SER A O 1
ATOM 5256 N N . SER A 1 682 ? -8.380 25.185 16.389 1.00 34.56 682 SER A N 1
ATOM 5257 C CA . SER A 1 682 ? -9.159 24.138 17.055 1.00 34.56 682 SER A CA 1
ATOM 5258 C C . SER A 1 682 ? -9.080 24.170 18.589 1.00 34.56 682 SER A C 1
ATOM 5260 O O . SER A 1 682 ? -9.554 23.238 19.234 1.00 34.56 682 SER A O 1
ATOM 5262 N N . SER A 1 683 ? -8.567 25.247 19.201 1.00 35.09 683 SER A N 1
ATOM 5263 C CA . SER A 1 683 ? -8.393 25.402 20.660 1.00 35.09 683 SER A CA 1
ATOM 5264 C C . SER A 1 683 ? -9.696 25.490 21.486 1.00 35.09 683 SER A C 1
ATOM 5266 O O . SER A 1 683 ? -9.697 25.974 22.618 1.00 35.09 683 SER A O 1
ATOM 5268 N N . GLN A 1 684 ? -10.820 24.976 20.973 1.00 38.47 684 GLN A N 1
ATOM 5269 C CA . GLN A 1 684 ? -12.041 24.748 21.746 1.00 38.47 684 GLN A CA 1
ATOM 5270 C C . GLN A 1 684 ? -11.914 23.518 22.657 1.00 38.47 684 GLN A C 1
ATOM 5272 O O . GLN A 1 684 ? -12.647 22.534 22.528 1.00 38.47 684 GLN A O 1
ATOM 5277 N N . PHE A 1 685 ? -11.073 23.635 23.688 1.00 42.09 685 PHE A N 1
ATOM 5278 C CA . PHE A 1 685 ? -11.393 22.973 24.950 1.00 42.09 685 PHE A CA 1
ATOM 5279 C C . PHE A 1 685 ? -12.832 23.346 25.335 1.00 42.09 685 PHE A C 1
ATOM 5281 O O . PHE A 1 685 ? -13.224 24.514 25.259 1.00 42.09 685 PHE A O 1
ATOM 5288 N N . ARG A 1 686 ? -13.638 22.362 25.756 1.00 34.62 686 ARG A N 1
ATOM 5289 C CA . ARG A 1 686 ? -15.015 22.596 26.224 1.00 34.62 686 ARG A CA 1
ATOM 5290 C C . ARG A 1 686 ? -15.006 23.378 27.541 1.00 34.62 686 ARG A C 1
ATOM 5292 O O . ARG A 1 686 ? -15.151 22.799 28.616 1.00 34.62 686 ARG A O 1
ATOM 5299 N N . SER A 1 687 ? -14.906 24.699 27.449 1.00 36.50 687 SER A N 1
ATOM 5300 C CA . SER A 1 687 ? -15.093 25.641 28.550 1.00 36.50 687 SER A CA 1
ATOM 5301 C C . SER A 1 687 ? -16.568 25.686 28.974 1.00 36.50 687 SER A C 1
ATOM 5303 O O . SER A 1 687 ? -17.303 26.637 28.708 1.00 36.50 687 SER A O 1
ATOM 5305 N N . GLN A 1 688 ? -17.030 24.627 29.651 1.00 36.34 688 GLN A N 1
ATOM 5306 C CA . GLN A 1 688 ? -18.322 24.638 30.336 1.00 36.34 688 GLN A CA 1
ATOM 5307 C C . GLN A 1 688 ? -18.292 25.731 31.410 1.00 36.34 688 GLN A C 1
ATOM 5309 O O . GLN A 1 688 ? -17.607 25.624 32.424 1.00 36.34 688 GLN A O 1
ATOM 5314 N N . GLY A 1 689 ? -18.982 26.832 31.118 1.00 36.88 689 GLY A N 1
ATOM 5315 C CA . GLY A 1 689 ? -18.678 28.122 31.720 1.00 36.88 689 GLY A CA 1
ATOM 5316 C C . GLY A 1 689 ? -18.986 28.232 33.210 1.00 36.88 689 GLY A C 1
ATOM 5317 O O . GLY A 1 689 ? -20.148 28.207 33.616 1.00 36.88 689 GLY A O 1
ATOM 5318 N N . LYS A 1 690 ? -17.936 28.494 33.991 1.00 32.25 690 LYS A N 1
ATOM 5319 C CA . LYS A 1 690 ? -17.917 29.350 35.190 1.00 32.25 690 LYS A CA 1
ATOM 5320 C C . LYS A 1 690 ? -16.465 29.768 35.466 1.00 32.25 690 LYS A C 1
ATOM 5322 O O . LYS A 1 690 ? -15.573 28.967 35.199 1.00 32.25 690 LYS A O 1
ATOM 5327 N N . PRO A 1 691 ? -16.202 30.968 36.012 1.00 39.78 691 PRO A N 1
ATOM 5328 C CA . PRO A 1 691 ? -14.890 31.269 36.576 1.00 39.78 691 PRO A CA 1
ATOM 5329 C C . PRO A 1 691 ? -14.640 30.338 37.772 1.00 39.78 691 PRO A C 1
ATOM 5331 O O . PRO A 1 691 ? -15.473 30.257 38.678 1.00 39.78 691 PRO A O 1
ATOM 5334 N N . ILE A 1 692 ? -13.526 29.603 37.757 1.00 52.81 692 ILE A N 1
ATOM 5335 C CA . ILE A 1 692 ? -13.185 28.626 38.800 1.00 52.81 692 ILE A CA 1
ATOM 5336 C C . ILE A 1 692 ? -12.220 29.276 39.796 1.00 52.81 692 ILE A C 1
ATOM 5338 O O . ILE A 1 692 ? -11.013 29.345 39.566 1.00 52.81 692 ILE A O 1
ATOM 5342 N N . GLU A 1 693 ? -12.745 29.725 40.935 1.00 46.41 693 GLU A N 1
ATOM 5343 C CA . GLU A 1 693 ? -11.910 30.109 42.075 1.00 46.41 693 GLU A CA 1
ATOM 5344 C C . GLU A 1 693 ? -11.317 28.855 42.740 1.00 46.41 693 GLU A C 1
ATOM 5346 O O . GLU A 1 693 ? -11.953 28.203 43.568 1.00 46.41 693 GLU A O 1
ATOM 5351 N N . LEU A 1 694 ? -10.073 28.512 42.384 1.00 60.47 694 LEU A N 1
ATOM 5352 C CA . LEU A 1 694 ? -9.270 27.556 43.148 1.00 60.47 694 LEU A CA 1
ATOM 5353 C C . LEU A 1 694 ? -9.055 28.091 44.572 1.00 60.47 694 LEU A C 1
ATOM 5355 O O . LEU A 1 694 ? -8.376 29.099 44.778 1.00 60.47 694 LEU A O 1
ATOM 5359 N N . THR A 1 695 ? -9.613 27.401 45.565 1.00 63.09 695 THR A N 1
ATOM 5360 C CA . THR A 1 695 ? -9.403 27.716 46.982 1.00 63.09 695 THR A CA 1
ATOM 5361 C C . THR A 1 695 ? -7.988 27.313 47.415 1.00 63.09 695 THR A C 1
ATOM 5363 O O . THR A 1 695 ? -7.627 26.147 47.222 1.00 63.09 695 THR A O 1
ATOM 5366 N N . PRO A 1 696 ? -7.192 28.207 48.031 1.00 62.19 696 PRO A N 1
ATOM 5367 C CA . PRO A 1 696 ? -5.819 27.895 48.408 1.00 62.19 696 PRO A CA 1
ATOM 5368 C C . PRO A 1 696 ? -5.769 26.857 49.538 1.00 62.19 696 PRO A C 1
ATOM 5370 O O . PRO A 1 696 ? -6.245 27.105 50.646 1.00 62.19 696 PRO A O 1
ATOM 5373 N N . LEU A 1 697 ? -5.179 25.695 49.254 1.00 76.81 697 LEU A N 1
ATOM 5374 C CA . LEU A 1 697 ? -4.909 24.640 50.234 1.00 76.81 697 LEU A CA 1
ATOM 5375 C C . LEU A 1 697 ? -3.574 24.884 50.975 1.00 76.81 697 LEU A C 1
ATOM 5377 O O . LEU A 1 697 ? -2.658 25.459 50.381 1.00 76.81 697 LEU A O 1
ATOM 5381 N N . PRO A 1 698 ? -3.430 24.428 52.239 1.00 75.56 698 PRO A N 1
ATOM 5382 C CA . PRO A 1 698 ? -2.183 24.541 53.005 1.00 75.56 698 PRO A CA 1
ATOM 5383 C C . PRO A 1 698 ? -1.040 23.718 52.390 1.00 75.56 698 PRO A C 1
ATOM 5385 O O . PRO A 1 698 ? -1.275 22.809 51.589 1.00 75.56 698 PRO A O 1
ATOM 5388 N N . LEU A 1 699 ? 0.207 24.015 52.767 1.00 77.94 699 LEU A N 1
ATOM 5389 C CA . LEU A 1 699 ? 1.390 23.278 52.310 1.00 77.94 699 LEU A CA 1
ATOM 5390 C C . LEU A 1 699 ? 1.450 21.880 52.946 1.00 77.94 699 LEU A C 1
ATOM 5392 O O . LEU A 1 699 ? 1.188 21.711 54.134 1.00 77.94 699 LEU A O 1
ATOM 5396 N N . LEU A 1 700 ? 1.875 20.877 52.174 1.00 74.69 700 LEU A N 1
ATOM 5397 C CA . LEU A 1 700 ? 2.061 19.490 52.626 1.00 74.69 700 LEU A CA 1
ATOM 5398 C C . LEU A 1 700 ? 3.114 19.369 53.742 1.00 74.69 700 LEU A C 1
ATOM 5400 O O . LEU A 1 700 ? 3.071 18.425 54.525 1.00 74.69 700 LEU A O 1
ATOM 5404 N N . LYS A 1 701 ? 4.038 20.336 53.828 1.00 72.88 701 LYS A N 1
ATOM 5405 C CA . LYS A 1 701 ? 5.094 20.427 54.851 1.00 72.88 701 LYS A CA 1
ATOM 5406 C C . LYS A 1 701 ? 4.571 20.920 56.215 1.00 72.88 701 LYS A C 1
ATOM 5408 O O . LYS A 1 701 ? 5.193 20.618 57.228 1.00 72.88 701 LYS A O 1
ATOM 5413 N N . ASP A 1 702 ? 3.421 21.600 56.245 1.00 76.12 702 ASP A N 1
ATOM 5414 C CA . ASP A 1 702 ? 2.858 22.234 57.452 1.00 76.12 702 ASP A CA 1
ATOM 5415 C C . ASP A 1 702 ? 1.788 21.362 58.146 1.00 76.12 702 ASP A C 1
ATOM 5417 O O . ASP A 1 702 ? 1.271 21.717 59.205 1.00 76.12 702 ASP A O 1
ATOM 5421 N N . VAL A 1 703 ? 1.430 20.226 57.538 1.00 77.44 703 VAL A N 1
ATOM 5422 C CA . VAL A 1 703 ? 0.297 19.369 57.921 1.00 77.44 703 VAL A CA 1
ATOM 5423 C C . VAL A 1 703 ? 0.798 18.022 58.470 1.00 77.44 703 VAL A C 1
ATOM 5425 O O . VAL A 1 703 ? 1.735 17.452 57.899 1.00 77.44 703 VAL A O 1
ATOM 5428 N N . PRO A 1 704 ? 0.206 17.472 59.555 1.00 76.00 704 PRO A N 1
ATOM 5429 C CA . PRO A 1 704 ? 0.638 16.201 60.140 1.00 76.00 704 PRO A CA 1
ATOM 5430 C C . PRO A 1 704 ? 0.623 15.038 59.141 1.00 76.00 704 PRO A C 1
ATOM 5432 O O . PRO A 1 704 ? -0.293 14.912 58.332 1.00 76.00 704 PRO A O 1
ATOM 5435 N N . ALA A 1 705 ? 1.597 14.129 59.252 1.00 71.19 705 ALA A N 1
ATOM 5436 C CA . ALA A 1 705 ? 1.810 13.023 58.307 1.00 71.19 705 ALA A CA 1
ATOM 5437 C C . ALA A 1 705 ? 0.596 12.089 58.093 1.00 71.19 705 ALA A C 1
ATOM 5439 O O . ALA A 1 705 ? 0.534 11.391 57.087 1.00 71.19 705 ALA A O 1
ATOM 5440 N N . GLN A 1 706 ? -0.375 12.086 59.011 1.00 76.25 706 GLN A N 1
ATOM 5441 C CA . GLN A 1 706 ? -1.625 11.326 58.890 1.00 76.25 706 GLN A CA 1
ATOM 5442 C C . GLN A 1 706 ? -2.644 11.976 57.935 1.00 76.25 706 GLN A C 1
ATOM 5444 O O . GLN A 1 706 ? -3.423 11.262 57.314 1.00 76.25 706 GLN A O 1
ATOM 5449 N N . GLU A 1 707 ? -2.628 13.304 57.781 1.00 79.44 707 GLU A N 1
ATOM 5450 C CA . GLU A 1 707 ? -3.561 14.061 56.925 1.00 79.44 707 GLU A CA 1
ATOM 5451 C C . GLU A 1 707 ? -2.973 14.392 55.540 1.00 79.44 707 GLU A C 1
ATOM 5453 O O . GLU A 1 707 ? -3.704 14.713 54.601 1.00 79.44 707 GLU A O 1
ATOM 5458 N N . GLN A 1 708 ? -1.649 14.281 55.384 1.00 78.31 708 GLN A N 1
ATOM 5459 C CA . GLN A 1 708 ? -0.953 14.499 54.113 1.00 78.31 708 GLN A CA 1
ATOM 5460 C C . GLN A 1 708 ? -1.491 13.680 52.918 1.00 78.31 708 GLN A C 1
ATOM 5462 O O . GLN A 1 708 ? -1.648 14.292 51.861 1.00 78.31 708 GLN A O 1
ATOM 5467 N N . PRO A 1 709 ? -1.815 12.367 53.007 1.00 79.75 709 PRO A N 1
ATOM 5468 C CA . PRO A 1 709 ? -2.351 11.634 51.853 1.00 79.75 709 PRO A CA 1
ATOM 5469 C C . PRO A 1 709 ? -3.726 12.157 51.397 1.00 79.75 709 PRO A C 1
ATOM 5471 O O . PRO A 1 709 ? -3.962 12.306 50.198 1.00 79.75 709 PRO A O 1
ATOM 5474 N N . ASP A 1 710 ? -4.606 12.537 52.327 1.00 81.38 710 ASP A N 1
ATOM 5475 C CA . ASP A 1 710 ? -5.908 13.137 52.003 1.00 81.38 710 ASP A CA 1
ATOM 5476 C C . ASP A 1 710 ? -5.762 14.537 51.388 1.00 81.38 710 ASP A C 1
ATOM 5478 O O . ASP A 1 710 ? -6.553 14.940 50.530 1.00 81.38 710 ASP A O 1
ATOM 5482 N N . LEU A 1 711 ? -4.753 15.300 51.819 1.00 84.00 711 LEU A N 1
ATOM 5483 C CA . LEU A 1 711 ? -4.411 16.598 51.236 1.00 84.00 711 LEU A CA 1
ATOM 5484 C C . LEU A 1 711 ? -3.793 16.451 49.835 1.00 84.00 711 LEU A C 1
ATOM 5486 O O . LEU A 1 711 ? -4.113 17.234 48.942 1.00 84.00 711 LEU A O 1
ATOM 5490 N N . PHE A 1 712 ? -2.962 15.429 49.623 1.00 84.81 712 PHE A N 1
ATOM 5491 C CA . PHE A 1 712 ? -2.367 15.077 48.332 1.00 84.81 712 PHE A CA 1
ATOM 5492 C C . PHE A 1 712 ? -3.446 14.733 47.292 1.00 84.81 712 PHE A C 1
ATOM 5494 O O . PHE A 1 712 ? -3.448 15.313 46.205 1.00 84.81 712 PHE A O 1
ATOM 5501 N N . LEU A 1 713 ? -4.436 13.902 47.650 1.00 85.06 713 LEU A N 1
ATOM 5502 C CA . LEU A 1 713 ? -5.596 13.607 46.794 1.00 85.06 713 LEU A CA 1
ATOM 5503 C C . LEU A 1 713 ? -6.376 14.880 46.409 1.00 85.06 713 LEU A C 1
ATOM 5505 O O . LEU A 1 713 ? -6.699 15.082 45.237 1.00 85.06 713 LEU A O 1
ATOM 5509 N N . LYS A 1 714 ? -6.619 15.787 47.366 1.00 84.00 714 LYS A N 1
ATOM 5510 C CA . LYS A 1 714 ? -7.297 17.075 47.109 1.00 84.00 714 LYS A CA 1
ATOM 5511 C C . LYS A 1 714 ? -6.483 17.987 46.179 1.00 84.00 714 LYS A C 1
ATOM 5513 O O . LYS A 1 714 ? -7.062 18.630 45.304 1.00 84.00 714 LYS A O 1
ATOM 5518 N N . LYS A 1 715 ? -5.150 18.016 46.310 1.00 86.00 715 LYS A N 1
ATOM 5519 C CA . LYS A 1 715 ? -4.265 18.777 45.407 1.00 86.00 715 LYS A CA 1
ATOM 5520 C C . LYS A 1 715 ? -4.227 18.195 43.992 1.00 86.00 715 LYS A C 1
ATOM 5522 O O . LYS A 1 715 ? -4.274 18.970 43.038 1.00 86.00 715 LYS A O 1
ATOM 5527 N N . LEU A 1 716 ? -4.237 16.869 43.828 1.00 85.69 716 LEU A N 1
ATOM 5528 C CA . LEU A 1 716 ? -4.374 16.228 42.510 1.00 85.69 716 LEU A CA 1
ATOM 5529 C C . LEU A 1 716 ? -5.690 16.614 41.821 1.00 85.69 716 LEU A C 1
ATOM 5531 O O . LEU A 1 716 ? -5.686 16.971 40.643 1.00 85.69 716 LEU A O 1
ATOM 5535 N N . GLN A 1 717 ? -6.800 16.622 42.564 1.00 84.00 717 GLN A N 1
ATOM 5536 C CA . GLN A 1 717 ? -8.108 17.037 42.045 1.00 84.00 717 GLN A CA 1
ATOM 5537 C C . GLN A 1 717 ? -8.137 18.513 41.626 1.00 84.00 717 GLN A C 1
ATOM 5539 O O . GLN A 1 717 ? -8.698 18.829 40.579 1.00 84.00 717 GLN A O 1
ATOM 5544 N N . GLN A 1 718 ? -7.477 19.411 42.366 1.00 82.44 718 GLN A N 1
ATOM 5545 C CA . GLN A 1 718 ? -7.291 20.799 41.920 1.00 82.44 718 GLN A CA 1
ATOM 5546 C C . GLN A 1 718 ? -6.428 20.896 40.651 1.00 82.44 718 GLN A C 1
ATOM 5548 O O . GLN A 1 718 ? -6.750 21.666 39.752 1.00 82.44 718 GLN A O 1
ATOM 5553 N N . CYS A 1 719 ? -5.377 20.082 40.515 1.00 84.31 719 CYS A N 1
ATOM 5554 C CA . CYS A 1 719 ? -4.515 20.084 39.325 1.00 84.31 719 CYS A CA 1
ATOM 5555 C C . CYS A 1 719 ? -5.199 19.548 38.049 1.00 84.31 719 CYS A C 1
ATOM 5557 O O . CYS A 1 719 ? -4.659 19.719 36.954 1.00 84.31 719 CYS A O 1
ATOM 5559 N N . CYS A 1 720 ? -6.398 18.963 38.161 1.00 83.88 720 CYS A N 1
ATOM 5560 C CA . CYS A 1 720 ? -7.229 18.572 37.018 1.00 83.88 720 CYS A CA 1
ATOM 5561 C C . CYS A 1 720 ? -7.903 19.765 36.306 1.00 83.88 720 CYS A C 1
ATOM 5563 O O . CYS A 1 720 ? -8.484 19.573 35.240 1.00 83.88 720 CYS A O 1
ATOM 5565 N N . THR A 1 721 ? -7.855 20.993 36.846 1.00 80.88 721 THR A N 1
ATOM 5566 C CA . THR A 1 721 ? -8.371 22.173 36.127 1.00 80.88 721 THR A CA 1
ATOM 5567 C C . THR A 1 721 ? -7.410 22.591 35.012 1.00 80.88 721 THR A C 1
ATOM 5569 O O . THR A 1 721 ? -6.245 22.915 35.273 1.00 80.88 721 THR A O 1
ATOM 5572 N N . VAL A 1 722 ? -7.896 22.606 33.772 1.00 76.19 722 VAL A N 1
ATOM 5573 C CA . VAL A 1 722 ? -7.157 23.059 32.582 1.00 76.19 722 VAL A CA 1
ATOM 5574 C C . VAL A 1 722 ? -7.334 24.573 32.407 1.00 76.19 722 VAL A C 1
ATOM 5576 O O . VAL A 1 722 ? -8.411 25.102 32.676 1.00 76.19 722 VAL A O 1
ATOM 5579 N N . PHE A 1 723 ? -6.282 25.263 31.961 1.00 77.56 723 PHE A N 1
ATOM 5580 C CA . PHE A 1 723 ? -6.295 26.692 31.632 1.00 77.56 723 PHE A CA 1
ATOM 5581 C C . PHE A 1 723 ? -5.934 26.880 30.157 1.00 77.56 723 PHE A C 1
ATOM 5583 O O . PHE A 1 723 ? -5.069 26.168 29.653 1.00 77.56 723 PHE A O 1
ATOM 5590 N N . ASP A 1 724 ? -6.550 27.854 29.488 1.00 73.81 724 ASP A N 1
ATOM 5591 C CA . ASP A 1 724 ? -6.153 28.256 28.136 1.00 73.81 724 ASP A CA 1
ATOM 5592 C C . ASP A 1 724 ? -4.888 29.129 28.196 1.00 73.81 724 ASP A C 1
ATOM 5594 O O . ASP A 1 724 ? -4.831 30.101 28.955 1.00 73.81 724 ASP A O 1
ATOM 5598 N N . PHE A 1 725 ? -3.866 28.777 27.416 1.00 73.50 725 PHE A N 1
ATOM 5599 C CA . PHE A 1 725 ? -2.601 29.509 27.309 1.00 73.50 725 PHE A CA 1
ATOM 5600 C C . PHE A 1 725 ? -2.500 30.388 26.050 1.00 73.50 725 PHE A C 1
ATOM 5602 O O . PHE A 1 725 ? -1.585 31.207 25.977 1.00 73.50 725 PHE A O 1
ATOM 5609 N N . MET A 1 726 ? -3.451 30.297 25.109 1.00 67.62 726 MET A N 1
ATOM 5610 C CA . MET A 1 726 ? -3.514 31.182 23.936 1.00 67.62 726 MET A CA 1
ATOM 5611 C C . MET A 1 726 ? -3.822 32.635 24.328 1.00 67.62 726 MET A C 1
ATOM 5613 O O . MET A 1 726 ? -3.298 33.571 23.722 1.00 67.62 726 MET A O 1
ATOM 5617 N N . ASP A 1 727 ? -4.631 32.846 25.373 1.00 72.12 727 ASP A N 1
ATOM 5618 C CA . ASP A 1 727 ? -4.736 34.144 26.044 1.00 72.12 727 ASP A CA 1
ATOM 5619 C C . ASP A 1 727 ? -3.658 34.255 27.136 1.00 72.12 727 ASP A C 1
ATOM 5621 O O . ASP A 1 727 ? -3.786 33.723 28.246 1.00 72.12 727 ASP A O 1
ATOM 5625 N N . THR A 1 728 ? -2.597 34.997 26.815 1.00 64.81 728 THR A N 1
ATOM 5626 C CA . THR A 1 728 ? -1.437 35.255 27.681 1.00 64.81 728 THR A CA 1
ATOM 5627 C C . THR A 1 728 ? -1.714 36.210 28.848 1.00 64.81 728 THR A C 1
ATOM 5629 O O . THR A 1 728 ? -0.852 36.365 29.712 1.00 64.81 728 THR A O 1
ATOM 5632 N N . LEU A 1 729 ? -2.893 36.840 28.911 1.00 69.88 729 LEU A N 1
ATOM 5633 C CA . LEU A 1 729 ? -3.293 37.780 29.968 1.00 69.88 729 LEU A CA 1
ATOM 5634 C C . LEU A 1 729 ? -4.374 37.205 30.901 1.00 69.88 729 LEU A C 1
ATOM 5636 O O . LEU A 1 729 ? -4.507 37.661 32.039 1.00 69.88 729 LEU A O 1
ATOM 5640 N N . SER A 1 730 ? -5.118 36.191 30.452 1.00 73.69 730 SER A N 1
ATOM 5641 C CA . SER A 1 730 ? -6.095 35.461 31.269 1.00 73.69 730 SER A CA 1
ATOM 5642 C C . SER A 1 730 ? -5.455 34.712 32.449 1.00 73.69 730 SER A C 1
ATOM 5644 O O . SER A 1 730 ? -4.370 34.138 32.333 1.00 73.69 730 SER A O 1
ATOM 5646 N N . ASP A 1 731 ? -6.157 34.681 33.586 1.00 71.88 731 ASP A N 1
ATOM 5647 C CA . ASP A 1 731 ? -5.943 33.774 34.727 1.00 71.88 731 ASP A CA 1
ATOM 5648 C C . ASP A 1 731 ? -4.515 33.650 35.296 1.00 71.88 731 ASP A C 1
ATOM 5650 O O . ASP A 1 731 ? -4.212 32.685 35.997 1.00 71.88 731 ASP A O 1
ATOM 5654 N N . LEU A 1 732 ? -3.643 34.645 35.085 1.00 79.69 732 LEU A N 1
ATOM 5655 C CA . LEU A 1 732 ? -2.227 34.641 35.500 1.00 79.69 732 LEU A CA 1
ATOM 5656 C C . LEU A 1 732 ? -1.993 34.152 36.943 1.00 79.69 732 LEU A C 1
ATOM 5658 O O . LEU A 1 732 ? -1.120 33.321 37.187 1.00 79.69 732 LEU A O 1
ATOM 5662 N N . LYS A 1 733 ? -2.806 34.616 37.902 1.00 80.06 733 LYS A N 1
ATOM 5663 C CA . LYS A 1 733 ? -2.717 34.209 39.317 1.00 80.06 733 LYS A CA 1
ATOM 5664 C C . LYS A 1 733 ? -3.056 32.727 39.535 1.00 80.06 733 LYS A C 1
ATOM 5666 O O . LYS A 1 733 ? -2.470 32.086 40.403 1.00 80.06 733 LYS A O 1
ATOM 5671 N N . MET A 1 734 ? -3.993 32.187 38.760 1.00 79.19 734 MET A N 1
ATOM 5672 C CA . MET A 1 734 ? -4.478 30.807 38.873 1.00 79.19 734 MET A CA 1
ATOM 5673 C C . MET A 1 734 ? -3.542 29.841 38.135 1.00 79.19 734 MET A C 1
ATOM 5675 O O . MET A 1 734 ? -3.222 28.773 38.656 1.00 79.19 734 MET A O 1
ATOM 5679 N N . LYS A 1 735 ? -3.016 30.273 36.979 1.00 82.19 735 LYS A N 1
ATOM 5680 C CA . LYS A 1 735 ? -1.921 29.617 36.251 1.00 82.19 735 LYS A CA 1
ATOM 5681 C C . LYS A 1 735 ? -0.674 29.495 37.131 1.00 82.19 735 LYS A C 1
ATOM 5683 O O . LYS A 1 735 ? -0.116 28.404 37.235 1.00 82.19 735 LYS A O 1
ATOM 5688 N N . GLU A 1 736 ? -0.276 30.561 37.826 1.00 85.00 736 GLU A N 1
ATOM 5689 C CA . GLU A 1 736 ? 0.855 30.508 38.761 1.00 85.00 736 GLU A CA 1
ATOM 5690 C C . GLU A 1 736 ? 0.559 29.641 39.994 1.00 85.00 736 GLU A C 1
ATOM 5692 O O . GLU A 1 736 ? 1.411 28.851 40.398 1.00 85.00 736 GLU A O 1
ATOM 5697 N N . TYR A 1 737 ? -0.657 29.702 40.554 1.00 84.62 737 TYR A N 1
ATOM 5698 C CA . TYR A 1 737 ? -1.037 28.833 41.674 1.00 84.62 737 TYR A CA 1
ATOM 5699 C C . TYR A 1 737 ? -0.928 27.346 41.305 1.00 84.62 737 TYR A C 1
ATOM 5701 O O . TYR A 1 737 ? -0.275 26.594 42.026 1.00 84.62 737 TYR A O 1
ATOM 5709 N N . LYS A 1 738 ? -1.468 26.933 40.147 1.00 87.56 738 LYS A N 1
ATOM 5710 C CA . LYS A 1 738 ? -1.339 25.551 39.651 1.00 87.56 738 LYS A CA 1
ATOM 5711 C C . LYS A 1 738 ? 0.117 25.161 39.362 1.00 87.56 738 LYS A C 1
ATOM 5713 O O . LYS A 1 738 ? 0.497 24.023 39.625 1.00 87.56 738 LYS A O 1
ATOM 5718 N N . ARG A 1 739 ? 0.956 26.083 38.870 1.00 87.94 739 ARG A N 1
ATOM 5719 C CA . ARG A 1 739 ? 2.399 25.831 38.689 1.00 87.94 739 ARG A CA 1
ATOM 5720 C C . ARG A 1 739 ? 3.076 25.540 40.033 1.00 87.94 739 ARG A C 1
ATOM 5722 O O . ARG A 1 739 ? 3.816 24.567 40.154 1.00 87.94 739 ARG A O 1
ATOM 5729 N N . SER A 1 740 ? 2.776 26.346 41.051 1.00 88.19 740 SER A N 1
ATOM 5730 C CA . SER A 1 740 ? 3.318 26.181 42.402 1.00 88.19 740 SER A CA 1
ATOM 5731 C C . SER A 1 740 ? 2.851 24.882 43.071 1.00 88.19 740 SER A C 1
ATOM 5733 O O . SER A 1 740 ? 3.685 24.173 43.635 1.00 88.19 740 SER A O 1
ATOM 5735 N N . THR A 1 741 ? 1.568 24.509 42.959 1.00 86.94 741 THR A N 1
ATOM 5736 C CA . THR A 1 741 ? 1.074 23.237 43.519 1.00 86.94 741 THR A CA 1
ATOM 5737 C C . THR A 1 741 ? 1.618 22.017 42.779 1.00 86.94 741 THR A C 1
ATOM 5739 O O . THR A 1 741 ? 1.947 21.031 43.431 1.00 86.94 741 THR A O 1
ATOM 5742 N N . LEU A 1 742 ? 1.783 22.067 41.451 1.00 89.94 742 LEU A N 1
ATOM 5743 C CA . LEU A 1 742 ? 2.431 20.986 40.698 1.00 89.94 742 LEU A CA 1
ATOM 5744 C C . LEU A 1 742 ? 3.895 20.793 41.124 1.00 89.94 742 LEU A C 1
ATOM 5746 O O . LEU A 1 742 ? 4.306 19.661 41.371 1.00 89.94 742 LEU A O 1
ATOM 5750 N N . ASN A 1 743 ? 4.666 21.872 41.299 1.00 90.69 743 ASN A N 1
ATOM 5751 C CA . ASN A 1 743 ? 6.042 21.774 41.801 1.00 90.69 743 ASN A CA 1
ATOM 5752 C C . ASN A 1 743 ? 6.090 21.205 43.234 1.00 90.69 743 ASN A C 1
ATOM 5754 O O . ASN A 1 743 ? 6.961 20.398 43.549 1.00 90.69 743 ASN A O 1
ATOM 5758 N N . GLU A 1 744 ? 5.155 21.592 44.105 1.00 88.44 744 GLU A N 1
ATOM 5759 C CA . GLU A 1 744 ? 5.039 21.037 45.462 1.00 88.44 744 GLU A CA 1
ATOM 5760 C C . GLU A 1 744 ? 4.719 19.529 45.445 1.00 88.44 744 GLU A C 1
ATOM 5762 O O . GLU A 1 744 ? 5.232 18.772 46.270 1.00 88.44 744 GLU A O 1
ATOM 5767 N N . LEU A 1 745 ? 3.902 19.075 44.487 1.00 88.38 745 LEU A N 1
ATOM 5768 C CA . LEU A 1 745 ? 3.590 17.660 44.289 1.00 88.38 745 LEU A CA 1
ATOM 5769 C C . LEU A 1 745 ? 4.802 16.865 43.768 1.00 88.38 745 LEU A C 1
ATOM 5771 O O . LEU A 1 745 ? 5.010 15.743 44.229 1.00 88.38 745 LEU A O 1
ATOM 5775 N N . VAL A 1 746 ? 5.622 17.433 42.872 1.00 88.94 746 VAL A N 1
ATOM 5776 C CA . VAL A 1 746 ? 6.892 16.825 42.409 1.00 88.94 746 VAL A CA 1
ATOM 5777 C C . VAL A 1 746 ? 7.890 16.684 43.564 1.00 88.94 746 VAL A C 1
ATOM 5779 O O . VAL A 1 746 ? 8.433 15.594 43.769 1.00 88.94 746 VAL A O 1
ATOM 5782 N N . ASP A 1 747 ? 8.085 17.745 44.356 1.00 86.69 747 ASP A N 1
ATOM 5783 C CA . ASP A 1 747 ? 8.891 17.728 45.588 1.00 86.69 747 ASP A CA 1
ATOM 5784 C C . ASP A 1 747 ? 8.431 16.600 46.527 1.00 86.69 747 ASP A C 1
ATOM 5786 O O . ASP A 1 747 ? 9.234 15.790 46.996 1.00 86.69 747 ASP A O 1
ATOM 5790 N N . TYR A 1 748 ? 7.121 16.533 46.795 1.00 85.06 748 TYR A N 1
ATOM 5791 C CA . TYR A 1 748 ? 6.535 15.574 47.728 1.00 85.06 748 TYR A CA 1
ATOM 5792 C C . TYR A 1 748 ? 6.699 14.123 47.254 1.00 85.06 748 TYR A C 1
ATOM 5794 O O . TYR A 1 748 ? 7.134 13.278 48.032 1.00 85.06 748 TYR A O 1
ATOM 5802 N N . VAL A 1 749 ? 6.431 13.841 45.975 1.00 83.94 749 VAL A N 1
ATOM 5803 C CA . VAL A 1 749 ? 6.617 12.512 45.356 1.00 83.94 749 VAL A CA 1
ATOM 5804 C C . VAL A 1 749 ? 8.082 12.063 45.367 1.00 83.94 749 VAL A C 1
ATOM 5806 O O . VAL A 1 749 ? 8.349 10.863 45.460 1.00 83.94 749 VAL A O 1
ATOM 5809 N N . THR A 1 750 ? 9.023 13.010 45.299 1.00 83.50 750 THR A N 1
ATOM 5810 C CA . THR A 1 750 ? 10.470 12.739 45.260 1.00 83.50 750 THR A CA 1
ATOM 5811 C C . THR A 1 750 ? 11.076 12.522 46.657 1.00 83.50 750 THR A C 1
ATOM 5813 O O . THR A 1 750 ? 12.010 11.733 46.799 1.00 83.50 750 THR A O 1
ATOM 5816 N N . VAL A 1 751 ? 10.569 13.205 47.692 1.00 82.69 751 VAL A N 1
ATOM 5817 C CA . VAL A 1 751 ? 11.153 13.196 49.052 1.00 82.69 751 VAL A CA 1
ATOM 5818 C C . VAL A 1 751 ? 10.410 12.277 50.030 1.00 82.69 751 VAL A C 1
ATOM 5820 O O . VAL A 1 751 ? 11.042 11.658 50.890 1.00 82.69 751 VAL A O 1
ATOM 5823 N N . SER A 1 752 ? 9.083 12.185 49.931 1.00 73.00 752 SER A N 1
ATOM 5824 C CA . SER A 1 752 ? 8.255 11.433 50.881 1.00 73.00 752 SER A CA 1
ATOM 5825 C C . SER A 1 752 ? 8.245 9.926 50.598 1.00 73.00 752 SER A C 1
ATOM 5827 O O . SER A 1 752 ? 8.592 9.464 49.513 1.00 73.00 752 SER A O 1
ATOM 5829 N N . ARG A 1 753 ? 7.814 9.140 51.590 1.00 67.69 753 ARG A N 1
ATOM 5830 C CA . ARG A 1 753 ? 7.604 7.685 51.502 1.00 67.69 753 ARG A CA 1
ATOM 5831 C C . ARG A 1 753 ? 6.276 7.308 52.148 1.00 67.69 753 ARG A C 1
ATOM 5833 O O . ARG A 1 753 ? 5.864 7.960 53.106 1.00 67.69 753 ARG A O 1
ATOM 5840 N N . GLY A 1 754 ? 5.607 6.284 51.629 1.00 66.25 754 GLY A N 1
ATOM 5841 C CA . GLY A 1 754 ? 4.311 5.801 52.114 1.00 66.25 754 GLY A CA 1
ATOM 5842 C C . GLY A 1 754 ? 3.082 6.577 51.618 1.00 66.25 754 GLY A C 1
ATOM 5843 O O . GLY A 1 754 ? 1.991 6.353 52.134 1.00 66.25 754 GLY A O 1
ATOM 5844 N N . TYR A 1 755 ? 3.217 7.469 50.628 1.00 70.56 755 TYR A N 1
ATOM 5845 C CA . TYR A 1 755 ? 2.087 8.247 50.085 1.00 70.56 755 TYR A CA 1
ATOM 5846 C C . TYR A 1 755 ? 1.249 7.482 49.039 1.00 70.56 755 TYR A C 1
ATOM 5848 O O . TYR A 1 755 ? 0.134 7.892 48.715 1.00 70.56 755 TYR A O 1
ATOM 5856 N N . LEU A 1 756 ? 1.762 6.365 48.508 1.00 75.88 756 LEU A N 1
ATOM 5857 C CA . LEU A 1 756 ? 1.123 5.554 47.461 1.00 75.88 756 LEU A CA 1
ATOM 5858 C C . LEU A 1 756 ? 0.045 4.608 48.015 1.00 75.88 756 LEU A C 1
ATOM 5860 O O . LEU A 1 756 ? 0.172 3.384 47.969 1.00 75.88 756 LEU A O 1
ATOM 5864 N N . THR A 1 757 ? -1.051 5.180 48.516 1.00 79.12 757 THR A N 1
ATOM 5865 C CA . THR A 1 757 ? -2.270 4.421 48.847 1.00 79.12 757 THR A CA 1
ATOM 5866 C C . THR A 1 757 ? -2.941 3.879 47.577 1.00 79.12 757 THR A C 1
ATOM 5868 O O . THR A 1 757 ? -2.782 4.439 46.491 1.00 79.12 757 THR A O 1
ATOM 5871 N N . GLU A 1 758 ? -3.755 2.820 47.684 1.00 80.06 758 GLU A N 1
ATOM 5872 C CA . GLU A 1 758 ? -4.482 2.274 46.518 1.00 80.06 758 GLU A CA 1
ATOM 5873 C C . GLU A 1 758 ? -5.403 3.311 45.840 1.00 80.06 758 GLU A C 1
ATOM 5875 O O . GLU A 1 758 ? -5.651 3.232 44.637 1.00 80.06 758 GLU A O 1
ATOM 5880 N N . GLN A 1 759 ? -5.870 4.306 46.604 1.00 82.88 759 GLN A N 1
ATOM 5881 C CA . GLN A 1 759 ? -6.728 5.399 46.134 1.00 82.88 759 GLN A CA 1
ATOM 5882 C C . GLN A 1 759 ? -5.956 6.506 45.392 1.00 82.88 759 GLN A C 1
ATOM 5884 O O . GLN A 1 759 ? -6.562 7.256 44.629 1.00 82.88 759 GLN A O 1
ATOM 5889 N N . ALA A 1 760 ? -4.629 6.596 45.552 1.00 85.38 760 ALA A N 1
ATOM 5890 C CA . ALA A 1 760 ? -3.803 7.570 44.835 1.00 85.38 760 ALA A CA 1
ATOM 5891 C C . ALA A 1 760 ? -3.642 7.224 43.345 1.00 85.38 760 ALA A C 1
ATOM 5893 O O . ALA A 1 760 ? -3.657 8.120 42.504 1.00 85.38 760 ALA A O 1
ATOM 5894 N N . TYR A 1 761 ? -3.539 5.935 43.000 1.00 88.31 761 TYR A N 1
ATOM 5895 C CA . TYR A 1 761 ? -3.359 5.468 41.618 1.00 88.31 761 TYR A CA 1
ATOM 5896 C C . TYR A 1 761 ? -4.421 5.993 40.623 1.00 88.31 761 TYR A C 1
ATOM 5898 O O . TYR A 1 761 ? -4.011 6.558 39.605 1.00 88.31 761 TYR A O 1
ATOM 5906 N N . PRO A 1 762 ? -5.746 5.868 40.864 1.00 89.81 762 PRO A N 1
ATOM 5907 C CA . PRO A 1 762 ? -6.749 6.374 39.926 1.00 89.81 762 PRO A CA 1
ATOM 5908 C C . PRO A 1 762 ? -6.715 7.900 39.788 1.00 89.81 762 PRO A C 1
ATOM 5910 O O . PRO A 1 762 ? -6.769 8.401 38.667 1.00 89.81 762 PRO A O 1
ATOM 5913 N N . GLU A 1 763 ? -6.581 8.652 40.886 1.00 88.06 763 GLU A N 1
ATOM 5914 C CA . GLU A 1 763 ? -6.580 10.121 40.823 1.00 88.06 763 GLU A CA 1
ATOM 5915 C C . GLU A 1 763 ? -5.287 10.680 40.197 1.00 88.06 763 GLU A C 1
ATOM 5917 O O . GLU A 1 763 ? -5.352 11.694 39.504 1.00 88.06 763 GLU A O 1
ATOM 5922 N N . VAL A 1 764 ? -4.141 9.995 40.332 1.00 90.38 764 VAL A N 1
ATOM 5923 C CA . VAL A 1 764 ? -2.915 10.309 39.572 1.00 90.38 764 VAL A CA 1
ATOM 5924 C C . VAL A 1 764 ? -3.119 10.073 38.076 1.00 90.38 764 VAL A C 1
ATOM 5926 O O . VAL A 1 764 ? -2.913 10.997 37.292 1.00 90.38 764 VAL A O 1
ATOM 5929 N N . VAL A 1 765 ? -3.552 8.875 37.665 1.00 90.19 765 VAL A N 1
ATOM 5930 C CA . VAL A 1 765 ? -3.734 8.545 36.236 1.00 90.19 765 VAL A CA 1
ATOM 5931 C C . VAL A 1 765 ? -4.763 9.472 35.585 1.00 90.19 765 VAL A C 1
ATOM 5933 O O . VAL A 1 765 ? -4.557 9.936 34.467 1.00 90.19 765 VAL A O 1
ATOM 5936 N N . LYS A 1 766 ? -5.827 9.824 36.310 1.00 89.00 766 LYS A N 1
ATOM 5937 C CA . LYS A 1 766 ? -6.831 10.822 35.922 1.00 89.00 766 LYS A CA 1
ATOM 5938 C C . LYS A 1 766 ? -6.236 12.227 35.779 1.00 89.00 766 LYS A C 1
ATOM 5940 O O . LYS A 1 766 ? -6.442 12.842 34.739 1.00 89.00 766 LYS A O 1
ATOM 5945 N N . MET A 1 767 ? -5.478 12.723 36.762 1.00 90.56 767 MET A N 1
ATOM 5946 C CA . MET A 1 767 ? -4.836 14.048 36.697 1.00 90.56 767 MET A CA 1
ATOM 5947 C C . MET A 1 767 ? -3.897 14.157 35.490 1.00 90.56 767 MET A C 1
ATOM 5949 O O . MET A 1 767 ? -3.966 15.133 34.746 1.00 90.56 767 MET A O 1
ATOM 5953 N N . VAL A 1 768 ? -3.098 13.116 35.246 1.00 90.44 768 VAL A N 1
ATOM 5954 C CA . VAL A 1 768 ? -2.230 12.989 34.067 1.00 90.44 768 VAL A CA 1
ATOM 5955 C C . VAL A 1 768 ? -3.068 12.994 32.779 1.00 90.44 768 VAL A C 1
ATOM 5957 O O . VAL A 1 768 ? -2.842 13.833 31.911 1.00 90.44 768 VAL A O 1
ATOM 5960 N N . SER A 1 769 ? -4.101 12.148 32.691 1.00 89.44 769 SER A N 1
ATOM 5961 C CA . SER A 1 769 ? -4.973 12.033 31.508 1.00 89.44 769 SER A CA 1
ATOM 5962 C C . SER A 1 769 ? -5.674 13.346 31.138 1.00 89.44 769 SER A C 1
ATOM 5964 O O . SER A 1 769 ? -5.738 13.689 29.964 1.00 89.44 769 SER A O 1
ATOM 5966 N N . TYR A 1 770 ? -6.176 14.098 32.126 1.00 86.06 770 TYR A N 1
ATOM 5967 C CA . TYR A 1 770 ? -6.876 15.376 31.913 1.00 86.06 770 TYR A CA 1
ATOM 5968 C C . TYR A 1 770 ? -5.957 16.538 31.503 1.00 86.06 770 TYR A C 1
ATOM 5970 O O . TYR A 1 770 ? -6.456 17.548 31.012 1.00 86.06 770 TYR A O 1
ATOM 5978 N N . ASN A 1 771 ? -4.644 16.428 31.732 1.00 88.00 771 ASN A N 1
ATOM 5979 C CA . ASN A 1 771 ? -3.674 17.462 31.363 1.00 88.00 771 ASN A CA 1
ATOM 5980 C C . ASN A 1 771 ? -2.918 17.133 30.068 1.00 88.00 771 ASN A C 1
ATOM 5982 O O . ASN A 1 771 ? -2.600 18.050 29.320 1.00 88.00 771 ASN A O 1
ATOM 5986 N N . ILE A 1 772 ? -2.621 15.854 29.816 1.00 89.00 772 ILE A N 1
ATOM 5987 C CA . ILE A 1 772 ? -1.754 15.421 28.711 1.00 89.00 772 ILE A CA 1
ATOM 5988 C C . ILE A 1 772 ? -2.551 15.083 27.443 1.00 89.00 772 ILE A C 1
ATOM 5990 O O . ILE A 1 772 ? -2.203 15.562 26.363 1.00 89.00 772 ILE A O 1
ATOM 5994 N N . PHE A 1 773 ? -3.619 14.281 27.549 1.00 89.50 773 PHE A N 1
ATOM 5995 C CA . PHE A 1 773 ? -4.342 13.784 26.374 1.00 89.50 773 PHE A CA 1
ATOM 5996 C C . PHE A 1 773 ? -5.203 14.884 25.740 1.00 89.50 773 PHE A C 1
ATOM 5998 O O . PHE A 1 773 ? -6.291 15.215 26.217 1.00 89.50 773 PHE A O 1
ATOM 6005 N N . ARG A 1 774 ? -4.704 15.426 24.628 1.00 83.56 774 ARG A N 1
ATOM 6006 C CA . ARG A 1 774 ? -5.339 16.452 23.797 1.00 83.56 774 ARG A CA 1
ATOM 6007 C C . ARG A 1 774 ? -5.205 16.070 22.326 1.00 83.56 774 ARG A C 1
ATOM 6009 O O . ARG A 1 774 ? -4.214 15.462 21.941 1.00 83.56 774 ARG A O 1
ATOM 6016 N N . THR A 1 775 ? -6.180 16.442 21.503 1.00 76.19 775 THR A N 1
ATOM 6017 C CA . THR A 1 775 ? -6.009 16.408 20.045 1.00 76.19 775 THR A CA 1
ATOM 6018 C C . THR A 1 775 ? -4.987 17.469 19.653 1.00 76.19 775 THR A C 1
ATOM 6020 O O . THR A 1 775 ? -5.161 18.633 20.026 1.00 76.19 775 THR A O 1
ATOM 6023 N N . LEU A 1 776 ? -3.952 17.078 18.913 1.00 76.88 776 LEU A N 1
ATOM 6024 C CA . LEU A 1 776 ? -2.953 18.004 18.380 1.00 76.88 776 LEU A CA 1
ATOM 6025 C C . LEU A 1 776 ? -3.607 19.018 17.410 1.00 76.88 776 LEU A C 1
ATOM 6027 O O . LEU A 1 776 ? -4.661 18.723 16.829 1.00 76.88 776 LEU A O 1
ATOM 6031 N N . PRO A 1 777 ? -3.049 20.234 17.266 1.00 68.56 777 PRO A N 1
ATOM 6032 C CA . PRO A 1 777 ? -3.514 21.186 16.260 1.00 68.56 777 PRO A CA 1
ATOM 6033 C C . PRO A 1 777 ? -3.269 20.641 14.837 1.00 68.56 777 PRO A C 1
ATOM 6035 O O . PRO A 1 777 ? -2.352 19.848 14.640 1.00 68.56 777 PRO A O 1
ATOM 6038 N N . PRO A 1 778 ? -4.068 21.049 13.834 1.00 65.12 778 PRO A N 1
ATOM 6039 C CA . PRO A 1 778 ? -3.759 20.743 12.440 1.00 65.12 778 PRO A CA 1
ATOM 6040 C C . PRO A 1 778 ? -2.502 21.506 11.998 1.00 65.12 778 PRO A C 1
ATOM 6042 O O . PRO A 1 778 ? -2.376 22.693 12.302 1.00 65.12 778 PRO A O 1
ATOM 6045 N N . CYS A 1 779 ? -1.612 20.841 11.260 1.00 58.44 779 CYS A N 1
ATOM 6046 C CA . CYS A 1 779 ? -0.431 21.478 10.679 1.00 58.44 779 CYS A CA 1
ATOM 6047 C C . CYS A 1 779 ? -0.834 22.464 9.559 1.00 58.44 779 CYS A C 1
ATOM 6049 O O . CYS A 1 779 ? -1.771 22.197 8.801 1.00 58.44 779 CYS A O 1
ATOM 6051 N N . ASP A 1 780 ? -0.149 23.609 9.470 1.00 52.19 780 ASP A N 1
ATOM 6052 C CA . ASP A 1 780 ? -0.497 24.729 8.571 1.00 52.19 780 ASP A CA 1
ATOM 6053 C C . ASP A 1 780 ? 0.316 24.739 7.243 1.00 52.19 780 ASP A C 1
ATOM 6055 O O . ASP A 1 780 ? 0.035 25.565 6.366 1.00 52.19 780 ASP A O 1
ATOM 6059 N N . SER A 1 781 ? 1.305 23.847 7.051 1.00 50.59 781 SER A N 1
ATOM 6060 C CA . SER A 1 781 ? 2.171 23.797 5.853 1.00 50.59 781 SER A CA 1
ATOM 6061 C C . SER A 1 781 ? 1.749 22.725 4.826 1.00 50.59 781 SER A C 1
ATOM 6063 O O . SER A 1 781 ? 1.392 21.601 5.164 1.00 50.59 781 SER A O 1
ATOM 6065 N N . ASN A 1 782 ? 1.784 23.080 3.531 1.00 45.41 782 ASN A N 1
ATOM 6066 C CA . ASN A 1 782 ? 1.579 22.146 2.400 1.00 45.41 782 ASN A CA 1
ATOM 6067 C C . ASN A 1 782 ? 2.889 21.807 1.658 1.00 45.41 782 ASN A C 1
ATOM 6069 O O . ASN A 1 782 ? 2.906 20.930 0.799 1.00 45.41 782 ASN A O 1
ATOM 6073 N N . GLU A 1 783 ? 3.974 22.511 1.981 1.00 47.81 783 GLU A N 1
ATOM 6074 C CA . GLU A 1 783 ? 5.331 22.297 1.471 1.00 47.81 783 GLU A CA 1
ATOM 6075 C C . GLU A 1 783 ? 6.230 22.048 2.691 1.00 47.81 783 GLU A C 1
ATOM 6077 O O . GLU A 1 783 ? 6.999 22.908 3.099 1.00 47.81 783 GLU A O 1
ATOM 6082 N N . PHE A 1 784 ? 6.022 20.897 3.337 1.00 52.97 784 PHE A N 1
ATOM 6083 C CA . PHE A 1 784 ? 6.730 20.476 4.549 1.00 52.97 784 PHE A CA 1
ATOM 6084 C C . PHE A 1 784 ? 8.166 20.061 4.205 1.00 52.97 784 PHE A C 1
ATOM 6086 O O . PHE A 1 784 ? 8.362 19.005 3.589 1.00 52.97 784 PHE A O 1
ATOM 6093 N N . ASP A 1 785 ? 9.153 20.864 4.614 1.00 60.03 785 ASP A N 1
ATOM 6094 C CA . ASP A 1 785 ? 10.549 20.424 4.693 1.00 60.03 785 ASP A CA 1
ATOM 6095 C C . ASP A 1 785 ? 10.942 20.216 6.169 1.00 60.03 785 ASP A C 1
ATOM 6097 O O . ASP A 1 785 ? 11.191 21.189 6.889 1.00 60.03 785 ASP A O 1
ATOM 6101 N N . PRO A 1 786 ? 11.010 18.954 6.637 1.00 60.53 786 PRO A N 1
ATOM 6102 C CA . PRO A 1 786 ? 11.328 18.642 8.025 1.00 60.53 786 PRO A CA 1
ATOM 6103 C C . PRO A 1 786 ? 12.730 19.074 8.494 1.00 60.53 786 PRO A C 1
ATOM 6105 O O . PRO A 1 786 ? 13.005 18.956 9.688 1.00 60.53 786 PRO A O 1
ATOM 6108 N N . GLU A 1 787 ? 13.624 19.531 7.605 1.00 60.31 787 GLU A N 1
ATOM 6109 C CA . GLU A 1 787 ? 14.923 20.109 7.991 1.00 60.31 787 GLU A CA 1
ATOM 6110 C C . GLU A 1 787 ? 14.899 21.645 8.138 1.00 60.31 787 GLU A C 1
ATOM 6112 O O . GLU A 1 787 ? 15.766 22.183 8.834 1.00 60.31 787 GLU A O 1
ATOM 6117 N N . GLU A 1 788 ? 13.931 22.355 7.537 1.00 59.56 788 GLU A N 1
ATOM 6118 C CA . GLU A 1 788 ? 13.869 23.833 7.544 1.00 59.56 788 GLU A CA 1
ATOM 6119 C C . GLU A 1 788 ? 12.717 24.432 8.383 1.00 59.56 788 GLU A C 1
ATOM 6121 O O . GLU A 1 788 ? 12.825 25.588 8.803 1.00 59.56 788 GLU A O 1
ATOM 6126 N N . ASP A 1 789 ? 11.643 23.685 8.673 1.00 63.22 789 ASP A N 1
ATOM 6127 C CA . ASP A 1 789 ? 10.501 24.181 9.464 1.00 63.22 789 ASP A CA 1
ATOM 6128 C C . ASP A 1 789 ? 10.875 24.469 10.945 1.00 63.22 789 ASP A C 1
ATOM 6130 O O . ASP A 1 789 ? 11.305 23.587 11.694 1.00 63.22 789 ASP A O 1
ATOM 6134 N N . GLU A 1 790 ? 10.675 25.714 11.414 1.00 63.97 790 GLU A N 1
ATOM 6135 C CA . GLU A 1 790 ? 10.869 26.077 12.832 1.00 63.97 790 GLU A CA 1
ATOM 6136 C C . GLU A 1 790 ? 9.795 25.397 13.717 1.00 63.97 790 GLU A C 1
ATOM 6138 O O . GLU A 1 790 ? 8.603 25.660 13.533 1.00 63.97 790 GLU A O 1
ATOM 6143 N N . PRO A 1 791 ? 10.164 24.573 14.722 1.00 70.19 791 PRO A N 1
ATOM 6144 C CA . PRO A 1 791 ? 9.198 23.775 15.478 1.00 70.19 791 PRO A CA 1
ATOM 6145 C C . PRO A 1 791 ? 8.287 24.652 16.342 1.00 70.19 791 PRO A C 1
ATOM 6147 O O . PRO A 1 791 ? 8.767 25.428 17.182 1.00 70.19 791 PRO A O 1
ATOM 6150 N N . THR A 1 792 ? 6.964 24.504 16.199 1.00 73.38 792 THR A N 1
ATOM 6151 C CA . THR A 1 792 ? 6.034 25.285 17.018 1.00 73.38 792 THR A CA 1
ATOM 6152 C C . THR A 1 792 ? 6.083 24.822 18.478 1.00 73.38 792 THR A C 1
ATOM 6154 O O . THR A 1 792 ? 6.045 23.635 18.803 1.00 73.38 792 THR A O 1
ATOM 6157 N N . LEU A 1 793 ? 6.243 25.783 19.391 1.00 80.81 793 LEU A N 1
ATOM 6158 C CA . LEU A 1 793 ? 6.421 25.503 20.816 1.00 80.81 793 LEU A CA 1
ATOM 6159 C C . LEU A 1 793 ? 5.079 25.543 21.549 1.00 80.81 793 LEU A C 1
ATOM 6161 O O . LEU A 1 793 ? 4.369 26.550 21.510 1.00 80.81 793 LEU A O 1
ATOM 6165 N N . GLU A 1 794 ? 4.770 24.481 22.292 1.00 79.81 794 GLU A N 1
ATOM 6166 C CA . GLU A 1 794 ? 3.510 24.349 23.028 1.00 79.81 794 GLU A CA 1
ATOM 6167 C C . GLU A 1 794 ? 3.378 25.444 24.108 1.00 79.81 794 GLU A C 1
ATOM 6169 O O . GLU A 1 794 ? 4.176 25.544 25.047 1.00 79.81 794 GLU A O 1
ATOM 6174 N N . ALA A 1 795 ? 2.346 26.286 23.990 1.00 81.12 795 ALA A N 1
ATOM 6175 C CA . ALA A 1 795 ? 2.135 27.448 24.856 1.00 81.12 795 ALA A CA 1
ATOM 6176 C C . ALA A 1 795 ? 1.836 27.068 26.320 1.00 81.12 795 ALA A C 1
ATOM 6178 O O . ALA A 1 795 ? 2.150 27.826 27.242 1.00 81.12 795 ALA A O 1
ATOM 6179 N N . SER A 1 796 ? 1.260 25.884 26.550 1.00 85.19 796 SER A N 1
ATOM 6180 C CA . SER A 1 796 ? 0.969 25.338 27.883 1.00 85.19 796 SER A CA 1
ATOM 6181 C C . SER A 1 796 ? 2.143 24.589 28.538 1.00 85.19 796 SER A C 1
ATOM 6183 O O . SER A 1 796 ? 2.017 24.110 29.672 1.00 85.19 796 SER A O 1
ATOM 6185 N N . TRP A 1 797 ? 3.315 24.548 27.885 1.00 88.62 797 TRP A N 1
ATOM 6186 C CA . TRP A 1 797 ? 4.509 23.830 28.352 1.00 88.62 797 TRP A CA 1
ATOM 6187 C C . TRP A 1 797 ? 4.884 24.044 29.838 1.00 88.62 797 TRP A C 1
ATOM 6189 O O . TRP A 1 797 ? 5.189 23.053 30.505 1.00 88.62 797 TRP A O 1
ATOM 6199 N N . PRO A 1 798 ? 4.798 25.258 30.434 1.00 87.69 798 PRO A N 1
ATOM 6200 C CA . PRO A 1 798 ? 5.128 25.469 31.852 1.00 87.69 798 PRO A CA 1
ATOM 6201 C C . PRO A 1 798 ? 4.240 24.717 32.859 1.00 87.69 798 PRO A C 1
ATOM 6203 O O . PRO A 1 798 ? 4.585 24.655 34.040 1.00 87.69 798 PRO A O 1
ATOM 6206 N N . HIS A 1 799 ? 3.091 24.177 32.433 1.00 88.69 799 HIS A N 1
ATOM 6207 C CA . HIS A 1 799 ? 2.296 23.222 33.216 1.00 88.69 799 HIS A CA 1
ATOM 6208 C C . HIS A 1 799 ? 2.581 21.782 32.795 1.00 88.69 799 HIS A C 1
ATOM 6210 O O . HIS A 1 799 ? 2.800 20.946 33.670 1.00 88.69 799 HIS A O 1
ATOM 6216 N N . LEU A 1 800 ? 2.620 21.495 31.487 1.00 90.06 800 LEU A N 1
ATOM 6217 C CA . LEU A 1 800 ? 2.844 20.137 30.976 1.00 90.06 800 LEU A CA 1
ATOM 6218 C C . LEU A 1 800 ? 4.166 19.541 31.468 1.00 90.06 800 LEU A C 1
ATOM 6220 O O . LEU A 1 800 ? 4.166 18.412 31.951 1.00 90.06 800 LEU A O 1
ATOM 6224 N N . GLN A 1 801 ? 5.262 20.309 31.451 1.00 93.06 801 GLN A N 1
ATOM 6225 C CA . GLN A 1 801 ? 6.574 19.862 31.933 1.00 93.06 801 GLN A CA 1
ATOM 6226 C C . GLN A 1 801 ? 6.511 19.308 33.366 1.00 93.06 801 GLN A C 1
ATOM 6228 O O . GLN A 1 801 ? 7.069 18.250 33.647 1.00 93.06 801 GLN A O 1
ATOM 6233 N N . LEU A 1 802 ? 5.795 19.990 34.269 1.00 92.19 802 LEU A N 1
ATOM 6234 C CA . LEU A 1 802 ? 5.658 19.557 35.662 1.00 92.19 802 LEU A CA 1
ATOM 6235 C C . LEU A 1 802 ? 4.760 18.319 35.801 1.00 92.19 802 LEU A C 1
ATOM 6237 O O . LEU A 1 802 ? 5.009 17.493 36.674 1.00 92.19 802 LEU A O 1
ATOM 6241 N N . VAL A 1 803 ? 3.743 18.158 34.945 1.00 93.44 803 VAL A N 1
ATOM 6242 C CA . VAL A 1 803 ? 2.899 16.947 34.921 1.00 93.44 803 VAL A CA 1
ATOM 6243 C C . VAL A 1 803 ? 3.686 15.745 34.383 1.00 93.44 803 VAL A C 1
ATOM 6245 O O . VAL A 1 803 ? 3.599 14.660 34.960 1.00 93.44 803 VAL A O 1
ATOM 6248 N N . TYR A 1 804 ? 4.502 15.933 33.341 1.00 94.19 804 TYR A N 1
ATOM 6249 C CA . TYR A 1 804 ? 5.402 14.901 32.825 1.00 94.19 804 TYR A CA 1
ATOM 6250 C C . TYR A 1 804 ? 6.483 14.514 33.849 1.00 94.19 804 TYR A C 1
ATOM 6252 O O . TYR A 1 804 ? 6.660 13.325 34.117 1.00 94.19 804 TYR A O 1
ATOM 6260 N N . GLU A 1 805 ? 7.163 15.477 34.486 1.00 93.69 805 GLU A N 1
ATOM 6261 C CA . GLU A 1 805 ? 8.157 15.190 35.534 1.00 93.69 805 GLU A CA 1
ATOM 6262 C C . GLU A 1 805 ? 7.522 14.475 36.739 1.00 93.69 805 GLU A C 1
ATOM 6264 O O . GLU A 1 805 ? 8.056 13.469 37.214 1.00 93.69 805 GLU A O 1
ATOM 6269 N N . PHE A 1 806 ? 6.345 14.926 37.187 1.00 92.94 806 PHE A N 1
ATOM 6270 C CA . PHE A 1 806 ? 5.559 14.252 38.224 1.00 92.94 806 PHE A CA 1
ATOM 6271 C C . PHE A 1 806 ? 5.258 12.794 37.853 1.00 92.94 806 PHE A C 1
ATOM 6273 O O . PHE A 1 806 ? 5.457 11.895 38.675 1.00 92.94 806 PHE A O 1
ATOM 6280 N N . PHE A 1 807 ? 4.816 12.538 36.617 1.00 93.69 807 PHE A N 1
ATOM 6281 C CA . PHE A 1 807 ? 4.468 11.190 36.171 1.00 93.69 807 PHE A CA 1
ATOM 6282 C C . PHE A 1 807 ? 5.696 10.281 36.028 1.00 93.69 807 PHE A C 1
ATOM 6284 O O . PHE A 1 807 ? 5.629 9.119 36.428 1.00 93.69 807 PHE A O 1
ATOM 6291 N N . ILE A 1 808 ? 6.841 10.802 35.565 1.00 92.81 808 ILE A N 1
ATOM 6292 C CA . ILE A 1 808 ? 8.109 10.055 35.559 1.00 92.81 808 ILE A CA 1
ATOM 6293 C C . ILE A 1 808 ? 8.513 9.683 36.990 1.00 92.81 808 ILE A C 1
ATOM 6295 O O . ILE A 1 808 ? 8.744 8.506 37.256 1.00 92.81 808 ILE A O 1
ATOM 6299 N N . ARG A 1 809 ? 8.525 10.627 37.943 1.00 91.38 809 ARG A N 1
ATOM 6300 C CA . ARG A 1 809 ? 8.907 10.345 39.345 1.00 91.38 809 ARG A CA 1
ATOM 6301 C C . ARG A 1 809 ? 7.958 9.344 40.015 1.00 91.38 809 ARG A C 1
ATOM 6303 O O . ARG A 1 809 ? 8.412 8.442 40.719 1.00 91.38 809 ARG A O 1
ATOM 6310 N N . PHE A 1 810 ? 6.657 9.443 39.739 1.00 90.75 810 PHE A N 1
ATOM 6311 C CA . PHE A 1 810 ? 5.644 8.467 40.155 1.00 90.75 810 PHE A CA 1
ATOM 6312 C C . PHE A 1 810 ? 5.913 7.064 39.578 1.00 90.75 810 PHE A C 1
ATOM 6314 O O . PHE A 1 810 ? 5.875 6.080 40.319 1.00 90.75 810 PHE A O 1
ATOM 6321 N N . LEU A 1 811 ? 6.240 6.960 38.283 1.00 90.38 811 LEU A N 1
ATOM 6322 C CA . LEU A 1 811 ? 6.590 5.694 37.629 1.00 90.38 811 LEU A CA 1
ATOM 6323 C C . LEU A 1 811 ? 7.944 5.136 38.087 1.00 90.38 811 LEU A C 1
ATOM 6325 O O . LEU A 1 811 ? 8.107 3.917 38.121 1.00 90.38 811 LEU A O 1
ATOM 6329 N N . GLU A 1 812 ? 8.916 5.976 38.441 1.00 89.44 812 GLU A N 1
ATOM 6330 C CA . GLU A 1 812 ? 10.247 5.558 38.902 1.00 89.44 812 GLU A CA 1
ATOM 6331 C C . GLU A 1 812 ? 10.284 5.154 40.381 1.00 89.44 812 GLU A C 1
ATOM 6333 O O . GLU A 1 812 ? 11.135 4.345 40.756 1.00 89.44 812 GLU A O 1
ATOM 6338 N N . SER A 1 813 ? 9.331 5.624 41.195 1.00 87.25 813 SER A N 1
ATOM 6339 C CA . SER A 1 813 ? 9.219 5.304 42.624 1.00 87.25 813 SER A CA 1
ATOM 6340 C C . SER A 1 813 ? 9.386 3.807 42.931 1.00 87.25 813 SER A C 1
ATOM 6342 O O . SER A 1 813 ? 8.852 2.928 42.241 1.00 87.25 813 SER A O 1
ATOM 6344 N N . GLN A 1 814 ? 10.121 3.516 44.009 1.00 83.69 814 GLN A N 1
ATOM 6345 C CA . GLN A 1 814 ? 10.355 2.154 44.508 1.00 83.69 814 GLN A CA 1
ATOM 6346 C C . GLN A 1 814 ? 9.103 1.544 45.161 1.00 83.69 814 GLN A C 1
ATOM 6348 O O . GLN A 1 814 ? 8.991 0.326 45.247 1.00 83.69 814 GLN A O 1
ATOM 6353 N N . GLU A 1 815 ? 8.150 2.379 45.583 1.00 83.94 815 GLU A N 1
ATOM 6354 C CA . GLU A 1 815 ? 6.868 1.961 46.169 1.00 83.94 815 GLU A CA 1
ATOM 6355 C C . GLU A 1 815 ? 5.781 1.698 45.103 1.00 83.94 815 GLU A C 1
ATOM 6357 O O . GLU A 1 815 ? 4.688 1.231 45.427 1.00 83.94 815 GLU A O 1
ATOM 6362 N N . PHE A 1 816 ? 6.064 1.979 43.825 1.00 87.00 816 PHE A N 1
ATOM 6363 C CA . PHE A 1 816 ? 5.125 1.791 42.718 1.00 87.00 816 PHE A CA 1
ATOM 6364 C C . PHE A 1 816 ? 4.816 0.306 42.469 1.00 87.00 816 PHE A C 1
ATOM 6366 O O . PHE A 1 816 ? 5.716 -0.474 42.151 1.00 87.00 816 PHE A O 1
ATOM 6373 N N . GLN A 1 817 ? 3.535 -0.072 42.524 1.00 87.38 817 GLN A N 1
ATOM 6374 C CA . GLN A 1 817 ? 3.063 -1.449 42.343 1.00 87.38 817 GLN A CA 1
ATOM 6375 C C . GLN A 1 817 ? 2.391 -1.652 40.967 1.00 87.38 817 GLN A C 1
ATOM 6377 O O . GLN A 1 817 ? 1.235 -1.250 40.781 1.00 87.38 817 GLN A O 1
ATOM 6382 N N . PRO A 1 818 ? 3.041 -2.334 39.995 1.00 87.75 818 PRO A N 1
ATOM 6383 C CA . PRO A 1 818 ? 2.471 -2.543 38.658 1.00 87.75 818 PRO A CA 1
ATOM 6384 C C . PRO A 1 818 ? 1.171 -3.365 38.657 1.00 87.75 818 PRO A C 1
ATOM 6386 O O . PRO A 1 818 ? 0.340 -3.210 37.766 1.00 87.75 818 PRO A O 1
ATOM 6389 N N . SER A 1 819 ? 0.972 -4.223 39.663 1.00 87.38 819 SER A N 1
ATOM 6390 C CA . SER A 1 819 ? -0.239 -5.032 39.868 1.00 87.38 819 SER A CA 1
ATOM 6391 C C . SER A 1 819 ? -1.500 -4.187 40.081 1.00 87.38 819 SER A C 1
ATOM 6393 O O . SER A 1 819 ? -2.558 -4.527 39.553 1.00 87.38 819 SER A O 1
ATOM 6395 N N . ILE A 1 820 ? -1.385 -3.084 40.826 1.00 87.56 820 ILE A N 1
ATOM 6396 C CA . ILE A 1 820 ? -2.477 -2.134 41.069 1.00 87.56 820 ILE A CA 1
ATOM 6397 C C . ILE A 1 820 ? -2.613 -1.206 39.861 1.00 87.56 820 ILE A C 1
ATOM 6399 O O . ILE A 1 820 ? -3.704 -1.062 39.310 1.00 87.56 820 ILE A O 1
ATOM 6403 N N . ALA A 1 821 ? -1.496 -0.637 39.399 1.00 87.44 821 ALA A N 1
ATOM 6404 C CA . ALA A 1 821 ? -1.480 0.330 38.306 1.00 87.44 821 ALA A CA 1
ATOM 6405 C C . ALA A 1 821 ? -2.022 -0.227 36.972 1.00 87.44 821 ALA A C 1
ATOM 6407 O O . ALA A 1 821 ? -2.643 0.523 36.223 1.00 87.44 821 ALA A O 1
ATOM 6408 N N . LYS A 1 822 ? -1.889 -1.538 36.703 1.00 87.81 822 LYS A N 1
ATOM 6409 C CA . LYS A 1 822 ? -2.456 -2.208 35.510 1.00 87.81 822 LYS A CA 1
ATOM 6410 C C . LYS A 1 822 ? -3.983 -2.038 35.378 1.00 87.81 822 LYS A C 1
ATOM 6412 O O . LYS A 1 822 ? -4.509 -2.170 34.280 1.00 87.81 822 LYS A O 1
ATOM 6417 N N . LYS A 1 823 ? -4.708 -1.750 36.467 1.00 88.19 823 LYS A N 1
ATOM 6418 C CA . LYS A 1 823 ? -6.161 -1.486 36.423 1.00 88.19 823 LYS A CA 1
ATOM 6419 C C . LYS A 1 823 ? -6.524 -0.130 35.801 1.00 88.19 823 LYS A C 1
ATOM 6421 O O . LYS A 1 823 ? -7.688 0.079 35.485 1.00 88.19 823 LYS A O 1
ATOM 6426 N N . TYR A 1 824 ? -5.555 0.781 35.683 1.00 88.50 824 TYR A N 1
ATOM 6427 C CA . TYR A 1 824 ? -5.764 2.172 35.264 1.00 88.50 824 TYR A CA 1
ATOM 6428 C C . TYR A 1 824 ? -4.876 2.573 34.076 1.00 88.50 824 TYR A C 1
ATOM 6430 O O . TYR A 1 824 ? -5.285 3.388 33.259 1.00 88.50 824 TYR A O 1
ATOM 6438 N N . ILE A 1 825 ? -3.679 1.987 33.965 1.00 91.38 825 ILE A N 1
ATOM 6439 C CA . ILE A 1 825 ? -2.820 2.061 32.778 1.00 91.38 825 ILE A CA 1
ATOM 6440 C C . ILE A 1 825 ? -3.142 0.834 31.918 1.00 91.38 825 ILE A C 1
ATOM 6442 O O . ILE A 1 825 ? -2.568 -0.244 32.101 1.00 91.38 825 ILE A O 1
ATOM 6446 N N . ASP A 1 826 ? -4.122 0.998 31.034 1.00 90.00 826 ASP A N 1
ATOM 6447 C CA . ASP A 1 826 ? -4.626 -0.023 30.120 1.00 90.00 826 ASP A CA 1
ATOM 6448 C C . ASP A 1 826 ? -4.100 0.179 28.682 1.00 90.00 826 ASP A C 1
ATOM 6450 O O . ASP A 1 826 ? -3.188 0.969 28.426 1.00 90.00 826 ASP A O 1
ATOM 6454 N N . GLN A 1 827 ? -4.653 -0.567 27.722 1.00 93.19 827 GLN A N 1
ATOM 6455 C CA . GLN A 1 827 ? -4.298 -0.427 26.305 1.00 93.19 827 GLN A CA 1
ATOM 6456 C C . GLN A 1 827 ? -4.733 0.924 25.715 1.00 93.19 827 GLN A C 1
ATOM 6458 O O . GLN A 1 827 ? -4.038 1.459 24.852 1.00 93.19 827 GLN A O 1
ATOM 6463 N N . LYS A 1 828 ? -5.837 1.505 26.201 1.00 91.81 828 LYS A N 1
ATOM 6464 C CA . LYS A 1 828 ? -6.342 2.799 25.737 1.00 91.81 828 LYS A CA 1
ATOM 6465 C C . LYS A 1 828 ? -5.437 3.944 26.188 1.00 91.81 828 LYS A C 1
ATOM 6467 O O . LYS A 1 828 ? -5.072 4.774 25.363 1.00 91.81 828 LYS A O 1
ATOM 6472 N N . PHE A 1 829 ? -5.007 3.947 27.450 1.00 92.50 829 PHE A N 1
ATOM 6473 C CA . PHE A 1 829 ? -4.022 4.901 27.967 1.00 92.50 829 PHE A CA 1
ATOM 6474 C C . PHE A 1 829 ? -2.725 4.862 27.145 1.00 92.50 829 PHE A C 1
ATOM 6476 O O . PHE A 1 829 ? -2.160 5.905 26.831 1.00 92.50 829 PHE A O 1
ATOM 6483 N N . VAL A 1 830 ? -2.262 3.666 26.757 1.00 93.88 830 VAL A N 1
ATOM 6484 C CA . VAL A 1 830 ? -1.078 3.507 25.894 1.00 93.88 830 VAL A CA 1
ATOM 6485 C C . VAL A 1 830 ? -1.314 4.039 24.478 1.00 93.88 830 VAL A C 1
ATOM 6487 O O . VAL A 1 830 ? -0.411 4.661 23.929 1.00 93.88 830 VAL A O 1
ATOM 6490 N N . LEU A 1 831 ? -2.497 3.831 23.890 1.00 93.00 831 LEU A N 1
ATOM 6491 C CA . LEU A 1 831 ? -2.822 4.355 22.560 1.00 93.00 831 LEU A CA 1
ATOM 6492 C C . LEU A 1 831 ? -2.840 5.893 22.554 1.00 93.00 831 LEU A C 1
ATOM 6494 O O . LEU A 1 831 ? -2.126 6.503 21.765 1.00 93.00 831 LEU A O 1
ATOM 6498 N N . GLN A 1 832 ? -3.538 6.512 23.511 1.00 92.19 832 GLN A N 1
ATOM 6499 C CA . GLN A 1 832 ? -3.597 7.975 23.651 1.00 92.19 832 GLN A CA 1
ATOM 6500 C C . GLN A 1 832 ? -2.237 8.607 24.007 1.00 92.19 832 GLN A C 1
ATOM 6502 O O . GLN A 1 832 ? -2.008 9.783 23.741 1.00 92.19 832 GLN A O 1
ATOM 6507 N N . LEU A 1 833 ? -1.315 7.837 24.598 1.00 94.06 833 LEU A N 1
ATOM 6508 C CA . LEU A 1 833 ? 0.071 8.258 24.825 1.00 94.06 833 LEU A CA 1
ATOM 6509 C C . LEU A 1 833 ? 0.924 8.168 23.547 1.00 94.06 833 LEU A C 1
ATOM 6511 O O . LEU A 1 833 ? 1.821 8.984 23.365 1.00 94.06 833 LEU A O 1
ATOM 6515 N N . LEU A 1 834 ? 0.656 7.190 22.676 1.00 93.88 834 LEU A N 1
ATOM 6516 C CA . LEU A 1 834 ? 1.339 7.027 21.388 1.00 93.88 834 LEU A CA 1
ATOM 6517 C C . LEU A 1 834 ? 0.892 8.073 20.357 1.00 93.88 834 LEU A C 1
ATOM 6519 O O . LEU A 1 834 ? 1.731 8.571 19.614 1.00 93.88 834 LEU A O 1
ATOM 6523 N N . GLU A 1 835 ? -0.387 8.459 20.357 1.00 91.44 835 GLU A N 1
ATOM 6524 C CA . GLU A 1 835 ? -0.932 9.543 19.519 1.00 91.44 835 GLU A CA 1
ATOM 6525 C C . GLU A 1 835 ? -0.190 10.881 19.721 1.00 91.44 835 GLU A C 1
ATOM 6527 O O . GLU A 1 835 ? -0.041 11.657 18.782 1.00 91.44 835 GLU A O 1
ATOM 6532 N N . LEU A 1 836 ? 0.334 11.141 20.924 1.00 92.12 836 LEU A N 1
ATOM 6533 C CA . LEU A 1 836 ? 1.048 12.382 21.249 1.00 92.12 836 LEU A CA 1
ATOM 6534 C C . LEU A 1 836 ? 2.512 12.423 20.783 1.00 92.12 836 LEU A C 1
ATOM 6536 O O . LEU A 1 836 ? 3.120 13.491 20.829 1.00 92.12 836 LEU A O 1
ATOM 6540 N N . PHE A 1 837 ? 3.088 11.312 20.308 1.00 93.19 837 PHE A N 1
ATOM 6541 C CA . PHE A 1 837 ? 4.437 11.334 19.717 1.00 93.19 837 PHE A CA 1
ATOM 6542 C C . PHE A 1 837 ? 4.495 12.156 18.420 1.00 93.19 837 PHE A C 1
ATOM 6544 O O . PHE A 1 837 ? 5.584 12.533 18.001 1.00 93.19 837 PHE A O 1
ATOM 6551 N N . ASP A 1 838 ? 3.348 12.481 17.820 1.00 90.38 838 ASP A N 1
ATOM 6552 C CA . ASP A 1 838 ? 3.256 13.355 16.648 1.00 90.38 838 ASP A CA 1
ATOM 6553 C C . ASP A 1 838 ? 3.321 14.862 16.991 1.00 90.38 838 ASP A C 1
ATOM 6555 O O . ASP A 1 838 ? 3.263 15.709 16.104 1.00 90.38 838 ASP A O 1
ATOM 6559 N N . SER A 1 839 ? 3.453 15.220 18.278 1.00 88.19 839 SER A N 1
ATOM 6560 C CA . SER A 1 839 ? 3.598 16.611 18.732 1.00 88.19 839 SER A CA 1
ATOM 6561 C C . SER A 1 839 ? 4.839 17.269 18.117 1.00 88.19 839 SER A C 1
ATOM 6563 O O . SER A 1 839 ? 5.943 16.729 18.214 1.00 88.19 839 SER A O 1
ATOM 6565 N N . GLU A 1 840 ? 4.678 18.452 17.516 1.00 83.56 840 GLU A N 1
ATOM 6566 C CA . GLU A 1 840 ? 5.769 19.212 16.881 1.00 83.56 840 GLU A CA 1
ATOM 6567 C C . GLU A 1 840 ? 6.877 19.600 17.883 1.00 83.56 840 GLU A C 1
ATOM 6569 O O . GLU A 1 840 ? 8.051 19.687 17.515 1.00 83.56 840 GLU A O 1
ATOM 6574 N N . ASP A 1 841 ? 6.539 19.743 19.170 1.00 86.56 841 ASP A N 1
ATOM 6575 C CA . ASP A 1 841 ? 7.464 20.161 20.223 1.00 86.56 841 ASP A CA 1
ATOM 6576 C C . ASP A 1 841 ? 8.427 19.019 20.635 1.00 86.56 841 ASP A C 1
ATOM 6578 O O . ASP A 1 841 ? 8.010 18.065 21.307 1.00 86.56 841 ASP A O 1
ATOM 6582 N N . PRO A 1 842 ? 9.738 19.103 20.321 1.00 88.81 842 PRO A N 1
ATOM 6583 C CA . PRO A 1 842 ? 10.695 18.037 20.635 1.00 88.81 842 PRO A CA 1
ATOM 6584 C C . PRO A 1 842 ? 10.856 17.807 22.144 1.00 88.81 842 PRO A C 1
ATOM 6586 O O . PRO A 1 842 ? 11.260 16.725 22.574 1.00 88.81 842 PRO A O 1
ATOM 6589 N N . ARG A 1 843 ? 10.516 18.803 22.976 1.00 90.88 843 ARG A N 1
ATOM 6590 C CA . ARG A 1 843 ? 10.571 18.678 24.437 1.00 90.88 843 ARG A CA 1
ATOM 6591 C C . ARG A 1 843 ? 9.488 17.723 24.920 1.00 90.88 843 ARG A C 1
ATOM 6593 O O . ARG A 1 843 ? 9.746 16.910 25.800 1.00 90.88 843 ARG A O 1
ATOM 6600 N N . GLU A 1 844 ? 8.292 17.783 24.335 1.00 91.50 844 GLU A N 1
ATOM 6601 C CA . GLU A 1 844 ? 7.212 16.860 24.678 1.00 91.50 844 GLU A CA 1
ATOM 6602 C C . GLU A 1 844 ? 7.569 15.424 24.277 1.00 91.50 844 GLU A C 1
ATOM 6604 O O . GLU A 1 844 ? 7.419 14.506 25.088 1.00 91.50 844 GLU A O 1
ATOM 6609 N N . ARG A 1 845 ? 8.138 15.240 23.079 1.00 92.25 845 ARG A N 1
ATOM 6610 C CA . ARG A 1 845 ? 8.550 13.921 22.578 1.00 92.25 845 ARG A CA 1
ATOM 6611 C C . ARG A 1 845 ? 9.626 13.253 23.443 1.00 92.25 845 ARG A C 1
ATOM 6613 O O . ARG A 1 845 ? 9.516 12.057 23.702 1.00 92.25 845 ARG A O 1
ATOM 6620 N N . ASP A 1 846 ? 10.602 13.986 23.986 1.00 93.56 846 ASP A N 1
ATOM 6621 C CA . ASP A 1 846 ? 11.628 13.414 24.884 1.00 93.56 846 ASP A CA 1
ATOM 6622 C C . ASP A 1 846 ? 11.068 12.957 26.253 1.00 93.56 846 ASP A C 1
ATOM 6624 O O . ASP A 1 846 ? 11.428 11.889 26.773 1.00 93.56 846 ASP A O 1
ATOM 6628 N N . TYR A 1 847 ? 10.103 13.698 26.813 1.00 94.88 847 TYR A N 1
ATOM 6629 C CA . TYR A 1 847 ? 9.376 13.258 28.011 1.00 94.88 847 TYR A CA 1
ATOM 6630 C C . TYR A 1 847 ? 8.479 12.044 27.714 1.00 94.88 847 TYR A C 1
ATOM 6632 O O . TYR A 1 847 ? 8.505 11.071 28.475 1.00 94.88 847 TYR A O 1
ATOM 6640 N N . LEU A 1 848 ? 7.739 12.045 26.597 1.00 95.44 848 LEU A N 1
ATOM 6641 C CA . LEU A 1 848 ? 6.928 10.905 26.140 1.00 95.44 848 LEU A CA 1
ATOM 6642 C C . LEU A 1 848 ? 7.781 9.647 25.929 1.00 95.44 848 LEU A C 1
ATOM 6644 O O . LEU A 1 848 ? 7.420 8.571 26.416 1.00 95.44 848 LEU A O 1
ATOM 6648 N N . LYS A 1 849 ? 8.946 9.789 25.287 1.00 95.38 849 LYS A N 1
ATOM 6649 C CA . LYS A 1 849 ? 9.955 8.740 25.090 1.00 95.38 849 LYS A CA 1
ATOM 6650 C C . LYS A 1 849 ? 10.344 8.080 26.409 1.00 95.38 849 LYS A C 1
ATOM 6652 O O . LYS A 1 849 ? 10.268 6.857 26.555 1.00 95.38 849 LYS A O 1
ATOM 6657 N N . THR A 1 850 ? 10.689 8.902 27.398 1.00 95.25 850 THR A N 1
ATOM 6658 C CA . THR A 1 850 ? 11.079 8.441 28.736 1.00 95.25 850 THR A CA 1
ATOM 6659 C C . THR A 1 850 ? 9.921 7.744 29.458 1.00 95.25 850 THR A C 1
ATOM 6661 O O . THR A 1 850 ? 10.104 6.655 30.011 1.00 95.25 850 THR A O 1
ATOM 6664 N N . VAL A 1 851 ? 8.709 8.310 29.417 1.00 94.88 851 VAL A N 1
ATOM 6665 C CA . VAL A 1 851 ? 7.503 7.713 30.018 1.00 94.88 851 VAL A CA 1
ATOM 6666 C C . VAL A 1 851 ? 7.182 6.351 29.389 1.00 94.88 851 VAL A C 1
ATOM 6668 O O . VAL A 1 851 ? 7.015 5.366 30.114 1.00 94.88 851 VAL A O 1
ATOM 6671 N N . LEU A 1 852 ? 7.141 6.259 28.057 1.00 95.81 852 LEU A N 1
ATOM 6672 C CA . LEU A 1 852 ? 6.820 5.023 27.340 1.00 95.81 852 LEU A CA 1
ATOM 6673 C C . LEU A 1 852 ? 7.873 3.930 27.584 1.00 95.81 852 LEU A C 1
ATOM 6675 O O . LEU A 1 852 ? 7.508 2.774 27.816 1.00 95.81 852 LEU A O 1
ATOM 6679 N N . HIS A 1 853 ? 9.163 4.284 27.633 1.00 94.38 853 HIS A N 1
ATOM 6680 C CA . HIS A 1 853 ? 10.242 3.355 27.997 1.00 94.38 853 HIS A CA 1
ATOM 6681 C C . HIS A 1 853 ? 10.069 2.78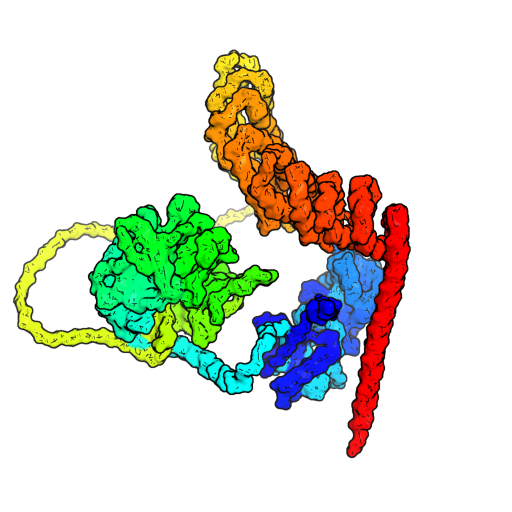8 29.414 1.00 94.38 853 HIS A C 1
ATOM 6683 O O . HIS A 1 853 ? 10.162 1.572 29.615 1.00 94.38 853 HIS A O 1
ATOM 6689 N N . ARG A 1 854 ? 9.731 3.633 30.401 1.00 93.19 854 ARG A N 1
ATOM 6690 C CA . ARG A 1 854 ? 9.454 3.193 31.783 1.00 93.19 854 ARG A CA 1
ATOM 6691 C C . ARG A 1 854 ? 8.204 2.312 31.876 1.00 93.19 854 ARG A C 1
ATOM 6693 O O . ARG A 1 854 ? 8.231 1.307 32.594 1.00 93.19 854 ARG A O 1
ATOM 6700 N N . ILE A 1 855 ? 7.144 2.627 31.125 1.00 93.56 855 ILE A N 1
ATOM 6701 C CA . ILE A 1 855 ? 5.928 1.801 31.032 1.00 93.56 855 ILE A CA 1
ATOM 6702 C C . ILE A 1 855 ? 6.256 0.433 30.416 1.00 93.56 855 ILE A C 1
ATOM 6704 O O . ILE A 1 855 ? 5.945 -0.592 31.023 1.00 93.56 855 ILE A O 1
ATOM 6708 N N . TYR A 1 856 ? 6.949 0.385 29.273 1.00 93.62 856 TYR A N 1
ATOM 6709 C CA . TYR A 1 856 ? 7.384 -0.872 28.651 1.00 93.62 856 TYR A CA 1
ATOM 6710 C C . TYR A 1 856 ? 8.254 -1.705 29.607 1.00 93.62 856 TYR A C 1
ATOM 6712 O O . TYR A 1 856 ? 8.075 -2.921 29.731 1.00 93.62 856 TYR A O 1
ATOM 6720 N N . GLY A 1 857 ? 9.159 -1.046 30.336 1.00 90.81 857 GLY A N 1
ATOM 6721 C CA . GLY A 1 857 ? 9.982 -1.648 31.379 1.00 90.81 857 GLY A CA 1
ATOM 6722 C C . GLY A 1 857 ? 9.150 -2.348 32.457 1.00 90.81 857 GLY A C 1
ATOM 6723 O O . GLY A 1 857 ? 9.289 -3.562 32.630 1.00 90.81 857 GLY A O 1
ATOM 6724 N N . LYS A 1 858 ? 8.266 -1.616 33.152 1.00 90.62 858 LYS A N 1
ATOM 6725 C CA . LYS A 1 858 ? 7.508 -2.137 34.309 1.00 90.62 858 LYS A CA 1
ATOM 6726 C C . LYS A 1 858 ? 6.300 -3.021 33.941 1.00 90.62 858 LYS A C 1
ATOM 6728 O O . LYS A 1 858 ? 5.959 -3.909 34.722 1.00 90.62 858 LYS A O 1
ATOM 6733 N N . PHE A 1 859 ? 5.665 -2.849 32.778 1.00 92.00 859 PHE A N 1
ATOM 6734 C CA . PHE A 1 859 ? 4.425 -3.555 32.412 1.00 92.00 859 PHE A CA 1
ATOM 6735 C C . PHE A 1 859 ? 4.625 -4.658 31.361 1.00 92.00 859 PHE A C 1
ATOM 6737 O O . PHE A 1 859 ? 4.288 -4.500 30.188 1.00 92.00 859 PHE A O 1
ATOM 6744 N N . LEU A 1 860 ? 5.078 -5.836 31.810 1.00 88.75 860 LEU A N 1
ATOM 6745 C CA . LEU A 1 860 ? 5.263 -7.039 30.975 1.00 88.75 860 LEU A CA 1
ATOM 6746 C C . LEU A 1 860 ? 4.078 -7.335 30.032 1.00 88.75 860 LEU A C 1
ATOM 6748 O O . LEU A 1 860 ? 4.289 -7.636 28.860 1.00 88.75 860 LEU A O 1
ATOM 6752 N N . GLY A 1 861 ? 2.840 -7.210 30.526 1.00 88.62 861 GLY A N 1
ATOM 6753 C CA . GLY A 1 861 ? 1.622 -7.501 29.759 1.00 88.62 861 GLY A CA 1
ATOM 6754 C C . GLY A 1 861 ? 1.267 -6.483 28.666 1.00 88.62 861 GLY A C 1
ATOM 6755 O O . GLY A 1 861 ? 0.501 -6.822 27.773 1.00 88.62 861 GLY A O 1
ATOM 6756 N N . LEU A 1 862 ? 1.823 -5.266 28.700 1.00 91.94 862 LEU A N 1
ATOM 6757 C CA . LEU A 1 862 ? 1.598 -4.245 27.665 1.00 91.94 862 LEU A CA 1
ATOM 6758 C C . LEU A 1 862 ? 2.660 -4.298 26.554 1.00 91.94 862 LEU A C 1
ATOM 6760 O O . LEU A 1 862 ? 2.439 -3.762 25.472 1.00 91.94 862 LEU A O 1
ATOM 6764 N N . ARG A 1 863 ? 3.791 -4.991 26.765 1.00 91.94 863 ARG A N 1
ATOM 6765 C CA . ARG A 1 863 ? 4.927 -5.016 25.823 1.00 91.94 863 ARG A CA 1
ATOM 6766 C C . ARG A 1 863 ? 4.571 -5.491 24.413 1.00 91.94 863 ARG A C 1
ATOM 6768 O O . ARG A 1 863 ? 5.160 -5.001 23.454 1.00 91.94 863 ARG A O 1
ATOM 6775 N N . ALA A 1 864 ? 3.670 -6.466 24.277 1.00 90.44 864 ALA A N 1
ATOM 6776 C CA . ALA A 1 864 ? 3.231 -6.964 22.969 1.00 90.44 864 ALA A CA 1
ATOM 6777 C C . ALA A 1 864 ? 2.329 -5.947 22.247 1.00 90.44 864 ALA A C 1
ATOM 6779 O O . ALA A 1 864 ? 2.529 -5.689 21.064 1.00 90.44 864 ALA A O 1
ATOM 6780 N N . PHE A 1 865 ? 1.408 -5.312 22.980 1.00 93.69 865 PHE A N 1
ATOM 6781 C CA . PHE A 1 865 ? 0.542 -4.253 22.459 1.00 93.69 865 PHE A CA 1
ATOM 6782 C C . PHE A 1 865 ? 1.353 -3.028 22.015 1.00 93.69 865 PHE A C 1
ATOM 6784 O O . PHE A 1 865 ? 1.181 -2.572 20.892 1.00 93.69 865 PHE A O 1
ATOM 6791 N N . ILE A 1 866 ? 2.302 -2.563 22.840 1.00 94.69 866 ILE A N 1
ATOM 6792 C CA . ILE A 1 866 ? 3.196 -1.442 22.499 1.00 94.69 866 ILE A CA 1
ATOM 6793 C C . ILE A 1 866 ? 3.962 -1.729 21.197 1.00 94.69 866 ILE A C 1
ATOM 6795 O O . ILE A 1 866 ? 3.980 -0.878 20.315 1.00 94.69 866 ILE A O 1
ATOM 6799 N N . ARG A 1 867 ? 4.525 -2.939 21.023 1.00 92.75 867 ARG A N 1
ATOM 6800 C CA . ARG A 1 867 ? 5.166 -3.313 19.747 1.00 92.75 867 ARG A CA 1
ATOM 6801 C C . ARG A 1 867 ? 4.172 -3.315 18.581 1.00 92.75 867 ARG A C 1
ATOM 6803 O O . ARG A 1 867 ? 4.482 -2.724 17.558 1.00 92.75 867 ARG A O 1
ATOM 6810 N N . LYS A 1 868 ? 2.978 -3.913 18.724 1.00 93.19 868 LYS A N 1
ATOM 6811 C CA . LYS A 1 868 ? 1.971 -3.921 17.641 1.00 93.19 868 LYS A CA 1
ATOM 6812 C C . LYS A 1 868 ? 1.581 -2.497 17.221 1.00 93.19 868 LYS A C 1
ATOM 6814 O O . LYS A 1 868 ? 1.533 -2.231 16.028 1.00 93.19 868 LYS A O 1
ATOM 6819 N N . GLN A 1 869 ? 1.380 -1.574 18.164 1.00 94.00 869 GLN A N 1
ATOM 6820 C CA . GLN A 1 869 ? 1.007 -0.198 17.821 1.00 94.00 869 GLN A CA 1
ATOM 6821 C C . GLN A 1 869 ? 2.160 0.616 17.215 1.00 94.00 869 GLN A C 1
ATOM 6823 O O . GLN A 1 869 ? 1.929 1.330 16.246 1.00 94.00 869 GLN A O 1
ATOM 6828 N N . ILE A 1 870 ? 3.404 0.466 17.690 1.00 94.69 870 ILE A N 1
ATOM 6829 C CA . ILE A 1 870 ? 4.561 1.116 17.040 1.00 94.69 870 ILE A CA 1
ATOM 6830 C C . ILE A 1 870 ? 4.757 0.574 15.612 1.00 94.69 870 ILE A C 1
ATOM 6832 O O . ILE A 1 870 ? 5.006 1.352 14.694 1.00 94.69 870 ILE A O 1
ATOM 6836 N N . ASN A 1 871 ? 4.558 -0.731 15.389 1.00 93.44 871 ASN A N 1
ATOM 6837 C CA . ASN A 1 871 ? 4.576 -1.308 14.041 1.00 93.44 871 ASN A CA 1
ATOM 6838 C C . ASN A 1 871 ? 3.493 -0.685 13.144 1.00 93.44 871 ASN A C 1
ATOM 6840 O O . ASN A 1 871 ? 3.788 -0.338 12.005 1.00 93.44 871 ASN A O 1
ATOM 6844 N N . ASN A 1 872 ? 2.264 -0.524 13.650 1.00 93.25 872 ASN A N 1
ATOM 6845 C CA . ASN A 1 872 ? 1.168 0.106 12.909 1.00 93.25 872 ASN A CA 1
ATOM 6846 C C . ASN A 1 872 ? 1.501 1.564 12.539 1.00 93.25 872 ASN A C 1
ATOM 6848 O O . ASN A 1 872 ? 1.314 1.952 11.390 1.00 93.25 872 ASN A O 1
ATOM 6852 N N . ILE A 1 873 ? 2.052 2.344 13.479 1.00 93.88 873 ILE A N 1
ATOM 6853 C CA . ILE A 1 873 ? 2.489 3.734 13.248 1.00 93.88 873 ILE A CA 1
ATOM 6854 C C . ILE A 1 873 ? 3.559 3.793 12.149 1.00 93.88 873 ILE A C 1
ATOM 6856 O O . ILE A 1 873 ? 3.445 4.598 11.230 1.00 93.88 873 ILE A O 1
ATOM 6860 N N . PHE A 1 874 ? 4.565 2.916 12.188 1.00 94.81 874 PHE A N 1
ATOM 6861 C CA . PHE A 1 874 ? 5.611 2.879 11.160 1.00 94.81 874 PHE A CA 1
ATOM 6862 C C . PHE A 1 874 ? 5.099 2.414 9.790 1.00 94.81 874 PHE A C 1
ATOM 6864 O O . PHE A 1 874 ? 5.533 2.951 8.776 1.00 94.81 874 PHE A O 1
ATOM 6871 N N . LEU A 1 875 ? 4.170 1.455 9.728 1.00 92.69 875 LEU A N 1
ATOM 6872 C CA . LEU A 1 875 ? 3.550 1.044 8.461 1.00 92.69 875 LEU A CA 1
ATOM 6873 C C . LEU A 1 875 ? 2.730 2.190 7.849 1.00 92.69 875 LEU A C 1
ATOM 6875 O O . LEU A 1 875 ? 2.895 2.495 6.670 1.00 92.69 875 LEU A O 1
ATOM 6879 N N . ARG A 1 876 ? 1.930 2.877 8.669 1.00 92.25 876 ARG A N 1
ATOM 6880 C CA . ARG A 1 876 ? 1.166 4.070 8.287 1.00 92.25 876 ARG A CA 1
ATOM 6881 C C . ARG A 1 876 ? 2.064 5.203 7.783 1.00 92.25 876 ARG A C 1
ATOM 6883 O O . ARG A 1 876 ? 1.823 5.761 6.717 1.00 92.25 876 ARG A O 1
ATOM 6890 N N . PHE A 1 877 ? 3.151 5.483 8.494 1.00 92.56 877 PHE A N 1
ATOM 6891 C CA . PHE A 1 877 ? 4.148 6.474 8.091 1.00 92.56 877 PHE A CA 1
ATOM 6892 C C . PHE A 1 877 ? 4.822 6.135 6.747 1.00 92.56 877 PHE A C 1
ATOM 6894 O O . PHE A 1 877 ? 4.972 7.015 5.904 1.00 92.56 877 PHE A O 1
ATOM 6901 N N . VAL A 1 878 ? 5.192 4.868 6.516 1.00 91.69 878 VAL A N 1
ATOM 6902 C CA . VAL A 1 878 ? 5.891 4.433 5.288 1.00 91.69 878 VAL A CA 1
ATOM 6903 C C . VAL A 1 878 ? 4.971 4.341 4.063 1.00 91.69 878 VAL A C 1
ATOM 6905 O O . VAL A 1 878 ? 5.445 4.577 2.952 1.00 91.69 878 VAL A O 1
ATOM 6908 N N . TYR A 1 879 ? 3.693 3.982 4.236 1.00 89.88 879 TYR A N 1
ATOM 6909 C CA . TYR A 1 879 ? 2.796 3.651 3.116 1.00 89.88 879 TYR A CA 1
ATOM 6910 C C . TYR A 1 879 ? 1.570 4.568 2.946 1.00 89.88 879 TYR A C 1
ATOM 6912 O O . TYR A 1 879 ? 1.018 4.591 1.848 1.00 89.88 879 TYR A O 1
ATOM 6920 N N . GLU A 1 880 ? 1.139 5.316 3.970 1.00 90.69 880 GLU A N 1
ATOM 6921 C CA . GLU A 1 880 ? -0.018 6.229 3.882 1.00 90.69 880 GLU A CA 1
ATOM 6922 C C . GLU A 1 880 ? 0.388 7.711 3.849 1.00 90.69 880 GLU A C 1
ATOM 6924 O O . GLU A 1 880 ? -0.046 8.436 2.956 1.00 90.69 880 GLU A O 1
ATOM 6929 N N . THR A 1 881 ? 1.165 8.186 4.836 1.00 81.19 881 THR A N 1
ATOM 6930 C CA . THR A 1 881 ? 1.281 9.637 5.110 1.00 81.19 881 THR A CA 1
ATOM 6931 C C . THR A 1 881 ? 2.616 10.287 4.734 1.00 81.19 881 THR A C 1
ATOM 6933 O O . THR A 1 881 ? 2.628 11.492 4.504 1.00 81.19 881 THR A O 1
ATOM 6936 N N . GLU A 1 882 ? 3.740 9.556 4.742 1.00 82.00 882 GLU A N 1
ATOM 6937 C CA . GLU A 1 882 ? 5.123 10.101 4.783 1.00 82.00 882 GLU A CA 1
ATOM 6938 C C . GLU A 1 882 ? 5.380 11.161 5.895 1.00 82.00 882 GLU A C 1
ATOM 6940 O O . GLU A 1 882 ? 6.453 11.764 5.944 1.00 82.00 882 GLU A O 1
ATOM 6945 N N . HIS A 1 883 ? 4.435 11.363 6.824 1.00 82.44 883 HIS A N 1
ATOM 6946 C CA . HIS A 1 883 ? 4.462 12.386 7.877 1.00 82.44 883 HIS A CA 1
ATOM 6947 C C . HIS A 1 883 ? 4.100 11.770 9.236 1.00 82.44 883 HIS A C 1
ATOM 6949 O O . HIS A 1 883 ? 3.032 11.167 9.385 1.00 82.44 883 HIS A O 1
ATOM 6955 N N . PHE A 1 884 ? 5.033 11.890 10.185 1.00 88.38 884 PHE A N 1
ATOM 6956 C CA . PHE A 1 884 ? 4.899 11.618 11.619 1.00 88.38 884 PHE A CA 1
ATOM 6957 C C . PHE A 1 884 ? 6.138 12.197 12.322 1.00 88.38 884 PHE A C 1
ATOM 6959 O O . PHE A 1 884 ? 7.260 11.878 11.926 1.00 88.38 884 PHE A O 1
ATOM 6966 N N . ASN A 1 885 ? 5.978 13.026 13.353 1.00 87.00 885 ASN A N 1
ATOM 6967 C CA . ASN A 1 885 ? 7.106 13.762 13.946 1.00 87.00 885 ASN A CA 1
ATOM 6968 C C . ASN A 1 885 ? 7.994 12.905 14.872 1.00 87.00 885 ASN A C 1
ATOM 6970 O O . ASN A 1 885 ? 9.200 13.127 14.953 1.00 87.00 885 ASN A O 1
ATOM 6974 N N . GLY A 1 886 ? 7.427 11.905 15.557 1.00 90.06 886 GLY A N 1
ATOM 6975 C CA . GLY A 1 886 ? 8.105 11.147 16.622 1.00 90.06 886 GLY A CA 1
ATOM 6976 C C . GLY A 1 886 ? 8.860 9.880 16.208 1.00 90.06 886 GLY A C 1
ATOM 6977 O O . GLY A 1 886 ? 9.011 8.969 17.028 1.00 90.06 886 GLY A O 1
ATOM 6978 N N . VAL A 1 887 ? 9.275 9.744 14.941 1.00 93.88 887 VAL A N 1
ATOM 6979 C CA . VAL A 1 887 ? 9.923 8.507 14.443 1.00 93.88 887 VAL A CA 1
ATOM 6980 C C . VAL A 1 887 ? 11.251 8.238 15.159 1.00 93.88 887 VAL A C 1
ATOM 6982 O O . VAL A 1 887 ? 11.504 7.103 15.568 1.00 93.88 887 VAL A O 1
ATOM 6985 N N . ALA A 1 888 ? 12.080 9.269 15.353 1.00 93.12 888 ALA A N 1
ATOM 6986 C CA . ALA A 1 888 ? 13.389 9.147 15.998 1.00 93.12 888 ALA A CA 1
ATOM 6987 C C . ALA A 1 888 ? 13.261 8.653 17.449 1.00 93.12 888 ALA A C 1
ATOM 6989 O O . ALA A 1 888 ? 13.926 7.699 17.858 1.00 93.12 888 ALA A O 1
ATOM 6990 N N . GLU A 1 889 ? 12.351 9.249 18.216 1.00 94.94 889 GLU A N 1
ATOM 6991 C CA . GLU A 1 889 ? 12.129 8.930 19.621 1.00 94.94 889 GLU A CA 1
ATOM 6992 C C . GLU A 1 889 ? 11.557 7.518 19.810 1.00 94.94 889 GLU A C 1
ATOM 6994 O O . GLU A 1 889 ? 11.962 6.812 20.736 1.00 94.94 889 GLU A O 1
ATOM 6999 N N . LEU A 1 890 ? 10.669 7.061 18.917 1.00 96.00 890 LEU A N 1
ATOM 7000 C CA . LEU A 1 890 ? 10.192 5.673 18.918 1.00 96.00 890 LEU A CA 1
ATOM 7001 C C . LEU A 1 890 ? 11.307 4.676 18.558 1.00 96.00 890 LEU A C 1
ATOM 7003 O O . LEU A 1 890 ? 11.363 3.591 19.145 1.00 96.00 890 LEU A O 1
ATOM 7007 N N . LEU A 1 891 ? 12.218 5.034 17.646 1.00 95.81 891 LEU A N 1
ATOM 7008 C CA . LEU A 1 891 ? 13.379 4.205 17.309 1.00 95.81 891 LEU A CA 1
ATOM 7009 C C . LEU A 1 891 ? 14.392 4.108 18.463 1.00 95.81 891 LEU A C 1
ATOM 7011 O O . LEU A 1 891 ? 14.878 3.013 18.731 1.00 95.81 891 LEU A O 1
ATOM 7015 N N . GLU A 1 892 ? 14.653 5.175 19.225 1.00 94.81 892 GLU A N 1
ATOM 7016 C CA . GLU A 1 892 ? 15.507 5.099 20.430 1.00 94.81 892 GLU A CA 1
ATOM 7017 C C . GLU A 1 892 ? 14.962 4.104 21.472 1.00 94.81 892 GLU A C 1
ATOM 7019 O O . GLU A 1 892 ? 15.707 3.291 22.035 1.00 94.81 892 GLU A O 1
ATOM 7024 N N . ILE A 1 893 ? 13.642 4.112 21.694 1.00 95.19 893 ILE A N 1
ATOM 7025 C CA . ILE A 1 893 ? 12.967 3.146 22.576 1.00 95.19 893 ILE A CA 1
ATOM 7026 C C . ILE A 1 893 ? 13.131 1.729 22.020 1.00 95.19 893 ILE A C 1
ATOM 7028 O O . ILE A 1 893 ? 13.442 0.804 22.775 1.00 95.19 893 ILE A O 1
ATOM 7032 N N . LEU A 1 894 ? 12.946 1.548 20.708 1.00 94.56 894 LEU A N 1
ATOM 7033 C CA . LEU A 1 894 ? 13.107 0.254 20.052 1.00 94.56 894 LEU A CA 1
ATOM 7034 C C . LEU A 1 894 ? 14.543 -0.267 20.130 1.00 94.56 894 LEU A C 1
ATOM 7036 O O . LEU A 1 894 ? 14.705 -1.436 20.458 1.00 94.56 894 LEU A O 1
ATOM 7040 N N . GLY A 1 895 ? 15.572 0.561 19.939 1.00 92.88 895 GLY A N 1
ATOM 7041 C CA . GLY A 1 895 ? 16.975 0.158 20.098 1.00 92.88 895 GLY A CA 1
ATOM 7042 C C . GLY A 1 895 ? 17.256 -0.406 21.495 1.00 92.88 895 GLY A C 1
ATOM 7043 O O . GLY A 1 895 ? 17.824 -1.492 21.639 1.00 92.88 895 GLY A O 1
ATOM 7044 N N . SER A 1 896 ? 16.745 0.260 22.538 1.00 92.94 896 SER A N 1
ATOM 7045 C CA . SER A 1 896 ? 16.808 -0.245 23.918 1.00 92.94 896 SER A CA 1
ATOM 7046 C C . SER A 1 896 ? 16.054 -1.575 24.101 1.00 92.94 896 SER A C 1
ATOM 7048 O O . SER A 1 896 ? 16.536 -2.476 24.793 1.00 92.94 896 SER A O 1
ATOM 7050 N N . ILE A 1 897 ? 14.892 -1.732 23.457 1.00 93.00 897 ILE A N 1
ATOM 7051 C CA . ILE A 1 897 ? 14.087 -2.965 23.484 1.00 93.00 897 ILE A CA 1
ATOM 7052 C C . ILE A 1 897 ? 14.782 -4.124 22.749 1.00 93.00 897 ILE A C 1
ATOM 7054 O O . ILE A 1 897 ? 14.768 -5.246 23.259 1.00 93.00 897 ILE A O 1
ATOM 7058 N N . ILE A 1 898 ? 15.395 -3.863 21.589 1.00 92.81 898 ILE A N 1
ATOM 7059 C CA . ILE A 1 898 ? 16.101 -4.843 20.748 1.00 92.81 898 ILE A CA 1
ATOM 7060 C C . ILE A 1 898 ? 17.328 -5.380 21.485 1.00 92.81 898 ILE A C 1
ATOM 7062 O O . ILE A 1 898 ? 17.528 -6.595 21.551 1.00 92.81 898 ILE A O 1
ATOM 7066 N N . ASN A 1 899 ? 18.099 -4.500 22.135 1.00 91.00 899 ASN A N 1
ATOM 7067 C CA . ASN A 1 899 ? 19.227 -4.916 22.967 1.00 91.00 899 ASN A CA 1
ATOM 7068 C C . ASN A 1 899 ? 18.771 -5.861 24.106 1.00 91.00 899 ASN A C 1
ATOM 7070 O O . ASN A 1 899 ? 19.431 -6.859 24.410 1.00 91.00 899 ASN A O 1
ATOM 7074 N N . GLY A 1 900 ? 17.583 -5.604 24.666 1.00 88.62 900 GLY A N 1
ATOM 7075 C CA . GLY A 1 900 ? 16.919 -6.431 25.678 1.00 88.62 900 GLY A CA 1
ATOM 7076 C C . GLY A 1 900 ? 16.232 -7.715 25.180 1.00 88.62 900 GLY A C 1
ATOM 7077 O O . GLY A 1 900 ? 15.540 -8.361 25.974 1.00 88.62 900 GLY A O 1
ATOM 7078 N N . PHE A 1 901 ? 16.367 -8.109 23.907 1.00 90.81 901 PHE A N 1
ATOM 7079 C CA . PHE A 1 901 ? 15.792 -9.363 23.411 1.00 90.81 901 PHE A CA 1
ATOM 7080 C C . PHE A 1 901 ? 16.527 -10.607 23.931 1.00 90.81 901 PHE A C 1
ATOM 7082 O O . PHE A 1 901 ? 17.753 -10.693 23.933 1.00 90.81 901 PHE A O 1
ATOM 7089 N N . ALA A 1 902 ? 15.746 -11.618 24.318 1.00 87.25 902 ALA A N 1
ATOM 7090 C CA . ALA A 1 902 ? 16.258 -12.946 24.634 1.00 87.25 902 ALA A CA 1
ATOM 7091 C C . ALA A 1 902 ? 16.635 -13.713 23.354 1.00 87.25 902 ALA A C 1
ATOM 7093 O O . ALA A 1 902 ? 15.943 -13.616 22.338 1.00 87.25 902 ALA A O 1
ATOM 7094 N N . LEU A 1 903 ? 17.700 -14.513 23.440 1.00 87.56 903 LEU A N 1
ATOM 7095 C CA . LEU A 1 903 ? 18.123 -15.439 22.392 1.00 87.56 903 LEU A CA 1
ATOM 7096 C C . LEU A 1 903 ? 17.525 -16.842 22.633 1.00 87.56 903 LEU A C 1
ATOM 7098 O O . LEU A 1 903 ? 17.413 -17.250 23.792 1.00 87.56 903 LEU A O 1
ATOM 7102 N N . PRO A 1 904 ? 17.173 -17.604 21.578 1.00 88.62 904 PRO A N 1
ATOM 7103 C CA . PRO A 1 904 ? 17.221 -17.231 20.160 1.00 88.62 904 PRO A CA 1
ATOM 7104 C C . PRO A 1 904 ? 16.146 -16.197 19.779 1.00 88.62 904 PRO A C 1
ATOM 7106 O O . PRO A 1 904 ? 15.048 -16.194 20.339 1.00 88.62 904 PRO A O 1
ATOM 7109 N N . LEU A 1 905 ? 16.447 -15.339 18.796 1.00 91.56 905 LEU A N 1
ATOM 7110 C CA . LEU A 1 905 ? 15.495 -14.333 18.315 1.00 91.56 905 LEU A CA 1
ATOM 7111 C C . LEU A 1 905 ? 14.228 -14.984 17.742 1.00 91.56 905 LEU A C 1
ATOM 7113 O O . LEU A 1 905 ? 14.282 -15.811 16.830 1.00 91.56 905 LEU A O 1
ATOM 7117 N N . LYS A 1 906 ? 13.071 -14.545 18.244 1.00 90.06 906 LYS A N 1
ATOM 7118 C CA . LYS A 1 906 ? 11.755 -14.976 17.766 1.00 90.06 906 LYS A CA 1
ATOM 7119 C C . LYS A 1 906 ? 11.487 -14.557 16.317 1.00 90.06 906 LYS A C 1
ATOM 7121 O O . LYS A 1 906 ? 11.896 -13.479 15.884 1.00 90.06 906 LYS A O 1
ATOM 7126 N N . ALA A 1 907 ? 10.650 -15.337 15.629 1.00 89.62 907 ALA A N 1
ATOM 7127 C CA . ALA A 1 907 ? 10.144 -15.009 14.295 1.00 89.62 907 ALA A CA 1
ATOM 7128 C C . ALA A 1 907 ? 9.449 -13.632 14.223 1.00 89.62 907 ALA A C 1
ATOM 7130 O O . ALA A 1 907 ? 9.702 -12.900 13.271 1.00 89.62 907 ALA A O 1
ATOM 7131 N N . GLU A 1 908 ? 8.672 -13.232 15.246 1.00 89.31 908 GLU A N 1
ATOM 7132 C CA . GLU A 1 908 ? 8.035 -11.898 15.301 1.00 89.31 908 GLU A CA 1
ATOM 7133 C C . GLU A 1 908 ? 9.052 -10.748 15.150 1.00 89.31 908 GLU A C 1
ATOM 7135 O O . GLU A 1 908 ? 8.804 -9.787 14.425 1.00 89.31 908 GLU A O 1
ATOM 7140 N N . HIS A 1 909 ? 10.235 -10.863 15.763 1.00 91.19 909 HIS A N 1
ATOM 7141 C CA . HIS A 1 909 ? 11.263 -9.822 15.703 1.00 91.19 909 HIS A CA 1
ATOM 7142 C C . HIS A 1 909 ? 12.019 -9.843 14.363 1.00 91.19 909 HIS A C 1
ATOM 7144 O O . HIS A 1 909 ? 12.348 -8.788 13.825 1.00 91.19 909 HIS A O 1
ATOM 7150 N N . LYS A 1 910 ? 12.241 -11.033 13.783 1.00 92.31 910 LYS A N 1
ATOM 7151 C CA . LYS A 1 910 ? 12.851 -11.181 12.448 1.00 92.31 910 LYS A CA 1
ATOM 7152 C C . LYS A 1 910 ? 11.945 -10.637 11.337 1.00 92.31 910 LYS A C 1
ATOM 7154 O O . LYS A 1 910 ? 12.428 -9.985 10.416 1.00 92.31 910 LYS A O 1
ATOM 7159 N N . GLN A 1 911 ? 10.634 -10.857 11.441 1.00 90.88 911 GLN A N 1
ATOM 7160 C CA . GLN A 1 911 ? 9.652 -10.270 10.527 1.00 90.88 911 GLN A CA 1
ATOM 7161 C C . GLN A 1 911 ? 9.562 -8.747 10.686 1.00 90.88 911 GLN A C 1
ATOM 7163 O O . GLN A 1 911 ? 9.508 -8.055 9.675 1.00 90.88 911 GLN A O 1
ATOM 7168 N N . PHE A 1 912 ? 9.605 -8.220 11.915 1.00 92.75 912 PHE A N 1
ATOM 7169 C CA . PHE A 1 912 ? 9.624 -6.774 12.174 1.00 92.75 912 PHE A CA 1
ATOM 7170 C C . PHE A 1 912 ? 10.812 -6.064 11.499 1.00 92.75 912 PHE A C 1
ATOM 7172 O O . PHE A 1 912 ? 10.607 -5.082 10.786 1.00 92.75 912 PHE A O 1
ATOM 7179 N N . LEU A 1 913 ? 12.031 -6.602 11.638 1.00 93.69 913 LEU A N 1
ATOM 7180 C CA . LEU A 1 913 ? 13.221 -6.083 10.953 1.00 93.69 913 LEU A CA 1
ATOM 7181 C C . LEU A 1 913 ? 13.004 -5.991 9.431 1.00 93.69 913 LEU A C 1
ATOM 7183 O O . LEU A 1 913 ? 13.201 -4.934 8.836 1.00 93.69 913 LEU A O 1
ATOM 7187 N N . VAL A 1 914 ? 12.551 -7.082 8.803 1.00 92.62 914 VAL A N 1
ATOM 7188 C CA . VAL A 1 914 ? 12.458 -7.179 7.335 1.00 92.62 914 VAL A CA 1
ATOM 7189 C C . VAL A 1 914 ? 11.243 -6.448 6.746 1.00 92.62 914 VAL A C 1
ATOM 7191 O O . VAL A 1 914 ? 11.354 -5.892 5.654 1.00 92.62 914 VAL A O 1
ATOM 7194 N N . LYS A 1 915 ? 10.092 -6.434 7.433 1.00 91.81 915 LYS A N 1
ATOM 7195 C CA . LYS A 1 915 ? 8.848 -5.804 6.945 1.00 91.81 915 LYS A CA 1
ATOM 7196 C C . LYS A 1 915 ? 8.670 -4.340 7.361 1.00 91.81 915 LYS A C 1
ATOM 7198 O O . LYS A 1 915 ? 7.860 -3.666 6.733 1.00 91.81 915 LYS A O 1
ATOM 7203 N N . VAL A 1 916 ? 9.369 -3.856 8.394 1.00 94.12 916 VAL A N 1
ATOM 7204 C CA . VAL A 1 916 ? 9.165 -2.497 8.938 1.00 94.12 916 VAL A CA 1
ATOM 7205 C C . VAL A 1 916 ? 10.454 -1.675 8.941 1.00 94.12 916 VAL A C 1
ATOM 7207 O O . VAL A 1 916 ? 10.493 -0.636 8.291 1.00 94.12 916 VAL A O 1
ATOM 7210 N N . LEU A 1 917 ? 11.527 -2.138 9.597 1.00 94.94 917 LEU A N 1
ATOM 7211 C CA . LEU A 1 917 ? 12.758 -1.337 9.711 1.00 94.94 917 LEU A CA 1
ATOM 7212 C C . LEU A 1 917 ? 13.489 -1.165 8.371 1.00 94.94 917 LEU A C 1
ATOM 7214 O O . LEU A 1 917 ? 13.904 -0.057 8.049 1.00 94.94 917 LEU A O 1
ATOM 7218 N N . ILE A 1 918 ? 13.618 -2.219 7.554 1.00 94.50 918 ILE A N 1
ATOM 7219 C CA . ILE A 1 918 ? 14.268 -2.086 6.237 1.00 94.50 918 ILE A CA 1
ATOM 7220 C C . ILE A 1 918 ? 13.481 -1.121 5.316 1.00 94.50 918 ILE A C 1
ATOM 7222 O O . ILE A 1 918 ? 14.107 -0.195 4.800 1.00 94.50 918 ILE A O 1
ATOM 7226 N N . PRO A 1 919 ? 12.146 -1.240 5.124 1.00 95.12 919 PRO A N 1
ATOM 7227 C CA . PRO A 1 919 ? 11.384 -0.271 4.327 1.00 95.12 919 PRO A CA 1
ATOM 7228 C C . PRO A 1 919 ? 11.436 1.176 4.829 1.00 95.12 919 PRO A C 1
ATOM 7230 O O . PRO A 1 919 ? 11.365 2.082 4.008 1.00 95.12 919 PRO A O 1
ATOM 7233 N N . LEU A 1 920 ? 11.632 1.423 6.129 1.00 94.81 920 LEU A N 1
ATOM 7234 C CA . LEU A 1 920 ? 11.696 2.780 6.696 1.00 94.81 920 LEU A CA 1
ATOM 7235 C C . LEU A 1 920 ? 12.794 3.665 6.052 1.00 94.81 920 LEU A C 1
ATOM 7237 O O . LEU A 1 920 ? 12.683 4.889 6.041 1.00 94.81 920 LEU A O 1
ATOM 7241 N N . HIS A 1 921 ? 13.800 3.055 5.413 1.00 93.50 921 HIS A N 1
ATOM 7242 C CA . HIS A 1 921 ? 14.846 3.739 4.644 1.00 93.50 921 HIS A CA 1
ATOM 7243 C C . HIS A 1 921 ? 14.356 4.368 3.324 1.00 93.50 921 HIS A C 1
ATOM 7245 O O . HIS A 1 921 ? 15.084 5.166 2.725 1.00 93.50 921 HIS A O 1
ATOM 7251 N N . THR A 1 922 ? 13.152 4.052 2.823 1.00 92.44 922 THR A N 1
ATOM 7252 C CA . THR A 1 922 ? 12.643 4.648 1.571 1.00 92.44 922 THR A CA 1
ATOM 7253 C C . THR A 1 922 ? 12.176 6.090 1.751 1.00 92.44 922 THR A C 1
ATOM 7255 O O . THR A 1 922 ? 12.427 6.903 0.859 1.00 92.44 922 THR A O 1
ATOM 7258 N N . VAL A 1 923 ? 11.587 6.417 2.907 1.00 90.62 923 VAL A N 1
ATOM 7259 C CA . VAL A 1 923 ? 10.916 7.700 3.206 1.00 90.62 923 VAL A CA 1
ATOM 7260 C C . VAL A 1 923 ? 11.855 8.899 3.043 1.00 90.62 923 VAL A C 1
ATOM 7262 O O . VAL A 1 923 ? 13.060 8.799 3.294 1.00 90.62 923 VAL A O 1
ATOM 7265 N N . ARG A 1 924 ? 11.329 10.039 2.584 1.00 85.00 924 ARG A N 1
ATOM 7266 C CA . ARG A 1 924 ? 12.126 11.239 2.248 1.00 85.00 924 ARG A CA 1
ATOM 7267 C C . ARG A 1 924 ? 12.917 11.777 3.443 1.00 85.00 924 ARG A C 1
ATOM 7269 O O . ARG A 1 924 ? 14.133 11.896 3.342 1.00 85.00 924 ARG A O 1
ATOM 7276 N N . SER A 1 925 ? 12.237 11.979 4.569 1.00 86.25 925 SER A N 1
ATOM 7277 C CA . SER A 1 925 ? 12.716 12.558 5.838 1.00 86.25 925 SER A CA 1
ATOM 7278 C C . SER A 1 925 ? 13.660 11.663 6.662 1.00 86.25 925 SER A C 1
ATOM 7280 O O . SER A 1 925 ? 13.812 11.856 7.867 1.00 86.25 925 SER A O 1
ATOM 7282 N N . LEU A 1 926 ? 14.320 10.685 6.024 1.00 91.00 926 LEU A N 1
ATOM 7283 C CA . LEU A 1 926 ? 15.224 9.721 6.670 1.00 91.00 926 LEU A CA 1
ATOM 7284 C C . LEU A 1 926 ? 16.320 10.393 7.515 1.00 91.00 926 LEU A C 1
ATOM 7286 O O . LEU A 1 926 ? 16.715 9.852 8.543 1.00 91.00 926 LEU A O 1
ATOM 7290 N N . SER A 1 927 ? 16.803 11.561 7.097 1.00 89.50 927 SER A N 1
ATOM 7291 C CA . SER A 1 927 ? 17.837 12.348 7.780 1.00 89.50 927 SER A CA 1
ATOM 7292 C C . SER A 1 927 ? 17.527 12.644 9.249 1.00 89.50 927 SER A C 1
ATOM 7294 O O . SER A 1 927 ? 18.446 12.591 10.065 1.00 89.50 927 SER A O 1
ATOM 7296 N N . LEU A 1 928 ? 16.257 12.865 9.614 1.00 88.62 928 LEU A N 1
ATOM 7297 C CA . LEU A 1 928 ? 15.858 13.141 11.000 1.00 88.62 928 LEU A CA 1
ATOM 7298 C C . LEU A 1 928 ? 16.086 11.965 11.963 1.00 88.62 928 LEU A C 1
ATOM 7300 O O . LEU A 1 928 ? 16.268 12.181 13.160 1.00 88.62 928 LEU A O 1
ATOM 7304 N N . PHE A 1 929 ? 16.036 10.726 11.466 1.00 93.06 929 PHE A N 1
ATOM 7305 C CA . PHE A 1 929 ? 16.020 9.514 12.297 1.00 93.06 929 PHE A CA 1
ATOM 7306 C C . PHE A 1 929 ? 17.019 8.430 11.853 1.00 93.06 929 PHE A C 1
ATOM 7308 O O . PHE A 1 929 ? 17.015 7.318 12.387 1.00 93.06 929 PHE A O 1
ATOM 7315 N N . HIS A 1 930 ? 17.888 8.736 10.883 1.00 95.06 930 HIS A N 1
ATOM 7316 C CA . HIS A 1 930 ? 18.833 7.789 10.289 1.00 95.06 930 HIS A CA 1
ATOM 7317 C C . HIS A 1 930 ? 19.742 7.124 11.329 1.00 95.06 930 HIS A C 1
ATOM 7319 O O . HIS A 1 930 ? 19.886 5.906 11.324 1.00 95.06 930 HIS A O 1
ATOM 7325 N N . ALA A 1 931 ? 20.329 7.900 12.247 1.00 93.81 931 ALA A N 1
ATOM 7326 C CA . ALA A 1 931 ? 21.252 7.373 13.255 1.00 93.81 931 ALA A CA 1
ATOM 7327 C C . ALA A 1 931 ? 20.556 6.400 14.226 1.00 93.81 931 ALA A C 1
ATOM 7329 O O . ALA A 1 931 ? 21.101 5.352 14.572 1.00 93.81 931 ALA A O 1
ATOM 7330 N N . GLN A 1 932 ? 19.320 6.711 14.622 1.00 95.00 932 GLN A N 1
ATOM 7331 C CA . GLN A 1 932 ? 18.483 5.856 15.461 1.00 95.00 932 GLN A CA 1
ATOM 7332 C C . GLN A 1 932 ? 18.099 4.555 14.736 1.00 95.00 932 GLN A C 1
ATOM 7334 O O . GLN A 1 932 ? 18.057 3.488 15.355 1.00 95.00 932 GLN A O 1
ATOM 7339 N N . LEU A 1 933 ? 17.840 4.628 13.426 1.00 96.38 933 LEU A N 1
ATOM 7340 C CA . LEU A 1 933 ? 17.486 3.480 12.592 1.00 96.38 933 LEU A CA 1
ATOM 7341 C C . LEU A 1 933 ? 18.687 2.559 12.327 1.00 96.38 933 LEU A C 1
ATOM 7343 O O . LEU A 1 933 ? 18.577 1.350 12.547 1.00 96.38 933 LEU A O 1
ATOM 7347 N N . ALA A 1 934 ? 19.836 3.131 11.957 1.00 95.44 934 ALA A N 1
ATOM 7348 C CA . ALA A 1 934 ? 21.106 2.424 11.798 1.00 95.44 934 ALA A CA 1
ATOM 7349 C C . ALA A 1 934 ? 21.486 1.685 13.092 1.00 95.44 934 ALA A C 1
ATOM 7351 O O . ALA A 1 934 ? 21.699 0.472 13.074 1.00 95.44 934 ALA A O 1
ATOM 7352 N N . TYR A 1 935 ? 21.423 2.370 14.242 1.00 95.31 935 TYR A N 1
ATOM 7353 C CA . TYR A 1 935 ? 21.642 1.756 15.555 1.00 95.31 935 TYR A CA 1
ATOM 7354 C C . TYR A 1 935 ? 20.699 0.570 15.821 1.00 95.31 935 TYR A C 1
ATOM 7356 O O . TYR A 1 935 ? 21.140 -0.470 16.314 1.00 95.31 935 TYR A O 1
ATOM 7364 N N . CYS A 1 936 ? 19.413 0.675 15.460 1.00 96.06 936 CYS A N 1
ATOM 7365 C CA . CYS A 1 936 ? 18.468 -0.439 15.584 1.00 96.06 936 CYS A CA 1
ATOM 7366 C C . CYS A 1 936 ? 18.836 -1.636 14.694 1.00 96.06 936 CYS A C 1
ATOM 7368 O O . CYS A 1 936 ? 18.675 -2.778 15.129 1.00 96.06 936 CYS A O 1
ATOM 7370 N N . ILE A 1 937 ? 19.321 -1.402 13.470 1.00 95.56 937 ILE A N 1
ATOM 7371 C CA . ILE A 1 937 ? 19.747 -2.474 12.563 1.00 95.56 937 ILE A CA 1
ATOM 7372 C C . ILE A 1 937 ? 21.045 -3.125 13.049 1.00 95.56 937 ILE A C 1
ATOM 7374 O O . ILE A 1 937 ? 21.073 -4.349 13.181 1.00 95.56 937 ILE A O 1
ATOM 7378 N N . VAL A 1 938 ? 22.070 -2.352 13.416 1.00 94.69 938 VAL A N 1
ATOM 7379 C CA . VAL A 1 938 ? 23.325 -2.884 13.980 1.00 94.69 938 VAL A CA 1
ATOM 7380 C C . VAL A 1 938 ? 23.048 -3.708 15.245 1.00 94.69 938 VAL A C 1
ATOM 7382 O O . VAL A 1 938 ? 23.503 -4.848 15.349 1.00 94.69 938 VAL A O 1
ATOM 7385 N N . GLN A 1 939 ? 22.189 -3.218 16.150 1.00 94.56 939 GLN A N 1
ATOM 7386 C CA . GLN A 1 939 ? 21.742 -3.980 17.325 1.00 94.56 939 GLN A CA 1
ATOM 7387 C C . GLN A 1 939 ? 20.982 -5.270 16.981 1.00 94.56 939 GLN A C 1
ATOM 7389 O O . GLN A 1 939 ? 21.009 -6.205 17.775 1.00 94.56 939 GLN A O 1
ATOM 7394 N N . PHE A 1 940 ? 20.315 -5.376 15.830 1.00 94.38 940 PHE A N 1
ATOM 7395 C CA . PHE A 1 940 ? 19.737 -6.648 15.380 1.00 94.38 940 PHE A CA 1
ATOM 7396 C C . PHE A 1 940 ? 20.810 -7.639 14.904 1.00 94.38 940 PHE A C 1
ATOM 7398 O O . PHE A 1 940 ? 20.676 -8.839 15.157 1.00 94.38 940 PHE A O 1
ATOM 7405 N N . LEU A 1 941 ? 21.866 -7.152 14.245 1.00 93.12 941 LEU A N 1
ATOM 7406 C CA . LEU A 1 941 ? 22.959 -7.981 13.728 1.00 93.12 941 LEU A CA 1
ATOM 7407 C C . LEU A 1 941 ? 23.871 -8.506 14.847 1.00 93.12 941 LEU A C 1
ATOM 7409 O O . LEU A 1 941 ? 24.212 -9.686 14.831 1.00 93.12 941 LEU A O 1
ATOM 7413 N N . GLU A 1 942 ? 24.155 -7.697 15.876 1.00 92.12 942 GLU A N 1
ATOM 7414 C CA . GLU A 1 942 ? 24.866 -8.135 17.094 1.00 92.12 942 GLU A CA 1
ATOM 7415 C C . GLU A 1 942 ? 24.188 -9.328 17.800 1.00 92.12 942 GLU A C 1
ATOM 7417 O O . GLU A 1 942 ? 24.850 -10.121 18.472 1.00 92.12 942 GLU A O 1
ATOM 7422 N N . LYS A 1 943 ? 22.858 -9.460 17.686 1.00 91.56 943 LYS A N 1
ATOM 7423 C CA . LYS A 1 943 ? 22.086 -10.547 18.319 1.00 91.56 943 LYS A CA 1
ATOM 7424 C C . LYS A 1 943 ? 21.997 -11.798 17.448 1.00 91.56 943 LYS A C 1
ATOM 7426 O O . LYS A 1 943 ? 21.806 -12.886 17.991 1.00 91.56 943 LYS A O 1
ATOM 7431 N N . ASP A 1 944 ? 22.071 -11.657 16.125 1.00 91.94 944 ASP A N 1
ATOM 7432 C CA . ASP A 1 944 ? 21.957 -12.767 15.175 1.00 91.94 944 ASP A CA 1
ATOM 7433 C C . ASP A 1 944 ? 22.595 -12.425 13.808 1.00 91.94 944 ASP A C 1
ATOM 7435 O O . ASP A 1 944 ? 21.904 -11.949 12.896 1.00 91.94 944 ASP A O 1
ATOM 7439 N N . PRO A 1 945 ? 23.894 -12.735 13.614 1.00 91.12 945 PRO A N 1
ATOM 7440 C CA . PRO A 1 945 ? 24.610 -12.486 12.359 1.00 91.12 945 PRO A CA 1
ATOM 7441 C C . PRO A 1 945 ? 24.023 -13.183 11.119 1.00 91.12 945 PRO A C 1
ATOM 7443 O O . PRO A 1 945 ? 24.376 -12.838 9.991 1.00 91.12 945 PRO A O 1
ATOM 7446 N N . THR A 1 946 ? 23.088 -14.135 11.268 1.00 91.06 946 THR A N 1
ATOM 7447 C CA . THR A 1 946 ? 22.398 -14.729 10.104 1.00 91.06 946 THR A CA 1
ATOM 7448 C C . THR A 1 946 ? 21.479 -13.732 9.386 1.00 91.06 946 THR A C 1
ATOM 7450 O O . THR A 1 946 ? 21.105 -13.961 8.233 1.00 91.06 946 THR A O 1
ATOM 7453 N N . LEU A 1 947 ? 21.138 -12.611 10.034 1.00 92.69 947 LEU A N 1
ATOM 7454 C CA . LEU A 1 947 ? 20.278 -11.557 9.492 1.00 92.69 947 LEU A CA 1
ATOM 7455 C C . LEU A 1 947 ? 21.017 -10.550 8.593 1.00 92.69 947 LEU A C 1
ATOM 7457 O O . LEU A 1 947 ? 20.360 -9.806 7.863 1.00 92.69 947 LEU A O 1
ATOM 7461 N N . THR A 1 948 ? 22.353 -10.547 8.565 1.00 93.00 948 THR A N 1
ATOM 7462 C CA . THR A 1 948 ? 23.128 -9.554 7.797 1.00 93.00 948 THR A CA 1
ATOM 7463 C C . THR A 1 948 ? 22.913 -9.673 6.285 1.00 93.00 948 THR A C 1
ATOM 7465 O O . THR A 1 948 ? 22.856 -8.669 5.576 1.00 93.00 948 THR A O 1
ATOM 7468 N N . GLU A 1 949 ? 22.715 -10.891 5.773 1.00 92.31 949 GLU A N 1
ATOM 7469 C CA . GLU A 1 949 ? 22.427 -11.115 4.353 1.00 92.31 949 GLU A CA 1
ATOM 7470 C C . GLU A 1 949 ? 21.089 -10.490 3.893 1.00 92.31 949 GLU A C 1
ATOM 7472 O O . GLU A 1 949 ? 21.118 -9.701 2.943 1.00 92.31 949 GLU A O 1
ATOM 7477 N N . PRO A 1 950 ? 19.921 -10.781 4.508 1.00 93.56 950 PRO A N 1
ATOM 7478 C CA . PRO A 1 950 ? 18.670 -10.129 4.122 1.00 93.56 950 PRO A CA 1
ATOM 7479 C C . PRO A 1 950 ? 18.661 -8.617 4.392 1.00 93.56 950 PRO A C 1
ATOM 7481 O O . PRO A 1 950 ? 18.065 -7.894 3.595 1.00 93.56 950 PRO A O 1
ATOM 7484 N N . VAL A 1 951 ? 19.353 -8.123 5.430 1.00 95.44 951 VAL A N 1
ATOM 7485 C CA . VAL A 1 951 ? 19.507 -6.675 5.681 1.00 95.44 951 VAL A CA 1
ATOM 7486 C C . VAL A 1 951 ? 20.220 -5.986 4.519 1.00 95.44 951 VAL A C 1
ATOM 7488 O O . VAL A 1 951 ? 19.642 -5.107 3.882 1.00 95.44 951 VAL A O 1
ATOM 7491 N N . ILE A 1 952 ? 21.427 -6.428 4.156 1.00 94.31 952 ILE A N 1
ATOM 7492 C CA . ILE A 1 952 ? 22.214 -5.766 3.103 1.00 94.31 952 ILE A CA 1
ATOM 7493 C C . ILE A 1 952 ? 21.578 -5.962 1.720 1.00 94.31 952 ILE A C 1
ATOM 7495 O O . ILE A 1 952 ? 21.584 -5.039 0.904 1.00 94.31 952 ILE A O 1
ATOM 7499 N N . ARG A 1 953 ? 20.942 -7.113 1.444 1.00 92.88 953 ARG A N 1
ATOM 7500 C CA . ARG A 1 953 ? 20.120 -7.278 0.227 1.00 92.88 953 ARG A CA 1
ATOM 7501 C C . ARG A 1 953 ? 18.915 -6.323 0.212 1.00 92.88 953 ARG A C 1
ATOM 7503 O O . ARG A 1 953 ? 18.530 -5.876 -0.867 1.00 92.88 953 ARG A O 1
ATOM 7510 N N . GLY A 1 954 ? 18.357 -5.983 1.374 1.00 93.31 954 GLY A N 1
ATOM 7511 C CA . GLY A 1 954 ? 17.318 -4.968 1.552 1.00 93.31 954 GLY A CA 1
ATOM 7512 C C . GLY A 1 954 ? 17.808 -3.551 1.247 1.00 93.31 954 GLY A C 1
ATOM 7513 O O . GLY A 1 954 ? 17.252 -2.895 0.367 1.00 93.31 954 GLY A O 1
ATOM 7514 N N . LEU A 1 955 ? 18.892 -3.107 1.887 1.00 94.62 955 LEU A N 1
ATOM 7515 C CA . LEU A 1 955 ? 19.495 -1.786 1.647 1.00 94.62 955 LEU A CA 1
ATOM 7516 C C . LEU A 1 955 ? 19.920 -1.608 0.178 1.00 94.62 955 LEU A C 1
ATOM 7518 O O . LEU A 1 955 ? 19.627 -0.589 -0.445 1.00 94.62 955 LEU A O 1
ATOM 7522 N N . LEU A 1 956 ? 20.515 -2.638 -0.436 1.00 94.00 956 LEU A N 1
ATOM 7523 C CA . LEU A 1 956 ? 20.870 -2.627 -1.863 1.00 94.00 956 LEU A CA 1
ATOM 7524 C C . LEU A 1 956 ? 19.644 -2.637 -2.802 1.00 94.00 956 LEU A C 1
ATOM 7526 O O . LEU A 1 956 ? 19.743 -2.137 -3.925 1.00 94.00 956 LEU A O 1
ATOM 7530 N N . LYS A 1 957 ? 18.487 -3.168 -2.373 1.00 94.12 957 LYS A N 1
ATOM 7531 C CA . LYS A 1 957 ? 17.213 -3.075 -3.117 1.00 94.12 957 LYS A CA 1
ATOM 7532 C C . LYS A 1 957 ? 16.654 -1.649 -3.076 1.00 94.12 957 LYS A C 1
ATOM 7534 O O . LYS A 1 957 ? 16.197 -1.152 -4.105 1.00 94.12 957 LYS A O 1
ATOM 7539 N N . PHE A 1 958 ? 16.707 -1.004 -1.912 1.00 93.81 958 PHE A N 1
ATOM 7540 C CA . PHE A 1 958 ? 16.162 0.336 -1.672 1.00 93.81 958 PHE A CA 1
ATOM 7541 C C . PHE A 1 958 ? 17.171 1.478 -1.906 1.00 93.81 958 PHE A C 1
ATOM 7543 O O . PHE A 1 958 ? 16.904 2.617 -1.531 1.00 93.81 958 PHE A O 1
ATOM 7550 N N . TRP A 1 959 ? 18.303 1.194 -2.563 1.00 93.81 959 TRP A N 1
ATOM 7551 C CA . TRP A 1 959 ? 19.388 2.156 -2.767 1.00 93.81 959 TRP A CA 1
ATOM 7552 C C . TRP A 1 959 ? 18.914 3.463 -3.439 1.00 93.81 959 TRP A C 1
ATOM 7554 O O . TRP A 1 959 ? 18.352 3.404 -4.546 1.00 93.81 959 TRP A O 1
ATOM 7564 N N . PRO A 1 960 ? 19.164 4.641 -2.833 1.00 93.00 960 PRO A N 1
ATOM 7565 C CA . PRO A 1 960 ? 18.734 5.928 -3.370 1.00 93.00 960 PRO A CA 1
ATOM 7566 C C . PRO A 1 960 ? 19.471 6.261 -4.674 1.00 93.00 960 PRO A C 1
ATOM 7568 O O . PRO A 1 960 ? 20.675 6.066 -4.799 1.00 93.00 960 PRO A O 1
ATOM 7571 N N . LYS A 1 961 ? 18.734 6.766 -5.671 1.00 88.88 961 LYS A N 1
ATOM 7572 C CA . LYS A 1 961 ? 19.269 7.119 -7.009 1.00 88.88 961 LYS A CA 1
ATOM 7573 C C . LYS A 1 961 ? 19.049 8.584 -7.395 1.00 88.88 961 LYS A C 1
ATOM 7575 O O . LYS A 1 961 ? 19.509 9.012 -8.448 1.00 88.88 961 LYS A O 1
ATOM 7580 N N . THR A 1 962 ? 18.304 9.322 -6.575 1.00 88.19 962 THR A N 1
ATOM 7581 C CA . THR A 1 962 ? 17.820 10.685 -6.847 1.00 88.19 962 THR A CA 1
ATOM 7582 C C . THR A 1 962 ? 18.272 11.710 -5.807 1.00 88.19 962 THR A C 1
ATOM 7584 O O . THR A 1 962 ? 18.307 12.893 -6.121 1.00 88.19 962 THR A O 1
ATOM 7587 N N . CYS A 1 963 ? 18.650 11.277 -4.599 1.00 88.56 963 CYS A N 1
ATOM 7588 C CA . CYS A 1 963 ? 19.147 12.133 -3.522 1.00 88.56 963 CYS A CA 1
ATOM 7589 C C . CYS A 1 963 ? 20.528 11.643 -3.065 1.00 88.56 963 CYS A C 1
ATOM 7591 O O . CYS A 1 963 ? 20.673 10.501 -2.621 1.00 88.56 963 CYS A O 1
ATOM 7593 N N . SER A 1 964 ? 21.538 12.511 -3.165 1.00 91.19 964 SER A N 1
ATOM 7594 C CA . SER A 1 964 ? 22.922 12.200 -2.794 1.00 91.19 964 SER A CA 1
ATOM 7595 C C . SER A 1 964 ? 23.163 12.219 -1.282 1.00 91.19 964 SER A C 1
ATOM 7597 O O . SER A 1 964 ? 23.986 11.441 -0.811 1.00 91.19 964 SER A O 1
ATOM 7599 N N . GLN A 1 965 ? 22.425 13.023 -0.503 1.00 89.94 965 GLN A N 1
ATOM 7600 C CA . GLN A 1 965 ? 22.484 12.986 0.969 1.00 89.94 965 GLN A CA 1
ATOM 7601 C C . GLN A 1 965 ? 22.079 11.599 1.487 1.00 89.94 965 GLN A C 1
ATOM 7603 O O . GLN A 1 965 ? 22.811 10.996 2.269 1.00 89.94 965 GLN A O 1
ATOM 7608 N N . LYS A 1 966 ? 20.972 11.034 0.977 1.00 92.81 966 LYS A N 1
ATOM 7609 C CA . LYS A 1 966 ? 20.563 9.658 1.302 1.00 92.81 966 LYS A CA 1
ATOM 7610 C C . LYS A 1 966 ? 21.603 8.620 0.872 1.00 92.81 966 LYS A C 1
ATOM 7612 O O . LYS A 1 966 ? 21.812 7.657 1.598 1.00 92.81 966 LYS A O 1
ATOM 7617 N N . GLU A 1 967 ? 22.288 8.813 -0.257 1.00 94.56 967 GLU A N 1
ATOM 7618 C CA . GLU A 1 967 ? 23.370 7.910 -0.685 1.00 94.56 967 GLU A CA 1
ATOM 7619 C C . GLU A 1 967 ? 24.594 7.977 0.252 1.00 94.56 967 GLU A C 1
ATOM 7621 O O . GLU A 1 967 ? 25.176 6.942 0.568 1.00 94.56 967 GLU A O 1
ATOM 7626 N N . VAL A 1 968 ? 24.941 9.161 0.775 1.00 94.62 968 VAL A N 1
ATOM 7627 C CA . VAL A 1 968 ? 25.976 9.324 1.816 1.00 94.62 968 VAL A CA 1
ATOM 7628 C C . VAL A 1 968 ? 25.553 8.684 3.145 1.00 94.62 968 VAL A C 1
ATOM 7630 O O . VAL A 1 968 ? 26.390 8.071 3.805 1.00 94.62 968 VAL A O 1
ATOM 7633 N N . MET A 1 969 ? 24.274 8.777 3.522 1.00 94.12 969 MET A N 1
ATOM 7634 C CA . MET A 1 969 ? 23.736 8.146 4.736 1.00 94.12 969 MET A CA 1
ATOM 7635 C C . MET A 1 969 ? 23.764 6.611 4.655 1.00 94.12 969 MET A C 1
ATOM 7637 O O . MET A 1 969 ? 24.366 5.982 5.521 1.00 94.12 969 MET A O 1
ATOM 7641 N N . PHE A 1 970 ? 23.264 6.018 3.562 1.00 95.81 970 PHE A N 1
ATOM 7642 C CA . PHE A 1 970 ? 23.355 4.569 3.302 1.00 95.81 970 PHE A CA 1
ATOM 7643 C C . PHE A 1 970 ? 24.814 4.067 3.284 1.00 95.81 970 PHE A C 1
ATOM 7645 O O . PHE A 1 970 ? 25.093 2.949 3.712 1.00 95.81 970 PHE A O 1
ATOM 7652 N N . LEU A 1 971 ? 25.762 4.877 2.793 1.00 95.19 971 LEU A N 1
ATOM 7653 C CA . LEU A 1 971 ? 27.194 4.562 2.869 1.00 95.19 971 LEU A CA 1
ATOM 7654 C C . LEU A 1 971 ? 27.754 4.652 4.298 1.00 95.19 971 LEU A C 1
ATOM 7656 O O . LEU A 1 971 ? 28.746 3.987 4.578 1.00 95.19 971 LEU A O 1
ATOM 7660 N N . GLY A 1 972 ? 27.150 5.440 5.189 1.00 94.25 972 GLY A N 1
ATOM 7661 C CA . GLY A 1 972 ? 27.471 5.440 6.617 1.00 94.25 972 GLY A CA 1
ATOM 7662 C C . GLY A 1 972 ? 26.958 4.187 7.322 1.00 94.25 972 GLY A C 1
ATOM 7663 O O . GLY A 1 972 ? 27.751 3.459 7.906 1.00 94.25 972 GLY A O 1
ATOM 7664 N N . GLU A 1 973 ? 25.665 3.885 7.177 1.00 95.69 973 GLU A N 1
ATOM 7665 C CA . GLU A 1 973 ? 25.038 2.689 7.760 1.00 95.69 973 GLU A CA 1
ATOM 7666 C C . GLU A 1 973 ? 25.753 1.397 7.325 1.00 95.69 973 GLU A C 1
ATOM 7668 O O . GLU A 1 973 ? 26.040 0.527 8.145 1.00 95.69 973 GLU A O 1
ATOM 7673 N N . LEU A 1 974 ? 26.109 1.279 6.039 1.00 95.00 974 LEU A N 1
ATOM 7674 C CA . LEU A 1 974 ? 26.857 0.122 5.544 1.00 95.00 974 LEU A CA 1
ATOM 7675 C C . LEU A 1 974 ? 28.281 0.007 6.109 1.00 95.00 974 LEU A C 1
ATOM 7677 O O . LEU A 1 974 ? 28.798 -1.104 6.128 1.00 95.00 974 LEU A O 1
ATOM 7681 N N . GLU A 1 975 ? 28.916 1.090 6.566 1.00 93.75 975 GLU A N 1
ATOM 7682 C CA . GLU A 1 975 ? 30.209 0.999 7.262 1.00 93.75 975 GLU A CA 1
ATOM 7683 C C . GLU A 1 975 ? 30.011 0.408 8.666 1.00 93.75 975 GLU A C 1
ATOM 7685 O O . GLU A 1 975 ? 30.635 -0.597 8.998 1.00 93.75 975 GLU A O 1
ATOM 7690 N N . GLU A 1 976 ? 29.049 0.934 9.432 1.00 94.19 976 GLU A N 1
ATOM 7691 C CA . GLU A 1 976 ? 28.700 0.442 10.776 1.00 94.19 976 GLU A CA 1
ATOM 7692 C C . GLU A 1 976 ? 28.234 -1.029 10.763 1.00 94.19 976 GLU A C 1
ATOM 7694 O O . GLU A 1 976 ? 28.563 -1.812 11.654 1.00 94.19 976 GLU A O 1
ATOM 7699 N N . ILE A 1 977 ? 27.509 -1.443 9.717 1.00 94.94 977 ILE A N 1
ATOM 7700 C CA . ILE A 1 977 ? 27.110 -2.842 9.500 1.00 94.94 977 ILE A CA 1
ATOM 7701 C C . ILE A 1 977 ? 28.312 -3.737 9.143 1.00 94.94 977 ILE A C 1
ATOM 7703 O O . ILE A 1 977 ? 28.336 -4.911 9.527 1.00 94.94 977 ILE A O 1
ATOM 7707 N N . LEU A 1 978 ? 29.297 -3.222 8.399 1.00 93.19 978 LEU A N 1
ATOM 7708 C CA . LEU A 1 978 ? 30.504 -3.974 8.036 1.00 93.19 978 LEU A CA 1
ATOM 7709 C C . LEU A 1 978 ? 31.487 -4.119 9.206 1.00 93.19 978 LEU A C 1
ATOM 7711 O O . LEU A 1 978 ? 32.206 -5.111 9.235 1.00 93.19 978 LEU A O 1
ATOM 7715 N N . ASP A 1 979 ? 31.475 -3.224 10.194 1.00 93.00 979 ASP A N 1
ATOM 7716 C CA . ASP A 1 979 ? 32.273 -3.374 11.424 1.00 93.00 979 ASP A CA 1
ATOM 7717 C C . ASP A 1 979 ? 31.802 -4.529 12.330 1.00 93.00 979 ASP A C 1
ATOM 7719 O O . ASP A 1 979 ? 32.561 -5.020 13.166 1.00 93.00 979 ASP A O 1
ATOM 7723 N N . VAL A 1 980 ? 30.563 -5.002 12.148 1.00 93.69 980 VAL A N 1
ATOM 7724 C CA . VAL A 1 980 ? 29.943 -6.078 12.949 1.00 93.69 980 VAL A CA 1
ATOM 7725 C C . VAL A 1 980 ? 29.797 -7.394 12.158 1.00 93.69 980 VAL A C 1
ATOM 7727 O O . VAL A 1 980 ? 29.370 -8.414 12.704 1.00 93.69 980 VAL A O 1
ATOM 7730 N N . ILE A 1 981 ? 30.150 -7.429 10.866 1.00 93.75 981 ILE A N 1
ATOM 7731 C CA . ILE A 1 981 ? 29.901 -8.606 10.019 1.00 93.75 981 ILE A CA 1
ATOM 7732 C C . ILE A 1 981 ? 30.885 -9.759 10.269 1.00 93.75 981 ILE A C 1
ATOM 7734 O O . ILE A 1 981 ? 32.096 -9.592 10.220 1.00 93.75 981 ILE A O 1
ATOM 7738 N N . GLU A 1 982 ? 30.379 -10.986 10.417 1.00 91.56 982 GLU A N 1
ATOM 7739 C CA . GLU A 1 982 ? 31.242 -12.170 10.346 1.00 91.56 982 GLU A CA 1
ATOM 7740 C C . GLU A 1 982 ? 31.783 -12.382 8.911 1.00 91.56 982 GLU A C 1
ATOM 7742 O O . GLU A 1 982 ? 30.990 -12.369 7.956 1.00 91.56 982 GLU A O 1
ATOM 7747 N N . PRO A 1 983 ? 33.071 -12.746 8.727 1.00 92.25 983 PRO A N 1
ATOM 7748 C CA . PRO A 1 983 ? 33.632 -13.068 7.409 1.00 92.25 983 PRO A CA 1
ATOM 7749 C C . PRO A 1 983 ? 32.830 -14.135 6.639 1.00 92.25 983 PRO A C 1
ATOM 7751 O O . PRO A 1 983 ? 32.708 -14.081 5.415 1.00 92.25 983 PRO A O 1
ATOM 7754 N N . THR A 1 984 ? 32.198 -15.077 7.353 1.00 92.00 984 THR A N 1
ATOM 7755 C CA . THR A 1 984 ? 31.364 -16.141 6.760 1.00 92.00 984 THR A CA 1
ATOM 7756 C C . THR A 1 984 ? 30.111 -15.612 6.049 1.00 92.00 984 THR A C 1
ATOM 7758 O O . THR A 1 984 ? 29.655 -16.213 5.073 1.00 92.00 984 THR A O 1
ATOM 7761 N N . GLN A 1 985 ? 29.558 -14.481 6.504 1.00 92.69 985 GLN A N 1
ATOM 7762 C CA . GLN A 1 985 ? 28.398 -13.831 5.890 1.00 92.69 985 GLN A CA 1
ATOM 7763 C C . GLN A 1 985 ? 28.844 -12.851 4.798 1.00 92.69 985 GLN A C 1
ATOM 7765 O O . GLN A 1 985 ? 28.212 -12.790 3.741 1.00 92.69 985 GLN A O 1
ATOM 7770 N N . PHE A 1 986 ? 29.969 -12.153 5.009 1.00 93.75 986 PHE A N 1
ATOM 7771 C CA . PHE A 1 986 ? 30.581 -11.237 4.038 1.00 93.75 986 PHE A CA 1
ATOM 7772 C C . PHE A 1 986 ? 30.792 -11.894 2.661 1.00 93.75 986 PHE A C 1
ATOM 7774 O O . PHE A 1 986 ? 30.415 -11.332 1.627 1.00 93.75 986 PHE A O 1
ATOM 7781 N N . VAL A 1 987 ? 31.274 -13.143 2.636 1.00 92.94 987 VAL A N 1
ATOM 7782 C CA . VAL A 1 987 ? 31.505 -13.912 1.397 1.00 92.94 987 VAL A CA 1
ATOM 7783 C C . VAL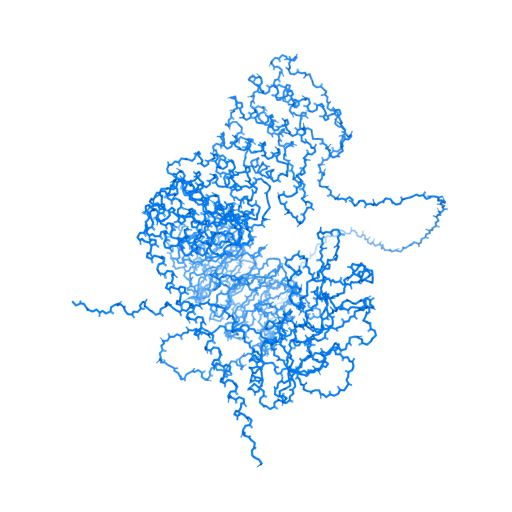 A 1 987 ? 30.250 -14.045 0.513 1.00 92.94 987 VAL A C 1
ATOM 7785 O O . VAL A 1 987 ? 30.372 -14.126 -0.710 1.00 92.94 987 VAL A O 1
ATOM 7788 N N . LYS A 1 988 ? 29.038 -14.012 1.087 1.00 91.38 988 LYS A N 1
ATOM 7789 C CA . LYS A 1 988 ? 27.764 -14.130 0.344 1.00 91.38 988 LYS A CA 1
ATOM 7790 C C . LYS A 1 988 ? 27.278 -12.823 -0.296 1.00 91.38 988 LYS A C 1
ATOM 7792 O O . LYS A 1 988 ? 26.440 -12.848 -1.206 1.00 91.38 988 LYS A O 1
ATOM 7797 N N . ILE A 1 989 ? 27.740 -11.686 0.224 1.00 93.25 989 ILE A N 1
ATOM 7798 C CA . ILE A 1 989 ? 27.254 -10.338 -0.117 1.00 93.25 989 ILE A CA 1
ATOM 7799 C C . ILE A 1 989 ? 28.287 -9.499 -0.873 1.00 93.25 989 ILE A C 1
ATOM 7801 O O . ILE A 1 989 ? 27.908 -8.533 -1.531 1.00 93.25 989 ILE A O 1
ATOM 7805 N N . GLN A 1 990 ? 29.571 -9.861 -0.810 1.00 93.19 990 GLN A N 1
ATOM 7806 C CA . GLN A 1 990 ? 30.665 -9.062 -1.361 1.00 93.19 990 GLN A CA 1
ATOM 7807 C C . GLN A 1 990 ? 30.497 -8.730 -2.850 1.00 93.19 990 GLN A C 1
ATOM 7809 O O . GLN A 1 990 ? 30.717 -7.591 -3.252 1.00 93.19 990 GLN A O 1
ATOM 7814 N N . GLU A 1 991 ? 30.029 -9.674 -3.674 1.00 92.69 991 GLU A N 1
ATOM 7815 C CA . GLU A 1 991 ? 29.796 -9.413 -5.097 1.00 92.69 991 GLU A CA 1
ATOM 7816 C C . GLU A 1 991 ? 28.768 -8.292 -5.347 1.00 92.69 991 GLU A C 1
ATOM 7818 O O . GLU A 1 991 ? 29.130 -7.313 -6.000 1.00 92.69 991 GLU A O 1
ATOM 7823 N N . PRO A 1 992 ? 27.499 -8.379 -4.891 1.00 93.56 992 PRO A N 1
ATOM 7824 C CA . PRO A 1 992 ? 26.536 -7.295 -5.093 1.00 93.56 992 PRO A CA 1
ATOM 7825 C C . PRO A 1 992 ? 26.914 -6.002 -4.353 1.00 93.56 992 PRO A C 1
ATOM 7827 O O . PRO A 1 992 ? 26.688 -4.924 -4.904 1.00 93.56 992 PRO A O 1
ATOM 7830 N N . LEU A 1 993 ? 27.532 -6.096 -3.170 1.00 94.56 993 LEU A N 1
ATOM 7831 C CA . LEU A 1 993 ? 27.972 -4.946 -2.376 1.00 94.56 993 LEU A CA 1
ATOM 7832 C C . LEU A 1 993 ? 29.061 -4.138 -3.097 1.00 94.56 993 LEU A C 1
ATOM 7834 O O . LEU A 1 993 ? 28.855 -2.964 -3.405 1.00 94.56 993 LEU A O 1
ATOM 7838 N N . PHE A 1 994 ? 30.183 -4.760 -3.471 1.00 94.31 994 PHE A N 1
ATOM 7839 C CA . PHE A 1 994 ? 31.261 -4.055 -4.173 1.00 94.31 994 PHE A CA 1
ATOM 7840 C C . PHE A 1 994 ? 30.873 -3.670 -5.607 1.00 94.31 994 PHE A C 1
ATOM 7842 O O . PHE A 1 994 ? 31.338 -2.647 -6.107 1.00 94.31 994 PHE A O 1
ATOM 7849 N N . LYS A 1 995 ? 29.930 -4.377 -6.252 1.00 93.25 995 LYS A N 1
ATOM 7850 C CA . LYS A 1 995 ? 29.307 -3.906 -7.508 1.00 93.25 995 LYS A CA 1
ATOM 7851 C C . LYS A 1 995 ? 28.480 -2.630 -7.326 1.00 93.25 995 LYS A C 1
ATOM 7853 O O . LYS A 1 995 ? 28.268 -1.935 -8.318 1.00 93.25 995 LYS A O 1
ATOM 7858 N N . GLN A 1 996 ? 28.017 -2.306 -6.116 1.00 94.44 996 GLN A N 1
ATOM 7859 C CA . GLN A 1 996 ? 27.394 -1.016 -5.812 1.00 94.44 996 GLN A CA 1
ATOM 7860 C C . GLN A 1 996 ? 28.439 0.029 -5.399 1.00 94.44 996 GLN A C 1
ATOM 7862 O O . GLN A 1 996 ? 28.468 1.090 -6.017 1.00 94.44 996 GLN A O 1
ATOM 7867 N N . ILE A 1 997 ? 29.368 -0.289 -4.488 1.00 93.75 997 ILE A N 1
ATOM 7868 C CA . ILE A 1 997 ? 30.465 0.619 -4.080 1.00 93.75 997 ILE A CA 1
ATOM 7869 C C . ILE A 1 997 ? 31.277 1.095 -5.302 1.00 93.75 997 ILE A C 1
ATOM 7871 O O . ILE A 1 997 ? 31.573 2.280 -5.425 1.00 93.75 997 ILE A O 1
ATOM 7875 N N . SER A 1 998 ? 31.542 0.219 -6.278 1.00 93.00 998 SER A N 1
ATOM 7876 C CA . SER A 1 998 ? 32.206 0.559 -7.551 1.00 93.00 998 SER A CA 1
ATOM 7877 C C . SER A 1 998 ? 31.467 1.644 -8.365 1.00 93.00 998 SER A C 1
ATOM 7879 O O . SER A 1 998 ? 32.101 2.428 -9.081 1.00 93.00 998 SER A O 1
ATOM 7881 N N . LYS A 1 999 ? 30.135 1.753 -8.223 1.00 91.31 999 LYS A N 1
ATOM 7882 C CA . LYS A 1 999 ? 29.324 2.845 -8.797 1.00 91.31 999 LYS A CA 1
ATOM 7883 C C . LYS A 1 999 ? 29.369 4.101 -7.931 1.00 91.31 999 LYS A C 1
ATOM 7885 O O . LYS A 1 999 ? 29.542 5.173 -8.494 1.00 91.31 999 LYS A O 1
ATOM 7890 N N . CYS A 1 1000 ? 29.267 3.974 -6.606 1.00 92.44 1000 CYS A N 1
ATOM 7891 C CA . CYS A 1 1000 ? 29.324 5.105 -5.670 1.00 92.44 1000 CYS A CA 1
ATOM 7892 C C . CYS A 1 1000 ? 30.666 5.846 -5.779 1.00 92.44 1000 CYS A C 1
ATOM 7894 O O . CYS A 1 1000 ? 30.704 7.061 -5.940 1.00 92.44 1000 CYS A O 1
ATOM 7896 N N . VAL A 1 1001 ? 31.772 5.098 -5.829 1.00 91.06 1001 VAL A N 1
ATOM 7897 C CA . VAL A 1 1001 ? 33.123 5.616 -6.098 1.00 91.06 1001 VAL A CA 1
ATOM 7898 C C . VAL A 1 1001 ? 33.218 6.242 -7.501 1.00 91.06 1001 VAL A C 1
ATOM 7900 O O . VAL A 1 1001 ? 33.914 7.234 -7.684 1.00 91.06 1001 VAL A O 1
ATOM 7903 N N . SER A 1 1002 ? 32.466 5.731 -8.486 1.00 89.69 1002 SER A N 1
ATOM 7904 C CA . SER A 1 1002 ? 32.316 6.341 -9.824 1.00 89.69 1002 SER A CA 1
ATOM 7905 C C . SER A 1 1002 ? 31.329 7.518 -9.895 1.00 89.69 1002 SER A C 1
ATOM 7907 O O . SER A 1 1002 ? 31.110 8.036 -10.995 1.00 89.69 1002 SER A O 1
ATOM 7909 N N . SER A 1 1003 ? 30.700 7.926 -8.789 1.00 90.31 1003 SER A N 1
ATOM 7910 C CA . SER A 1 1003 ? 29.721 9.014 -8.793 1.00 90.31 1003 SER A CA 1
ATOM 7911 C C . SER A 1 1003 ? 30.408 10.355 -9.083 1.00 90.31 1003 SER A C 1
ATOM 7913 O O . SER A 1 1003 ? 31.463 10.633 -8.513 1.00 90.31 1003 SER A O 1
ATOM 7915 N N . PRO A 1 1004 ? 29.832 11.233 -9.929 1.00 88.00 1004 PRO A N 1
ATOM 7916 C CA . PRO A 1 1004 ? 30.357 12.586 -10.123 1.00 88.00 1004 PRO A CA 1
ATOM 7917 C C . PRO A 1 1004 ? 30.140 13.490 -8.895 1.00 88.00 1004 PRO A C 1
ATOM 7919 O O . PRO A 1 1004 ? 30.702 14.587 -8.839 1.00 88.00 1004 PRO A O 1
ATOM 7922 N N . HIS A 1 1005 ? 29.310 13.057 -7.934 1.00 91.81 1005 HIS A N 1
ATOM 7923 C CA . HIS A 1 1005 ? 28.985 13.790 -6.715 1.00 91.81 1005 HIS A CA 1
ATOM 7924 C C . HIS A 1 1005 ? 30.052 13.558 -5.640 1.00 91.81 1005 HIS A C 1
ATOM 7926 O O . HIS A 1 1005 ? 30.193 12.449 -5.120 1.00 91.81 1005 HIS A O 1
ATOM 7932 N N . PHE A 1 1006 ? 30.793 14.612 -5.282 1.00 90.38 1006 PHE A N 1
ATOM 7933 C CA . PHE A 1 1006 ? 32.038 14.449 -4.530 1.00 90.38 1006 PHE A CA 1
ATOM 7934 C C . PHE A 1 1006 ? 31.848 13.768 -3.164 1.00 90.38 1006 PHE A C 1
ATOM 7936 O O . PHE A 1 1006 ? 32.568 12.821 -2.873 1.00 90.38 1006 PHE A O 1
ATOM 7943 N N . GLN A 1 1007 ? 30.833 14.154 -2.382 1.00 93.00 1007 GLN A N 1
ATOM 7944 C CA . GLN A 1 1007 ? 30.593 13.581 -1.048 1.00 93.00 1007 GLN A CA 1
ATOM 7945 C C . GLN A 1 1007 ? 30.291 12.072 -1.080 1.00 93.00 1007 GLN A C 1
ATOM 7947 O O . GLN A 1 1007 ? 30.625 11.364 -0.136 1.00 93.00 1007 GLN A O 1
ATOM 7952 N N . VAL A 1 1008 ? 29.690 11.565 -2.165 1.00 94.56 1008 VAL A N 1
ATOM 7953 C CA . VAL A 1 1008 ? 29.370 10.133 -2.318 1.00 94.56 1008 VAL A CA 1
ATOM 7954 C C . VAL A 1 1008 ? 30.641 9.345 -2.616 1.00 94.56 1008 VAL A C 1
ATOM 7956 O O . VAL A 1 1008 ? 30.921 8.345 -1.957 1.00 94.56 1008 VAL A O 1
ATOM 7959 N N . ALA A 1 1009 ? 31.436 9.817 -3.581 1.00 92.19 1009 ALA A N 1
ATOM 7960 C CA . ALA A 1 1009 ? 32.703 9.184 -3.928 1.00 92.19 1009 ALA A CA 1
ATOM 7961 C C . ALA A 1 1009 ? 33.705 9.248 -2.761 1.00 92.19 1009 ALA A C 1
ATOM 7963 O O . ALA A 1 1009 ? 34.379 8.263 -2.482 1.00 92.19 1009 ALA A O 1
ATOM 7964 N N . GLU A 1 1010 ? 33.762 10.373 -2.043 1.00 91.94 1010 GLU A N 1
ATOM 7965 C CA . GLU A 1 1010 ? 34.582 10.562 -0.844 1.00 91.94 1010 GLU A CA 1
ATOM 7966 C C . GLU A 1 1010 ? 34.159 9.626 0.300 1.00 91.94 1010 GLU A C 1
ATOM 7968 O O . GLU A 1 1010 ? 34.993 8.861 0.786 1.00 91.94 1010 GLU A O 1
ATOM 7973 N N . ARG A 1 1011 ? 32.867 9.595 0.674 1.00 93.81 1011 ARG A N 1
ATOM 7974 C CA . ARG A 1 1011 ? 32.368 8.709 1.744 1.00 93.81 1011 ARG A CA 1
ATOM 7975 C C . ARG A 1 1011 ? 32.619 7.235 1.433 1.00 93.81 1011 ARG A C 1
ATOM 7977 O O . ARG A 1 1011 ? 33.013 6.498 2.332 1.00 93.81 1011 ARG A O 1
ATOM 7984 N N . ALA A 1 1012 ? 32.438 6.823 0.176 1.00 94.19 1012 ALA A N 1
ATOM 7985 C CA . ALA A 1 1012 ? 32.719 5.459 -0.266 1.00 94.19 1012 ALA A CA 1
ATOM 7986 C C . ALA A 1 1012 ? 34.225 5.129 -0.261 1.00 94.19 1012 ALA A C 1
ATOM 7988 O O . ALA A 1 1012 ? 34.598 4.005 0.059 1.00 94.19 1012 ALA A O 1
ATOM 7989 N N . LEU A 1 1013 ? 35.104 6.086 -0.587 1.00 92.25 1013 LEU A N 1
ATOM 7990 C CA . LEU A 1 1013 ? 36.560 5.888 -0.547 1.00 92.25 1013 LEU A CA 1
ATOM 7991 C C . LEU A 1 1013 ? 37.121 5.816 0.882 1.00 92.25 1013 LEU A C 1
ATOM 7993 O O . LEU A 1 1013 ? 38.178 5.217 1.075 1.00 92.25 1013 LEU A O 1
ATOM 7997 N N . TYR A 1 1014 ? 36.421 6.354 1.886 1.00 92.25 1014 TYR A N 1
ATOM 7998 C CA . TYR A 1 1014 ? 36.834 6.231 3.288 1.00 92.25 1014 TYR A CA 1
ATOM 7999 C C . TYR A 1 1014 ? 36.720 4.810 3.866 1.00 92.25 1014 TYR A C 1
ATOM 8001 O O . TYR A 1 1014 ? 37.393 4.537 4.854 1.00 92.25 1014 TYR A O 1
ATOM 8009 N N . TYR A 1 1015 ? 36.032 3.868 3.205 1.00 93.50 1015 TYR A N 1
ATOM 8010 C CA . TYR A 1 1015 ? 36.022 2.449 3.611 1.00 93.50 1015 TYR A CA 1
ATOM 8011 C C . TYR A 1 1015 ? 37.434 1.829 3.645 1.00 93.50 1015 TYR A C 1
ATOM 8013 O O . TYR A 1 1015 ? 37.689 0.903 4.407 1.00 93.50 1015 TYR A O 1
ATOM 8021 N N . TRP A 1 1016 ? 38.376 2.356 2.852 1.00 91.31 1016 TRP A N 1
ATOM 8022 C CA . TRP A 1 1016 ? 39.780 1.921 2.846 1.00 91.31 1016 TRP A CA 1
ATOM 8023 C C . TRP A 1 1016 ? 40.621 2.505 3.999 1.00 91.31 1016 TRP A C 1
ATOM 8025 O O . TRP A 1 1016 ? 41.785 2.136 4.143 1.00 91.31 1016 TRP A O 1
ATOM 8035 N N . ASN A 1 1017 ? 40.056 3.393 4.827 1.00 91.00 1017 ASN A N 1
ATOM 8036 C CA . ASN A 1 1017 ? 40.674 3.844 6.079 1.00 91.00 1017 ASN A CA 1
ATOM 8037 C C . ASN A 1 1017 ? 40.336 2.918 7.263 1.00 91.00 1017 ASN A C 1
ATOM 8039 O O . ASN A 1 1017 ? 40.983 3.008 8.304 1.00 91.00 1017 ASN A O 1
ATOM 8043 N N . ASN A 1 1018 ? 39.311 2.072 7.128 1.00 92.88 1018 ASN A N 1
ATOM 8044 C CA . ASN A 1 1018 ? 38.844 1.173 8.175 1.00 92.88 1018 ASN A CA 1
ATOM 8045 C C . ASN A 1 1018 ? 39.648 -0.140 8.140 1.00 92.88 1018 ASN A C 1
ATOM 8047 O O . ASN A 1 1018 ? 39.604 -0.883 7.157 1.00 92.88 1018 ASN A O 1
ATOM 8051 N N . GLU A 1 1019 ? 40.387 -0.431 9.216 1.00 91.38 1019 GLU A N 1
ATOM 8052 C CA . GLU A 1 1019 ? 41.268 -1.606 9.302 1.00 91.38 1019 GLU A CA 1
ATOM 8053 C C . GLU A 1 1019 ? 40.504 -2.937 9.178 1.00 91.38 1019 GLU A C 1
ATOM 8055 O O . GLU A 1 1019 ? 41.021 -3.886 8.582 1.00 91.38 1019 GLU A O 1
ATOM 8060 N N . TYR A 1 1020 ? 39.265 -3.013 9.677 1.00 94.44 1020 TYR A N 1
ATOM 8061 C CA . TYR A 1 1020 ? 38.479 -4.244 9.619 1.00 94.44 1020 TYR A CA 1
ATOM 8062 C C . TYR A 1 1020 ? 37.967 -4.516 8.202 1.00 94.44 1020 TYR A C 1
ATOM 8064 O O . TYR A 1 1020 ? 38.214 -5.594 7.653 1.00 94.44 1020 TYR A O 1
ATOM 8072 N N . ILE A 1 1021 ? 37.365 -3.510 7.558 1.00 93.88 1021 ILE A N 1
ATOM 8073 C CA . ILE A 1 1021 ? 36.919 -3.596 6.157 1.00 93.88 1021 ILE A CA 1
ATOM 8074 C C . ILE A 1 1021 ? 38.103 -3.915 5.232 1.00 93.88 1021 ILE A C 1
ATOM 8076 O O . ILE A 1 1021 ? 37.977 -4.743 4.327 1.00 93.88 1021 ILE A O 1
ATOM 8080 N N . MET A 1 1022 ? 39.276 -3.332 5.493 1.00 91.12 1022 MET A N 1
ATOM 8081 C CA . MET A 1 1022 ? 40.509 -3.640 4.766 1.00 91.12 1022 MET A CA 1
ATOM 8082 C C . MET A 1 1022 ? 40.936 -5.107 4.907 1.00 91.12 1022 MET A C 1
ATOM 8084 O O . MET A 1 1022 ? 41.302 -5.716 3.900 1.00 91.12 1022 MET A O 1
ATOM 8088 N N . SER A 1 1023 ? 40.823 -5.708 6.098 1.00 92.69 1023 SER A N 1
ATOM 8089 C CA . SER A 1 1023 ? 41.139 -7.133 6.293 1.00 92.69 1023 SER A CA 1
ATOM 8090 C C . SER A 1 1023 ? 40.194 -8.063 5.510 1.00 92.69 1023 SER A C 1
ATOM 8092 O O . SER A 1 1023 ? 40.653 -8.975 4.819 1.00 92.69 1023 SER A O 1
ATOM 8094 N N . LEU A 1 1024 ? 38.886 -7.770 5.501 1.00 91.75 1024 LEU A N 1
ATOM 8095 C CA . LEU A 1 1024 ? 37.882 -8.510 4.719 1.00 91.75 1024 LEU A CA 1
ATOM 8096 C C . LEU A 1 1024 ? 38.132 -8.409 3.201 1.00 91.75 1024 LEU A C 1
ATOM 8098 O O . LEU A 1 1024 ? 37.906 -9.375 2.459 1.00 91.75 1024 LEU A O 1
ATOM 8102 N N . ILE A 1 1025 ? 38.617 -7.249 2.738 1.00 91.25 1025 ILE A N 1
ATOM 8103 C CA . ILE A 1 1025 ? 39.024 -7.007 1.347 1.00 91.25 1025 ILE A CA 1
ATOM 8104 C C . ILE A 1 1025 ? 40.296 -7.787 0.987 1.00 91.25 1025 ILE A C 1
ATOM 8106 O O . ILE A 1 1025 ? 40.376 -8.306 -0.127 1.00 91.25 1025 ILE A O 1
ATOM 8110 N N . GLU A 1 1026 ? 41.273 -7.895 1.891 1.00 89.00 1026 GLU A N 1
ATOM 8111 C CA . GLU A 1 1026 ? 42.522 -8.630 1.651 1.00 89.00 1026 GLU A CA 1
ATOM 8112 C C . GLU A 1 1026 ? 42.256 -10.133 1.457 1.00 89.00 1026 GLU A C 1
ATOM 8114 O O . GLU A 1 1026 ? 42.628 -10.696 0.418 1.00 89.00 1026 GLU A O 1
ATOM 8119 N N . GLU A 1 1027 ? 41.508 -10.751 2.383 1.00 89.94 1027 GLU A N 1
ATOM 8120 C CA . GLU A 1 1027 ? 41.104 -12.168 2.320 1.00 89.94 1027 GLU A CA 1
ATOM 8121 C C . GLU A 1 1027 ? 40.360 -12.519 1.019 1.00 89.94 1027 GLU A C 1
ATOM 8123 O O . GLU A 1 1027 ? 40.529 -13.606 0.463 1.00 89.94 1027 GLU A O 1
ATOM 8128 N N . ASN A 1 1028 ? 39.553 -11.586 0.502 1.00 90.94 1028 ASN A N 1
ATOM 8129 C CA . ASN A 1 1028 ? 38.699 -11.788 -0.672 1.00 90.94 1028 ASN A CA 1
ATOM 8130 C C . ASN A 1 1028 ? 39.168 -11.031 -1.930 1.00 90.94 1028 ASN A C 1
ATOM 8132 O O . ASN A 1 1028 ? 38.423 -10.886 -2.910 1.00 90.94 1028 ASN A O 1
ATOM 8136 N N . SER A 1 1029 ? 40.421 -10.575 -1.935 1.00 87.69 1029 SER A N 1
ATOM 8137 C CA . SER A 1 1029 ? 41.013 -9.719 -2.974 1.00 87.69 1029 SER A CA 1
ATOM 8138 C C . SER A 1 1029 ? 40.812 -10.240 -4.405 1.00 87.69 1029 SER A C 1
ATOM 8140 O O . SER A 1 1029 ? 40.540 -9.454 -5.313 1.00 87.69 1029 SER A O 1
ATOM 8142 N N . ASN A 1 1030 ? 40.834 -11.564 -4.601 1.00 87.19 1030 ASN A N 1
ATOM 8143 C CA . ASN A 1 1030 ? 40.593 -12.233 -5.888 1.00 87.19 1030 ASN A CA 1
ATOM 8144 C C . ASN A 1 1030 ? 39.224 -11.920 -6.531 1.00 87.19 1030 ASN A C 1
ATOM 8146 O O . ASN A 1 1030 ? 39.105 -11.964 -7.754 1.00 87.19 1030 ASN A O 1
ATOM 8150 N N . VAL A 1 1031 ? 38.192 -11.620 -5.732 1.00 89.00 1031 VAL A N 1
ATOM 8151 C CA . VAL A 1 1031 ? 36.830 -11.303 -6.209 1.00 89.00 1031 VAL A CA 1
ATOM 8152 C C . VAL A 1 1031 ? 36.586 -9.794 -6.221 1.00 89.00 1031 VAL A C 1
ATOM 8154 O O . VAL A 1 1031 ? 35.990 -9.267 -7.160 1.00 89.00 1031 VAL A O 1
ATOM 8157 N N . ILE A 1 1032 ? 37.071 -9.083 -5.199 1.00 90.50 1032 ILE A N 1
ATOM 8158 C CA . ILE A 1 1032 ? 36.800 -7.652 -5.009 1.00 90.50 1032 ILE A CA 1
ATOM 8159 C C . ILE A 1 1032 ? 37.635 -6.778 -5.956 1.00 90.50 1032 ILE A C 1
ATOM 8161 O O . ILE A 1 1032 ? 37.097 -5.839 -6.556 1.00 90.50 1032 ILE A O 1
ATOM 8165 N N . LEU A 1 1033 ? 38.923 -7.089 -6.155 1.00 87.31 1033 LEU A N 1
ATOM 8166 C CA . LEU A 1 1033 ? 39.815 -6.266 -6.980 1.00 87.31 1033 LEU A CA 1
ATOM 8167 C C . LEU A 1 1033 ? 39.326 -6.138 -8.441 1.00 87.31 1033 LEU A C 1
ATOM 8169 O O . LEU A 1 1033 ? 39.232 -5.000 -8.910 1.00 87.31 1033 LEU A O 1
ATOM 8173 N N . PRO A 1 1034 ? 38.919 -7.212 -9.156 1.00 88.69 1034 PRO A N 1
ATOM 8174 C CA . PRO A 1 1034 ? 38.361 -7.091 -10.508 1.00 88.69 1034 PRO A CA 1
ATOM 8175 C C . PRO A 1 1034 ? 37.123 -6.182 -10.613 1.00 88.69 1034 PRO A C 1
ATOM 8177 O O . PRO A 1 1034 ? 36.939 -5.511 -11.628 1.00 88.69 1034 PRO A O 1
ATOM 8180 N N . ILE A 1 1035 ? 36.282 -6.136 -9.572 1.00 88.81 1035 ILE A N 1
ATOM 8181 C CA . ILE A 1 1035 ? 35.035 -5.347 -9.539 1.00 88.81 1035 ILE A CA 1
ATOM 8182 C C . ILE A 1 1035 ? 35.320 -3.852 -9.311 1.00 88.81 1035 ILE A C 1
ATOM 8184 O O . ILE A 1 1035 ? 34.644 -2.988 -9.882 1.00 88.81 1035 ILE A O 1
ATOM 8188 N N . MET A 1 1036 ? 36.321 -3.533 -8.486 1.00 90.31 1036 MET A N 1
ATOM 8189 C CA . MET A 1 1036 ? 36.680 -2.153 -8.139 1.00 90.31 1036 MET A CA 1
ATOM 8190 C C . MET A 1 1036 ? 37.659 -1.505 -9.129 1.00 90.31 1036 MET A C 1
ATOM 8192 O O . MET A 1 1036 ? 37.569 -0.300 -9.384 1.00 90.31 1036 MET A O 1
ATOM 8196 N N . PHE A 1 1037 ? 38.577 -2.287 -9.709 1.00 88.50 1037 PHE A N 1
ATOM 8197 C CA . PHE A 1 1037 ? 39.710 -1.782 -10.492 1.00 88.50 1037 PHE A CA 1
ATOM 8198 C C . PHE A 1 1037 ? 39.295 -0.879 -11.666 1.00 88.50 1037 PHE A C 1
ATOM 8200 O O . PHE A 1 1037 ? 39.833 0.218 -11.821 1.00 88.50 1037 PHE A O 1
ATOM 8207 N N . ALA A 1 1038 ? 38.317 -1.303 -12.475 1.00 85.00 1038 ALA A N 1
ATOM 8208 C CA . ALA A 1 1038 ? 37.893 -0.563 -13.669 1.00 85.00 1038 ALA A CA 1
ATOM 8209 C C . ALA A 1 1038 ? 37.351 0.843 -13.342 1.00 85.00 1038 ALA A C 1
ATOM 8211 O O . ALA A 1 1038 ? 37.623 1.803 -14.066 1.00 85.00 1038 ALA A O 1
ATOM 8212 N N . SER A 1 1039 ? 36.633 0.976 -12.224 1.00 87.50 1039 SER A N 1
ATOM 8213 C CA . SER A 1 1039 ? 36.109 2.252 -11.735 1.00 87.50 1039 SER A CA 1
ATOM 8214 C C . SER A 1 1039 ? 37.238 3.157 -11.243 1.00 87.50 1039 SER A C 1
ATOM 8216 O O . SER A 1 1039 ? 37.420 4.253 -11.776 1.00 87.50 1039 SER A O 1
ATOM 8218 N N . LEU A 1 1040 ? 38.062 2.675 -10.306 1.00 88.31 1040 LEU A N 1
ATOM 8219 C CA . LEU A 1 1040 ? 39.198 3.419 -9.740 1.00 88.31 1040 LEU A CA 1
ATOM 8220 C C . LEU A 1 1040 ? 40.183 3.898 -10.829 1.00 88.31 1040 LEU A C 1
ATOM 8222 O O . LEU A 1 1040 ? 40.605 5.059 -10.855 1.00 88.31 1040 LEU A O 1
ATOM 8226 N N . TYR A 1 1041 ? 40.503 3.036 -11.796 1.00 86.12 1041 TYR A N 1
ATOM 8227 C CA . TYR A 1 1041 ? 41.431 3.358 -12.886 1.00 86.12 1041 TYR A CA 1
ATOM 8228 C C . TYR A 1 1041 ? 40.851 4.337 -13.933 1.00 86.12 1041 TYR A C 1
ATOM 8230 O O . TYR A 1 1041 ? 41.601 4.945 -14.703 1.00 86.12 1041 TYR A O 1
ATOM 8238 N N . ARG A 1 1042 ? 39.525 4.528 -13.964 1.00 84.56 1042 ARG A N 1
ATOM 8239 C CA . ARG A 1 1042 ? 38.861 5.593 -14.736 1.00 84.56 1042 ARG A CA 1
ATOM 8240 C C . ARG A 1 1042 ? 38.913 6.930 -13.989 1.00 84.56 1042 ARG A C 1
ATOM 8242 O O . ARG A 1 1042 ? 39.370 7.928 -14.542 1.00 84.56 1042 ARG A O 1
ATOM 8249 N N . ILE A 1 1043 ? 38.490 6.939 -12.724 1.00 84.69 1043 ILE A N 1
ATOM 8250 C CA . ILE A 1 1043 ? 38.340 8.154 -11.899 1.00 84.69 1043 ILE A CA 1
ATOM 8251 C C . ILE A 1 1043 ? 39.682 8.879 -11.728 1.00 84.69 1043 ILE A C 1
ATOM 8253 O O . ILE A 1 1043 ? 39.741 10.095 -11.886 1.00 84.69 1043 ILE A O 1
ATOM 8257 N N . SER A 1 1044 ? 40.778 8.135 -11.532 1.00 84.69 1044 SER A N 1
ATOM 8258 C CA . SER A 1 1044 ? 42.147 8.673 -11.393 1.00 84.69 1044 SER A CA 1
ATOM 8259 C C . SER A 1 1044 ? 42.677 9.483 -12.594 1.00 84.69 1044 SER A C 1
ATOM 8261 O O . SER A 1 1044 ? 43.762 10.065 -12.507 1.00 84.69 1044 SER A O 1
ATOM 8263 N N . LYS A 1 1045 ? 41.936 9.528 -13.712 1.00 80.69 1045 LYS A N 1
ATOM 8264 C CA . LYS A 1 1045 ? 42.291 10.255 -14.946 1.00 80.69 1045 LYS A CA 1
ATOM 8265 C C . LYS A 1 1045 ? 41.210 11.204 -15.458 1.00 80.69 1045 LYS A C 1
ATOM 8267 O O . LYS A 1 1045 ? 41.519 12.083 -16.255 1.00 80.69 1045 LYS A O 1
ATOM 8272 N N . GLU A 1 1046 ? 39.956 10.981 -15.070 1.00 80.25 1046 GLU A N 1
ATOM 8273 C CA . GLU A 1 1046 ? 38.777 11.600 -15.698 1.00 80.25 1046 GLU A CA 1
ATOM 8274 C C . GLU A 1 1046 ? 37.903 12.380 -14.690 1.00 80.25 1046 GLU A C 1
ATOM 8276 O O . GLU A 1 1046 ? 36.914 12.991 -15.088 1.00 80.25 1046 GLU A O 1
ATOM 8281 N N . HIS A 1 1047 ? 38.258 12.400 -13.396 1.00 83.38 1047 HIS A N 1
ATOM 8282 C CA . HIS A 1 1047 ? 37.501 13.107 -12.356 1.00 83.38 1047 HIS A CA 1
ATOM 8283 C C . HIS A 1 1047 ? 37.913 14.578 -12.176 1.00 83.38 1047 HIS A C 1
ATOM 8285 O O . HIS A 1 1047 ? 39.085 14.932 -12.280 1.00 83.38 1047 HIS A O 1
ATOM 8291 N N . TRP A 1 1048 ? 36.936 15.436 -11.862 1.00 87.62 1048 TRP A N 1
ATOM 8292 C CA . TRP A 1 1048 ? 37.102 16.893 -11.792 1.00 87.62 1048 TRP A CA 1
ATOM 8293 C C . TRP A 1 1048 ? 37.679 17.395 -10.456 1.00 87.62 1048 TRP A C 1
ATOM 8295 O O . TRP A 1 1048 ? 38.420 18.375 -10.440 1.00 87.62 1048 TRP A O 1
ATOM 8305 N N . ASN A 1 1049 ? 37.351 16.740 -9.336 1.00 89.75 1049 ASN A N 1
ATOM 8306 C CA . ASN A 1 1049 ? 37.859 17.104 -8.009 1.00 89.75 1049 ASN A CA 1
ATOM 8307 C C . ASN A 1 1049 ? 39.205 16.394 -7.741 1.00 89.75 1049 ASN A C 1
ATOM 8309 O O . ASN A 1 1049 ? 39.214 15.156 -7.697 1.00 89.75 1049 ASN A O 1
ATOM 8313 N N . PRO A 1 1050 ? 40.316 17.127 -7.512 1.00 88.50 1050 PRO A N 1
ATOM 8314 C CA . PRO A 1 1050 ? 41.634 16.538 -7.276 1.00 88.50 1050 PRO A CA 1
ATOM 8315 C C . PRO A 1 1050 ? 41.766 15.805 -5.931 1.00 88.50 1050 PRO A C 1
ATOM 8317 O O . PRO A 1 1050 ? 42.600 14.908 -5.828 1.00 88.50 1050 PRO A O 1
ATOM 8320 N N . ALA A 1 1051 ? 40.950 16.122 -4.916 1.00 90.06 1051 ALA A N 1
ATOM 8321 C CA . ALA A 1 1051 ? 40.994 15.429 -3.624 1.00 90.06 1051 ALA A CA 1
ATOM 8322 C C . ALA A 1 1051 ? 40.577 13.954 -3.766 1.00 90.06 1051 ALA A C 1
ATOM 8324 O O . ALA A 1 1051 ? 41.278 13.054 -3.309 1.00 90.06 1051 ALA A O 1
ATOM 8325 N N . ILE A 1 1052 ? 39.496 13.700 -4.509 1.00 90.44 1052 ILE A N 1
ATOM 8326 C CA . ILE A 1 1052 ? 39.040 12.342 -4.848 1.00 90.44 1052 ILE A CA 1
ATOM 8327 C C . ILE A 1 1052 ? 40.071 11.613 -5.707 1.00 90.44 1052 ILE A C 1
ATOM 8329 O O . ILE A 1 1052 ? 40.323 10.435 -5.483 1.00 90.44 1052 ILE A O 1
ATOM 8333 N N . VAL A 1 1053 ? 40.726 12.303 -6.646 1.00 90.12 1053 VAL A N 1
ATOM 8334 C CA . VAL A 1 1053 ? 41.818 11.709 -7.434 1.00 90.12 1053 VAL A CA 1
ATOM 8335 C C . VAL A 1 1053 ? 42.965 11.246 -6.523 1.00 90.12 1053 VAL A C 1
ATOM 8337 O O . VAL A 1 1053 ? 43.460 10.136 -6.704 1.00 90.12 1053 VAL A O 1
ATOM 8340 N N . ALA A 1 1054 ? 43.345 12.032 -5.509 1.00 89.56 1054 ALA A N 1
ATOM 8341 C CA . ALA A 1 1054 ? 44.361 11.640 -4.529 1.00 89.56 1054 ALA A CA 1
ATOM 8342 C C . ALA A 1 1054 ? 43.924 10.442 -3.659 1.00 89.56 1054 ALA A C 1
ATOM 8344 O O . ALA A 1 1054 ? 44.695 9.494 -3.508 1.00 89.56 1054 ALA A O 1
ATOM 8345 N N . LEU A 1 1055 ? 42.680 10.430 -3.159 1.00 90.50 1055 LEU A N 1
ATOM 8346 C CA . LEU A 1 1055 ? 42.120 9.285 -2.425 1.00 90.50 1055 LEU A CA 1
ATOM 8347 C C . LEU A 1 1055 ? 42.116 8.008 -3.284 1.00 90.50 1055 LEU A C 1
ATOM 8349 O O . LEU A 1 1055 ? 42.568 6.958 -2.834 1.00 90.50 1055 LEU A O 1
ATOM 8353 N N . VAL A 1 1056 ? 41.705 8.100 -4.553 1.00 91.62 1056 VAL A N 1
ATOM 8354 C CA . VAL A 1 1056 ? 41.740 6.975 -5.503 1.00 91.62 1056 VAL A CA 1
ATOM 8355 C C . VAL A 1 1056 ? 43.168 6.478 -5.756 1.00 91.62 1056 VAL A C 1
ATOM 8357 O O . VAL A 1 1056 ? 43.363 5.270 -5.876 1.00 91.62 1056 VAL A O 1
ATOM 8360 N N . TYR A 1 1057 ? 44.179 7.354 -5.807 1.00 89.50 1057 TYR A N 1
ATOM 8361 C CA . TYR A 1 1057 ? 45.579 6.916 -5.905 1.00 89.50 1057 TYR A CA 1
ATOM 8362 C C . TYR A 1 1057 ? 46.057 6.179 -4.646 1.00 89.50 1057 TYR A C 1
ATOM 8364 O O . TYR A 1 1057 ? 46.763 5.179 -4.782 1.00 89.50 1057 TYR A O 1
ATOM 8372 N N . ASN A 1 1058 ? 45.637 6.597 -3.447 1.00 90.12 1058 ASN A N 1
ATOM 8373 C CA . ASN A 1 1058 ? 45.935 5.872 -2.205 1.00 90.12 1058 ASN A CA 1
ATOM 8374 C C . ASN A 1 1058 ? 45.286 4.475 -2.202 1.00 90.12 1058 ASN A C 1
ATOM 8376 O O . ASN A 1 1058 ? 45.960 3.486 -1.919 1.00 90.12 1058 ASN A O 1
ATOM 8380 N N . VAL A 1 1059 ? 44.015 4.377 -2.604 1.00 90.44 1059 VAL A N 1
ATOM 8381 C CA . VAL A 1 1059 ? 43.283 3.101 -2.719 1.00 90.44 1059 VAL A CA 1
ATOM 8382 C C . VAL A 1 1059 ? 43.903 2.176 -3.774 1.00 90.44 1059 VAL A C 1
ATOM 8384 O O . VAL A 1 1059 ? 44.103 0.988 -3.522 1.00 90.44 1059 VAL A O 1
ATOM 8387 N N . LEU A 1 1060 ? 44.278 2.703 -4.946 1.00 89.19 1060 LEU A N 1
ATOM 8388 C CA . LEU A 1 1060 ? 44.983 1.930 -5.978 1.00 89.19 1060 LEU A CA 1
ATOM 8389 C C . LEU A 1 1060 ? 46.362 1.446 -5.503 1.00 89.19 1060 LEU A C 1
ATOM 8391 O O . LEU A 1 1060 ? 46.755 0.333 -5.848 1.00 89.19 1060 LEU A O 1
ATOM 8395 N N . LYS A 1 1061 ? 47.080 2.245 -4.702 1.00 88.81 1061 LYS A N 1
ATOM 8396 C CA . LYS A 1 1061 ? 48.354 1.844 -4.090 1.00 88.81 1061 LYS A CA 1
ATOM 8397 C C . LYS A 1 1061 ? 48.156 0.701 -3.090 1.00 88.81 1061 LYS A C 1
ATOM 8399 O O . LYS A 1 1061 ? 48.881 -0.283 -3.185 1.00 88.81 1061 LYS A O 1
ATOM 8404 N N . ALA A 1 1062 ? 47.158 0.786 -2.209 1.00 87.50 1062 ALA A N 1
ATOM 8405 C CA . ALA A 1 1062 ? 46.847 -0.285 -1.260 1.00 87.50 1062 ALA A CA 1
ATOM 8406 C C . ALA A 1 1062 ? 46.509 -1.607 -1.978 1.00 87.50 1062 ALA A C 1
ATOM 8408 O O . ALA A 1 1062 ? 47.070 -2.651 -1.658 1.00 87.50 1062 ALA A O 1
ATOM 8409 N N . PHE A 1 1063 ? 45.683 -1.562 -3.029 1.00 87.06 1063 PHE A N 1
ATOM 8410 C CA . PHE A 1 1063 ? 45.378 -2.745 -3.844 1.00 87.06 1063 PHE A CA 1
ATOM 8411 C C . PHE A 1 1063 ? 46.597 -3.331 -4.582 1.00 87.06 1063 PHE A C 1
ATOM 8413 O O . PHE A 1 1063 ? 46.696 -4.549 -4.738 1.00 87.06 1063 PHE A O 1
ATOM 8420 N N . MET A 1 1064 ? 47.531 -2.486 -5.030 1.00 86.25 1064 MET A N 1
ATOM 8421 C CA . MET A 1 1064 ? 48.797 -2.918 -5.635 1.00 86.25 1064 MET A CA 1
ATOM 8422 C C . MET A 1 1064 ? 49.742 -3.560 -4.603 1.00 86.25 1064 MET A C 1
ATOM 8424 O O . MET A 1 1064 ? 50.504 -4.461 -4.953 1.00 86.25 1064 MET A O 1
ATOM 8428 N N . GLU A 1 1065 ? 49.684 -3.119 -3.343 1.00 87.56 1065 GLU A N 1
ATOM 8429 C CA . GLU A 1 1065 ? 50.441 -3.688 -2.220 1.00 87.56 1065 GLU A CA 1
ATOM 8430 C C . GLU A 1 1065 ? 49.847 -5.028 -1.744 1.00 87.56 1065 GLU A C 1
ATOM 8432 O O . GLU A 1 1065 ? 50.613 -5.935 -1.428 1.00 87.56 1065 GLU A O 1
ATOM 8437 N N . MET A 1 1066 ? 48.518 -5.203 -1.802 1.00 85.38 1066 MET A N 1
ATOM 8438 C CA . MET A 1 1066 ? 47.826 -6.476 -1.525 1.00 85.38 1066 MET A CA 1
ATOM 8439 C C . MET A 1 1066 ? 48.136 -7.575 -2.560 1.00 85.38 1066 MET A C 1
ATOM 8441 O O . MET A 1 1066 ? 48.516 -8.686 -2.197 1.00 85.38 1066 MET A O 1
ATOM 8445 N N . ASN A 1 1067 ? 47.944 -7.307 -3.860 1.00 86.25 1067 ASN A N 1
ATOM 8446 C CA . ASN A 1 1067 ? 48.179 -8.305 -4.913 1.00 86.25 1067 ASN A CA 1
ATOM 8447 C C . ASN A 1 1067 ? 48.621 -7.663 -6.237 1.00 86.25 1067 ASN A C 1
ATOM 8449 O O . ASN A 1 1067 ? 47.838 -7.488 -7.176 1.00 86.25 1067 ASN A O 1
ATOM 8453 N N . SER A 1 1068 ? 49.918 -7.370 -6.326 1.00 86.94 1068 SER A N 1
ATOM 8454 C CA . SER A 1 1068 ? 50.569 -6.823 -7.522 1.00 86.94 1068 SER A CA 1
ATOM 8455 C C . SER A 1 1068 ? 50.356 -7.671 -8.783 1.00 86.94 1068 SER A C 1
ATOM 8457 O O . SER A 1 1068 ? 50.132 -7.119 -9.859 1.00 86.94 1068 SER A O 1
ATOM 8459 N N . SER A 1 1069 ? 50.357 -9.005 -8.665 1.00 86.19 1069 SER A N 1
ATOM 8460 C CA . SER A 1 1069 ? 50.224 -9.903 -9.822 1.00 86.19 1069 SER A CA 1
ATOM 8461 C C . SER A 1 1069 ? 48.855 -9.799 -10.506 1.00 86.19 1069 SER A C 1
ATOM 8463 O O . SER A 1 1069 ? 48.781 -9.655 -11.728 1.00 86.19 1069 SER A O 1
ATOM 8465 N N . LEU A 1 1070 ? 47.774 -9.778 -9.718 1.00 85.69 1070 LEU A N 1
ATOM 8466 C CA . LEU A 1 1070 ? 46.411 -9.606 -10.221 1.00 85.69 1070 LEU A CA 1
ATOM 8467 C C . LEU A 1 1070 ? 46.162 -8.160 -10.685 1.00 85.69 1070 LEU A C 1
ATOM 8469 O O . LEU A 1 1070 ? 45.453 -7.933 -11.665 1.00 85.69 1070 LEU A O 1
ATOM 8473 N N . PHE A 1 1071 ? 46.784 -7.177 -10.026 1.00 87.06 1071 PHE A N 1
ATOM 8474 C CA . PHE A 1 1071 ? 46.718 -5.766 -10.416 1.00 87.06 1071 PHE A CA 1
ATOM 8475 C C . PHE A 1 1071 ? 47.310 -5.517 -11.817 1.00 87.06 1071 PHE A C 1
ATOM 8477 O O . PHE A 1 1071 ? 46.711 -4.792 -12.620 1.00 87.06 1071 PHE A O 1
ATOM 8484 N N . ASP A 1 1072 ? 48.444 -6.141 -12.152 1.00 85.81 1072 ASP A N 1
ATOM 8485 C CA . ASP A 1 1072 ? 49.054 -6.042 -13.485 1.00 85.81 1072 ASP A CA 1
ATOM 8486 C C . ASP A 1 1072 ? 48.225 -6.763 -14.567 1.00 85.81 1072 ASP A C 1
ATOM 8488 O O . ASP A 1 1072 ? 48.033 -6.217 -15.662 1.00 85.81 1072 ASP A O 1
ATOM 8492 N N . GLU A 1 1073 ? 47.657 -7.938 -14.268 1.00 88.12 1073 GLU A N 1
ATOM 8493 C CA . GLU A 1 1073 ? 46.766 -8.660 -15.191 1.00 88.12 1073 GLU A CA 1
ATOM 8494 C C . GLU A 1 1073 ? 45.486 -7.861 -15.499 1.00 88.12 1073 GLU A C 1
ATOM 8496 O O . GLU A 1 1073 ? 45.105 -7.700 -16.667 1.00 88.12 1073 GLU A O 1
ATOM 8501 N N . LEU A 1 1074 ? 44.852 -7.277 -14.478 1.00 86.44 1074 LEU A N 1
ATOM 8502 C CA . LEU A 1 1074 ? 43.692 -6.396 -14.645 1.00 86.44 1074 LEU A CA 1
ATOM 8503 C C . LEU A 1 1074 ? 44.062 -5.107 -15.391 1.00 86.44 1074 LEU A C 1
ATOM 8505 O O . LEU A 1 1074 ? 43.312 -4.657 -16.262 1.00 86.44 1074 LEU A O 1
ATOM 8509 N N . THR A 1 1075 ? 45.252 -4.554 -15.140 1.00 85.56 1075 THR A N 1
ATOM 8510 C CA . THR A 1 1075 ? 45.790 -3.402 -15.877 1.00 85.56 1075 THR A CA 1
ATOM 8511 C C . THR A 1 1075 ? 45.977 -3.708 -17.367 1.00 85.56 1075 THR A C 1
ATOM 8513 O O . THR A 1 1075 ? 45.698 -2.849 -18.211 1.00 85.56 1075 THR A O 1
ATOM 8516 N N . ALA A 1 1076 ? 46.440 -4.909 -17.724 1.00 85.88 1076 ALA A N 1
ATOM 8517 C CA . ALA A 1 1076 ? 46.557 -5.350 -19.113 1.00 85.88 1076 ALA A CA 1
ATOM 8518 C C . ALA A 1 1076 ? 45.178 -5.595 -19.753 1.00 85.88 1076 ALA A C 1
ATOM 8520 O O . ALA A 1 1076 ? 44.908 -5.107 -20.856 1.00 85.88 1076 ALA A O 1
ATOM 8521 N N . THR A 1 1077 ? 44.285 -6.276 -19.033 1.00 86.88 1077 THR A N 1
ATOM 8522 C CA . THR A 1 1077 ? 42.926 -6.611 -19.482 1.00 86.88 1077 THR A CA 1
ATOM 8523 C C . THR A 1 1077 ? 42.102 -5.354 -19.759 1.00 86.88 1077 THR A C 1
ATOM 8525 O O . THR A 1 1077 ? 41.592 -5.188 -20.866 1.00 86.88 1077 THR A O 1
ATOM 8528 N N . TYR A 1 1078 ? 42.077 -4.389 -18.834 1.00 84.94 1078 TYR A N 1
ATOM 8529 C CA . TYR A 1 1078 ? 41.361 -3.119 -19.005 1.00 84.94 1078 TYR A CA 1
ATOM 8530 C C . TYR A 1 1078 ? 41.879 -2.289 -20.195 1.00 84.94 1078 TYR A C 1
ATOM 8532 O O . TYR A 1 1078 ? 41.100 -1.662 -20.916 1.00 84.94 1078 TYR A O 1
ATOM 8540 N N . LYS A 1 1079 ? 43.196 -2.307 -20.461 1.00 84.12 1079 LYS A N 1
ATOM 8541 C CA . LYS A 1 1079 ? 43.776 -1.670 -21.661 1.00 84.12 1079 LYS A CA 1
ATOM 8542 C C . LYS A 1 1079 ? 43.316 -2.363 -22.948 1.00 84.12 1079 LYS A C 1
ATOM 8544 O O . LYS A 1 1079 ? 43.007 -1.670 -23.916 1.00 84.12 1079 LYS A O 1
ATOM 8549 N N . SER A 1 1080 ? 43.259 -3.697 -22.954 1.00 86.12 1080 SER A N 1
ATOM 8550 C CA . SER A 1 1080 ? 42.754 -4.497 -24.077 1.00 86.12 1080 SER A CA 1
ATOM 8551 C C . SER A 1 1080 ? 41.273 -4.209 -24.344 1.00 86.12 1080 SER A C 1
ATOM 8553 O O . SER A 1 1080 ? 40.884 -3.914 -25.475 1.00 86.12 1080 SER A O 1
ATOM 8555 N N . ASP A 1 1081 ? 40.452 -4.173 -23.294 1.00 84.69 1081 ASP A N 1
ATOM 8556 C CA . ASP A 1 1081 ? 39.021 -3.901 -23.411 1.00 84.69 1081 ASP A CA 1
ATOM 8557 C C . ASP A 1 1081 ? 38.718 -2.484 -23.887 1.00 84.69 1081 ASP A C 1
ATOM 8559 O O . ASP A 1 1081 ? 37.973 -2.317 -24.853 1.00 84.69 1081 ASP A O 1
ATOM 8563 N N . ARG A 1 1082 ? 39.389 -1.463 -23.343 1.00 82.81 1082 ARG A N 1
ATOM 8564 C CA . ARG A 1 1082 ? 39.208 -0.080 -23.812 1.00 82.81 1082 ARG A CA 1
ATOM 8565 C C . ARG A 1 1082 ? 39.699 0.135 -25.256 1.00 82.81 1082 ARG A C 1
ATOM 8567 O O . ARG A 1 1082 ? 39.260 1.074 -25.919 1.00 82.81 1082 ARG A O 1
ATOM 8574 N N . GLN A 1 1083 ? 40.582 -0.724 -25.780 1.00 85.44 1083 GLN A N 1
ATOM 8575 C CA . GLN A 1 1083 ? 40.907 -0.770 -27.216 1.00 85.44 1083 GLN A CA 1
ATOM 8576 C C . GLN A 1 1083 ? 39.828 -1.504 -28.029 1.00 85.44 1083 GLN A C 1
ATOM 8578 O O . GLN A 1 1083 ? 39.455 -1.042 -29.109 1.00 85.44 1083 GLN A O 1
ATOM 8583 N N . ARG A 1 1084 ? 39.299 -2.619 -27.510 1.00 87.38 1084 ARG A N 1
ATOM 8584 C CA . ARG A 1 1084 ? 38.220 -3.418 -28.114 1.00 87.38 1084 ARG A CA 1
ATOM 8585 C C . ARG A 1 1084 ? 36.921 -2.620 -28.255 1.00 87.38 1084 ARG A C 1
ATOM 8587 O O . ARG A 1 1084 ? 36.271 -2.707 -29.295 1.00 87.38 1084 ARG A O 1
ATOM 8594 N N . GLU A 1 1085 ? 36.573 -1.807 -27.264 1.00 84.75 1085 GLU A N 1
ATOM 8595 C CA . GLU A 1 1085 ? 35.430 -0.887 -27.306 1.00 84.75 1085 GLU A CA 1
ATOM 8596 C C . GLU A 1 1085 ? 35.634 0.214 -28.348 1.00 84.75 1085 GLU A C 1
ATOM 8598 O O . GLU A 1 1085 ? 34.831 0.320 -29.271 1.00 84.75 1085 GLU A O 1
ATOM 8603 N N . LYS A 1 1086 ? 36.769 0.928 -28.316 1.00 85.94 1086 LYS A N 1
ATOM 8604 C CA . LYS A 1 1086 ? 37.104 1.943 -29.334 1.00 85.94 1086 LYS A CA 1
ATOM 8605 C C . LYS A 1 1086 ? 37.160 1.392 -30.762 1.00 85.94 1086 LYS A C 1
ATOM 8607 O O . LYS A 1 1086 ? 36.947 2.137 -31.718 1.00 85.94 1086 LYS A O 1
ATOM 8612 N N . LYS A 1 1087 ? 37.447 0.096 -30.935 1.00 90.12 1087 LYS A N 1
ATOM 8613 C CA . LYS A 1 1087 ? 37.345 -0.586 -32.233 1.00 90.12 1087 LYS A CA 1
ATOM 8614 C C . LYS A 1 1087 ? 35.883 -0.787 -32.644 1.00 90.12 1087 LYS A C 1
ATOM 8616 O O . LYS A 1 1087 ? 35.542 -0.425 -33.764 1.00 90.12 1087 LYS A O 1
ATOM 8621 N N . LYS A 1 1088 ? 35.018 -1.265 -31.740 1.00 88.62 1088 LYS A N 1
ATOM 8622 C CA . LYS A 1 1088 ? 33.567 -1.396 -31.980 1.00 88.62 1088 LYS A CA 1
ATOM 8623 C C . LYS A 1 1088 ? 32.887 -0.054 -32.263 1.00 88.62 1088 LYS A C 1
ATOM 8625 O O . LYS A 1 1088 ? 32.014 0.007 -33.121 1.00 88.62 1088 LYS A O 1
ATOM 8630 N N . GLU A 1 1089 ? 33.277 1.017 -31.571 1.00 85.62 1089 GLU A N 1
ATOM 8631 C CA . GLU A 1 1089 ? 32.769 2.374 -31.822 1.00 85.62 1089 GLU A CA 1
ATOM 8632 C C . GLU A 1 1089 ? 33.095 2.825 -33.250 1.00 85.62 1089 GLU A C 1
ATOM 8634 O O . GLU A 1 1089 ? 32.193 3.211 -33.991 1.00 85.62 1089 GLU A O 1
ATOM 8639 N N . LYS A 1 1090 ? 34.353 2.669 -33.683 1.00 90.56 1090 LYS A N 1
ATOM 8640 C CA . LYS A 1 1090 ? 34.774 2.962 -35.063 1.00 90.56 1090 LYS A CA 1
ATOM 8641 C C . LYS A 1 1090 ? 34.085 2.079 -36.098 1.00 90.56 1090 LYS A C 1
ATOM 8643 O O . LYS A 1 1090 ? 33.647 2.585 -37.123 1.00 90.56 1090 LYS A O 1
ATOM 8648 N N . GLU A 1 1091 ? 33.939 0.783 -35.831 1.00 90.88 1091 GLU A N 1
ATOM 8649 C CA . GLU A 1 1091 ? 33.186 -0.133 -36.698 1.00 90.88 1091 GLU A CA 1
ATOM 8650 C C . GLU A 1 1091 ? 31.718 0.301 -36.831 1.00 90.88 1091 GLU A C 1
ATOM 8652 O O . GLU A 1 1091 ? 31.155 0.233 -37.924 1.00 90.88 1091 GLU A O 1
ATOM 8657 N N . ARG A 1 1092 ? 31.109 0.817 -35.755 1.00 88.06 1092 ARG A N 1
ATOM 8658 C CA . ARG A 1 1092 ? 29.746 1.364 -35.765 1.00 88.06 1092 ARG A CA 1
ATOM 8659 C C . ARG A 1 1092 ? 29.657 2.686 -36.531 1.00 88.06 1092 ARG A C 1
ATOM 8661 O O . ARG A 1 1092 ? 28.747 2.834 -37.339 1.00 88.06 1092 ARG A O 1
ATOM 8668 N N . GLU A 1 1093 ? 30.593 3.616 -36.336 1.00 90.94 1093 GLU A N 1
ATOM 8669 C CA . GLU A 1 1093 ? 30.685 4.846 -37.142 1.00 90.94 1093 GLU A CA 1
ATOM 8670 C C . GLU A 1 1093 ? 30.875 4.549 -38.632 1.00 90.94 1093 GLU A C 1
ATOM 8672 O O . GLU A 1 1093 ? 30.258 5.188 -39.480 1.00 90.94 1093 GLU A O 1
ATOM 8677 N N . GLU A 1 1094 ? 31.731 3.584 -38.968 1.00 92.19 1094 GLU A N 1
ATOM 8678 C CA . GLU A 1 1094 ? 31.938 3.149 -40.345 1.00 92.19 1094 GLU A CA 1
ATOM 8679 C C . GLU A 1 1094 ? 30.678 2.529 -40.951 1.00 92.19 1094 GLU A C 1
ATOM 8681 O O . GLU A 1 1094 ? 30.429 2.719 -42.139 1.00 92.19 1094 GLU A O 1
ATOM 8686 N N . LEU A 1 1095 ? 29.893 1.778 -40.173 1.00 89.81 1095 LEU A N 1
ATOM 8687 C CA . LEU A 1 1095 ? 28.617 1.220 -40.626 1.00 89.81 1095 LEU A CA 1
ATOM 8688 C C . LEU A 1 1095 ? 27.571 2.316 -40.868 1.00 89.81 1095 LEU A C 1
ATOM 8690 O O . LEU A 1 1095 ? 26.896 2.262 -41.893 1.00 89.81 1095 LEU A O 1
ATOM 8694 N N . TRP A 1 1096 ? 27.491 3.333 -40.002 1.00 87.81 1096 TRP A N 1
ATOM 8695 C CA . TRP A 1 1096 ? 26.644 4.512 -40.232 1.00 87.81 1096 TRP A CA 1
ATOM 8696 C C . TRP A 1 1096 ? 27.063 5.278 -41.491 1.00 87.81 1096 TRP A C 1
ATOM 8698 O O . TRP A 1 1096 ? 26.239 5.483 -42.377 1.00 87.81 1096 TRP A O 1
ATOM 8708 N N . LYS A 1 1097 ? 28.358 5.581 -41.650 1.00 89.94 1097 LYS A N 1
ATOM 8709 C CA . LYS A 1 1097 ? 28.884 6.236 -42.862 1.00 89.94 1097 LYS A CA 1
ATOM 8710 C C . LYS A 1 1097 ? 28.600 5.420 -44.123 1.00 89.94 1097 LYS A C 1
ATOM 8712 O O . LYS A 1 1097 ? 28.217 5.988 -45.134 1.00 89.94 1097 LYS A O 1
ATOM 8717 N N . LYS A 1 1098 ? 28.713 4.084 -44.074 1.00 89.06 1098 LYS A N 1
ATOM 8718 C CA . LYS A 1 1098 ? 28.350 3.186 -45.193 1.00 89.06 1098 LYS A CA 1
ATOM 8719 C C . LYS A 1 1098 ? 26.844 3.183 -45.494 1.00 89.06 1098 LYS A C 1
ATOM 8721 O O . LYS A 1 1098 ? 26.483 2.903 -46.634 1.00 89.06 1098 LYS A O 1
ATOM 8726 N N . LEU A 1 1099 ? 25.982 3.493 -44.522 1.00 84.19 1099 LEU A N 1
ATOM 8727 C CA . LEU A 1 1099 ? 24.538 3.658 -44.719 1.00 84.19 1099 LEU A CA 1
ATOM 8728 C C . LEU A 1 1099 ? 24.238 4.961 -45.480 1.00 84.19 1099 LEU A C 1
ATOM 8730 O O . LEU A 1 1099 ? 23.595 4.912 -46.528 1.00 84.19 1099 LEU A O 1
ATOM 8734 N N . GLU A 1 1100 ? 24.801 6.085 -45.022 1.00 85.12 1100 GLU A N 1
ATOM 8735 C CA . GLU A 1 1100 ? 24.726 7.406 -45.678 1.00 85.12 1100 GLU A CA 1
ATOM 8736 C C . GLU A 1 1100 ? 25.220 7.329 -47.140 1.00 85.12 1100 GLU A C 1
ATOM 8738 O O . GLU A 1 1100 ? 24.556 7.775 -48.080 1.00 85.12 1100 GLU A O 1
ATOM 8743 N N . ASP A 1 1101 ? 26.356 6.657 -47.353 1.00 84.50 1101 ASP A N 1
ATOM 8744 C CA . ASP A 1 1101 ? 26.971 6.425 -48.664 1.00 84.50 1101 ASP A CA 1
ATOM 8745 C C . ASP A 1 1101 ? 26.092 5.595 -49.619 1.00 84.50 1101 ASP A C 1
ATOM 8747 O O . ASP A 1 1101 ? 26.245 5.680 -50.842 1.00 84.50 1101 ASP A O 1
ATOM 8751 N N . LEU A 1 1102 ? 25.224 4.729 -49.083 1.00 82.44 1102 LEU A N 1
ATOM 8752 C CA . LEU A 1 1102 ? 24.291 3.903 -49.854 1.00 82.44 1102 LEU A CA 1
ATOM 8753 C C . LEU A 1 1102 ? 22.994 4.655 -50.162 1.00 82.44 1102 LEU A C 1
ATOM 8755 O O . LEU A 1 1102 ? 22.462 4.497 -51.262 1.00 82.44 1102 LEU A O 1
ATOM 8759 N N . GLU A 1 1103 ? 22.521 5.500 -49.247 1.00 74.31 1103 GLU A N 1
ATOM 8760 C CA . GLU A 1 1103 ? 21.376 6.388 -49.465 1.00 74.31 1103 GLU A CA 1
ATOM 8761 C C . GLU A 1 1103 ? 21.662 7.394 -50.593 1.00 74.31 1103 GLU A C 1
ATOM 8763 O O . GLU A 1 1103 ? 20.911 7.458 -51.572 1.00 74.31 1103 GLU A O 1
ATOM 8768 N N . LEU A 1 1104 ? 22.823 8.062 -50.550 1.00 73.38 1104 LEU A N 1
ATOM 8769 C CA . LEU A 1 1104 ? 23.322 8.939 -51.621 1.00 73.38 1104 LEU A CA 1
ATOM 8770 C C . LEU A 1 1104 ? 23.347 8.240 -52.992 1.00 73.38 1104 LEU A C 1
ATOM 8772 O O . LEU A 1 1104 ? 22.883 8.787 -53.997 1.00 73.38 1104 LEU A O 1
ATOM 8776 N N . LYS A 1 1105 ? 23.831 6.992 -53.045 1.00 71.50 1105 LYS A N 1
ATOM 8777 C CA . LYS A 1 1105 ? 23.865 6.180 -54.278 1.00 71.50 1105 LYS A CA 1
ATOM 8778 C C . LYS A 1 1105 ? 22.475 5.723 -54.734 1.00 71.50 1105 LYS A C 1
ATOM 8780 O O . LYS A 1 1105 ? 22.296 5.436 -55.919 1.00 71.50 1105 LYS A O 1
ATOM 8785 N N . ARG A 1 1106 ? 21.486 5.668 -53.835 1.00 63.12 1106 ARG A N 1
ATOM 8786 C CA . ARG A 1 1106 ? 20.089 5.337 -54.154 1.00 63.12 1106 ARG A CA 1
ATOM 8787 C C . ARG A 1 1106 ? 19.363 6.537 -54.768 1.00 63.12 1106 ARG A C 1
ATOM 8789 O O . ARG A 1 1106 ? 18.738 6.367 -55.812 1.00 63.12 1106 ARG A O 1
ATOM 8796 N N . GLY A 1 1107 ? 19.546 7.740 -54.217 1.00 54.09 1107 GLY A N 1
ATOM 8797 C CA . GLY A 1 1107 ? 19.033 8.991 -54.801 1.00 54.09 1107 GLY A CA 1
ATOM 8798 C C . GLY A 1 1107 ? 19.633 9.311 -56.178 1.00 54.09 1107 GLY A C 1
ATOM 8799 O O . GLY A 1 1107 ? 18.925 9.705 -57.103 1.00 54.09 1107 GLY A O 1
ATOM 8800 N N . LEU A 1 1108 ? 20.926 9.035 -56.384 1.00 54.31 1108 LEU A N 1
ATOM 8801 C CA . LEU A 1 1108 ? 21.547 9.161 -57.711 1.00 54.31 1108 LEU A CA 1
ATOM 8802 C C . LEU A 1 1108 ? 20.953 8.198 -58.759 1.00 54.31 1108 LEU A C 1
ATOM 8804 O O . LEU A 1 1108 ? 20.999 8.500 -59.950 1.00 54.31 1108 LEU A O 1
ATOM 8808 N N . ARG A 1 1109 ? 20.373 7.061 -58.345 1.00 51.16 1109 ARG A N 1
ATOM 8809 C CA . ARG A 1 1109 ? 19.708 6.116 -59.258 1.00 51.16 1109 ARG A CA 1
ATOM 8810 C C . ARG A 1 1109 ? 18.264 6.489 -59.592 1.00 51.16 1109 ARG A C 1
ATOM 8812 O O . ARG A 1 1109 ? 17.841 6.176 -60.700 1.00 51.16 1109 ARG A O 1
ATOM 8819 N N . SER A 1 1110 ? 17.518 7.163 -58.710 1.00 46.66 1110 SER A N 1
ATOM 8820 C CA . SER A 1 1110 ? 16.159 7.627 -59.049 1.00 46.66 1110 SER A CA 1
ATOM 8821 C C . SER A 1 1110 ? 16.176 8.708 -60.131 1.00 46.66 1110 SER A C 1
ATOM 8823 O O . SER A 1 1110 ? 15.333 8.700 -61.021 1.00 46.66 1110 SER A O 1
ATOM 8825 N N . ASN A 1 1111 ? 17.188 9.579 -60.122 1.00 45.12 1111 ASN A N 1
ATOM 8826 C CA . ASN A 1 1111 ? 17.319 10.673 -61.090 1.00 45.12 1111 ASN A CA 1
ATOM 8827 C C . ASN A 1 1111 ? 17.761 10.219 -62.498 1.00 45.12 1111 ASN A C 1
ATOM 8829 O O . ASN A 1 1111 ? 17.849 11.043 -63.404 1.00 45.12 1111 ASN A O 1
ATOM 8833 N N . ALA A 1 1112 ? 18.052 8.927 -62.695 1.00 45.47 1112 ALA A N 1
ATOM 8834 C CA . ALA A 1 1112 ? 18.540 8.374 -63.960 1.00 45.47 1112 ALA A CA 1
ATOM 8835 C C . ALA A 1 1112 ? 17.436 7.760 -64.850 1.00 45.47 1112 ALA A C 1
ATOM 8837 O O . ALA A 1 1112 ? 17.744 7.263 -65.933 1.00 45.47 1112 ALA A O 1
ATOM 8838 N N . ILE A 1 1113 ? 16.169 7.763 -64.412 1.00 43.66 1113 ILE A N 1
ATOM 8839 C CA . ILE A 1 1113 ? 15.053 7.093 -65.107 1.00 43.66 1113 ILE A CA 1
ATOM 8840 C C . ILE A 1 1113 ? 13.996 8.113 -65.562 1.00 43.66 1113 ILE A C 1
ATOM 8842 O O . ILE A 1 1113 ? 12.855 8.089 -65.111 1.00 43.66 1113 ILE A O 1
ATOM 8846 N N . ILE A 1 1114 ? 14.379 9.006 -66.484 1.00 44.50 1114 ILE A N 1
ATOM 8847 C CA . ILE A 1 1114 ? 13.430 9.754 -67.330 1.00 44.50 1114 ILE A CA 1
ATOM 8848 C C . ILE A 1 1114 ? 13.946 9.802 -68.781 1.00 44.50 1114 ILE A C 1
ATOM 8850 O O . ILE A 1 1114 ? 14.693 10.714 -69.142 1.00 44.50 1114 ILE A O 1
ATOM 8854 N N . PRO A 1 1115 ? 13.552 8.842 -69.632 1.00 39.25 1115 PRO A N 1
ATOM 8855 C CA . PRO A 1 1115 ? 13.578 8.985 -71.081 1.00 39.25 1115 PRO A CA 1
ATOM 8856 C C . PRO A 1 1115 ? 12.159 9.229 -71.628 1.00 39.25 1115 PRO A C 1
ATOM 8858 O O . PRO A 1 1115 ? 11.296 8.370 -71.479 1.00 39.25 1115 PRO A O 1
ATOM 8861 N N . THR A 1 1116 ? 11.983 10.406 -72.242 1.00 38.91 1116 THR A N 1
ATOM 8862 C CA . THR A 1 1116 ? 10.985 10.794 -73.275 1.00 38.91 1116 THR A CA 1
ATOM 8863 C C . THR A 1 1116 ? 9.712 9.952 -73.426 1.00 38.91 1116 THR A C 1
ATOM 8865 O O . THR A 1 1116 ? 9.805 8.880 -74.068 1.00 38.91 1116 THR A O 1
#

Organism: NCBI:txid337641

Radius of gyration: 40.63 Å; chains: 1; bounding box: 131×103×133 Å

Secondary structure (DSSP, 8-state):
---SSSSSSSSSTT---------EEEEEEEEE-HHHHHHHHHHHSSEEPPP-SHHHHHHHHHHHHHHSTT--SEEEEEEEEEEEETTSPBP-SSSPBPTT----GGGSPEEEEEETTEEEEEETTS-EEEEEE-SSSS-SEEEEEEEE-HHHHHHHHHHHSSEE----SHHHHHHHHHTT--EEEEEEEEEETT--------BPP-----S--TTEEEEEEGGGTT-EEEEETTS-EEEEEEEPPPPP---------TTSSSTTTHHHHHHHHHHHHHHHTEEEEEEE--SS-PPEEEEEE-TTSEEEEEETTS-EEEEETTT--EEEEE---SS-EEEEEEETTEEEEEEEEETTTEEEEEETTSTTPPPSEEE--STT--EEEEEE-TTS-EEEEEEPP-SS---EEEEETTPPP-SSTTTTEEEEE-SS-SS---EEEE-SS-TTEEEEE-TTSEEEEEEGGG-SHHHHEEEEEE-SS-EEEEEEESTTS-EEEEEETTS-EEEEEGGGTTSSS-SEEEEES-GGGG--PPTT----EEEEEEEETTTTEEEEEEE-TTS-EEEEEE-SS-EEEEEEE-SS-SS-EEEEEEETTTTEEEEEETT--EEEEEET-----------------------------------------------------------PPPP---------S-----PPPPPTTSS-TTTHHHHHHHHHHHHT----SSSSSTTHHHHHHHHHHHHHHHHHHHH-SS---TTHHHHHHHHHHHHH--PPPPP--SS--TTTSPPPPPTTHHHHHHHHHHHHHHHH-TT--HHHHTTTS-HHHHHHHHHGGG-S-HHHHHHHHHHHHHHHHH-GGGHHHHHHHHHHHHHHIIIIIS--TTHHHHHHHHHHHHHTPPSSPPHHHHHHIIIIITGGGGSTTGGGTHHHHHHHHHHHHHH-GGGHHHHHHHHHHS--SS-HHHHHHHHHHHHHHHTT--HHHHHHHHHHHHHHHHHHHT-SSHHHHHHHHGGGG-HHHHHHHHHTHHHHHHHHHHHHHHHHHH-S-HHHHHHHHHHHHHHHHH-HHHHHHHHHHHHHHHHHHHHHHHHHHHHHHHHHHHHHHHHHHHTT----

InterPro domains:
  IPR001304 C-type lectin-like [PF00059] (31-133)
  IPR001304 C-type lectin-like [PF00059] (147-242)
  IPR001304 C-type lectin-like [PS50041] (25-133)
  IPR001304 C-type lectin-like [PS50041] (128-242)
  IPR001304 C-type lectin-like [SM00034] (10-133)
  IPR001304 C-type lectin-like [SM00034] (134-242)
  IPR001680 WD40 repeat [PF00400] (327-363)
  IPR001680 WD40 repeat [PF00400] (580-613)
  IPR001680 WD40 repeat [PS50082] (330-372)
  IPR001680 WD40 repeat [PS50082] (430-472)
  IPR001680 WD40 repeat [PS50082] (582-614)
  IPR001680 WD40 repeat [SM00320] (281-320)
  IPR001680 WD40 repeat [SM00320] (323-363)
  IPR001680 WD40 repeat [SM00320] (422-463)
  IPR001680 WD40 repeat [SM00320] (470-509)
  IPR001680 WD40 repeat [SM00320] (574-614)
  IPR002554 Protein phosphatase 2A, regulatory B subunit, B56 [PF01603] (697-1101)
  IPR002554 Protein phosphatase 2A, regulatory B subunit, B56 [PTHR10257] (640-1104)
  IPR011989 Armadillo-like helical [G3DSA:1.25.10.10] (704-1102)
  IPR015943 WD40/YVTN repeat-like-containing domain superfamily [G3DSA:2.130.10.10] (254-420)